Protein AF-A0A497SGM0-F1 (afdb_monomer_lite)

Foldseek 3Di:
DDDDDDDDDDDPQSVLVVQCVVCVVVVPLVSNVVSVVVCVVVVNDDDDDDPSPDDDDPCLVVDDQKDFPFFLQKKWDDDVLPDPDDQETEIEGQDPVVQVVCVVCQVVVCVVVVHHYHYDYDNVDDPDDIGRDDTDMDGRDPDPDPDDPPQPDDQPFDQAAADAAAADDDDPFKKWFFDQDAWKWKWWAAAQDIWIAGNVRDTDDDDPLCVVLNVQVNPDPPDNTWMFIFGDNPFATETAWTQDHNDDRLLQFQQLVGVVVQVVDDTPPRYDYGDMDTQGAPLSVQPDDFHWIWIAHRGDRAPRHYGPTHIDGHPFDDFNRDFQAADAAQDVVGLEAADLVCCCVPPVVVCLVVQWKKWKFQAFQAFKWKWKAAQQRPDIFIAGNPGRDTQCQQAQLLSVLSSQLCVLLVFHIWMFIWGKWFDDPQFTDGRVVCVCSVVVNHRCSPGQMATATEFTQDTRPDGCLQPFRLVRVVVVCNSVVSRDPSSCSHYPHTDIQMDNDPVSSVVSQVVSLQDANGQTMKIAIRRDGNDRNNHDNRIHTYGHKDKWKWAFFKKAADPPDPQKIKTWTWAAEDPGIATAFDPDFDDPVNVVCLVRMDGHPPDDRHDGPHTHTAMAPIDRDPHDDDHGWMWMWIFSAKDWDQDPVRDIHIYTHNTDTDGTDRPDDHTHHPVVSVVRNCSNHDRPPDDDDDDPDDDPPPDDDDDDDDDDDDDDDDDDDAADDDDDDDDDPLQPVVCDDPPDDQDDALAWWKKFKKKKWELAAQLVVLVVLLVQLQVFDDVNVVSLVLSQKWFFQDDVVVLLVVLAVDDLVCNVVSVVVRTHSDSPTHDDLVRQQRIWGKIWMWMWMWTQRDDVSFWTWIKIFDWSWMKIQTSNGSPDIDIRGDDCLLVQHQKGFMDTDPIGGSRVRPQEDDPDKDKAAQPGHSYHVRIIMIMYTPWMFTKFWAKDKPFKTKMFGQTPPSRVSGAIKMWGWDQDPNDITIMIGDDPLRATPLQVDDDVVVCVVCLVVVMDMDHDLSSLSSCCPDPNVVSADPCNCVSSDDDPDDDDDHND

Radius of gyration: 43.0 Å; chains: 1; bounding box: 87×74×182 Å

Secondary structure (DSSP, 8-state):
--PPPPPPPPPHHHHHHHHHHHHHHHT-HHHHHHHHHHHHHTT------STTS-S---HHHHS-SEEEEEEEEEEE-SGGGT-S--S-EEEEE-SHHHHHHHHTTHHHHHHHHSS-EEEEE-TT--SS--EEEEEEEEE--SS----PPTT---TTS--PPPPPBSSS---SSEEEEE---SEEEEEEEETTEEEEEETTS-B--S-HHHHHHHHHHHT-SS-SEEEEEEEE-SS-EEEEEEEEETTB-GGGS-HHHHHHHHTTS-PPTTEEEPPEEEE-STTTTTSSPSEEEEEEETTPPP-SSS-S-EEEEETS--TTS--PPP-----GGGGEESSHHHHIIIIIHHHHHTT--EEEEEEE-SEEEEEEEETTTTEEEEEETTTTEE-GGG-HHHHHHHHHHHHHHT-S-EEEEEEEEEEETTEEPPHHHHHHHHTT----TTSEEEEEEEEEEEETTEE-TTS-HHHHHHHHHHHHHH--TTHHHHEEEPPPEEE-SHHHHHHHHHHHTTSTTEEEEEEEETT----TTS--TTEEEEE--EEEEEEEEEEEEPTT-SSEEEEEEEEEETTEEEE-EEEEEPPHHHHHHHTT-EE-TT-PPPPBTBEEEPBPPPEE-SSPPPTT-EEEEEESEEEEEE-TTS-EEEEEES-EEEEE-SS--SPPBHHHHHHHTTTT---S-S--------------PPP-----------------------SSSTTTTTT-STT------SS-EEEEEEEEEEEE--HHHHHHHHHHHTT-HHHHHHHHHHTT-EEESS-HHHHHHHHHTS-TTTHHHHHHHTEE-S--SS--TTTGGGEEEEEEEEEEEEEEPTTT--EEEEEEEEEEEEEEEESSSTT-EEEES--TTTTT-S-EEEEEEEEEEGGGGTS--TT--EEEPTTSTTSBTTBEEEEEEEEEEEEEEEEEETTEEEEEEEESS-TTT-EEEEEEEEEETTEEEEEEE--S--S-STTTS-HHHHHHHHHHHT--EE--SHHHHHHHHSTTGGGS-TTSGGGT----S-------

Structure (mmCIF, N/CA/C/O backbone):
data_AF-A0A497SGM0-F1
#
_entry.id   AF-A0A497SGM0-F1
#
loop_
_atom_site.group_PDB
_atom_site.id
_atom_site.type_symbol
_atom_site.label_atom_id
_atom_site.label_alt_id
_atom_site.label_comp_id
_atom_site.label_asym_id
_atom_site.label_entity_id
_atom_site.label_seq_id
_atom_site.pdbx_PDB_ins_code
_atom_site.Cartn_x
_atom_site.Cartn_y
_atom_site.Cartn_z
_atom_site.occupancy
_atom_site.B_iso_or_equiv
_atom_site.auth_seq_id
_atom_site.auth_comp_id
_atom_site.auth_asym_id
_atom_site.auth_atom_id
_atom_site.pdbx_PDB_model_num
ATOM 1 N N . MET A 1 1 ? 0.956 18.944 122.518 1.00 38.19 1 MET A N 1
ATOM 2 C CA . MET A 1 1 ? 1.320 18.087 121.360 1.00 38.19 1 MET A CA 1
ATOM 3 C C . MET A 1 1 ? 0.109 17.227 120.984 1.00 38.19 1 MET A C 1
ATOM 5 O O . MET A 1 1 ? -0.649 16.893 121.885 1.00 38.19 1 MET A O 1
ATOM 9 N N . LYS A 1 2 ? -0.124 16.905 119.700 1.00 36.81 2 LYS A N 1
ATOM 10 C CA . LYS A 1 2 ? -1.276 16.096 119.226 1.00 36.81 2 LYS A CA 1
ATOM 11 C C . LYS A 1 2 ? -0.798 14.924 118.349 1.00 36.81 2 LYS A C 1
ATOM 13 O O . LYS A 1 2 ? 0.240 15.031 117.704 1.00 36.81 2 LYS A O 1
ATOM 18 N N . LYS A 1 3 ? -1.539 13.807 118.350 1.00 42.81 3 LYS A N 1
ATOM 19 C CA . LYS A 1 3 ? -1.175 12.550 117.659 1.00 42.81 3 LYS A CA 1
ATOM 20 C C . LYS A 1 3 ? -1.305 12.674 116.129 1.00 42.81 3 LYS A C 1
ATOM 22 O O . LYS A 1 3 ? -2.328 13.155 115.649 1.00 42.81 3 LYS A O 1
ATOM 27 N N . ARG A 1 4 ? -0.325 12.163 115.370 1.00 39.56 4 ARG A N 1
ATOM 28 C CA . ARG A 1 4 ? -0.471 11.856 113.930 1.00 39.56 4 ARG A CA 1
ATOM 29 C C . ARG A 1 4 ? -1.154 10.488 113.766 1.00 39.56 4 ARG A C 1
ATOM 31 O O . ARG A 1 4 ? -0.799 9.551 114.476 1.00 39.56 4 ARG A O 1
ATOM 38 N N . ARG A 1 5 ? -2.097 10.357 112.823 1.00 42.28 5 ARG A N 1
ATOM 39 C CA . ARG A 1 5 ? -2.539 9.051 112.291 1.00 42.28 5 ARG A CA 1
ATOM 40 C C . ARG A 1 5 ? -1.529 8.585 111.237 1.00 42.28 5 ARG A C 1
ATOM 42 O O . ARG A 1 5 ? -1.089 9.400 110.429 1.00 42.28 5 ARG A O 1
ATOM 49 N N . ALA A 1 6 ? -1.202 7.295 111.218 1.00 41.53 6 ALA A N 1
ATOM 50 C CA . ALA A 1 6 ? -0.512 6.690 110.082 1.00 41.53 6 ALA A CA 1
ATOM 51 C C . ALA A 1 6 ? -1.500 6.512 108.915 1.00 41.53 6 ALA A C 1
ATOM 53 O O . ALA A 1 6 ? -2.642 6.103 109.134 1.00 41.53 6 ALA A O 1
ATOM 54 N N . ARG A 1 7 ? -1.066 6.807 107.685 1.00 41.12 7 ARG A N 1
ATOM 55 C CA . ARG A 1 7 ? -1.746 6.343 106.467 1.00 41.12 7 ARG A CA 1
ATOM 56 C C . ARG A 1 7 ? -1.238 4.930 106.165 1.00 41.12 7 ARG A C 1
ATOM 58 O O . ARG A 1 7 ? -0.031 4.708 106.232 1.00 41.12 7 ARG A O 1
ATOM 65 N N . ARG A 1 8 ? -2.128 3.989 105.827 1.00 46.44 8 ARG A N 1
ATOM 66 C CA . ARG A 1 8 ? -1.714 2.784 105.088 1.00 46.44 8 ARG A CA 1
ATOM 67 C C . ARG A 1 8 ? -1.289 3.237 103.691 1.00 46.44 8 ARG A C 1
ATOM 69 O O . ARG A 1 8 ? -2.006 4.028 103.080 1.00 46.44 8 ARG A O 1
ATOM 76 N N . ASN A 1 9 ? -0.154 2.751 103.199 1.00 47.59 9 ASN A N 1
ATOM 77 C CA . ASN A 1 9 ? 0.163 2.868 101.780 1.00 47.59 9 ASN A CA 1
ATOM 78 C C . ASN A 1 9 ? -0.624 1.788 101.040 1.00 47.59 9 ASN A C 1
ATOM 80 O O . ASN A 1 9 ? -0.421 0.606 101.294 1.00 47.59 9 ASN A O 1
ATOM 84 N N . MET A 1 10 ? -1.517 2.224 100.158 1.00 53.72 10 MET A N 1
ATOM 85 C CA . MET A 1 10 ? -2.212 1.372 99.198 1.00 53.72 10 MET A CA 1
ATOM 86 C C . MET A 1 10 ? -1.210 0.888 98.137 1.00 53.72 10 MET A C 1
ATOM 88 O O . MET A 1 10 ? -0.377 1.690 97.685 1.00 53.72 10 MET A O 1
ATOM 92 N N . SER A 1 11 ? -1.260 -0.399 97.795 1.00 69.50 11 SER A N 1
ATOM 93 C CA . SER A 1 11 ? -0.375 -1.057 96.825 1.00 69.50 11 SER A CA 1
ATOM 94 C C . SER A 1 11 ? -0.607 -0.559 95.395 1.00 69.50 11 SER A C 1
ATOM 96 O O . SER A 1 11 ? -1.561 0.167 95.126 1.00 69.50 11 SER A O 1
ATOM 98 N N . LEU A 1 12 ? 0.286 -0.920 94.467 1.00 64.69 12 LEU A N 1
ATOM 99 C CA . LEU A 1 12 ? 0.162 -0.510 93.065 1.00 64.69 12 LEU A CA 1
ATOM 100 C C . LEU A 1 12 ? -1.083 -1.118 92.397 1.00 64.69 12 LEU A C 1
ATOM 102 O O . LEU A 1 12 ? -1.806 -0.403 91.717 1.00 64.69 12 LEU A O 1
ATOM 106 N N . LEU A 1 13 ? -1.363 -2.398 92.657 1.00 69.50 13 LEU A N 1
ATOM 107 C CA . LEU A 1 13 ? -2.490 -3.124 92.062 1.00 69.50 13 LEU A CA 1
ATOM 108 C C . LEU A 1 13 ? -3.842 -2.570 92.546 1.00 69.50 13 LEU A C 1
ATOM 110 O O . LEU A 1 13 ? -4.709 -2.276 91.734 1.00 69.50 13 LEU A O 1
ATOM 114 N N . GLU A 1 14 ? -3.983 -2.316 93.854 1.00 75.06 14 GLU A N 1
ATOM 115 C CA . GLU A 1 14 ? -5.175 -1.665 94.430 1.00 75.06 14 GLU A CA 1
ATOM 116 C C . GLU A 1 14 ? -5.438 -0.272 93.823 1.00 75.06 14 GLU A C 1
ATOM 118 O O . GLU A 1 14 ? -6.588 0.126 93.679 1.00 75.06 14 GLU A O 1
ATOM 123 N N . ARG A 1 15 ? -4.386 0.472 93.445 1.00 72.56 15 ARG A N 1
ATOM 124 C CA . ARG A 1 15 ? -4.517 1.790 92.794 1.00 72.56 15 ARG A CA 1
ATOM 125 C C . ARG A 1 15 ? -4.916 1.695 91.327 1.00 72.56 15 ARG A C 1
ATOM 127 O O . ARG A 1 15 ? -5.583 2.600 90.848 1.00 72.56 15 ARG A O 1
ATOM 134 N N . ILE A 1 16 ? -4.473 0.653 90.626 1.00 72.62 16 ILE A N 1
ATOM 135 C CA . ILE A 1 16 ? -4.842 0.406 89.227 1.00 72.62 16 ILE A CA 1
ATOM 136 C C . ILE A 1 16 ? -6.320 0.013 89.159 1.00 72.62 16 ILE A C 1
ATOM 138 O O . ILE A 1 16 ? -7.058 0.615 88.387 1.00 72.62 16 ILE A O 1
ATOM 142 N N . GLN A 1 17 ? -6.773 -0.885 90.043 1.00 76.75 17 GLN A N 1
ATOM 143 C CA . GLN A 1 17 ? -8.199 -1.198 90.168 1.00 76.75 17 GLN A CA 1
ATOM 144 C C . GLN A 1 17 ? -9.013 0.042 90.561 1.00 76.75 17 GLN A C 1
ATOM 146 O O . GLN A 1 17 ? -10.011 0.340 89.925 1.00 76.75 17 GLN A O 1
ATOM 151 N N . GLN A 1 18 ? -8.553 0.838 91.534 1.00 79.31 18 GLN A N 1
ATOM 152 C CA . GLN A 1 18 ? -9.267 2.064 91.902 1.00 79.31 18 GLN A CA 1
ATOM 153 C C . GLN A 1 18 ? -9.340 3.089 90.752 1.00 79.31 18 GLN A C 1
ATOM 155 O O . GLN A 1 18 ? -10.331 3.804 90.662 1.00 79.31 18 GLN A O 1
ATOM 160 N N . LEU A 1 19 ? -8.331 3.162 89.874 1.00 77.06 19 LEU A N 1
ATOM 161 C CA . LEU A 1 19 ? -8.358 4.023 88.684 1.00 77.06 19 LEU A CA 1
ATOM 162 C C . LEU A 1 19 ? -9.408 3.554 87.663 1.00 77.06 19 LEU A C 1
ATOM 164 O O . LEU A 1 19 ? -10.062 4.384 87.040 1.00 77.06 19 LEU A O 1
ATOM 168 N N . HIS A 1 20 ? -9.564 2.235 87.517 1.00 81.56 20 HIS A N 1
ATOM 169 C CA . HIS A 1 20 ? -10.572 1.592 86.670 1.00 81.56 20 HIS A CA 1
ATOM 170 C C . HIS A 1 20 ? -11.990 1.840 87.202 1.00 81.56 20 HIS A C 1
ATOM 172 O O . HIS A 1 20 ? -12.825 2.397 86.489 1.00 81.56 20 HIS A O 1
ATOM 178 N N . ASP A 1 21 ? -12.222 1.549 88.485 1.00 79.75 21 ASP A N 1
ATOM 179 C CA . ASP A 1 21 ? -13.502 1.780 89.165 1.00 79.75 21 ASP A CA 1
ATOM 180 C C . ASP A 1 21 ? -13.918 3.271 89.086 1.00 79.75 21 ASP A C 1
ATOM 182 O O . ASP A 1 21 ? -15.073 3.603 88.809 1.00 79.75 21 ASP A O 1
ATOM 186 N N . GLU A 1 22 ? -12.960 4.188 89.284 1.00 78.62 22 GLU A N 1
ATOM 187 C CA . GLU A 1 22 ? -13.162 5.644 89.231 1.00 78.62 22 GLU A CA 1
ATOM 188 C C . GLU A 1 22 ? -13.376 6.175 87.792 1.00 78.62 22 GLU A C 1
ATOM 190 O O . GLU A 1 22 ? -13.914 7.272 87.621 1.00 78.62 22 GLU A O 1
ATOM 195 N N . ALA A 1 23 ? -13.007 5.412 86.755 1.00 78.06 23 ALA A N 1
ATOM 196 C CA . ALA A 1 23 ? -13.315 5.734 85.360 1.00 78.06 23 ALA A CA 1
ATOM 197 C C . ALA A 1 23 ? -14.766 5.377 84.995 1.00 78.06 23 ALA A C 1
ATOM 199 O O . ALA A 1 23 ? -15.468 6.220 84.431 1.00 78.06 23 ALA A O 1
ATOM 200 N N . HIS A 1 24 ? -15.250 4.194 85.401 1.00 73.75 24 HIS A N 1
ATOM 201 C CA . HIS A 1 24 ? -16.665 3.819 85.263 1.00 73.75 24 HIS A CA 1
ATOM 202 C C . HIS A 1 24 ? -17.583 4.795 86.027 1.00 73.75 24 HIS A C 1
ATOM 204 O O . HIS A 1 24 ? -18.566 5.275 85.460 1.00 73.75 24 HIS A O 1
ATOM 210 N N . GLU A 1 25 ? -17.239 5.175 87.270 1.00 79.44 25 GLU A N 1
ATOM 211 C CA . GLU A 1 25 ? -18.027 6.136 88.075 1.00 79.44 25 GLU A CA 1
ATOM 212 C C . GLU A 1 25 ? -18.161 7.521 87.402 1.00 79.44 25 GLU A C 1
ATOM 214 O O . GLU A 1 25 ? -19.148 8.227 87.617 1.00 79.44 25 GLU A O 1
ATOM 219 N N . LYS A 1 26 ? -17.195 7.907 86.558 1.00 78.56 26 LYS A N 1
ATOM 220 C CA . LYS A 1 26 ? -17.181 9.188 85.828 1.00 78.56 26 LYS A CA 1
ATOM 221 C C . LYS A 1 26 ? -17.649 9.098 84.376 1.00 78.56 26 LYS A C 1
ATOM 223 O O . LYS A 1 26 ? -17.848 10.148 83.768 1.00 78.56 26 LYS A O 1
ATOM 228 N N . GLN A 1 27 ? -17.805 7.888 83.835 1.00 72.56 27 GLN A N 1
ATOM 229 C CA . GLN A 1 27 ? -17.981 7.629 82.399 1.00 72.56 27 GLN A CA 1
ATOM 230 C C . GLN A 1 27 ? -16.842 8.237 81.548 1.00 72.56 27 GLN A C 1
ATOM 232 O O . GLN A 1 27 ? -17.060 8.796 80.474 1.00 72.56 27 GLN A O 1
ATOM 237 N N . ASP A 1 28 ? -15.608 8.156 82.059 1.00 70.56 28 ASP A N 1
ATOM 238 C CA . ASP A 1 28 ? -14.407 8.747 81.455 1.00 70.56 28 ASP A CA 1
ATOM 239 C C . ASP A 1 28 ? -13.650 7.699 80.623 1.00 70.56 28 ASP A C 1
ATOM 241 O O . ASP A 1 28 ? -12.936 6.850 81.162 1.00 70.56 28 ASP A O 1
ATOM 245 N N . LYS A 1 29 ? -13.832 7.743 79.296 1.00 63.94 29 LYS A N 1
ATOM 246 C CA . LYS A 1 29 ? -13.300 6.727 78.374 1.00 63.94 29 LYS A CA 1
ATOM 247 C C . LYS A 1 29 ? -11.769 6.738 78.264 1.00 63.94 29 LYS A C 1
ATOM 249 O O . LYS A 1 29 ? -11.170 5.668 78.214 1.00 63.94 29 LYS A O 1
ATOM 254 N N . GLU A 1 30 ? -11.117 7.905 78.282 1.00 60.62 30 GLU A N 1
ATOM 255 C CA . GLU A 1 30 ? -9.644 7.968 78.246 1.00 60.62 30 GLU A CA 1
ATOM 256 C C . GLU A 1 30 ? -9.036 7.414 79.545 1.00 60.62 30 GLU A C 1
ATOM 258 O O . GLU A 1 30 ? -8.034 6.693 79.517 1.00 60.62 30 GLU A O 1
ATOM 263 N N . LEU A 1 31 ? -9.665 7.704 80.690 1.00 67.94 31 LEU A N 1
ATOM 264 C CA . LEU A 1 31 ? -9.251 7.156 81.981 1.00 67.94 31 LEU A CA 1
ATOM 265 C C . LEU A 1 31 ? -9.488 5.639 82.061 1.00 67.94 31 LEU A C 1
ATOM 267 O O . LEU A 1 31 ? -8.650 4.924 82.614 1.00 67.94 31 LEU A O 1
ATOM 271 N N . HIS A 1 32 ? -10.589 5.148 81.477 1.00 77.00 32 HIS A N 1
ATOM 272 C CA . HIS A 1 32 ? -10.920 3.722 81.400 1.00 77.00 32 HIS A CA 1
ATOM 273 C C . HIS A 1 32 ? -9.911 2.954 80.548 1.00 77.00 32 HIS A C 1
ATOM 275 O O . HIS A 1 32 ? -9.313 2.003 81.048 1.00 77.00 32 HIS A O 1
ATOM 281 N N . GLU A 1 33 ? -9.628 3.407 79.323 1.00 64.12 33 GLU A N 1
ATOM 282 C CA . GLU A 1 33 ? -8.646 2.777 78.428 1.00 64.12 33 GLU A CA 1
ATOM 283 C C . GLU A 1 33 ? -7.238 2.736 79.051 1.00 64.12 33 GLU A C 1
ATOM 285 O O . GLU A 1 33 ? -6.554 1.707 78.994 1.00 64.12 33 GLU A O 1
ATOM 290 N N . LEU A 1 34 ? -6.819 3.816 79.727 1.00 68.62 34 LEU A N 1
ATOM 291 C CA . LEU A 1 34 ? -5.553 3.865 80.465 1.00 68.62 34 LEU A CA 1
ATOM 292 C C . LEU A 1 34 ? -5.524 2.874 81.641 1.00 68.62 34 LEU A C 1
ATOM 294 O O . LEU A 1 34 ? -4.509 2.207 81.862 1.00 68.62 34 LEU A O 1
ATOM 298 N N . ALA A 1 35 ? -6.617 2.764 82.399 1.00 72.12 35 ALA A N 1
ATOM 299 C CA . ALA A 1 35 ? -6.719 1.812 83.499 1.00 72.12 35 ALA A CA 1
ATOM 300 C C . ALA A 1 35 ? -6.722 0.360 82.990 1.00 72.12 35 ALA A C 1
ATOM 302 O O . ALA A 1 35 ? -5.992 -0.470 83.533 1.00 72.12 35 ALA A O 1
ATOM 303 N N . ARG A 1 36 ? -7.439 0.075 81.893 1.00 67.44 36 ARG A N 1
ATOM 304 C CA . ARG A 1 36 ? -7.449 -1.220 81.191 1.00 67.44 36 ARG A CA 1
ATOM 305 C C . ARG A 1 36 ? -6.043 -1.659 80.786 1.00 67.44 36 ARG A C 1
ATOM 307 O O . ARG A 1 36 ? -5.640 -2.781 81.081 1.00 67.44 36 ARG A O 1
ATOM 314 N N . LEU A 1 37 ? -5.281 -0.757 80.163 1.00 58.72 37 LEU A N 1
ATOM 315 C CA . LEU A 1 37 ? -3.907 -1.018 79.729 1.00 58.72 37 LEU A CA 1
ATOM 316 C C . LEU A 1 37 ? -2.990 -1.349 80.917 1.00 58.72 37 LEU A C 1
ATOM 318 O O . LEU A 1 37 ? -2.155 -2.249 80.834 1.00 58.72 37 LEU A O 1
ATOM 322 N N . LEU A 1 38 ? -3.152 -0.644 82.041 1.00 62.72 38 LEU A N 1
ATOM 323 C CA . LEU A 1 38 ? -2.421 -0.944 83.274 1.00 62.72 38 LEU A CA 1
ATOM 324 C C . LEU A 1 38 ? -2.858 -2.281 83.891 1.00 62.72 38 LEU A C 1
ATOM 326 O O . LEU A 1 38 ? -2.012 -2.999 84.417 1.00 62.72 38 LEU A O 1
ATOM 330 N N . MET A 1 39 ? -4.139 -2.643 83.812 1.00 71.94 39 MET A N 1
ATOM 331 C CA . MET A 1 39 ? -4.632 -3.943 84.272 1.00 71.94 39 MET A CA 1
ATOM 332 C C . MET A 1 39 ? -4.036 -5.100 83.456 1.00 71.94 39 MET A C 1
ATOM 334 O O . MET A 1 39 ? -3.478 -6.019 84.057 1.00 71.94 39 MET A O 1
ATOM 338 N N . ASP A 1 40 ? -4.036 -5.005 82.120 1.00 58.28 40 ASP A N 1
ATOM 339 C CA . ASP A 1 40 ? -3.399 -5.988 81.225 1.00 58.28 40 ASP A CA 1
ATOM 340 C C . ASP A 1 40 ? -1.895 -6.158 81.537 1.00 58.28 40 ASP A C 1
ATOM 342 O O . ASP A 1 40 ? -1.398 -7.276 81.657 1.00 58.28 40 ASP A O 1
ATOM 346 N N . ILE A 1 41 ? -1.158 -5.052 81.722 1.00 59.69 41 ILE A N 1
ATOM 347 C CA . ILE A 1 41 ? 0.295 -5.061 81.998 1.00 59.69 41 ILE A CA 1
ATOM 348 C C . ILE A 1 41 ? 0.649 -5.751 83.329 1.00 59.69 41 ILE A C 1
ATOM 350 O O . ILE A 1 41 ? 1.762 -6.262 83.479 1.00 59.69 41 ILE A O 1
ATOM 354 N N . PHE A 1 42 ? -0.273 -5.770 84.295 1.00 61.19 42 PHE A N 1
ATOM 355 C CA . PHE A 1 42 ? -0.079 -6.379 85.615 1.00 61.19 42 PHE A CA 1
ATOM 356 C C . PHE A 1 42 ? -0.890 -7.672 85.829 1.00 61.19 42 PHE A C 1
ATOM 358 O O . PHE A 1 42 ? -0.994 -8.131 86.969 1.00 61.19 42 PHE A O 1
ATOM 365 N N . ASP A 1 43 ? -1.418 -8.273 84.754 1.00 66.25 43 ASP A N 1
ATOM 366 C CA . ASP A 1 43 ? -2.193 -9.530 84.759 1.00 66.25 43 ASP A CA 1
ATOM 367 C C . ASP A 1 43 ? -3.448 -9.478 85.672 1.00 66.25 43 ASP A C 1
ATOM 369 O O . ASP A 1 43 ? -3.923 -10.479 86.218 1.00 66.25 43 ASP A O 1
ATOM 373 N N . LEU A 1 44 ? -4.000 -8.272 85.862 1.00 63.09 44 LEU A N 1
ATOM 374 C CA . LEU A 1 44 ? -5.236 -8.024 86.606 1.00 63.09 44 LEU A CA 1
ATOM 375 C C . LEU A 1 44 ? -6.430 -8.240 85.670 1.00 63.09 44 LEU A C 1
ATOM 377 O O . LEU A 1 44 ? -6.870 -7.320 84.989 1.00 63.09 44 LEU A O 1
ATOM 381 N N . GLY A 1 45 ? -6.940 -9.472 85.619 1.00 53.94 45 GLY A N 1
ATOM 382 C CA . GLY A 1 45 ? -7.999 -9.872 84.685 1.00 53.94 45 GLY A CA 1
ATOM 383 C C . GLY A 1 45 ? -9.223 -8.943 84.679 1.00 53.94 45 GLY A C 1
ATOM 384 O O . GLY A 1 45 ? -9.936 -8.830 85.675 1.00 53.94 45 GLY A O 1
ATOM 385 N N . HIS A 1 46 ? -9.475 -8.319 83.528 1.00 64.12 46 HIS A N 1
ATOM 386 C CA . HIS A 1 46 ? -10.581 -7.391 83.299 1.00 64.12 46 HIS A CA 1
ATOM 387 C C . HIS A 1 46 ? -11.907 -8.131 83.051 1.00 64.12 46 HIS A C 1
ATOM 389 O O . HIS A 1 46 ? -11.963 -9.059 82.243 1.00 64.12 46 HIS A O 1
ATOM 395 N N . ILE A 1 47 ? -12.989 -7.691 83.697 1.00 54.34 47 ILE A N 1
ATOM 396 C CA . ILE A 1 47 ? -14.353 -8.207 83.505 1.00 54.34 47 ILE A CA 1
ATOM 397 C C . ILE A 1 47 ? -15.194 -7.068 82.931 1.00 54.34 47 ILE A C 1
ATOM 399 O O . ILE A 1 47 ? -15.178 -5.978 83.491 1.00 54.34 47 ILE A O 1
ATOM 403 N N . SER A 1 48 ? -15.900 -7.313 81.825 1.00 55.75 48 SER A N 1
ATOM 404 C CA . SER A 1 48 ? -16.802 -6.319 81.231 1.00 55.75 48 SER A CA 1
ATOM 405 C C . SER A 1 48 ? -18.114 -6.203 82.016 1.00 55.75 48 SER A C 1
ATOM 407 O O . SER A 1 48 ? -18.609 -7.207 82.542 1.00 55.75 48 SER A O 1
ATOM 409 N N . ILE A 1 49 ? -18.647 -4.981 82.121 1.00 52.66 49 ILE A N 1
ATOM 410 C CA . ILE A 1 49 ? -19.785 -4.643 82.986 1.00 52.66 49 ILE A CA 1
ATOM 411 C C . ILE A 1 49 ? -20.764 -3.606 82.405 1.00 52.66 49 ILE A C 1
ATOM 413 O O . ILE A 1 49 ? -21.930 -3.640 82.806 1.00 52.66 49 ILE A O 1
ATOM 417 N N . ASP A 1 50 ? -20.345 -2.696 81.514 1.00 54.84 50 ASP A N 1
ATOM 418 C CA . ASP A 1 50 ? -21.214 -1.633 80.969 1.00 54.84 50 ASP A CA 1
ATOM 419 C C . ASP A 1 50 ? -20.826 -1.155 79.547 1.00 54.84 50 ASP A C 1
ATOM 421 O O . ASP A 1 50 ? -19.945 -1.716 78.896 1.00 54.84 50 ASP A O 1
ATOM 425 N N . GLU A 1 51 ? -21.530 -0.134 79.036 1.00 52.66 51 GLU A N 1
ATOM 426 C CA . GLU A 1 51 ? -21.404 0.386 77.661 1.00 52.66 51 GLU A CA 1
ATOM 427 C C . GLU A 1 51 ? -20.005 0.946 77.312 1.00 52.66 51 GLU A C 1
ATOM 429 O O . GLU A 1 51 ? -19.719 1.154 76.131 1.00 52.66 51 GLU A O 1
ATOM 434 N N . LEU A 1 52 ? -19.106 1.161 78.287 1.00 55.03 52 LEU A N 1
ATOM 435 C CA . LEU A 1 52 ? -17.708 1.535 78.009 1.00 55.03 52 LEU A CA 1
ATOM 436 C C . LEU A 1 52 ? -16.906 0.393 77.363 1.00 55.03 52 LEU A C 1
ATOM 438 O O . LEU A 1 52 ? -15.916 0.659 76.679 1.00 55.03 52 LEU A O 1
ATOM 442 N N . ASP A 1 53 ? -17.333 -0.859 77.546 1.00 55.53 53 ASP A N 1
ATOM 443 C CA . ASP A 1 53 ? -16.636 -2.043 77.035 1.00 55.53 53 ASP A CA 1
ATOM 444 C C . ASP A 1 53 ? -17.029 -2.431 75.599 1.00 55.53 53 ASP A C 1
ATOM 446 O O . ASP A 1 53 ? -16.273 -3.124 74.912 1.00 55.53 53 ASP A O 1
ATOM 450 N N . GLU A 1 54 ? -18.212 -2.025 75.126 1.00 52.59 54 GLU A N 1
ATOM 451 C CA . GLU A 1 54 ? -18.781 -2.511 73.862 1.00 52.59 54 GLU A CA 1
ATOM 452 C C . GLU A 1 54 ? -18.333 -1.689 72.640 1.00 52.59 54 GLU A C 1
ATOM 454 O O . GLU A 1 54 ? -19.112 -0.955 72.029 1.00 52.59 54 GLU A O 1
ATOM 459 N N . GLN A 1 55 ? -17.080 -1.869 72.203 1.00 52.12 55 GLN A N 1
ATOM 460 C CA . GLN A 1 55 ? -16.678 -1.543 70.826 1.00 52.12 55 GLN A CA 1
ATOM 461 C C . GLN A 1 55 ? -15.829 -2.643 70.161 1.00 52.12 55 GLN A C 1
ATOM 463 O O . GLN A 1 55 ? -15.045 -3.317 70.828 1.00 52.12 55 GLN A O 1
ATOM 468 N N . PRO A 1 56 ? -15.974 -2.849 68.833 1.00 42.69 56 PRO A N 1
ATOM 469 C CA . PRO A 1 56 ? -15.213 -3.855 68.101 1.00 42.69 56 PRO A CA 1
ATOM 470 C C . PRO A 1 56 ? -13.727 -3.488 68.015 1.00 42.69 56 PRO A C 1
ATOM 472 O O . PRO A 1 56 ? -13.351 -2.345 67.763 1.00 42.69 56 PRO A O 1
ATOM 475 N N . ASP A 1 57 ? -12.891 -4.504 68.200 1.00 46.25 57 ASP A N 1
ATOM 476 C CA . ASP A 1 57 ? -11.475 -4.389 68.540 1.00 46.25 57 ASP A CA 1
ATOM 477 C C . ASP A 1 57 ? -10.609 -3.784 67.407 1.00 46.25 57 ASP A C 1
ATOM 479 O O . ASP A 1 57 ? -10.194 -4.490 66.482 1.00 46.25 57 ASP A O 1
ATOM 483 N N . ASP A 1 58 ? -10.304 -2.476 67.456 1.00 54.41 58 ASP A N 1
ATOM 484 C CA . ASP A 1 58 ? -9.467 -1.832 66.428 1.00 54.41 58 ASP A CA 1
ATOM 485 C C . ASP A 1 58 ? -7.971 -2.136 66.604 1.00 54.41 58 ASP A C 1
ATOM 487 O O . ASP A 1 58 ? -7.177 -1.366 67.159 1.00 54.41 58 ASP A O 1
ATOM 491 N N . LEU A 1 59 ? -7.581 -3.274 66.032 1.00 54.88 59 LEU A N 1
ATOM 492 C CA . LEU A 1 59 ? -6.203 -3.720 65.844 1.00 54.88 59 LEU A CA 1
ATOM 493 C C . LEU A 1 59 ? -5.250 -2.632 65.320 1.00 54.88 59 LEU A C 1
ATOM 495 O O . LEU A 1 59 ? -4.069 -2.679 65.664 1.00 54.88 59 LEU A O 1
ATOM 499 N N . TRP A 1 60 ? -5.712 -1.636 64.547 1.00 58.66 60 TRP A N 1
ATOM 500 C CA . TRP A 1 60 ? -4.842 -0.571 64.030 1.00 58.66 60 TRP A CA 1
ATOM 501 C C . TRP A 1 60 ? -4.110 0.187 65.140 1.00 58.66 60 TRP A C 1
ATOM 503 O O . TRP A 1 60 ? -2.933 0.519 64.984 1.00 58.66 60 TRP A O 1
ATOM 513 N N . HIS A 1 61 ? -4.783 0.448 66.262 1.00 57.97 61 HIS A N 1
ATOM 514 C CA . HIS A 1 61 ? -4.220 1.186 67.395 1.00 57.97 61 HIS A CA 1
ATOM 515 C C . HIS A 1 61 ? -3.364 0.306 68.319 1.00 57.97 61 HIS A C 1
ATOM 517 O O . HIS A 1 61 ? -2.572 0.836 69.096 1.00 57.97 61 HIS A O 1
ATOM 523 N N . LYS A 1 62 ? -3.445 -1.025 68.175 1.00 61.19 62 LYS A N 1
ATOM 524 C CA . LYS A 1 62 ? -2.602 -1.997 68.891 1.00 61.19 62 LYS A CA 1
ATOM 525 C C . LYS A 1 62 ? -1.235 -2.218 68.229 1.00 61.19 62 LYS A C 1
ATOM 527 O O . LYS A 1 62 ? -0.314 -2.703 68.884 1.00 61.19 62 LYS A O 1
ATOM 532 N N . PHE A 1 63 ? -1.067 -1.849 66.956 1.00 51.66 63 PHE A N 1
ATOM 533 C CA . PHE A 1 63 ? 0.248 -1.862 66.308 1.00 51.66 63 PHE A CA 1
ATOM 534 C C . PHE A 1 63 ? 1.144 -0.730 66.853 1.00 51.66 63 PHE A C 1
ATOM 536 O O . PHE A 1 63 ? 0.725 0.431 66.865 1.00 51.66 63 PHE A O 1
ATOM 543 N N . PRO A 1 64 ? 2.397 -1.017 67.259 1.00 57.50 64 PRO A N 1
ATOM 544 C CA . PRO A 1 64 ? 3.317 0.005 67.752 1.00 57.50 64 PRO A CA 1
ATOM 545 C C . PRO A 1 64 ? 3.665 1.028 66.660 1.00 57.50 64 PRO A C 1
ATOM 547 O O . PRO A 1 64 ? 3.735 0.700 65.476 1.00 57.50 64 PRO A O 1
ATOM 550 N N . LEU A 1 65 ? 3.923 2.278 67.065 1.00 55.91 65 LEU A N 1
ATOM 551 C CA . LEU A 1 65 ? 4.230 3.376 66.138 1.00 55.91 65 LEU A CA 1
ATOM 552 C C . LEU A 1 65 ? 5.476 3.104 65.276 1.00 55.91 65 LEU A C 1
ATOM 554 O O . LEU A 1 65 ? 5.501 3.497 64.113 1.00 55.91 65 LEU A O 1
ATOM 558 N N . ALA A 1 66 ? 6.478 2.413 65.823 1.00 57.69 66 ALA A N 1
ATOM 559 C CA . ALA A 1 66 ? 7.620 1.924 65.063 1.00 57.69 66 ALA A CA 1
ATOM 560 C C . ALA A 1 66 ? 8.083 0.541 65.552 1.00 57.69 66 ALA A C 1
ATOM 562 O O . ALA A 1 66 ? 8.043 0.251 66.748 1.00 57.69 66 ALA A O 1
ATOM 563 N N . VAL A 1 67 ? 8.567 -0.286 64.623 1.00 65.31 67 VAL A N 1
ATOM 564 C CA . VAL A 1 67 ? 9.190 -1.595 64.877 1.00 65.31 67 VAL A CA 1
ATOM 565 C C . VAL A 1 67 ? 10.582 -1.590 64.258 1.00 65.31 67 VAL A C 1
ATOM 567 O O . VAL A 1 67 ? 10.720 -1.378 63.058 1.00 65.31 67 VAL A O 1
ATOM 570 N N . SER A 1 68 ? 11.620 -1.844 65.055 1.00 66.19 68 SER A N 1
ATOM 571 C CA . SER A 1 68 ? 12.980 -2.023 64.533 1.00 66.19 68 SER A CA 1
ATOM 572 C C . SER A 1 68 ? 13.104 -3.388 63.855 1.00 66.19 68 SER A C 1
ATOM 574 O O . SER A 1 68 ? 12.858 -4.413 64.487 1.00 66.19 68 SER A O 1
ATOM 576 N N . VAL A 1 69 ? 13.469 -3.378 62.571 1.00 66.56 69 VAL A N 1
ATOM 577 C CA . VAL A 1 69 ? 13.695 -4.575 61.742 1.00 66.56 69 VAL A CA 1
ATOM 578 C C . VAL A 1 69 ? 15.155 -5.005 61.838 1.00 66.56 69 VAL A C 1
ATOM 580 O O . VAL A 1 69 ? 15.451 -6.172 62.069 1.00 66.56 69 VAL A O 1
ATOM 583 N N . ALA A 1 70 ? 16.069 -4.041 61.710 1.00 70.00 70 ALA A N 1
ATOM 584 C CA . ALA A 1 70 ? 17.502 -4.245 61.851 1.00 70.00 70 ALA A CA 1
ATOM 585 C C . ALA A 1 70 ? 18.113 -3.062 62.605 1.00 70.00 70 ALA A C 1
ATOM 587 O O . ALA A 1 70 ? 17.900 -1.906 62.239 1.00 70.00 70 ALA A O 1
ATOM 588 N N . LYS A 1 71 ? 18.891 -3.353 63.651 1.00 77.25 71 LYS A N 1
ATOM 589 C CA . LYS A 1 71 ? 19.673 -2.343 64.372 1.00 77.25 71 LYS A CA 1
ATOM 590 C C . LYS A 1 71 ? 21.084 -2.272 63.827 1.00 77.25 71 LYS A C 1
ATOM 592 O O . LYS A 1 71 ? 21.663 -3.310 63.501 1.00 77.25 71 LYS A O 1
ATOM 597 N N . GLN A 1 72 ? 21.643 -1.066 63.795 1.00 86.31 72 GLN A N 1
ATOM 598 C CA . GLN A 1 72 ? 22.979 -0.800 63.273 1.00 86.31 72 GLN A CA 1
ATOM 599 C C . GLN A 1 72 ? 23.121 -1.345 61.841 1.00 86.31 72 GLN A C 1
ATOM 601 O O . GLN A 1 72 ? 24.046 -2.097 61.524 1.00 86.31 72 GLN A O 1
ATOM 606 N N . ALA A 1 73 ? 22.125 -1.026 61.009 1.00 83.00 73 ALA A N 1
ATOM 607 C CA . ALA A 1 73 ? 22.026 -1.476 59.624 1.00 83.00 73 ALA A CA 1
ATOM 608 C C . ALA A 1 73 ? 22.939 -0.664 58.694 1.00 83.00 73 ALA A C 1
ATOM 610 O O . ALA A 1 73 ? 23.396 -1.186 57.681 1.00 83.00 73 ALA A O 1
ATOM 611 N N . VAL A 1 74 ? 23.223 0.587 59.071 1.00 86.38 74 VAL A N 1
ATOM 612 C CA . VAL A 1 74 ? 24.173 1.483 58.405 1.00 86.38 74 VAL A CA 1
ATOM 613 C C . VAL A 1 74 ? 25.177 1.985 59.435 1.00 86.38 74 VAL A C 1
ATOM 615 O O . VAL A 1 74 ? 24.789 2.506 60.487 1.00 86.38 74 VAL A O 1
ATOM 618 N N . LEU A 1 75 ? 26.462 1.833 59.131 1.00 90.88 75 LEU A N 1
ATOM 619 C CA . LEU A 1 75 ? 27.579 2.149 60.013 1.00 90.88 75 LEU A CA 1
ATOM 620 C C . LEU A 1 75 ? 28.604 3.006 59.273 1.00 90.88 75 LEU A C 1
ATOM 622 O O . LEU A 1 75 ? 29.084 2.610 58.219 1.00 90.88 75 LEU A O 1
ATOM 626 N N . GLN A 1 76 ? 29.004 4.134 59.845 1.00 90.88 76 GLN A N 1
ATOM 627 C CA . GLN A 1 76 ? 30.182 4.858 59.384 1.00 90.88 76 GLN A CA 1
ATOM 628 C C . GLN A 1 76 ? 31.427 4.078 59.817 1.00 90.88 76 GLN A C 1
ATOM 630 O O . GLN A 1 76 ? 31.543 3.697 60.988 1.00 90.88 76 GLN A O 1
ATOM 635 N N . ILE A 1 77 ? 32.340 3.837 58.878 1.00 88.88 77 ILE A N 1
ATOM 636 C CA . ILE A 1 77 ? 33.602 3.121 59.104 1.00 88.88 77 ILE A CA 1
ATOM 637 C C . ILE A 1 77 ? 34.790 3.936 58.556 1.00 88.88 77 ILE A C 1
ATOM 639 O O . ILE A 1 77 ? 34.661 5.117 58.231 1.00 88.88 77 ILE A O 1
ATOM 643 N N . GLY A 1 78 ? 35.973 3.323 58.491 1.00 86.56 78 GLY A N 1
ATOM 644 C CA . GLY A 1 78 ? 37.127 3.914 57.818 1.00 86.56 78 GLY A CA 1
ATOM 645 C C . GLY A 1 78 ? 37.745 5.108 58.549 1.00 86.56 78 GLY A C 1
ATOM 646 O O . GLY A 1 78 ? 37.773 5.175 59.781 1.00 86.56 78 GLY A O 1
ATOM 647 N N . SER A 1 79 ? 38.332 6.032 57.784 1.00 84.06 79 SER A N 1
ATOM 648 C CA . SER A 1 79 ? 39.151 7.120 58.347 1.00 84.06 79 SER A CA 1
ATOM 649 C C . SER A 1 79 ? 38.320 8.227 59.013 1.00 84.06 79 SER A C 1
ATOM 651 O O . SER A 1 79 ? 38.710 8.745 60.067 1.00 84.06 79 SER A O 1
ATOM 653 N N . SER A 1 80 ? 37.143 8.518 58.452 1.00 84.31 80 SER A N 1
ATOM 654 C CA . SER A 1 80 ? 36.222 9.581 58.881 1.00 84.31 80 SER A CA 1
ATOM 655 C C . SER A 1 80 ? 35.632 9.381 60.289 1.00 84.31 80 SER A C 1
ATOM 657 O O . SER A 1 80 ? 35.210 10.348 60.918 1.00 84.31 80 SER A O 1
ATOM 659 N N . VAL A 1 81 ? 35.672 8.160 60.841 1.00 87.25 81 VAL A N 1
ATOM 660 C CA . VAL A 1 81 ? 35.239 7.853 62.223 1.00 87.25 81 VAL A CA 1
ATOM 661 C C . VAL A 1 81 ? 36.153 8.467 63.291 1.00 87.25 81 VAL A C 1
ATOM 663 O O . VAL A 1 81 ? 35.706 8.763 64.398 1.00 87.25 81 VAL A O 1
ATOM 666 N N . LYS A 1 82 ? 37.451 8.633 62.998 1.00 77.06 82 LYS A N 1
ATOM 667 C CA . LYS A 1 82 ? 38.473 9.012 64.000 1.00 77.06 82 LYS A CA 1
ATOM 668 C C . LYS A 1 82 ? 39.172 10.338 63.725 1.00 77.06 82 LYS A C 1
ATOM 670 O O . LYS A 1 82 ? 39.994 10.762 64.538 1.00 77.06 82 LYS A O 1
ATOM 675 N N . ARG A 1 83 ? 38.921 10.948 62.570 1.00 77.62 83 ARG A N 1
ATOM 676 C CA . ARG A 1 83 ? 39.676 12.095 62.060 1.00 77.62 83 ARG A CA 1
ATOM 677 C C . ARG A 1 83 ? 38.754 13.147 61.476 1.00 77.62 83 ARG A C 1
ATOM 679 O O . ARG A 1 83 ? 37.678 12.837 60.985 1.00 77.62 83 ARG A O 1
ATOM 686 N N . THR A 1 84 ? 39.219 14.389 61.499 1.00 72.44 84 THR A N 1
ATOM 687 C CA . THR A 1 84 ? 38.602 15.508 60.772 1.00 72.44 84 THR A CA 1
ATOM 688 C C . THR A 1 84 ? 39.244 15.732 59.400 1.00 72.44 84 THR A C 1
ATOM 690 O O . THR A 1 84 ? 38.711 16.482 58.595 1.00 72.44 84 THR A O 1
ATOM 693 N N . ASP A 1 85 ? 40.389 15.094 59.144 1.00 77.12 85 ASP A N 1
ATOM 694 C CA . ASP A 1 85 ? 41.091 15.011 57.866 1.00 77.12 85 ASP A CA 1
ATOM 695 C C . ASP A 1 85 ? 40.838 13.639 57.207 1.00 77.12 85 ASP A C 1
ATOM 697 O O . ASP A 1 85 ? 41.565 12.671 57.434 1.00 77.12 85 ASP A O 1
ATOM 701 N N . TYR A 1 86 ? 39.775 13.562 56.404 1.00 81.00 86 TYR A N 1
ATOM 702 C CA . TYR A 1 86 ? 39.401 12.405 55.580 1.00 81.00 86 TYR A CA 1
ATOM 703 C C . TYR A 1 86 ? 39.137 12.844 54.130 1.00 81.00 86 TYR A C 1
ATOM 705 O O . TYR A 1 86 ? 38.904 14.025 53.868 1.00 81.00 86 TYR A O 1
ATOM 713 N N . HIS A 1 87 ? 39.215 11.905 53.184 1.00 82.06 87 HIS A N 1
ATOM 714 C CA . HIS A 1 87 ? 38.959 12.168 51.760 1.00 82.06 87 HIS A CA 1
ATOM 715 C C . HIS A 1 87 ? 37.510 11.868 51.355 1.00 82.06 87 HIS A C 1
ATOM 717 O O . HIS A 1 87 ? 36.990 12.488 50.432 1.00 82.06 87 HIS A O 1
ATOM 723 N N . ASP A 1 88 ? 36.889 10.936 52.066 1.00 87.06 88 ASP A N 1
ATOM 724 C CA . ASP A 1 88 ? 35.624 10.276 51.786 1.00 87.06 88 ASP A CA 1
ATOM 725 C C . ASP A 1 88 ? 34.991 9.760 53.094 1.00 87.06 88 ASP A C 1
ATOM 727 O O . ASP A 1 88 ? 35.632 9.687 54.150 1.00 87.06 88 ASP A O 1
ATOM 731 N N . ILE A 1 89 ? 33.699 9.439 53.035 1.00 89.31 89 ILE A N 1
ATOM 732 C CA . ILE A 1 89 ? 32.931 8.867 54.141 1.00 89.31 89 ILE A CA 1
ATOM 733 C C . ILE A 1 89 ? 32.511 7.447 53.749 1.00 89.31 89 ILE A C 1
ATOM 735 O O . ILE A 1 89 ? 31.554 7.252 52.999 1.00 89.31 89 ILE A O 1
ATOM 739 N N . ASP A 1 90 ? 33.229 6.455 54.278 1.00 90.88 90 ASP A N 1
ATOM 740 C CA . ASP A 1 90 ? 32.867 5.043 54.157 1.00 90.88 90 ASP A CA 1
ATOM 741 C C . ASP A 1 90 ? 31.600 4.722 54.979 1.00 90.88 90 ASP A C 1
ATOM 743 O O . ASP A 1 90 ? 31.583 4.892 56.206 1.00 90.88 90 ASP A O 1
ATOM 747 N N . LEU A 1 91 ? 30.561 4.193 54.329 1.00 91.00 91 LEU A N 1
ATOM 748 C CA . LEU A 1 91 ? 29.352 3.670 54.972 1.00 91.00 91 LEU A CA 1
ATOM 749 C C . LEU A 1 91 ? 29.213 2.166 54.707 1.00 91.00 91 LEU A C 1
ATOM 751 O O . LEU A 1 91 ? 28.939 1.736 53.587 1.00 91.00 91 LEU A O 1
ATOM 755 N N . LEU A 1 92 ? 29.353 1.367 55.763 1.00 89.38 92 LEU A N 1
ATOM 756 C CA . LEU A 1 92 ? 29.097 -0.067 55.751 1.00 89.38 92 LEU A CA 1
ATOM 757 C C . LEU A 1 92 ? 27.601 -0.337 55.938 1.00 89.38 92 LEU A C 1
ATOM 759 O O . LEU A 1 92 ? 27.016 0.030 56.963 1.00 89.38 92 LEU A O 1
ATOM 763 N N . VAL A 1 93 ? 26.992 -1.011 54.970 1.00 87.94 93 VAL A N 1
ATOM 764 C CA . VAL A 1 93 ? 25.579 -1.388 54.978 1.00 87.94 93 VAL A CA 1
ATOM 765 C C . VAL A 1 93 ? 25.458 -2.891 55.193 1.00 87.94 93 VAL A C 1
ATOM 767 O O . VAL A 1 93 ? 26.095 -3.686 54.506 1.00 87.94 93 VAL A O 1
ATOM 770 N N . ARG A 1 94 ? 24.630 -3.279 56.165 1.00 83.94 94 ARG A N 1
ATOM 771 C CA . ARG A 1 94 ? 24.534 -4.650 56.694 1.00 83.94 94 ARG A CA 1
ATOM 772 C C . ARG A 1 94 ? 23.214 -5.351 56.352 1.00 83.94 94 ARG A C 1
ATOM 774 O O . ARG A 1 94 ? 22.787 -6.250 57.071 1.00 83.94 94 ARG A O 1
ATOM 781 N N . SER A 1 95 ? 22.514 -4.871 55.325 1.00 76.38 95 SER A N 1
ATOM 782 C CA . SER A 1 95 ? 21.228 -5.408 54.870 1.00 76.38 95 SER A CA 1
ATOM 783 C C . SER A 1 95 ? 20.945 -4.956 53.438 1.00 76.38 95 SER A C 1
ATOM 785 O O . SER A 1 95 ? 21.023 -3.766 53.141 1.00 76.38 95 SER A O 1
ATOM 787 N N . GLU A 1 96 ? 20.613 -5.901 52.561 1.00 71.12 96 GLU A N 1
ATOM 788 C CA . GLU A 1 96 ? 20.324 -5.687 51.132 1.00 71.12 96 GLU A CA 1
ATOM 789 C C . GLU A 1 96 ? 19.254 -4.599 50.887 1.00 71.12 96 GLU A C 1
ATOM 791 O O . GLU A 1 96 ? 19.498 -3.636 50.165 1.00 71.12 96 GLU A O 1
ATOM 796 N N . GLY A 1 97 ? 18.124 -4.635 51.602 1.00 68.12 97 GLY A N 1
ATOM 797 C CA . GLY A 1 97 ? 17.074 -3.608 51.481 1.00 68.12 97 GLY A CA 1
ATOM 798 C C . GLY A 1 97 ? 17.448 -2.217 52.024 1.00 68.12 97 GLY A C 1
ATOM 799 O O . GLY A 1 97 ? 16.758 -1.241 51.741 1.00 68.12 97 GLY A O 1
ATOM 800 N N . ALA A 1 98 ? 18.531 -2.095 52.801 1.00 71.75 98 ALA A N 1
ATOM 801 C CA . ALA A 1 98 ? 19.099 -0.800 53.190 1.00 71.75 98 ALA A CA 1
ATOM 802 C C . ALA A 1 98 ? 20.163 -0.308 52.192 1.00 71.75 98 ALA A C 1
ATOM 804 O O . ALA A 1 98 ? 20.409 0.895 52.108 1.00 71.75 98 ALA A O 1
ATOM 805 N N . TRP A 1 99 ? 20.778 -1.226 51.437 1.00 79.62 99 TRP A N 1
ATOM 806 C CA . TRP A 1 99 ? 21.772 -0.924 50.409 1.00 79.62 99 TRP A CA 1
ATOM 807 C C . TRP A 1 99 ? 21.136 -0.202 49.223 1.00 79.62 99 TRP A C 1
ATOM 809 O O . TRP A 1 99 ? 21.560 0.904 48.904 1.00 79.62 99 TRP A O 1
ATOM 819 N N . GLU A 1 100 ? 20.062 -0.757 48.648 1.00 77.25 100 GLU A N 1
ATOM 820 C CA . GLU A 1 100 ? 19.344 -0.146 47.514 1.00 77.25 100 GLU A CA 1
ATOM 821 C C . GLU A 1 100 ? 18.887 1.292 47.818 1.00 77.25 100 GLU A C 1
ATOM 823 O O . GLU A 1 100 ? 19.017 2.194 46.990 1.00 77.25 100 GLU A O 1
ATOM 828 N N . LEU A 1 101 ? 18.385 1.521 49.038 1.00 71.19 101 LEU A N 1
ATOM 829 C CA . LEU A 1 101 ? 17.927 2.834 49.491 1.00 71.19 101 LEU A CA 1
ATOM 830 C C . LEU A 1 101 ? 19.070 3.844 49.644 1.00 71.19 101 LEU A C 1
ATOM 832 O O . LEU A 1 101 ? 18.858 5.024 49.368 1.00 71.19 101 LEU A O 1
ATOM 836 N N . LEU A 1 102 ? 20.253 3.409 50.092 1.00 77.50 102 LEU A N 1
ATOM 837 C CA . LEU A 1 102 ? 21.422 4.279 50.238 1.00 77.50 102 LEU A CA 1
ATOM 838 C C . LEU A 1 102 ? 22.104 4.568 48.906 1.00 77.50 102 LEU A C 1
ATOM 840 O O . LEU A 1 102 ? 22.463 5.718 48.663 1.00 77.50 102 LEU A O 1
ATOM 844 N N . ASP A 1 103 ? 22.239 3.568 48.038 1.00 79.44 103 ASP A N 1
ATOM 845 C CA . ASP A 1 103 ? 22.808 3.726 46.698 1.00 79.44 103 ASP A CA 1
ATOM 846 C C . ASP A 1 103 ? 22.011 4.764 45.892 1.00 79.44 103 ASP A C 1
ATOM 848 O O . ASP A 1 103 ? 22.568 5.758 45.419 1.00 79.44 103 ASP A O 1
ATOM 852 N N . ALA A 1 104 ? 20.678 4.647 45.900 1.00 76.50 104 ALA A N 1
ATOM 853 C CA . ALA A 1 104 ? 19.760 5.573 45.235 1.00 76.50 104 ALA A CA 1
ATOM 854 C C . ALA A 1 104 ? 19.758 7.020 45.785 1.00 76.50 104 ALA A C 1
ATOM 856 O O . ALA A 1 104 ? 19.206 7.919 45.140 1.00 76.50 104 ALA A O 1
ATOM 857 N N . VAL A 1 105 ? 20.348 7.282 46.962 1.00 74.06 105 VAL A N 1
ATOM 858 C CA . VAL A 1 105 ? 20.471 8.640 47.541 1.00 74.06 105 VAL A CA 1
ATOM 859 C C . VAL A 1 105 ? 21.913 9.085 47.801 1.00 74.06 105 VAL A C 1
ATOM 861 O O . VAL A 1 105 ? 22.113 10.214 48.251 1.00 74.06 105 VAL A O 1
ATOM 864 N N . SER A 1 106 ? 22.906 8.254 47.479 1.00 76.69 106 SER A N 1
ATOM 865 C CA . SER A 1 106 ? 24.344 8.478 47.693 1.00 76.69 106 SER A CA 1
ATOM 866 C C . SER A 1 106 ? 24.790 9.884 47.270 1.00 76.69 106 SER A C 1
ATOM 868 O O . SER A 1 106 ? 25.145 10.700 48.118 1.00 76.69 106 SER A O 1
ATOM 870 N N . GLY A 1 107 ? 24.620 10.237 45.993 1.00 77.12 107 GLY A N 1
ATOM 871 C CA . GLY A 1 107 ? 24.970 11.554 45.445 1.00 77.12 107 GLY A CA 1
ATOM 872 C C . GLY A 1 107 ? 24.169 12.746 46.003 1.00 77.12 107 GLY A C 1
ATOM 873 O O . GLY A 1 107 ? 24.537 13.895 45.765 1.00 77.12 107 GLY A O 1
ATOM 874 N N . LYS A 1 108 ? 23.086 12.517 46.765 1.00 78.44 108 LYS A N 1
ATOM 875 C CA . LYS A 1 108 ? 22.418 13.565 47.566 1.00 78.44 108 LYS A CA 1
ATOM 876 C C . LYS A 1 108 ? 23.028 13.678 48.963 1.00 78.44 108 LYS A C 1
ATOM 878 O O . LYS A 1 108 ? 23.149 14.789 49.471 1.00 78.44 108 LYS A O 1
ATOM 883 N N . LEU A 1 109 ? 23.433 12.561 49.571 1.00 77.81 109 LEU A N 1
ATOM 884 C CA . LEU A 1 109 ? 24.183 12.568 50.829 1.00 77.81 109 LEU A CA 1
ATOM 885 C C . LEU A 1 109 ? 25.537 13.266 50.652 1.00 77.81 109 LEU A C 1
ATOM 887 O O . LEU A 1 109 ? 25.887 14.085 51.493 1.00 77.81 109 LEU A O 1
ATOM 891 N N . GLU A 1 110 ? 26.229 13.056 49.529 1.00 85.81 110 GLU A N 1
ATOM 892 C CA . GLU A 1 110 ? 27.460 13.788 49.185 1.00 85.81 110 GLU A CA 1
ATOM 893 C C . GLU A 1 110 ? 27.255 15.311 49.165 1.00 85.81 110 GLU A C 1
ATOM 895 O O . GLU A 1 110 ? 28.038 16.060 49.748 1.00 85.81 110 GLU A O 1
ATOM 900 N N . GLN A 1 111 ? 26.162 15.783 48.553 1.00 77.75 111 GLN A N 1
ATOM 901 C CA . GLN A 1 111 ? 25.821 17.212 48.491 1.00 77.75 111 GLN A CA 1
ATOM 902 C C . GLN A 1 111 ? 25.471 17.806 49.864 1.00 77.75 111 GLN A C 1
ATOM 904 O O . GLN A 1 111 ? 25.740 18.981 50.106 1.00 77.75 111 GLN A O 1
ATOM 909 N N . VAL A 1 112 ? 24.873 17.014 50.760 1.00 79.38 112 VAL A N 1
ATOM 910 C CA . VAL A 1 112 ? 24.488 17.444 52.117 1.00 79.38 112 VAL A CA 1
ATOM 911 C C . VAL A 1 112 ? 25.668 17.401 53.092 1.00 79.38 112 VAL A C 1
ATOM 913 O O . VAL A 1 112 ? 25.772 18.266 53.960 1.00 79.38 112 VAL A O 1
ATOM 916 N N . LEU A 1 113 ? 26.552 16.409 52.962 1.00 79.31 113 LEU A N 1
ATOM 917 C CA . LEU A 1 113 ? 27.696 16.191 53.852 1.00 79.31 113 LEU A CA 1
ATOM 918 C C . LEU A 1 113 ? 28.972 16.911 53.385 1.00 79.31 113 LEU A C 1
ATOM 920 O O . LEU A 1 113 ? 29.873 17.129 54.190 1.00 79.31 113 LEU A O 1
ATOM 924 N N . GLY A 1 114 ? 29.048 17.312 52.112 1.00 80.88 114 GLY A N 1
ATOM 925 C CA . GLY A 1 114 ? 30.183 18.047 51.545 1.00 80.88 114 GLY A CA 1
ATOM 926 C C . GLY A 1 114 ? 31.427 17.192 51.273 1.00 80.88 114 GLY A C 1
ATOM 927 O O . GLY A 1 114 ? 32.501 17.749 51.050 1.00 80.88 114 GLY A O 1
ATOM 928 N N . ALA A 1 115 ? 31.291 15.865 51.294 1.00 84.75 115 ALA A N 1
ATOM 929 C CA . ALA A 1 115 ? 32.357 14.895 51.053 1.00 84.75 115 ALA A CA 1
ATOM 930 C C . ALA A 1 115 ? 31.823 13.694 50.243 1.00 84.75 115 ALA A C 1
ATOM 932 O O . ALA A 1 115 ? 30.638 13.376 50.377 1.00 84.75 115 ALA A O 1
ATOM 933 N N . PRO A 1 116 ? 32.666 13.017 49.437 1.00 86.44 116 PRO A N 1
ATOM 934 C CA . PRO A 1 116 ? 32.291 11.795 48.728 1.00 86.44 116 PRO A CA 1
ATOM 935 C C . PRO A 1 116 ? 31.820 10.678 49.667 1.00 86.44 116 PRO A C 1
ATOM 937 O O . PRO A 1 116 ? 32.322 10.549 50.787 1.00 86.44 116 PRO A O 1
ATOM 940 N N . ILE A 1 117 ? 30.890 9.849 49.195 1.00 90.56 117 ILE A N 1
ATOM 941 C CA . ILE A 1 117 ? 30.299 8.736 49.950 1.00 90.56 117 ILE A CA 1
ATOM 942 C C . ILE A 1 117 ? 30.717 7.417 49.304 1.00 90.56 117 ILE A C 1
ATOM 944 O O . ILE A 1 117 ? 30.386 7.142 48.153 1.00 90.56 117 ILE A O 1
ATOM 948 N N . HIS A 1 118 ? 31.410 6.572 50.066 1.00 89.75 118 HIS A N 1
ATOM 949 C CA . HIS A 1 118 ? 31.824 5.244 49.623 1.00 89.75 118 HIS A CA 1
ATOM 950 C C . HIS A 1 118 ? 30.961 4.192 50.325 1.00 89.75 118 HIS A C 1
ATOM 952 O O . HIS A 1 118 ? 31.067 3.984 51.533 1.00 89.75 118 HIS A O 1
ATOM 958 N N . LEU A 1 119 ? 30.056 3.555 49.579 1.00 89.38 119 LEU A N 1
ATOM 959 C CA . LEU A 1 119 ? 29.180 2.517 50.120 1.00 89.38 119 LEU A CA 1
ATOM 960 C C . LEU A 1 119 ? 29.868 1.148 50.050 1.00 89.38 119 LEU A C 1
ATOM 962 O O . LEU A 1 119 ? 30.345 0.738 48.994 1.00 89.38 119 LEU A O 1
ATOM 966 N N . VAL A 1 120 ? 29.859 0.412 51.163 1.00 86.69 120 VAL A N 1
ATOM 967 C CA . VAL A 1 120 ? 30.373 -0.963 51.258 1.00 86.69 120 VAL A CA 1
ATOM 968 C C . VAL A 1 120 ? 29.260 -1.879 51.769 1.00 86.69 120 VAL A C 1
ATOM 970 O O . VAL A 1 120 ? 28.673 -1.601 52.812 1.00 86.69 120 VAL A O 1
ATOM 973 N N . HIS A 1 121 ? 28.950 -2.971 51.066 1.00 87.81 121 HIS A N 1
ATOM 974 C CA . HIS A 1 121 ? 27.979 -3.972 51.536 1.00 87.81 121 HIS A CA 1
ATOM 975 C C . HIS A 1 121 ? 28.704 -5.134 52.218 1.00 87.81 121 HIS A C 1
ATOM 977 O O . HIS A 1 121 ? 29.500 -5.819 51.580 1.00 87.81 121 HIS A O 1
ATOM 983 N N . ASP A 1 122 ? 28.446 -5.343 53.510 1.00 83.69 122 ASP A N 1
ATOM 984 C CA . ASP A 1 122 ? 28.933 -6.512 54.253 1.00 83.69 122 ASP A CA 1
ATOM 985 C C . ASP A 1 122 ? 28.038 -6.783 55.472 1.00 83.69 122 ASP A C 1
ATOM 987 O O . ASP A 1 122 ? 28.038 -6.040 56.456 1.00 83.69 122 ASP A O 1
ATOM 991 N N . GLU A 1 123 ? 27.275 -7.874 55.436 1.00 79.88 123 GLU A N 1
ATOM 992 C CA . GLU A 1 123 ? 26.376 -8.268 56.527 1.00 79.88 123 GLU A CA 1
ATOM 993 C C . GLU A 1 123 ? 27.123 -8.666 57.816 1.00 79.88 123 GLU A C 1
ATOM 995 O O . GLU A 1 123 ? 26.604 -8.474 58.928 1.00 79.88 123 GLU A O 1
ATOM 1000 N N . SER A 1 124 ? 28.361 -9.168 57.685 1.00 80.69 124 SER A N 1
ATOM 1001 C CA . SER A 1 124 ? 29.193 -9.635 58.803 1.00 80.69 124 SER A CA 1
ATOM 1002 C C . SER A 1 124 ? 29.635 -8.497 59.728 1.00 80.69 124 SER A C 1
ATOM 1004 O O . SER A 1 124 ? 29.812 -8.707 60.931 1.00 80.69 124 SER A O 1
ATOM 1006 N N . GLY A 1 125 ? 29.689 -7.271 59.201 1.00 80.38 125 GLY A N 1
ATOM 1007 C CA . GLY A 1 125 ? 29.928 -6.054 59.966 1.00 80.38 125 GLY A CA 1
ATOM 1008 C C . GLY A 1 125 ? 31.404 -5.655 60.121 1.00 80.38 125 GLY A C 1
ATOM 1009 O O . GLY A 1 125 ? 32.321 -6.287 59.596 1.00 80.38 125 GLY A O 1
ATOM 1010 N N . PRO A 1 126 ? 31.655 -4.542 60.825 1.00 84.38 126 PRO A N 1
ATOM 1011 C CA . PRO A 1 126 ? 32.920 -3.826 60.747 1.00 84.38 126 PRO A CA 1
ATOM 1012 C C . PRO A 1 126 ? 34.040 -4.532 61.513 1.00 84.38 126 PRO A C 1
ATOM 1014 O O . PRO A 1 126 ? 33.863 -5.002 62.635 1.00 84.38 126 PRO A O 1
ATOM 1017 N N . HIS A 1 127 ? 35.234 -4.540 60.925 1.00 80.00 127 HIS A N 1
ATOM 1018 C CA . HIS A 1 127 ? 36.432 -5.162 61.505 1.00 80.00 127 HIS A CA 1
ATOM 1019 C C . HIS A 1 127 ? 37.282 -4.187 62.360 1.00 80.00 127 HIS A C 1
ATOM 1021 O O . HIS A 1 127 ? 38.431 -4.478 62.692 1.00 80.00 127 HIS A O 1
ATOM 1027 N N . GLY A 1 128 ? 36.736 -3.020 62.711 1.00 79.75 128 GLY A N 1
ATOM 1028 C CA . GLY A 1 128 ? 37.369 -1.976 63.525 1.00 79.75 128 GLY A CA 1
ATOM 1029 C C . GLY A 1 128 ? 36.339 -0.947 64.000 1.00 79.75 128 GLY A C 1
ATOM 1030 O O . GLY A 1 128 ? 35.162 -1.071 63.670 1.00 79.75 128 GLY A O 1
ATOM 1031 N N . ASP A 1 129 ? 36.764 0.044 64.792 1.00 86.88 129 ASP A N 1
ATOM 1032 C CA . ASP A 1 129 ? 35.869 1.043 65.399 1.00 86.88 129 ASP A CA 1
ATOM 1033 C C . ASP A 1 129 ? 34.979 1.750 64.360 1.00 86.88 129 ASP A C 1
ATOM 1035 O O . ASP A 1 129 ? 35.447 2.169 63.300 1.00 86.88 129 ASP A O 1
ATOM 1039 N N . TYR A 1 130 ? 33.703 1.910 64.706 1.00 89.69 130 TYR A N 1
ATOM 1040 C CA . TYR A 1 130 ? 32.631 2.356 63.818 1.00 89.69 130 TYR A CA 1
ATOM 1041 C C . TYR A 1 130 ? 31.610 3.215 64.575 1.00 89.69 130 TYR A C 1
ATOM 1043 O O . TYR A 1 130 ? 31.548 3.175 65.807 1.00 89.69 130 TYR A O 1
ATOM 1051 N N . VAL A 1 131 ? 30.768 3.947 63.842 1.00 88.31 131 VAL A N 1
ATOM 1052 C CA . VAL A 1 131 ? 29.641 4.711 64.405 1.00 88.31 131 VAL A CA 1
ATOM 1053 C C . VAL A 1 131 ? 28.334 4.254 63.753 1.00 88.31 131 VAL A C 1
ATOM 1055 O O . VAL A 1 131 ? 28.200 4.370 62.536 1.00 88.31 131 VAL A O 1
ATOM 1058 N N . PRO A 1 132 ? 27.345 3.744 64.511 1.00 88.06 132 PRO A N 1
ATOM 1059 C CA . PRO A 1 132 ? 26.002 3.512 63.984 1.00 88.06 132 PRO A CA 1
ATOM 1060 C C . PRO A 1 132 ? 25.342 4.803 63.508 1.00 88.06 132 PRO A C 1
ATOM 1062 O O . PRO A 1 132 ? 25.223 5.755 64.277 1.00 88.06 132 PRO A O 1
ATOM 1065 N N . VAL A 1 133 ? 24.898 4.811 62.249 1.00 84.50 133 VAL A N 1
ATOM 1066 C CA . VAL A 1 133 ? 24.242 5.965 61.616 1.00 84.50 133 VAL A CA 1
ATOM 1067 C C . VAL A 1 133 ? 22.733 5.749 61.545 1.00 84.50 133 VAL A C 1
ATOM 1069 O O . VAL A 1 133 ? 21.976 6.619 61.971 1.00 84.50 133 VAL A O 1
ATOM 1072 N N . TYR A 1 134 ? 22.288 4.577 61.069 1.00 80.12 134 TYR A N 1
ATOM 1073 C CA . TYR A 1 134 ? 20.863 4.268 60.908 1.00 80.12 134 TYR A CA 1
ATOM 1074 C C . TYR A 1 134 ? 20.487 2.840 61.343 1.00 80.12 134 TYR A C 1
ATOM 1076 O O . TYR A 1 134 ? 21.174 1.857 61.039 1.00 80.12 134 TYR A O 1
ATOM 1084 N N . ASP A 1 135 ? 19.332 2.748 62.005 1.00 80.69 135 ASP A N 1
ATOM 1085 C CA . ASP A 1 135 ? 18.534 1.531 62.188 1.00 80.69 135 ASP A CA 1
ATOM 1086 C C . ASP A 1 135 ? 17.459 1.473 61.084 1.00 80.69 135 ASP A C 1
ATOM 1088 O O . ASP A 1 135 ? 16.907 2.507 60.702 1.00 80.69 135 ASP A O 1
ATOM 1092 N N . VAL A 1 136 ? 17.093 0.275 60.618 1.00 72.69 136 VAL A N 1
ATOM 1093 C CA . VAL A 1 136 ? 15.898 0.082 59.777 1.00 72.69 136 VAL A CA 1
ATOM 1094 C C . VAL A 1 136 ? 14.683 -0.102 60.681 1.00 72.69 136 VAL A C 1
ATOM 1096 O O . VAL A 1 136 ? 14.651 -1.003 61.527 1.00 72.69 136 VAL A O 1
ATOM 1099 N N . VAL A 1 137 ? 13.663 0.732 60.477 1.00 70.75 137 VAL A N 1
ATOM 1100 C CA . VAL A 1 137 ? 12.388 0.696 61.204 1.00 70.75 137 VAL A CA 1
ATOM 1101 C C . VAL A 1 137 ? 11.201 0.650 60.239 1.00 70.75 137 VAL A C 1
ATOM 1103 O O . VAL A 1 137 ? 11.143 1.415 59.280 1.00 70.75 137 VAL A O 1
ATOM 1106 N N . LEU A 1 138 ? 10.216 -0.202 60.524 1.00 60.28 138 LEU A N 1
ATOM 1107 C CA . LEU A 1 138 ? 8.857 -0.017 60.013 1.00 60.28 138 LEU A CA 1
ATOM 1108 C C . LEU A 1 138 ? 8.187 1.061 60.862 1.00 60.28 138 LEU A C 1
ATOM 1110 O O . LEU A 1 138 ? 8.273 1.002 62.088 1.00 60.28 138 LEU A O 1
ATOM 1114 N N . ILE A 1 139 ? 7.502 2.015 60.234 1.00 63.81 139 ILE A N 1
ATOM 1115 C CA . ILE A 1 139 ? 6.755 3.074 60.924 1.00 63.81 139 ILE A CA 1
ATOM 1116 C C . ILE A 1 139 ? 5.279 2.939 60.548 1.00 63.81 139 ILE A C 1
ATOM 1118 O O . ILE A 1 139 ? 4.928 2.954 59.365 1.00 63.81 139 ILE A O 1
ATOM 1122 N N . ARG A 1 140 ? 4.404 2.800 61.550 1.00 72.44 140 ARG A N 1
ATOM 1123 C CA . ARG A 1 140 ? 2.948 2.790 61.356 1.00 72.44 140 ARG A CA 1
ATOM 1124 C C . ARG A 1 140 ? 2.511 4.168 60.858 1.00 72.44 140 ARG A C 1
ATOM 1126 O O . ARG A 1 140 ? 2.967 5.186 61.379 1.00 72.44 140 ARG A O 1
ATOM 1133 N N . ARG A 1 141 ? 1.626 4.218 59.855 1.00 62.09 141 ARG A N 1
ATOM 1134 C CA . ARG A 1 141 ? 1.086 5.493 59.348 1.00 62.09 141 ARG A CA 1
ATOM 1135 C C . ARG A 1 141 ? 0.389 6.261 60.489 1.00 62.09 141 ARG A C 1
ATOM 1137 O O . ARG A 1 141 ? -0.210 5.620 61.354 1.00 62.09 141 ARG A O 1
ATOM 1144 N N . PRO A 1 142 ? 0.467 7.606 60.511 1.00 51.50 142 PRO A N 1
ATOM 1145 C CA . PRO A 1 142 ? -0.064 8.405 61.618 1.00 51.50 142 PRO A CA 1
ATOM 1146 C C . PRO A 1 142 ? -1.589 8.294 61.757 1.00 51.50 142 PRO A C 1
ATOM 1148 O O . PRO A 1 142 ? -2.103 8.352 62.869 1.00 51.50 142 PRO A O 1
ATOM 1151 N N . GLU A 1 143 ? -2.297 8.071 60.648 1.00 58.12 143 GLU A N 1
ATOM 1152 C CA . GLU A 1 143 ? -3.756 7.956 60.583 1.00 58.12 143 GLU A CA 1
ATOM 1153 C C . GLU A 1 143 ? -4.180 6.604 59.992 1.00 58.12 143 GLU A C 1
ATOM 1155 O O . GLU A 1 143 ? -3.470 6.020 59.165 1.00 58.12 143 GLU A O 1
ATOM 1160 N N . ARG A 1 144 ? -5.356 6.109 60.403 1.00 50.88 144 ARG A N 1
ATOM 1161 C CA . ARG A 1 144 ? -5.966 4.886 59.862 1.00 50.88 144 ARG A CA 1
ATOM 1162 C C . ARG A 1 144 ? -6.660 5.182 58.531 1.00 50.88 144 ARG A C 1
ATOM 1164 O O . ARG A 1 144 ? -7.868 5.397 58.492 1.00 50.88 144 ARG A O 1
ATOM 1171 N N . GLN A 1 145 ? -5.917 5.161 57.429 1.00 45.53 145 GLN A N 1
ATOM 1172 C CA . GLN A 1 145 ? -6.530 5.275 56.106 1.00 45.53 145 GLN A CA 1
ATOM 1173 C C . GLN A 1 145 ? -7.120 3.925 55.670 1.00 45.53 145 GLN A C 1
ATOM 1175 O O . GLN A 1 145 ? -6.387 3.001 55.313 1.00 45.53 145 GLN A O 1
ATOM 1180 N N . LEU A 1 146 ? -8.451 3.803 55.690 1.00 41.69 146 LEU A N 1
ATOM 1181 C CA . LEU A 1 146 ? -9.151 2.656 55.110 1.00 41.69 146 LEU A CA 1
ATOM 1182 C C . LEU A 1 146 ? -9.195 2.807 53.583 1.00 41.69 146 LEU A C 1
ATOM 1184 O O . LEU A 1 146 ? -10.118 3.395 53.027 1.00 41.69 146 LEU A O 1
ATOM 1188 N N . ILE A 1 147 ? -8.173 2.289 52.904 1.00 43.22 147 ILE A N 1
ATOM 1189 C CA . ILE A 1 147 ? -8.147 2.227 51.441 1.00 43.22 147 ILE A CA 1
ATOM 1190 C C . ILE A 1 147 ? -9.012 1.040 51.007 1.00 43.22 147 ILE A C 1
ATOM 1192 O O . ILE A 1 147 ? -8.610 -0.117 51.141 1.00 43.22 147 ILE A O 1
ATOM 1196 N N . HIS A 1 148 ? -10.210 1.320 50.493 1.00 41.41 148 HIS A N 1
ATOM 1197 C CA . HIS A 1 148 ? -10.924 0.347 49.670 1.00 41.41 148 HIS A CA 1
ATOM 1198 C C . HIS A 1 148 ? -10.130 0.135 48.371 1.00 41.41 148 HIS A C 1
ATOM 1200 O O . HIS A 1 148 ? -9.630 1.119 47.824 1.00 41.41 148 HIS A O 1
ATOM 1206 N N . PRO A 1 149 ? -9.989 -1.103 47.864 1.00 40.38 149 PRO A N 1
ATOM 1207 C CA . PRO A 1 149 ? -9.350 -1.318 46.573 1.00 40.38 149 PRO A CA 1
ATOM 1208 C C . PRO A 1 149 ? -10.161 -0.614 45.479 1.00 40.38 149 PRO A C 1
ATOM 1210 O O . PRO A 1 149 ? -11.380 -0.796 45.401 1.00 40.38 149 PRO A O 1
ATOM 1213 N N . ASP A 1 150 ? -9.482 0.182 44.651 1.00 45.53 150 ASP A N 1
ATOM 1214 C CA . ASP A 1 150 ? -10.087 0.860 43.506 1.00 45.53 150 ASP A CA 1
ATOM 1215 C C . ASP A 1 150 ? -10.875 -0.132 42.633 1.00 45.53 150 ASP A C 1
ATOM 1217 O O . ASP A 1 150 ? -10.380 -1.200 42.264 1.00 45.53 150 ASP A O 1
ATOM 1221 N N . GLY A 1 151 ? -12.114 0.239 42.300 1.00 57.56 151 GLY A N 1
ATOM 1222 C CA . GLY A 1 151 ? -12.958 -0.496 41.359 1.00 57.56 151 GLY A CA 1
ATOM 1223 C C . GLY A 1 151 ? -13.979 -1.479 41.937 1.00 57.56 151 GLY A C 1
ATOM 1224 O O . GLY A 1 151 ? -14.587 -2.209 41.165 1.00 57.56 151 GLY A O 1
ATOM 1225 N N . VAL A 1 152 ? -14.262 -1.516 43.244 1.00 70.94 152 VAL A N 1
ATOM 1226 C CA . VAL A 1 152 ? -15.459 -2.253 43.715 1.00 70.94 152 VAL A CA 1
ATOM 1227 C C . VAL A 1 152 ? -16.731 -1.490 43.323 1.00 70.94 152 VAL A C 1
ATOM 1229 O O . VAL A 1 152 ? -17.230 -0.665 44.085 1.00 70.94 152 VAL A O 1
ATOM 1232 N N . VAL A 1 153 ? -17.251 -1.782 42.130 1.00 85.25 153 VAL A N 1
ATOM 1233 C CA . VAL A 1 153 ? -18.531 -1.277 41.620 1.00 85.25 153 VAL A CA 1
ATOM 1234 C C . VAL A 1 153 ? -19.684 -1.870 42.431 1.00 85.25 153 VAL A C 1
ATOM 1236 O O . VAL A 1 153 ? -19.666 -3.058 42.769 1.00 85.25 153 VAL A O 1
ATOM 1239 N N . ARG A 1 154 ? -20.685 -1.043 42.749 1.00 87.00 154 ARG A N 1
ATOM 1240 C CA . ARG A 1 154 ? -21.831 -1.388 43.599 1.00 87.00 154 ARG A CA 1
ATOM 1241 C C . ARG A 1 154 ? -23.140 -0.990 42.903 1.00 87.00 154 ARG A C 1
ATOM 1243 O O . ARG A 1 154 ? -23.296 0.182 42.568 1.00 87.00 154 ARG A O 1
ATOM 1250 N N . PRO A 1 155 ? -24.087 -1.921 42.689 1.00 90.50 155 PRO A N 1
ATOM 1251 C CA . PRO A 1 155 ? -25.400 -1.585 42.142 1.00 90.50 155 PRO A CA 1
ATOM 1252 C C . PRO A 1 155 ? -26.131 -0.555 43.009 1.00 90.50 155 PRO A C 1
ATOM 1254 O O . PRO A 1 155 ? -26.352 -0.777 44.199 1.00 90.50 155 PRO A O 1
ATOM 1257 N N . GLY A 1 156 ? -26.515 0.566 42.397 1.00 90.62 156 GLY A N 1
ATOM 1258 C CA . GLY A 1 156 ? -27.147 1.707 43.061 1.00 90.62 156 GLY A CA 1
ATOM 1259 C C . GLY A 1 156 ? -26.193 2.836 43.472 1.00 90.62 156 GLY A C 1
ATOM 1260 O O . GLY A 1 156 ? -26.671 3.834 44.003 1.00 90.62 156 GLY A O 1
ATOM 1261 N N . GLU A 1 157 ? -24.887 2.720 43.209 1.00 91.12 157 GLU A N 1
ATOM 1262 C CA . GLU A 1 157 ? -23.891 3.786 43.396 1.00 91.12 157 GLU A CA 1
ATOM 1263 C C . GLU A 1 157 ? -23.266 4.162 42.042 1.00 91.12 157 GLU A C 1
ATOM 1265 O O . GLU A 1 157 ? -22.795 3.289 41.314 1.00 91.12 157 GLU A O 1
ATOM 1270 N N . PHE A 1 158 ? -23.243 5.452 41.688 1.00 91.31 158 PHE A N 1
ATOM 1271 C CA . PHE A 1 158 ? -22.723 5.909 40.393 1.00 91.31 158 PHE A CA 1
ATOM 1272 C C . PHE A 1 158 ? -21.237 5.562 40.191 1.00 91.31 158 PHE A C 1
ATOM 1274 O O . PHE A 1 158 ? -20.371 5.947 40.981 1.00 91.31 158 PHE A O 1
ATOM 1281 N N . VAL A 1 159 ? -20.932 4.876 39.089 1.00 89.94 159 VAL A N 1
ATOM 1282 C CA . VAL A 1 159 ? -19.575 4.476 38.710 1.00 89.94 159 VAL A CA 1
ATOM 1283 C C . VAL A 1 159 ? -18.974 5.537 37.800 1.00 89.94 159 VAL A C 1
ATOM 1285 O O . VAL A 1 159 ? -19.287 5.602 36.613 1.00 89.94 159 VAL A O 1
ATOM 1288 N N . ARG A 1 160 ? -18.063 6.357 38.324 1.00 87.00 160 ARG A N 1
ATOM 1289 C CA . ARG A 1 160 ? -17.383 7.360 37.501 1.00 87.00 160 ARG A CA 1
ATOM 1290 C C . ARG A 1 160 ? -16.335 6.713 36.590 1.00 87.00 160 ARG A C 1
ATOM 1292 O O . ARG A 1 160 ? -15.416 6.064 37.084 1.00 87.00 160 ARG A O 1
ATOM 1299 N N . ILE A 1 161 ? -16.435 6.961 35.284 1.00 87.44 161 ILE A N 1
ATOM 1300 C CA . ILE A 1 161 ? -15.411 6.601 34.292 1.00 87.44 161 ILE A CA 1
ATOM 1301 C C . ILE A 1 161 ? -14.535 7.827 33.989 1.00 87.44 161 ILE A C 1
ATOM 1303 O O . ILE A 1 161 ? -15.024 8.949 33.853 1.00 87.44 161 ILE A O 1
ATOM 1307 N N . GLY A 1 162 ? -13.223 7.615 33.903 1.00 82.62 162 GLY A N 1
ATOM 1308 C CA . GLY A 1 162 ? -12.227 8.650 33.648 1.00 82.62 162 GLY A CA 1
ATOM 1309 C C . GLY A 1 162 ? -12.283 9.272 32.244 1.00 82.62 162 GLY A C 1
ATOM 1310 O O . GLY A 1 162 ? -12.873 8.706 31.319 1.00 82.62 162 GLY A O 1
ATOM 1311 N N . PRO A 1 163 ? -11.632 10.436 32.052 1.00 82.81 163 PRO A N 1
ATOM 1312 C CA . PRO A 1 163 ? -11.636 11.146 30.780 1.00 82.81 163 PRO A CA 1
ATOM 1313 C C . PRO A 1 163 ? -10.966 10.328 29.671 1.00 82.81 163 PRO A C 1
ATOM 1315 O O . PRO A 1 163 ? -9.902 9.730 29.857 1.00 82.81 163 PRO A O 1
ATOM 1318 N N . TRP A 1 164 ? -11.589 10.342 28.496 1.00 86.31 164 TRP A N 1
ATOM 1319 C CA . TRP A 1 164 ? -11.102 9.643 27.312 1.00 86.31 164 TRP A CA 1
ATOM 1320 C C . TRP A 1 164 ? -9.853 10.315 26.733 1.00 86.31 164 TRP A C 1
ATOM 1322 O O . TRP A 1 164 ? -9.628 11.519 26.883 1.00 86.31 164 TRP A O 1
ATOM 1332 N N . ARG A 1 165 ? -9.036 9.531 26.033 1.00 81.56 165 ARG A N 1
ATOM 1333 C CA . ARG A 1 165 ? -7.816 9.996 25.366 1.00 81.56 165 ARG A CA 1
ATOM 1334 C C . ARG A 1 165 ? -8.187 10.546 23.985 1.00 81.56 165 ARG A C 1
ATOM 1336 O O . ARG A 1 165 ? -9.147 10.093 23.373 1.00 81.56 165 ARG A O 1
ATOM 1343 N N . ARG A 1 166 ? -7.423 11.514 23.476 1.00 67.31 166 ARG A N 1
ATOM 1344 C CA . ARG A 1 166 ? -7.547 12.011 22.084 1.00 67.31 166 ARG A CA 1
ATOM 1345 C C . ARG A 1 166 ? -6.351 11.646 21.198 1.00 67.31 166 ARG A C 1
ATOM 1347 O O . ARG A 1 166 ? -6.386 11.870 19.999 1.00 67.31 166 ARG A O 1
ATOM 1354 N N . VAL A 1 167 ? -5.280 11.140 21.815 1.00 63.59 167 VAL A N 1
ATOM 1355 C CA . VAL A 1 167 ? -3.953 10.942 21.217 1.00 63.59 167 VAL A CA 1
ATOM 1356 C C . VAL A 1 167 ? -3.195 9.838 21.955 1.00 63.59 167 VAL A C 1
ATOM 1358 O O . VAL A 1 167 ? -3.298 9.720 23.182 1.00 63.59 167 VAL A O 1
ATOM 1361 N N . GLY A 1 168 ? -2.392 9.063 21.226 1.00 63.88 168 GLY A N 1
ATOM 1362 C CA . GLY A 1 168 ? -1.489 8.044 21.770 1.00 63.88 168 GLY A CA 1
ATOM 1363 C C . GLY A 1 168 ? -1.499 6.737 20.977 1.00 63.88 168 GLY A C 1
ATOM 1364 O O . GLY A 1 168 ? -2.300 6.547 20.075 1.00 63.88 168 GLY A O 1
ATOM 1365 N N . THR A 1 169 ? -0.578 5.831 21.307 1.00 65.69 169 THR A N 1
ATOM 1366 C CA . THR A 1 169 ? -0.393 4.576 20.564 1.00 65.69 169 THR A CA 1
ATOM 1367 C C . THR A 1 169 ? -1.431 3.525 20.960 1.00 65.69 169 THR A C 1
ATOM 1369 O O . THR A 1 169 ? -1.518 3.147 22.132 1.00 65.69 169 THR A O 1
ATOM 1372 N N . PHE A 1 170 ? -2.170 3.019 19.974 1.00 75.69 170 PHE A N 1
ATOM 1373 C CA . PHE A 1 170 ? -3.123 1.921 20.134 1.00 75.69 170 PHE A CA 1
ATOM 1374 C C . PHE A 1 170 ? -2.437 0.585 20.481 1.00 75.69 170 PHE A C 1
ATOM 1376 O O . PHE A 1 170 ? -1.230 0.403 20.308 1.00 75.69 170 PHE A O 1
ATOM 1383 N N . LYS A 1 171 ? -3.225 -0.379 20.970 1.00 76.12 171 LYS A N 1
ATOM 1384 C CA . LYS A 1 171 ? -2.808 -1.772 21.190 1.00 76.12 171 LYS A CA 1
ATOM 1385 C C . LYS A 1 171 ? -3.745 -2.675 20.412 1.00 76.12 171 LYS A C 1
ATOM 1387 O O . LYS A 1 171 ? -4.907 -2.773 20.781 1.00 76.12 171 LYS A O 1
ATOM 1392 N N . PHE A 1 172 ? -3.251 -3.348 19.386 1.00 78.75 172 PHE A N 1
ATOM 1393 C CA . PHE A 1 172 ? -4.078 -4.241 18.581 1.00 78.75 172 PHE A CA 1
ATOM 1394 C C . PHE A 1 172 ? -4.181 -5.651 19.197 1.00 78.75 172 PHE A C 1
ATOM 1396 O O . PHE A 1 172 ? -3.277 -6.060 19.938 1.00 78.75 172 PHE A O 1
ATOM 1403 N N . PRO A 1 173 ? -5.271 -6.399 18.938 1.00 88.06 173 PRO A N 1
ATOM 1404 C CA . PRO A 1 173 ? -6.499 -5.957 18.271 1.00 88.06 173 PRO A CA 1
ATOM 1405 C C . PRO A 1 173 ? -7.300 -4.958 19.126 1.00 88.06 173 PRO A C 1
ATOM 1407 O O . PRO A 1 173 ? -7.377 -5.093 20.353 1.00 88.06 173 PRO A O 1
ATOM 1410 N N . VAL A 1 174 ? -7.904 -3.965 18.477 1.00 90.19 174 VAL A N 1
ATOM 1411 C CA . VAL A 1 174 ? -8.819 -2.994 19.096 1.00 90.19 174 VAL A CA 1
ATOM 1412 C C . VAL A 1 174 ? -10.269 -3.299 18.718 1.00 90.19 174 VAL A C 1
ATOM 1414 O O . VAL A 1 174 ? -10.554 -4.147 17.875 1.00 90.19 174 VAL A O 1
ATOM 1417 N N . VAL A 1 175 ? -11.188 -2.625 19.397 1.00 94.44 175 VAL A N 1
ATOM 1418 C CA . VAL A 1 175 ? -12.601 -2.536 19.041 1.00 94.44 175 VAL A CA 1
ATOM 1419 C C . VAL A 1 175 ? -12.889 -1.072 18.742 1.00 94.44 175 VAL A C 1
ATOM 1421 O O . VAL A 1 175 ? -12.563 -0.216 19.570 1.00 94.44 175 VAL A O 1
ATOM 1424 N N . ALA A 1 176 ? -13.478 -0.795 17.583 1.00 95.62 176 ALA A N 1
ATOM 1425 C CA . ALA A 1 176 ? -13.957 0.529 17.210 1.00 95.62 176 ALA A CA 1
ATOM 1426 C C . ALA A 1 176 ? -15.471 0.578 17.440 1.00 95.62 176 ALA A C 1
ATOM 1428 O O . ALA A 1 176 ? -16.196 -0.212 16.855 1.00 95.62 176 ALA A O 1
ATOM 1429 N N . GLN A 1 177 ? -15.948 1.458 18.321 1.00 95.19 177 GLN A N 1
ATOM 1430 C CA . GLN A 1 177 ? -17.380 1.730 18.522 1.00 95.19 177 GLN A CA 1
ATOM 1431 C C . GLN A 1 177 ? -17.712 3.116 17.966 1.00 95.19 177 GLN A C 1
ATOM 1433 O O . GLN A 1 177 ? -16.994 4.059 18.294 1.00 95.19 177 GLN A O 1
ATOM 1438 N N . HIS A 1 178 ? -18.790 3.286 17.196 1.00 92.94 178 HIS A N 1
ATOM 1439 C CA . HIS A 1 178 ? -19.180 4.626 16.725 1.00 92.94 178 HIS A CA 1
ATOM 1440 C C . HIS A 1 178 ? -19.466 5.576 17.901 1.00 92.94 178 HIS A C 1
ATOM 1442 O O . HIS A 1 178 ? -20.115 5.211 18.887 1.00 92.94 178 HIS A O 1
ATOM 1448 N N . LEU A 1 179 ? -19.003 6.825 17.800 1.00 91.56 179 LEU A N 1
ATOM 1449 C CA . LEU A 1 179 ? -19.262 7.854 18.802 1.00 91.56 179 LEU A CA 1
ATOM 1450 C C . LEU A 1 179 ? -20.645 8.480 18.598 1.00 91.56 179 LEU A C 1
ATOM 1452 O O . LEU A 1 179 ? -20.795 9.526 17.965 1.00 91.56 179 LEU A O 1
ATOM 1456 N N . ILE A 1 180 ? -21.649 7.858 19.212 1.00 92.62 180 ILE A N 1
ATOM 1457 C CA . ILE A 1 180 ? -22.997 8.420 19.319 1.00 92.62 180 ILE A CA 1
ATOM 1458 C C . ILE A 1 180 ? -22.939 9.789 20.016 1.00 92.62 180 ILE A C 1
ATOM 1460 O O . ILE A 1 180 ? -22.334 9.944 21.083 1.00 92.62 180 ILE A O 1
ATOM 1464 N N . ARG A 1 181 ? -23.584 10.793 19.413 1.00 89.81 181 ARG A N 1
ATOM 1465 C CA . ARG A 1 181 ? -23.760 12.135 19.987 1.00 89.81 181 ARG A CA 1
ATOM 1466 C C . ARG A 1 181 ? -25.098 12.183 20.725 1.00 89.81 181 ARG A C 1
ATOM 1468 O O . ARG A 1 181 ? -26.123 11.886 20.128 1.00 89.81 181 ARG A O 1
ATOM 1475 N N . GLY A 1 182 ? -25.087 12.564 22.000 1.00 92.19 182 GLY A N 1
ATOM 1476 C CA . GLY A 1 182 ? -26.287 12.576 22.836 1.00 92.19 182 GLY A CA 1
ATOM 1477 C C . GLY A 1 182 ? -25.985 12.772 24.323 1.00 92.19 182 GLY A C 1
ATOM 1478 O O . GLY A 1 182 ? -24.844 13.046 24.704 1.00 92.19 182 GLY A O 1
ATOM 1479 N N . GLU A 1 183 ? -27.007 12.618 25.162 1.00 93.00 183 GLU A N 1
ATOM 1480 C CA . GLU A 1 183 ? -26.910 12.712 26.624 1.00 93.00 183 GLU A CA 1
ATOM 1481 C C . GLU A 1 183 ? -26.441 11.375 27.221 1.00 93.00 183 GLU A C 1
ATOM 1483 O O . GLU A 1 183 ? -26.937 10.314 26.845 1.00 93.00 183 GLU A O 1
ATOM 1488 N N . ARG A 1 184 ? -25.476 11.398 28.149 1.00 93.31 184 ARG A N 1
ATOM 1489 C CA . ARG A 1 184 ? -24.951 10.178 28.789 1.00 93.31 184 ARG A CA 1
ATOM 1490 C C . ARG A 1 184 ? -25.715 9.835 30.057 1.00 93.31 184 ARG A C 1
ATOM 1492 O O . ARG A 1 184 ? -25.905 10.702 30.912 1.00 93.31 184 ARG A O 1
ATOM 1499 N N . TYR A 1 185 ? -26.045 8.555 30.205 1.00 95.81 185 TYR A N 1
ATOM 1500 C CA . TYR A 1 185 ? -26.653 8.019 31.416 1.00 95.81 185 TYR A CA 1
ATOM 1501 C C . TYR A 1 185 ? -26.068 6.663 31.805 1.00 95.81 185 TYR A C 1
ATOM 1503 O O . TYR A 1 185 ? -25.665 5.864 30.955 1.00 95.81 185 TYR A O 1
ATOM 1511 N N . GLN A 1 186 ? -26.116 6.383 33.106 1.00 96.50 186 GLN A N 1
ATOM 1512 C CA . GLN A 1 186 ? -25.760 5.091 33.675 1.00 96.50 186 GLN A CA 1
ATOM 1513 C C . GLN A 1 186 ? -26.995 4.426 34.287 1.00 96.50 186 GLN A C 1
ATOM 1515 O O . GLN A 1 186 ? -27.649 4.998 35.163 1.00 96.50 186 GLN A O 1
ATOM 1520 N N . ILE A 1 187 ? -27.317 3.219 33.823 1.00 96.69 187 ILE A N 1
ATOM 1521 C CA . ILE A 1 187 ? -28.536 2.479 34.166 1.00 96.69 187 ILE A CA 1
ATOM 1522 C C . ILE A 1 187 ? -28.188 1.333 35.109 1.00 96.69 187 ILE A C 1
ATOM 1524 O O . ILE A 1 187 ? -27.430 0.439 34.743 1.00 96.69 187 ILE A O 1
ATOM 1528 N N . HIS A 1 188 ? -28.773 1.331 36.303 1.00 97.12 188 HIS A N 1
ATOM 1529 C CA . HIS A 1 188 ? -28.601 0.286 37.312 1.00 97.12 188 HIS A CA 1
ATOM 1530 C C . HIS A 1 188 ? -29.908 -0.491 37.466 1.00 97.12 188 HIS A C 1
ATOM 1532 O O . HIS A 1 188 ? -30.893 0.073 37.945 1.00 97.12 188 HIS A O 1
ATOM 1538 N N . LYS A 1 189 ? -29.922 -1.779 37.108 1.00 96.12 189 LYS A N 1
ATOM 1539 C CA . LYS A 1 189 ? -31.027 -2.704 37.407 1.00 96.12 189 LYS A CA 1
ATOM 1540 C C . LYS A 1 189 ? -30.697 -3.520 38.652 1.00 96.12 189 LYS A C 1
ATOM 1542 O O . LYS A 1 189 ? -29.589 -4.036 38.783 1.00 96.12 189 LYS A O 1
ATOM 1547 N N . ILE A 1 190 ? -31.661 -3.607 39.568 1.00 95.19 190 ILE A N 1
ATOM 1548 C CA . ILE A 1 190 ? -31.588 -4.343 40.834 1.00 95.19 190 ILE A CA 1
ATOM 1549 C C . ILE A 1 190 ? -32.956 -5.013 41.055 1.00 95.19 190 ILE A C 1
ATOM 1551 O O . ILE A 1 190 ? -33.825 -4.497 41.763 1.00 95.19 190 ILE A O 1
ATOM 1555 N N . GLY A 1 191 ? -33.177 -6.131 40.365 1.00 91.50 191 GLY A N 1
ATOM 1556 C CA . GLY A 1 191 ? -34.464 -6.815 40.250 1.00 91.50 191 GLY A CA 1
ATOM 1557 C C . GLY A 1 191 ? -35.521 -5.929 39.585 1.00 91.50 191 GLY A C 1
ATOM 1558 O O . GLY A 1 191 ? -35.380 -5.511 38.431 1.00 91.50 191 GLY A O 1
ATOM 1559 N N . GLU A 1 192 ? -36.573 -5.615 40.342 1.00 88.94 192 GLU A N 1
ATOM 1560 C CA . GLU A 1 192 ? -37.657 -4.706 39.941 1.00 88.94 192 GLU A CA 1
ATOM 1561 C C . GLU A 1 192 ? -37.302 -3.213 40.096 1.00 88.94 192 GLU A C 1
ATOM 1563 O O . GLU A 1 192 ? -38.086 -2.358 39.684 1.00 88.94 192 GLU A O 1
ATOM 1568 N N . LYS A 1 193 ? -36.146 -2.858 40.681 1.00 92.44 193 LYS A N 1
ATOM 1569 C CA . LYS A 1 193 ? -35.708 -1.458 40.805 1.00 92.44 193 LYS A CA 1
ATOM 1570 C C . LYS A 1 193 ? -34.785 -1.071 39.647 1.00 92.44 193 LYS A C 1
ATOM 1572 O O . LYS A 1 193 ? -33.770 -1.727 39.428 1.00 92.44 193 LYS A O 1
ATOM 1577 N N . ILE A 1 194 ? -35.085 0.048 38.986 1.00 94.50 194 ILE A N 1
ATOM 1578 C CA . ILE A 1 194 ? -34.130 0.789 38.149 1.00 94.50 194 ILE A CA 1
ATOM 1579 C C . ILE A 1 194 ? -33.662 2.041 38.907 1.00 94.50 194 ILE A C 1
ATOM 1581 O O . ILE A 1 194 ? -34.439 2.655 39.638 1.00 94.50 194 ILE A O 1
ATOM 1585 N N . VAL A 1 195 ? -32.396 2.421 38.733 1.00 95.06 195 VAL A N 1
ATOM 1586 C CA . VAL A 1 195 ? -31.865 3.758 39.049 1.00 95.06 195 VAL A CA 1
ATOM 1587 C C . VAL A 1 195 ? -31.140 4.273 37.808 1.00 95.06 195 VAL A C 1
ATOM 1589 O O . VAL A 1 195 ? -30.376 3.526 37.197 1.00 95.06 195 VAL A O 1
ATOM 1592 N N . VAL A 1 196 ? -31.378 5.532 37.436 1.00 96.44 196 VAL A N 1
ATOM 1593 C CA . VAL A 1 196 ? -30.683 6.203 36.329 1.00 96.44 196 VAL A CA 1
ATOM 1594 C C . VAL A 1 196 ? -29.898 7.386 36.872 1.00 96.44 196 VAL A C 1
ATOM 1596 O O . VAL A 1 196 ? -30.468 8.233 37.560 1.00 96.44 196 VAL A O 1
ATOM 1599 N N . PHE A 1 197 ? -28.613 7.450 36.532 1.00 95.94 197 PHE A N 1
ATOM 1600 C CA . PHE A 1 197 ? -27.746 8.596 36.806 1.00 95.94 197 PHE A CA 1
ATOM 1601 C C . PHE A 1 197 ? -27.432 9.362 35.519 1.00 95.94 197 PHE A C 1
ATOM 1603 O O . PHE A 1 197 ? -27.256 8.734 34.474 1.00 95.94 197 PHE A O 1
ATOM 1610 N N . ASN A 1 198 ? -27.315 10.690 35.594 1.00 93.19 198 ASN A N 1
ATOM 1611 C CA . ASN A 1 198 ? -26.690 11.500 34.540 1.00 93.19 198 ASN A CA 1
ATOM 1612 C C . ASN A 1 198 ? -25.148 11.378 34.571 1.00 93.19 198 ASN A C 1
ATOM 1614 O O . ASN A 1 198 ? -24.568 10.734 35.448 1.00 93.19 198 ASN A O 1
ATOM 1618 N N . ASN A 1 199 ? -24.480 12.019 33.610 1.00 87.75 199 ASN A N 1
ATOM 1619 C CA . ASN A 1 199 ? -23.018 12.094 33.488 1.00 87.75 199 ASN A CA 1
ATOM 1620 C C . ASN A 1 199 ? -22.320 12.700 34.731 1.00 87.75 199 ASN A C 1
ATOM 1622 O O . ASN A 1 199 ? -21.149 12.422 35.002 1.00 87.75 199 ASN A O 1
ATOM 1626 N N . GLU A 1 200 ? -23.044 13.514 35.496 1.00 88.69 200 GLU A N 1
ATOM 1627 C CA . GLU A 1 200 ? -22.591 14.200 36.706 1.00 88.69 200 GLU A CA 1
ATOM 1628 C C . GLU A 1 200 ? -22.710 13.316 37.965 1.00 88.69 200 GLU A C 1
ATOM 1630 O O . GLU A 1 200 ? -22.067 13.605 38.977 1.00 88.69 200 GLU A O 1
ATOM 1635 N N . GLY A 1 201 ? -23.464 12.212 37.891 1.00 89.31 201 GLY A N 1
ATOM 1636 C CA . GLY A 1 201 ? -23.704 11.265 38.985 1.00 89.31 201 GLY A CA 1
ATOM 1637 C C . GLY A 1 201 ? -24.957 11.545 39.823 1.00 89.31 201 GLY A C 1
ATOM 1638 O O . GLY A 1 201 ? -25.102 10.997 40.916 1.00 89.31 201 GLY A O 1
ATOM 1639 N N . GLU A 1 202 ? -25.864 12.388 39.334 1.00 92.62 202 GLU A N 1
ATOM 1640 C CA . GLU A 1 202 ? -27.139 12.735 39.965 1.00 92.62 202 GLU A CA 1
ATOM 1641 C C . GLU A 1 202 ? -28.255 11.789 39.493 1.00 92.62 202 GLU A C 1
ATOM 1643 O O . GLU A 1 202 ? -28.308 11.418 38.319 1.00 92.62 202 GLU A O 1
ATOM 1648 N N . VAL A 1 203 ? -29.164 11.399 40.395 1.00 93.44 203 VAL A N 1
ATOM 1649 C CA . VAL A 1 203 ? -30.305 10.527 40.059 1.00 93.44 203 VAL A CA 1
ATOM 1650 C C . VAL A 1 203 ? -31.370 11.318 39.295 1.00 93.44 203 VAL A C 1
ATOM 1652 O O . VAL A 1 203 ? -31.778 12.394 39.730 1.00 93.44 203 VAL A O 1
ATOM 1655 N N . VAL A 1 204 ? -31.854 10.771 38.178 1.00 91.06 204 VAL A N 1
ATOM 1656 C CA . VAL A 1 204 ? -32.847 11.425 37.310 1.00 91.06 204 VAL A CA 1
ATOM 1657 C C . VAL A 1 204 ? -34.232 10.803 37.512 1.00 91.06 204 VAL A C 1
ATOM 1659 O O . VAL A 1 204 ? -34.525 9.747 36.958 1.00 91.06 204 VAL A O 1
ATOM 1662 N N . GLU A 1 205 ? -35.088 11.461 38.301 1.00 74.62 205 GLU A N 1
ATOM 1663 C CA . GLU A 1 205 ? -36.401 10.914 38.704 1.00 74.62 205 GLU A CA 1
ATOM 1664 C C . GLU A 1 205 ? -37.598 11.421 37.860 1.00 74.62 205 GLU A C 1
ATOM 1666 O O . GLU A 1 205 ? -38.581 10.698 37.727 1.00 74.62 205 GLU A O 1
ATOM 1671 N N . ASP A 1 206 ? -37.509 12.604 37.228 1.00 70.94 206 ASP A N 1
ATOM 1672 C CA . ASP A 1 206 ? -38.647 13.311 36.588 1.00 70.94 206 ASP A CA 1
ATOM 1673 C C . ASP A 1 206 ? -38.438 13.661 35.085 1.00 70.94 206 ASP A C 1
ATOM 1675 O O . ASP A 1 206 ? -38.886 14.702 34.597 1.00 70.94 206 ASP A O 1
ATOM 1679 N N . ASN A 1 207 ? -37.754 12.814 34.301 1.00 79.12 207 ASN A N 1
ATOM 1680 C CA . ASN A 1 207 ? -37.567 13.030 32.850 1.00 79.12 207 ASN A CA 1
ATOM 1681 C C . ASN A 1 207 ? -38.373 12.008 32.001 1.00 79.12 207 ASN A C 1
ATOM 1683 O O . ASN A 1 207 ? -38.113 10.804 32.102 1.00 79.12 207 ASN A O 1
ATOM 1687 N N . PRO A 1 208 ? -39.315 12.439 31.129 1.00 79.50 208 PRO A N 1
ATOM 1688 C CA . PRO A 1 208 ? -40.115 11.536 30.287 1.00 79.50 208 PRO A CA 1
ATOM 1689 C C . PRO A 1 208 ? -39.319 10.703 29.269 1.00 79.50 208 PRO A C 1
ATOM 1691 O O . PRO A 1 208 ? -39.666 9.547 29.035 1.00 79.50 208 PRO A O 1
ATOM 1694 N N . SER A 1 209 ? -38.249 11.251 28.684 1.00 75.88 209 SER A N 1
ATOM 1695 C CA . SER A 1 209 ? -37.385 10.527 27.737 1.00 75.88 209 SER A CA 1
ATOM 1696 C C . SER A 1 209 ? -36.590 9.436 28.455 1.00 75.88 209 SER A C 1
ATOM 1698 O O . SER A 1 209 ? -36.563 8.290 28.011 1.00 75.88 209 SER A O 1
ATOM 1700 N N . VAL A 1 210 ? -36.039 9.768 29.629 1.00 84.38 210 VAL A N 1
ATOM 1701 C CA . VAL A 1 210 ? -35.366 8.803 30.516 1.00 84.38 210 VAL A CA 1
ATOM 1702 C C . VAL A 1 210 ? -36.330 7.713 30.972 1.00 84.38 210 VAL A C 1
ATOM 1704 O O . VAL A 1 210 ? -35.995 6.532 30.937 1.00 84.38 210 VAL A O 1
ATOM 1707 N N . SER A 1 211 ? -37.562 8.092 31.322 1.00 85.38 211 SER A N 1
ATOM 1708 C CA . SER A 1 211 ? -38.621 7.146 31.692 1.00 85.38 211 SER A CA 1
ATOM 1709 C C . SER A 1 211 ? -38.901 6.118 30.586 1.00 85.38 211 SER A C 1
ATOM 1711 O O . SER A 1 211 ? -39.186 4.962 30.895 1.00 85.38 211 SER A O 1
ATOM 1713 N N . ASN A 1 212 ? -38.795 6.504 29.308 1.00 87.06 212 ASN A N 1
ATOM 1714 C CA . ASN A 1 212 ? -39.050 5.619 28.169 1.00 87.06 212 ASN A CA 1
ATOM 1715 C C . ASN A 1 212 ? -38.018 4.477 28.078 1.00 87.06 212 ASN A C 1
ATOM 1717 O O . ASN A 1 212 ? -38.401 3.307 28.080 1.00 87.06 212 ASN A O 1
ATOM 1721 N N . PHE A 1 213 ? -36.715 4.788 28.075 1.00 93.19 213 PHE A N 1
ATOM 1722 C CA . PHE A 1 213 ? -35.681 3.744 28.042 1.00 93.19 213 PHE A CA 1
ATOM 1723 C C . PHE A 1 213 ? -35.516 3.022 29.389 1.00 93.19 213 PHE A C 1
ATOM 1725 O O . PHE A 1 213 ? -35.282 1.816 29.409 1.00 93.19 213 PHE A O 1
ATOM 1732 N N . ALA A 1 214 ? -35.723 3.694 30.528 1.00 92.19 214 ALA A N 1
ATOM 1733 C CA . ALA A 1 214 ? -35.698 3.040 31.839 1.00 92.19 214 ALA A CA 1
ATOM 1734 C C . ALA A 1 214 ? -36.782 1.951 31.963 1.00 92.19 214 ALA A C 1
ATOM 1736 O O . ALA A 1 214 ? -36.528 0.894 32.544 1.00 92.19 214 ALA A O 1
ATOM 1737 N N . LEU A 1 215 ? -37.961 2.157 31.361 1.00 91.62 215 LEU A N 1
ATOM 1738 C CA . LEU A 1 215 ? -39.012 1.137 31.275 1.00 91.62 215 LEU A CA 1
ATOM 1739 C C . LEU A 1 215 ? -38.612 -0.076 30.422 1.00 91.62 215 LEU A C 1
ATOM 1741 O O . LEU A 1 215 ? -39.079 -1.177 30.712 1.00 91.62 215 LEU A O 1
ATOM 1745 N N . ALA A 1 216 ? -37.758 0.082 29.407 1.00 93.94 216 ALA A N 1
ATOM 1746 C CA . ALA A 1 216 ? -37.240 -1.045 28.631 1.00 93.94 216 ALA A CA 1
ATOM 1747 C C . ALA A 1 216 ? -36.336 -1.944 29.492 1.00 93.94 216 ALA A C 1
ATOM 1749 O O . ALA A 1 216 ? -36.609 -3.137 29.608 1.00 93.94 216 ALA A O 1
ATOM 1750 N N . PHE A 1 217 ? -35.351 -1.371 30.198 1.00 94.44 217 PHE A N 1
ATOM 1751 C CA . PHE A 1 217 ? -34.514 -2.119 31.151 1.00 94.44 217 PHE A CA 1
ATOM 1752 C C . PHE A 1 217 ? -35.321 -2.711 32.321 1.00 94.44 217 PHE A C 1
ATOM 1754 O O . PHE A 1 217 ? -35.032 -3.812 32.795 1.00 94.44 217 PHE A O 1
ATOM 1761 N N . TRP A 1 218 ? -36.363 -2.014 32.791 1.00 93.00 218 TRP A N 1
ATOM 1762 C CA . TRP A 1 218 ? -37.244 -2.532 33.840 1.00 93.00 218 TRP A CA 1
ATOM 1763 C C . TRP A 1 218 ? -37.930 -3.840 33.422 1.00 93.00 218 TRP A C 1
ATOM 1765 O O . TRP A 1 218 ? -37.898 -4.803 34.187 1.00 93.00 218 TRP A O 1
ATOM 1775 N N . ARG A 1 219 ? -38.459 -3.897 32.189 1.00 91.38 219 ARG A N 1
ATOM 1776 C CA . ARG A 1 219 ? -39.175 -5.051 31.606 1.00 91.38 219 ARG A CA 1
ATOM 1777 C C . ARG A 1 219 ? -38.317 -6.299 31.358 1.00 91.38 219 ARG A C 1
ATOM 1779 O O . ARG A 1 219 ? -38.882 -7.333 31.025 1.00 91.38 219 ARG A O 1
ATOM 1786 N N . MET A 1 220 ? -36.992 -6.217 31.467 1.00 93.00 220 MET A N 1
ATOM 1787 C CA . MET A 1 220 ? -36.111 -7.368 31.247 1.00 93.00 220 MET A CA 1
ATOM 1788 C C . MET A 1 220 ? -36.199 -8.367 32.416 1.00 93.00 220 MET A C 1
ATOM 1790 O O . MET A 1 220 ? -35.942 -7.991 33.563 1.00 93.00 220 MET A O 1
ATOM 1794 N N . ASP A 1 221 ? -36.511 -9.636 32.127 1.00 90.50 221 ASP A N 1
ATOM 1795 C CA . ASP A 1 221 ? -36.520 -10.731 33.117 1.00 90.50 221 ASP A CA 1
ATOM 1796 C C . ASP A 1 221 ? -35.096 -11.154 33.541 1.00 90.50 221 ASP A C 1
ATOM 1798 O O . ASP A 1 221 ? -34.854 -11.480 34.704 1.00 90.50 221 ASP A O 1
ATOM 1802 N N . GLU A 1 222 ? -34.132 -11.088 32.619 1.00 91.88 222 GLU A N 1
ATOM 1803 C CA . GLU A 1 222 ? -32.691 -11.175 32.884 1.00 91.88 222 GLU A CA 1
ATOM 1804 C C . GLU A 1 222 ? -31.964 -10.002 32.192 1.00 91.88 222 GLU A C 1
ATOM 1806 O O . GLU A 1 222 ? -32.388 -9.596 31.110 1.00 91.88 222 GLU A O 1
ATOM 1811 N N . PRO A 1 223 ? -30.836 -9.499 32.730 1.00 94.19 223 PRO A N 1
ATOM 1812 C CA . PRO A 1 223 ? -30.235 -9.883 34.006 1.00 94.19 223 PRO A CA 1
ATOM 1813 C C . PRO A 1 223 ? -31.028 -9.340 35.199 1.00 94.19 223 PRO A C 1
ATOM 1815 O O . PRO A 1 223 ? -31.681 -8.303 35.093 1.00 94.19 223 PRO A O 1
ATOM 1818 N N . GLN A 1 224 ? -30.956 -10.008 36.348 1.00 94.69 224 GLN A N 1
ATOM 1819 C CA . GLN A 1 224 ? -31.582 -9.511 37.576 1.00 94.69 224 GLN A CA 1
ATOM 1820 C C . GLN A 1 224 ? -30.795 -8.339 38.171 1.00 94.69 224 GLN A C 1
ATOM 1822 O O . GLN A 1 224 ? -31.404 -7.377 38.639 1.00 94.69 224 GLN A O 1
ATOM 1827 N N . VAL A 1 225 ? -29.463 -8.358 38.104 1.00 96.06 225 VAL A N 1
ATOM 1828 C CA . VAL A 1 225 ? -28.616 -7.220 38.487 1.00 96.06 225 VAL A CA 1
ATOM 1829 C C . VAL A 1 225 ? -27.663 -6.860 37.351 1.00 96.06 225 VAL A C 1
ATOM 1831 O O . VAL A 1 225 ? -26.939 -7.712 36.844 1.00 96.06 225 VAL A O 1
ATOM 1834 N N . ALA A 1 226 ? -27.623 -5.591 36.943 1.00 97.19 226 ALA A N 1
ATOM 1835 C CA . ALA A 1 226 ? -26.647 -5.110 35.962 1.00 97.19 226 ALA A CA 1
ATOM 1836 C C . ALA A 1 226 ? -26.462 -3.592 36.014 1.00 97.19 226 ALA A C 1
ATOM 1838 O O . ALA A 1 226 ? -27.331 -2.862 36.495 1.00 97.19 226 ALA A O 1
ATOM 1839 N N . ILE A 1 227 ? -25.318 -3.129 35.502 1.00 97.56 227 ILE A N 1
ATOM 1840 C CA . ILE A 1 227 ? -24.997 -1.706 35.362 1.00 97.56 227 ILE A CA 1
ATOM 1841 C C . ILE A 1 227 ? -24.475 -1.447 33.950 1.00 97.56 227 ILE A C 1
ATOM 1843 O O . ILE A 1 227 ? -23.402 -1.941 33.590 1.00 97.56 227 ILE A O 1
ATOM 1847 N N . TRP A 1 228 ? -25.218 -0.652 33.183 1.00 97.62 228 TRP A N 1
ATOM 1848 C CA . TRP A 1 228 ? -24.876 -0.228 31.825 1.00 97.62 228 TRP A CA 1
ATOM 1849 C C . TRP A 1 228 ? -24.515 1.257 31.780 1.00 97.62 228 TRP A C 1
ATOM 1851 O O . TRP A 1 228 ? -25.119 2.064 32.480 1.00 97.62 228 TRP A O 1
ATOM 1861 N N . GLU A 1 229 ? -23.582 1.616 30.908 1.00 95.94 229 GLU A N 1
ATOM 1862 C CA . GLU A 1 229 ? -23.256 2.996 30.528 1.00 95.94 229 GLU A CA 1
ATOM 1863 C C . GLU A 1 229 ? -23.701 3.202 29.073 1.00 95.94 229 GLU A C 1
ATOM 1865 O O . GLU A 1 229 ? -23.394 2.361 28.220 1.00 95.94 229 GLU A O 1
ATOM 1870 N N . GLY A 1 230 ? -24.397 4.296 28.760 1.00 95.69 230 GLY A N 1
ATOM 1871 C CA . GLY A 1 230 ? -24.892 4.538 27.403 1.00 95.69 230 GLY A CA 1
ATOM 1872 C C . GLY A 1 230 ? -25.229 5.990 27.075 1.00 95.69 230 GLY A C 1
ATOM 1873 O O . GLY A 1 230 ? -25.112 6.886 27.913 1.00 95.69 230 GLY A O 1
ATOM 1874 N N . VAL A 1 231 ? -25.626 6.210 25.820 1.00 96.12 231 VAL A N 1
ATOM 1875 C CA . VAL A 1 231 ? -25.953 7.519 25.238 1.00 96.12 231 VAL A CA 1
ATOM 1876 C C . VAL A 1 231 ? -27.383 7.513 24.701 1.00 96.12 231 VAL A C 1
ATOM 1878 O O . VAL A 1 231 ? -27.744 6.648 23.909 1.00 96.12 231 VAL A O 1
ATOM 1881 N N . TRP A 1 232 ? -28.179 8.503 25.093 1.00 95.25 232 TRP A N 1
ATOM 1882 C CA . TRP A 1 232 ? -29.479 8.814 24.502 1.00 95.25 232 TRP A CA 1
ATOM 1883 C C . TRP A 1 232 ? -29.305 9.864 23.398 1.00 95.25 232 TRP A C 1
ATOM 1885 O O . TRP A 1 232 ? -28.908 10.994 23.690 1.00 95.25 232 TRP A O 1
ATOM 1895 N N . ASP A 1 233 ? -29.583 9.509 22.142 1.00 94.38 233 ASP A N 1
ATOM 1896 C CA . ASP A 1 233 ? -29.452 10.425 20.989 1.00 94.38 233 ASP A CA 1
ATOM 1897 C C . ASP A 1 233 ? -30.698 11.307 20.748 1.00 94.38 233 ASP A C 1
ATOM 1899 O O . ASP A 1 233 ? -30.624 12.313 20.042 1.00 94.38 233 ASP A O 1
ATOM 1903 N N . GLY A 1 234 ? -31.829 10.957 21.369 1.00 91.38 234 GLY A N 1
ATOM 1904 C CA . GLY A 1 234 ? -33.143 11.572 21.157 1.00 91.38 234 GLY A CA 1
ATOM 1905 C C . GLY A 1 234 ? -34.230 10.572 20.745 1.00 91.38 234 GLY A C 1
ATOM 1906 O O . GLY A 1 234 ? -35.410 10.838 20.978 1.00 91.38 234 GLY A O 1
ATOM 1907 N N . GLU A 1 235 ? -33.839 9.421 20.197 1.00 93.25 235 GLU A N 1
ATOM 1908 C CA . GLU A 1 235 ? -34.713 8.353 19.697 1.00 93.25 235 GLU A CA 1
ATOM 1909 C C . GLU A 1 235 ? -34.362 6.979 20.297 1.00 93.25 235 GLU A C 1
ATOM 1911 O O . GLU A 1 235 ? -35.265 6.228 20.667 1.00 93.25 235 GLU A O 1
ATOM 1916 N N . ASN A 1 236 ? -33.068 6.674 20.448 1.00 95.75 236 ASN A N 1
ATOM 1917 C CA . ASN A 1 236 ? -32.522 5.389 20.882 1.00 95.75 236 ASN A CA 1
ATOM 1918 C C . ASN A 1 236 ? -31.582 5.548 22.092 1.00 95.75 236 ASN A C 1
ATOM 1920 O O . ASN A 1 236 ? -30.830 6.520 22.207 1.00 95.75 236 ASN A O 1
ATOM 1924 N N . PHE A 1 237 ? -31.582 4.554 22.987 1.00 96.62 237 PHE A N 1
ATOM 1925 C CA . PHE A 1 237 ? -30.593 4.438 24.061 1.00 96.62 237 PHE A CA 1
ATOM 1926 C C . PHE A 1 237 ? -29.508 3.438 23.668 1.00 96.62 237 PHE A C 1
ATOM 1928 O O . PHE A 1 237 ? -29.731 2.226 23.674 1.00 96.62 237 PHE A O 1
ATOM 1935 N N . TRP A 1 238 ? -28.326 3.953 23.357 1.00 97.44 238 TRP A N 1
ATOM 1936 C CA . TRP A 1 238 ? -27.190 3.182 22.882 1.00 97.44 238 TRP A CA 1
ATOM 1937 C C . TRP A 1 238 ? -26.276 2.764 24.034 1.00 97.44 238 TRP A C 1
ATOM 1939 O O . TRP A 1 238 ? -25.568 3.586 24.616 1.00 97.44 238 TRP A O 1
ATOM 1949 N N . ILE A 1 239 ? -26.259 1.472 24.348 1.00 97.44 239 ILE A N 1
ATOM 1950 C CA . ILE A 1 239 ? -25.376 0.872 25.349 1.00 97.44 239 ILE A CA 1
ATOM 1951 C C . ILE A 1 239 ? -23.934 0.898 24.827 1.00 97.44 239 ILE A C 1
ATOM 1953 O O . ILE A 1 239 ? -23.585 0.204 23.868 1.00 97.44 239 ILE A O 1
ATOM 1957 N N . CYS A 1 240 ? -23.089 1.684 25.492 1.00 94.81 240 CYS A N 1
ATOM 1958 C CA . CYS A 1 240 ? -21.661 1.806 25.218 1.00 94.81 240 CYS A CA 1
ATOM 1959 C C . CYS A 1 240 ? -20.826 0.787 26.007 1.00 94.81 240 CYS A C 1
ATOM 1961 O O . CYS A 1 240 ? -19.797 0.328 25.502 1.00 94.81 240 CYS A O 1
ATOM 1963 N N . GLU A 1 241 ? -21.226 0.474 27.248 1.00 95.06 241 GLU A N 1
ATOM 1964 C CA . GLU A 1 241 ? -20.523 -0.468 28.126 1.00 95.06 241 GLU A CA 1
ATOM 1965 C C . GLU A 1 241 ? -21.400 -1.197 29.151 1.00 95.06 241 GLU A C 1
ATOM 1967 O O . GLU A 1 241 ? -22.455 -0.721 29.567 1.00 95.06 241 GLU A O 1
ATOM 1972 N N . LEU A 1 242 ? -20.857 -2.318 29.640 1.00 96.31 242 LEU A N 1
ATOM 1973 C CA . LEU A 1 242 ? -21.333 -3.076 30.797 1.00 96.31 242 LEU A CA 1
ATOM 1974 C C . LEU A 1 242 ? -20.277 -3.045 31.919 1.00 96.31 242 LEU A C 1
ATOM 1976 O O . LEU A 1 242 ? -19.135 -3.486 31.731 1.00 96.31 242 LEU A O 1
ATOM 1980 N N . LEU A 1 243 ? -20.667 -2.524 33.086 1.00 95.50 243 LEU A N 1
ATOM 1981 C CA . LEU A 1 243 ? -19.798 -2.290 34.248 1.00 95.50 243 LEU A CA 1
ATOM 1982 C C . LEU A 1 243 ? -19.997 -3.323 35.367 1.00 95.50 243 LEU A C 1
ATOM 1984 O O . LEU A 1 243 ? -19.045 -3.641 36.081 1.00 95.50 243 LEU A O 1
ATOM 1988 N N . TYR A 1 244 ? -21.197 -3.894 35.490 1.00 96.19 244 TYR A N 1
ATOM 1989 C CA . TYR A 1 244 ? -21.521 -4.963 36.442 1.00 96.19 244 TYR A CA 1
ATOM 1990 C C . TYR A 1 244 ? -22.603 -5.888 35.872 1.00 96.19 244 TYR A C 1
ATOM 1992 O O . TYR A 1 244 ? -23.462 -5.417 35.124 1.00 96.19 244 TYR A O 1
ATOM 2000 N N . HIS A 1 245 ? -22.562 -7.181 36.204 1.00 96.00 245 HIS A N 1
ATOM 2001 C CA . HIS A 1 245 ? -23.494 -8.193 35.687 1.00 96.00 245 HIS A CA 1
ATOM 2002 C C . HIS A 1 245 ? -23.674 -9.345 36.688 1.00 96.00 245 HIS A C 1
ATOM 2004 O O . HIS A 1 245 ? -22.702 -9.999 37.049 1.00 96.00 245 HIS A O 1
ATOM 2010 N N . GLU A 1 246 ? -24.910 -9.555 37.135 1.00 94.00 246 GLU A N 1
ATOM 2011 C CA . GLU A 1 246 ? -25.364 -10.467 38.196 1.00 94.00 246 GLU A CA 1
ATOM 2012 C C . GLU A 1 246 ? -24.559 -10.385 39.504 1.00 94.00 246 GLU A C 1
ATOM 2014 O O . GLU A 1 246 ? -24.879 -9.562 40.359 1.00 94.00 246 GLU A O 1
ATOM 2019 N N . ASP A 1 247 ? -23.528 -11.214 39.683 1.00 87.69 247 ASP A N 1
ATOM 2020 C CA . ASP A 1 247 ? -22.611 -11.176 40.832 1.00 87.69 247 ASP A CA 1
ATOM 2021 C C . ASP A 1 247 ? -21.221 -10.603 40.478 1.00 87.69 247 ASP A C 1
ATOM 2023 O O . ASP A 1 247 ? -20.418 -10.274 41.363 1.00 87.69 247 ASP A O 1
ATOM 2027 N N . ALA A 1 248 ? -20.938 -10.422 39.188 1.00 87.88 248 ALA A N 1
ATOM 2028 C CA . ALA A 1 248 ? -19.610 -10.192 38.651 1.00 87.88 248 ALA A CA 1
ATOM 2029 C C . ALA A 1 248 ? -19.295 -8.715 38.358 1.00 87.88 248 ALA A C 1
ATOM 2031 O O . ALA A 1 248 ? -20.044 -7.975 37.715 1.00 87.88 248 ALA A O 1
ATOM 2032 N N . GLN A 1 249 ? -18.085 -8.314 38.761 1.00 91.75 249 GLN A N 1
ATOM 2033 C CA . GLN A 1 249 ? -17.460 -7.014 38.488 1.00 91.75 249 GLN A CA 1
ATOM 2034 C C . GLN A 1 249 ? -17.108 -6.881 36.994 1.00 91.75 249 GLN A C 1
ATOM 2036 O O . GLN A 1 249 ? -15.948 -7.030 36.604 1.00 91.75 249 GLN A O 1
ATOM 2041 N N . ALA A 1 250 ? -18.122 -6.663 36.150 1.00 93.44 250 ALA A N 1
ATOM 2042 C CA . ALA A 1 250 ? -17.991 -6.784 34.703 1.00 93.44 250 ALA A CA 1
ATOM 2043 C C . ALA A 1 250 ? -16.916 -5.859 34.123 1.00 93.44 250 ALA A C 1
ATOM 2045 O O . ALA A 1 250 ? -16.158 -6.336 33.295 1.00 93.44 250 ALA A O 1
ATOM 2046 N N . TRP A 1 251 ? -16.736 -4.623 34.605 1.00 91.44 251 TRP A N 1
ATOM 2047 C CA . TRP A 1 251 ? -15.661 -3.703 34.175 1.00 91.44 251 TRP A CA 1
ATOM 2048 C C . TRP A 1 251 ? -14.241 -4.321 34.209 1.00 91.44 251 TRP A C 1
ATOM 2050 O O . TRP A 1 251 ? -13.373 -3.929 33.426 1.00 91.44 251 TRP A O 1
ATOM 2060 N N . ASN A 1 252 ? -14.008 -5.304 35.091 1.00 89.50 252 ASN A N 1
ATOM 2061 C CA . ASN A 1 252 ? -12.741 -6.023 35.266 1.00 89.50 252 ASN A CA 1
ATOM 2062 C C . ASN A 1 252 ? -12.635 -7.266 34.350 1.00 89.50 252 ASN A C 1
ATOM 2064 O O . ASN A 1 252 ? -11.669 -8.024 34.418 1.00 89.50 252 ASN A O 1
ATOM 2068 N N . MET A 1 253 ? -13.608 -7.518 33.477 1.00 91.44 253 MET A N 1
ATOM 2069 C CA . MET A 1 253 ? -13.495 -8.520 32.415 1.00 91.44 253 MET A CA 1
ATOM 2070 C C . MET A 1 253 ? -12.829 -7.912 31.165 1.00 91.44 253 MET A C 1
ATOM 2072 O O . MET A 1 253 ? -12.969 -6.713 30.921 1.00 91.44 253 MET A O 1
ATOM 2076 N N . PRO A 1 254 ? -12.139 -8.714 30.331 1.00 92.62 254 PRO A N 1
ATOM 2077 C CA . PRO A 1 254 ? -11.705 -8.278 29.003 1.00 92.62 254 PRO A CA 1
ATOM 2078 C C . PRO A 1 254 ? -12.898 -7.783 28.171 1.00 92.62 254 PRO A C 1
ATOM 2080 O O . PRO A 1 254 ? -13.905 -8.488 28.102 1.00 92.62 254 PRO A O 1
ATOM 2083 N N . LEU A 1 255 ? -12.777 -6.622 27.514 1.00 94.25 255 LEU A N 1
ATOM 2084 C CA . LEU A 1 255 ? -13.828 -5.994 26.693 1.00 94.25 255 LEU A CA 1
ATOM 2085 C C . LEU A 1 255 ? -14.581 -6.987 25.792 1.00 94.25 255 LEU A C 1
ATOM 2087 O O . LEU A 1 255 ? -15.806 -6.971 25.784 1.00 94.25 255 LEU A O 1
ATOM 2091 N N . GLN A 1 256 ? -13.890 -7.912 25.119 1.00 91.00 256 GLN A N 1
ATOM 2092 C CA . GLN A 1 256 ? -14.543 -8.943 24.294 1.00 91.00 256 GLN A CA 1
ATOM 2093 C C . GLN A 1 256 ? -15.609 -9.794 25.021 1.00 91.00 256 GLN A C 1
ATOM 2095 O O . GLN A 1 256 ? -16.586 -10.196 24.401 1.00 91.00 256 GLN A O 1
ATOM 2100 N N . HIS A 1 257 ? -15.466 -10.061 26.325 1.00 92.62 257 HIS A N 1
ATOM 2101 C CA . HIS A 1 257 ? -16.485 -10.786 27.100 1.00 92.62 257 HIS A CA 1
ATOM 2102 C C . HIS A 1 257 ? -17.651 -9.865 27.482 1.00 92.62 257 HIS A C 1
ATOM 2104 O O . HIS A 1 257 ? -18.781 -10.317 27.615 1.00 92.62 257 HIS A O 1
ATOM 2110 N N . ARG A 1 258 ? -17.378 -8.566 27.638 1.00 95.12 258 ARG A N 1
ATOM 2111 C CA . ARG A 1 258 ? -18.364 -7.539 28.000 1.00 95.12 258 ARG A CA 1
ATOM 2112 C C . ARG A 1 258 ? -19.258 -7.219 26.802 1.00 95.12 258 ARG A C 1
ATOM 2114 O O . ARG A 1 258 ? -20.466 -7.147 26.966 1.00 95.12 258 ARG A O 1
ATOM 2121 N N . LEU A 1 259 ? -18.683 -7.167 25.597 1.00 94.50 259 LEU A N 1
ATOM 2122 C CA . LEU A 1 259 ? -19.415 -7.105 24.324 1.00 94.50 259 LEU A CA 1
ATOM 2123 C C . LEU A 1 259 ? -20.340 -8.320 24.150 1.00 94.50 259 LEU A C 1
ATOM 2125 O O . LEU A 1 259 ? -21.530 -8.138 23.915 1.00 94.50 259 LEU A O 1
ATOM 2129 N N . ALA A 1 260 ? -19.838 -9.540 24.379 1.00 92.94 260 ALA A N 1
ATOM 2130 C CA . ALA A 1 260 ? -20.655 -10.756 24.324 1.00 92.94 260 ALA A CA 1
ATOM 2131 C C . ALA A 1 260 ? -21.776 -10.792 25.388 1.00 92.94 260 ALA A C 1
ATOM 2133 O O . ALA A 1 260 ? -22.862 -11.293 25.115 1.00 92.94 260 ALA A O 1
ATOM 2134 N N . LEU A 1 261 ? -21.547 -10.243 26.589 1.00 94.19 261 LEU A N 1
ATOM 2135 C CA . LEU A 1 261 ? -22.586 -10.107 27.620 1.00 94.19 261 LEU A CA 1
ATOM 2136 C C . LEU A 1 261 ? -23.625 -9.028 27.289 1.00 94.19 261 LEU A C 1
ATOM 2138 O O . LEU A 1 261 ? -24.784 -9.195 27.656 1.00 94.19 261 LEU A O 1
ATOM 2142 N N . MET A 1 262 ? -23.244 -7.953 26.592 1.00 95.06 262 MET A N 1
ATOM 2143 C CA . MET A 1 262 ? -24.202 -6.976 26.062 1.00 95.06 262 MET A CA 1
ATOM 2144 C C . MET A 1 262 ? -25.037 -7.613 24.943 1.00 95.06 262 MET A C 1
ATOM 2146 O O . MET A 1 262 ? -26.255 -7.630 25.035 1.00 95.06 262 MET A O 1
ATOM 2150 N N . GLN A 1 263 ? -24.408 -8.260 23.959 1.00 93.00 263 GLN A N 1
ATOM 2151 C CA . GLN A 1 263 ? -25.111 -8.963 22.874 1.00 93.00 263 GLN A CA 1
ATOM 2152 C C . GLN A 1 263 ? -25.905 -10.214 23.313 1.00 93.00 263 GLN A C 1
ATOM 2154 O O . GLN A 1 263 ? -26.644 -10.764 22.502 1.00 93.00 263 GLN A O 1
ATOM 2159 N N . LYS A 1 264 ? -25.796 -10.679 24.570 1.00 92.81 264 LYS A N 1
ATOM 2160 C CA . LYS A 1 264 ? -26.584 -11.819 25.086 1.00 92.81 264 LYS A CA 1
ATOM 2161 C C . LYS A 1 264 ? -28.096 -11.531 25.070 1.00 92.81 264 LYS A C 1
ATOM 2163 O O . LYS A 1 264 ? -28.886 -12.470 24.979 1.00 92.81 264 LYS A O 1
ATOM 2168 N N . TYR A 1 265 ? -28.495 -10.271 25.236 1.00 90.75 265 TYR A N 1
ATOM 2169 C CA . TYR A 1 265 ? -29.871 -9.898 25.554 1.00 90.75 265 TYR A CA 1
ATOM 2170 C C . TYR A 1 265 ? -30.597 -9.247 24.377 1.00 90.75 265 TYR A C 1
ATOM 2172 O O . TYR A 1 265 ? -30.077 -8.333 23.743 1.00 90.75 265 TYR A O 1
ATOM 2180 N N . ASP A 1 266 ? -31.834 -9.688 24.148 1.00 89.56 266 ASP A N 1
ATOM 2181 C CA . ASP A 1 266 ? -32.801 -8.988 23.305 1.00 89.56 266 ASP A CA 1
ATOM 2182 C C . ASP A 1 266 ? -33.338 -7.780 24.091 1.00 89.56 266 ASP A C 1
ATOM 2184 O O . ASP A 1 266 ? -34.043 -7.931 25.095 1.00 89.56 266 ASP A O 1
ATOM 2188 N N . TYR A 1 267 ? -32.904 -6.579 23.708 1.00 94.19 267 TYR A N 1
ATOM 2189 C CA . TYR A 1 267 ? -33.246 -5.341 24.403 1.00 94.19 267 TYR A CA 1
ATOM 2190 C C . TYR A 1 267 ? -34.559 -4.766 23.857 1.00 94.19 267 TYR A C 1
ATOM 2192 O O . TYR A 1 267 ? -34.661 -4.528 22.654 1.00 94.19 267 TYR A O 1
ATOM 2200 N N . PRO A 1 268 ? -35.563 -4.470 24.707 1.00 94.19 268 PRO A N 1
ATOM 2201 C CA . PRO A 1 268 ? -36.780 -3.828 24.230 1.00 94.19 268 PRO A CA 1
ATOM 2202 C C . PRO A 1 268 ? -36.494 -2.426 23.677 1.00 94.19 268 PRO A C 1
ATOM 2204 O O . PRO A 1 268 ? -35.798 -1.630 24.311 1.00 94.19 268 PRO A O 1
ATOM 2207 N N . GLU A 1 269 ? -37.101 -2.089 22.539 1.00 92.50 269 GLU A N 1
ATOM 2208 C CA . GLU A 1 269 ? -37.085 -0.726 21.993 1.00 92.50 269 GLU A CA 1
ATOM 2209 C C . GLU A 1 269 ? -37.499 0.304 23.073 1.00 92.50 269 GLU A C 1
ATOM 2211 O O . GLU A 1 269 ? -38.495 0.077 23.776 1.00 92.50 269 GLU A O 1
ATOM 2216 N N . PRO A 1 270 ? -36.768 1.429 23.241 1.00 94.31 270 PRO A N 1
ATOM 2217 C CA . PRO A 1 270 ? -35.776 2.003 22.321 1.00 94.31 270 PRO A CA 1
ATOM 2218 C C . PRO A 1 270 ? -34.296 1.663 22.633 1.00 94.31 270 PRO A C 1
ATOM 2220 O O . PRO A 1 270 ? -33.407 2.464 22.343 1.00 94.31 270 PRO A O 1
ATOM 2223 N N . VAL A 1 271 ? -33.992 0.548 23.308 1.00 96.44 271 VAL A N 1
ATOM 2224 C CA . VAL A 1 271 ? -32.622 0.228 23.762 1.00 96.44 271 VAL A CA 1
ATOM 2225 C C . VAL A 1 271 ? -31.862 -0.607 22.724 1.00 96.44 271 VAL A C 1
ATOM 2227 O O . VAL A 1 271 ? -32.358 -1.630 22.264 1.00 96.44 271 VAL A O 1
ATOM 2230 N N . LYS A 1 272 ? -30.633 -0.196 22.384 1.00 96.06 272 LYS A N 1
ATOM 2231 C CA . LYS A 1 272 ? -29.750 -0.852 21.401 1.00 96.06 272 LYS A CA 1
ATOM 2232 C C . LYS A 1 272 ? -28.301 -0.894 21.907 1.00 96.06 272 LYS A C 1
ATOM 2234 O O . LYS A 1 272 ? -27.922 -0.113 22.774 1.00 96.06 272 LYS A O 1
ATOM 2239 N N . VAL A 1 273 ? -27.459 -1.783 21.378 1.00 96.00 273 VAL A N 1
ATOM 2240 C CA . VAL A 1 273 ? -26.004 -1.794 21.658 1.00 96.00 273 VAL A CA 1
ATOM 2241 C C . VAL A 1 273 ? -25.283 -0.981 20.581 1.00 96.00 273 VAL A C 1
ATOM 2243 O O . VAL A 1 273 ? -25.646 -1.082 19.412 1.00 96.00 273 VAL A O 1
ATOM 2246 N N . VAL A 1 274 ? -24.277 -0.176 20.949 1.00 95.31 274 VAL A N 1
ATOM 2247 C CA . VAL A 1 274 ? -23.472 0.583 19.968 1.00 95.31 274 VAL A CA 1
ATOM 2248 C C . VAL A 1 274 ? -22.808 -0.384 18.972 1.00 95.31 274 VAL A C 1
ATOM 2250 O O . VAL A 1 274 ? -22.061 -1.260 19.430 1.00 95.31 274 VAL A O 1
ATOM 2253 N N . PRO A 1 275 ? -23.023 -0.226 17.647 1.00 91.50 275 PRO A N 1
ATOM 2254 C CA . PRO A 1 275 ? -22.355 -1.029 16.627 1.00 91.50 275 PRO A CA 1
ATOM 2255 C C . PRO A 1 275 ? -20.837 -0.906 16.739 1.00 91.50 275 PRO A C 1
ATOM 2257 O O . PRO A 1 275 ? -20.311 0.161 17.079 1.00 91.50 275 PRO A O 1
ATOM 2260 N N . TYR A 1 276 ? -20.137 -2.012 16.499 1.00 93.75 276 TYR A N 1
ATOM 2261 C CA . TYR A 1 276 ? -18.694 -2.058 16.663 1.00 93.75 276 TYR A CA 1
ATOM 2262 C C . TYR A 1 276 ? -18.005 -2.999 15.686 1.00 93.75 276 TYR A C 1
ATOM 2264 O O . TYR A 1 276 ? -18.525 -4.057 15.337 1.00 93.75 276 TYR A O 1
ATOM 2272 N N . GLU A 1 277 ? -16.769 -2.646 15.366 1.00 94.00 277 GLU A N 1
ATOM 2273 C CA . GLU A 1 277 ? -15.874 -3.419 14.517 1.00 94.00 277 GLU A CA 1
ATOM 2274 C C . GLU A 1 277 ? -14.687 -3.958 15.319 1.00 94.00 277 GLU A C 1
ATOM 2276 O O . GLU A 1 277 ? -14.317 -3.433 16.376 1.00 94.00 277 GLU A O 1
ATOM 2281 N N . ILE A 1 278 ? -14.085 -5.037 14.821 1.00 91.19 278 ILE A N 1
ATOM 2282 C CA . ILE A 1 278 ? -12.916 -5.688 15.416 1.00 91.19 278 ILE A CA 1
ATOM 2283 C C . ILE A 1 278 ? -11.738 -5.466 14.475 1.00 91.19 278 ILE A C 1
ATOM 2285 O O . ILE A 1 278 ? -11.641 -6.098 13.431 1.00 91.19 278 ILE A O 1
ATOM 2289 N N . ILE A 1 279 ? -10.824 -4.602 14.895 1.00 87.69 279 ILE A N 1
ATOM 2290 C CA . ILE A 1 279 ? -9.722 -4.106 14.074 1.00 87.69 279 ILE A CA 1
ATOM 2291 C C . ILE A 1 279 ? -8.437 -4.806 14.540 1.00 87.69 279 ILE A C 1
ATOM 2293 O O . ILE A 1 279 ? -8.055 -4.704 15.715 1.00 87.69 279 ILE A O 1
ATOM 2297 N N . LEU A 1 280 ? -7.796 -5.589 13.669 1.00 79.06 280 LEU A N 1
ATOM 2298 C CA . LEU A 1 280 ? -6.715 -6.516 14.029 1.00 79.06 280 LEU A CA 1
ATOM 2299 C C . LEU A 1 280 ? -5.317 -5.915 13.846 1.00 79.06 280 LEU A C 1
ATOM 2301 O O . LEU A 1 280 ? -4.400 -6.304 14.576 1.00 79.06 280 LEU A O 1
ATOM 2305 N N . THR A 1 281 ? -5.155 -4.962 12.929 1.00 77.25 281 THR A N 1
ATOM 2306 C CA . THR A 1 281 ? -3.885 -4.291 12.614 1.00 77.25 281 THR A CA 1
ATOM 2307 C C . THR A 1 281 ? -4.019 -2.755 12.588 1.00 77.25 281 THR A C 1
ATOM 2309 O O . THR A 1 281 ? -5.135 -2.235 12.596 1.00 77.25 281 THR A O 1
ATOM 2312 N N . PRO A 1 282 ? -2.900 -1.997 12.589 1.00 74.56 282 PRO A N 1
ATOM 2313 C CA . PRO A 1 282 ? -2.927 -0.549 12.377 1.00 74.56 282 PRO A CA 1
ATOM 2314 C C . PRO A 1 282 ? -3.447 -0.136 11.001 1.00 74.56 282 PRO A C 1
ATOM 2316 O O . PRO A 1 282 ? -3.968 0.967 10.888 1.00 74.56 282 PRO A O 1
ATOM 2319 N N . ASP A 1 283 ? -3.296 -0.992 9.989 1.00 74.62 283 ASP A N 1
ATOM 2320 C CA . ASP A 1 283 ? -3.742 -0.717 8.626 1.00 74.62 283 ASP A CA 1
ATOM 2321 C C . ASP A 1 283 ? -5.269 -0.851 8.539 1.00 74.62 283 ASP A C 1
ATOM 2323 O O . ASP A 1 283 ? -5.927 0.079 8.091 1.00 74.62 283 ASP A O 1
ATOM 2327 N N . ASP A 1 284 ? -5.846 -1.904 9.134 1.00 81.50 284 ASP A N 1
ATOM 2328 C CA . ASP A 1 284 ? -7.300 -2.094 9.287 1.00 81.50 284 ASP A CA 1
ATOM 2329 C C . ASP A 1 284 ? -8.002 -0.872 9.928 1.00 81.50 284 ASP A C 1
ATOM 2331 O O . ASP A 1 284 ? -9.173 -0.616 9.674 1.00 81.50 284 ASP A O 1
ATOM 2335 N N . LEU A 1 285 ? -7.310 -0.124 10.803 1.00 83.88 285 LEU A N 1
ATOM 2336 C CA . LEU A 1 285 ? -7.869 1.056 11.480 1.00 83.88 285 LEU A CA 1
ATOM 2337 C C . LEU A 1 285 ? -8.028 2.257 10.531 1.00 83.88 285 LEU A C 1
ATOM 2339 O O . LEU A 1 285 ? -8.811 3.168 10.805 1.00 83.88 285 LEU A O 1
ATOM 2343 N N . LEU A 1 286 ? -7.261 2.279 9.442 1.00 82.56 286 LEU A N 1
ATOM 2344 C CA . LEU A 1 286 ? -7.243 3.343 8.438 1.00 82.56 286 LEU A CA 1
ATOM 2345 C C . LEU A 1 286 ? -8.313 3.111 7.356 1.00 82.56 286 LEU A C 1
ATOM 2347 O O . LEU A 1 286 ? -8.705 4.066 6.694 1.00 82.56 286 LEU A O 1
ATOM 2351 N N . GLU A 1 287 ? -8.838 1.884 7.244 1.00 83.19 287 GLU A N 1
ATOM 2352 C CA . GLU A 1 287 ? -9.946 1.520 6.342 1.00 83.19 287 GLU A CA 1
ATOM 2353 C C . GLU A 1 287 ? -11.346 1.770 6.936 1.00 83.19 287 GLU A C 1
ATOM 2355 O O . GLU A 1 287 ? -12.341 1.535 6.256 1.00 83.19 287 GLU A O 1
ATOM 2360 N N . LEU A 1 288 ? -11.449 2.232 8.192 1.00 87.19 288 LEU A N 1
ATOM 2361 C CA . LEU A 1 288 ? -12.736 2.575 8.816 1.00 87.19 288 LEU A CA 1
ATOM 2362 C C . LEU A 1 288 ? -13.506 3.613 7.977 1.00 87.19 288 LEU A C 1
ATOM 2364 O O . LEU A 1 288 ? -12.913 4.583 7.496 1.00 87.19 288 LEU A O 1
ATOM 2368 N N . GLU A 1 289 ? -14.826 3.442 7.855 1.00 87.62 289 GLU A N 1
ATOM 2369 C CA . GLU A 1 289 ? -15.712 4.408 7.186 1.00 87.62 289 GLU A CA 1
ATOM 2370 C C . GLU A 1 289 ? -15.616 5.813 7.814 1.00 87.62 289 GLU A C 1
ATOM 2372 O O . GLU A 1 289 ? -15.254 5.965 8.981 1.00 87.62 289 GLU A O 1
ATOM 2377 N N . GLU A 1 290 ? -15.942 6.866 7.052 1.00 88.38 290 GLU A N 1
ATOM 2378 C CA . GLU A 1 290 ? -15.883 8.251 7.543 1.00 88.38 290 GLU A CA 1
ATOM 2379 C C . GLU A 1 290 ? -16.729 8.424 8.818 1.00 88.38 290 GLU A C 1
ATOM 2381 O O . GLU A 1 290 ? -17.953 8.273 8.821 1.00 88.38 290 GLU A O 1
ATOM 2386 N N . GLY A 1 291 ? -16.080 8.770 9.931 1.00 89.19 291 GLY A N 1
ATOM 2387 C CA . GLY A 1 291 ? -16.778 8.864 11.204 1.00 89.19 291 GLY A CA 1
ATOM 2388 C C . GLY A 1 291 ? -15.878 9.085 12.410 1.00 89.19 291 GLY A C 1
ATOM 2389 O O . GLY A 1 291 ? -14.652 8.991 12.358 1.00 89.19 291 GLY A O 1
ATOM 2390 N N . THR A 1 292 ? -16.509 9.377 13.548 1.00 91.62 292 THR A N 1
ATOM 2391 C CA . THR A 1 292 ? -15.823 9.454 14.842 1.00 91.62 292 THR A CA 1
ATOM 2392 C C . THR A 1 292 ? -16.053 8.169 15.630 1.00 91.62 292 THR A C 1
ATOM 2394 O O . THR A 1 292 ? -17.197 7.772 15.849 1.00 91.62 292 THR A O 1
ATOM 2397 N N . TYR A 1 293 ? -14.977 7.560 16.122 1.00 93.50 293 TYR A N 1
ATOM 2398 C CA . TYR A 1 293 ? -14.991 6.278 16.823 1.00 93.50 293 TYR A CA 1
ATOM 2399 C C . TYR A 1 293 ? -14.362 6.377 18.216 1.00 93.50 293 TYR A C 1
ATOM 2401 O O . TYR A 1 293 ? -13.498 7.213 18.491 1.00 93.50 293 TYR A O 1
ATOM 2409 N N . VAL A 1 294 ? -14.778 5.472 19.099 1.00 93.25 294 VAL A N 1
ATOM 2410 C CA . VAL A 1 294 ? -14.170 5.195 20.399 1.00 93.25 294 VAL A CA 1
ATOM 2411 C C . VAL A 1 294 ? -13.369 3.905 20.272 1.00 93.25 294 VAL A C 1
ATOM 2413 O O . VAL A 1 294 ? -13.923 2.807 20.318 1.00 93.25 294 VAL A O 1
ATOM 2416 N N . ILE A 1 295 ? -12.057 4.041 20.105 1.00 93.38 295 ILE A N 1
ATOM 2417 C CA . ILE A 1 295 ? -11.132 2.916 19.971 1.00 93.38 295 ILE A CA 1
ATOM 2418 C C . ILE A 1 295 ? -10.745 2.417 21.362 1.00 93.38 295 ILE A C 1
ATOM 2420 O O . ILE A 1 295 ? -10.180 3.163 22.166 1.00 93.38 295 ILE A O 1
ATOM 2424 N N . LYS A 1 296 ? -11.038 1.146 21.641 1.00 93.81 296 LYS A N 1
ATOM 2425 C CA . LYS A 1 296 ? -10.775 0.463 22.918 1.00 93.81 296 LYS A CA 1
ATOM 2426 C C . LYS A 1 296 ? -9.920 -0.780 22.683 1.00 93.81 296 LYS A C 1
ATOM 2428 O O . LYS A 1 296 ? -10.041 -1.423 21.646 1.00 93.81 296 LYS A O 1
ATOM 2433 N N . TRP A 1 297 ? -9.075 -1.189 23.628 1.00 93.00 297 TRP A N 1
ATOM 2434 C CA . TRP A 1 297 ? -8.301 -2.430 23.444 1.00 93.00 297 TRP A CA 1
ATOM 2435 C C . TRP A 1 297 ? -9.181 -3.663 23.701 1.00 93.00 297 TRP A C 1
ATOM 2437 O O . TRP A 1 297 ? -9.813 -3.764 24.751 1.00 93.00 297 TRP A O 1
ATOM 2447 N N . ARG A 1 298 ? -9.200 -4.647 22.787 1.00 90.44 298 ARG A N 1
ATOM 2448 C CA . ARG A 1 298 ? -10.081 -5.836 22.870 1.00 90.44 298 ARG A CA 1
ATOM 2449 C C . ARG A 1 298 ? -9.937 -6.627 24.179 1.00 90.44 298 ARG A C 1
ATOM 2451 O O . ARG A 1 298 ? -10.896 -7.246 24.648 1.00 90.44 298 ARG A O 1
ATOM 2458 N N . TYR A 1 299 ? -8.742 -6.604 24.769 1.00 89.56 299 TYR A N 1
ATOM 2459 C CA . TYR A 1 299 ? -8.418 -7.290 26.024 1.00 89.56 299 TYR A CA 1
ATOM 2460 C C . TYR A 1 299 ? -8.380 -6.357 27.247 1.00 89.56 299 TYR A C 1
ATOM 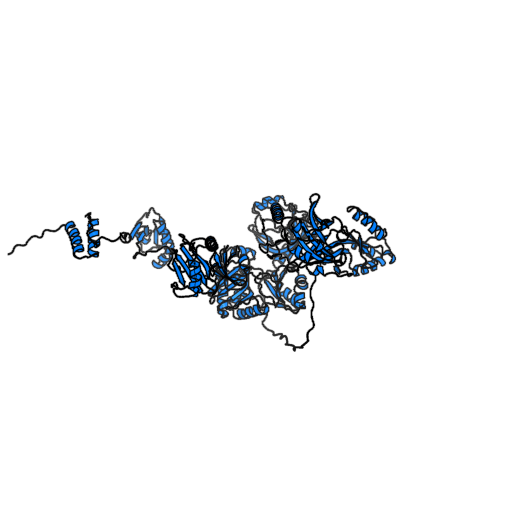2462 O O . TYR A 1 299 ? -7.929 -6.766 28.317 1.00 89.56 299 TYR A O 1
ATOM 2470 N N . GLU A 1 300 ? -8.853 -5.115 27.111 1.00 89.31 300 GLU A N 1
ATOM 2471 C CA . GLU A 1 300 ? -8.926 -4.154 28.210 1.00 89.31 300 GLU A CA 1
ATOM 2472 C C . GLU A 1 300 ? -9.843 -4.636 29.336 1.00 89.31 300 GLU A C 1
ATOM 2474 O O . GLU A 1 300 ? -10.985 -5.034 29.105 1.00 89.31 300 GLU A O 1
ATOM 2479 N N . ARG A 1 301 ? -9.331 -4.509 30.559 1.00 90.69 301 ARG A N 1
ATOM 2480 C CA . ARG A 1 301 ? -10.093 -4.382 31.802 1.00 90.69 301 ARG A CA 1
ATOM 2481 C C . ARG A 1 301 ? -10.041 -2.899 32.157 1.00 90.69 301 ARG A C 1
ATOM 2483 O O . ARG A 1 301 ? -8.947 -2.335 32.102 1.00 90.69 301 ARG A O 1
ATOM 2490 N N . ILE A 1 302 ? -11.176 -2.265 32.440 1.00 89.38 302 ILE A N 1
ATOM 2491 C CA . ILE A 1 302 ? -11.244 -0.798 32.502 1.00 89.38 302 ILE A CA 1
ATOM 2492 C C . ILE A 1 302 ? -10.406 -0.272 33.678 1.00 89.38 302 ILE A C 1
ATOM 2494 O O . ILE A 1 302 ? -10.649 -0.620 34.828 1.00 89.38 302 ILE A O 1
ATOM 2498 N N . ASP A 1 303 ? -9.465 0.632 33.407 1.00 86.25 303 ASP A N 1
ATOM 2499 C CA . ASP A 1 303 ? -8.973 1.560 34.430 1.00 86.25 303 ASP A CA 1
ATOM 2500 C C . ASP A 1 303 ? -10.051 2.636 34.618 1.00 86.25 303 ASP A C 1
ATOM 2502 O O . ASP A 1 303 ? -10.196 3.522 33.776 1.00 86.25 303 ASP A O 1
ATOM 2506 N N . LEU A 1 304 ? -10.854 2.536 35.685 1.00 85.44 304 LEU A N 1
ATOM 2507 C CA . LEU A 1 304 ? -11.980 3.452 35.909 1.00 85.44 304 LEU A CA 1
ATOM 2508 C C . LEU A 1 304 ? -11.529 4.908 36.102 1.00 85.44 304 LEU A C 1
ATOM 2510 O O . LEU A 1 304 ? -12.304 5.814 35.813 1.00 85.44 304 LEU A O 1
ATOM 2514 N N . GLN A 1 305 ? -10.285 5.160 36.524 1.00 82.94 305 GLN A N 1
ATOM 2515 C CA . GLN A 1 305 ? -9.751 6.518 36.640 1.00 82.94 305 GLN A CA 1
ATOM 2516 C C . GLN A 1 305 ? -9.176 7.033 35.308 1.00 82.94 305 GLN A C 1
ATOM 2518 O O . GLN A 1 305 ? -9.160 8.245 35.073 1.00 82.94 305 GLN A O 1
ATOM 2523 N N . ARG A 1 306 ? -8.691 6.143 34.428 1.00 82.62 306 ARG A N 1
ATOM 2524 C CA . ARG A 1 306 ? -8.002 6.514 33.181 1.00 82.62 306 ARG A CA 1
ATOM 2525 C C . ARG A 1 306 ? -8.106 5.438 32.074 1.00 82.62 306 ARG A C 1
ATOM 2527 O O . ARG A 1 306 ? -7.074 4.879 31.675 1.00 82.62 306 ARG A O 1
ATOM 2534 N N . PRO A 1 307 ? -9.297 5.191 31.498 1.00 88.69 307 PRO A N 1
ATOM 2535 C CA . PRO A 1 307 ? -9.528 4.099 30.544 1.00 88.69 307 PRO A CA 1
ATOM 2536 C C . PRO A 1 307 ? -8.593 4.163 29.329 1.00 88.69 307 PRO A C 1
ATOM 2538 O O . PRO A 1 307 ? -8.101 5.233 28.956 1.00 88.69 307 PRO A O 1
ATOM 2541 N N . PHE A 1 308 ? -8.333 3.029 28.679 1.00 87.12 308 PHE A N 1
ATOM 2542 C CA . PHE A 1 308 ? -7.528 2.927 27.454 1.00 87.12 308 PHE A CA 1
ATOM 2543 C C . PHE A 1 308 ? -8.375 3.204 26.195 1.00 87.12 308 PHE A C 1
ATOM 2545 O O . PHE A 1 308 ? -8.211 2.566 25.159 1.00 87.12 308 PHE A O 1
ATOM 2552 N N . TRP A 1 309 ? -9.294 4.167 26.301 1.00 91.50 309 TRP A N 1
ATOM 2553 C CA . TRP A 1 309 ? -10.222 4.555 25.242 1.00 91.50 309 TRP A CA 1
ATOM 2554 C C . TRP A 1 309 ? -9.744 5.830 24.563 1.00 91.50 309 TRP A C 1
ATOM 2556 O O . TRP A 1 309 ? -9.346 6.784 25.242 1.00 91.50 309 TRP A O 1
ATOM 2566 N N . PHE A 1 310 ? -9.817 5.853 23.239 1.00 89.38 310 PHE A N 1
ATOM 2567 C CA . PHE A 1 310 ? -9.347 6.948 22.402 1.00 89.38 310 PHE A CA 1
ATOM 2568 C C . PHE A 1 310 ? -10.461 7.416 21.472 1.00 89.38 310 PHE A C 1
ATOM 2570 O O . PHE A 1 310 ? -11.131 6.586 20.866 1.00 89.38 310 PHE A O 1
ATOM 2577 N N . VAL A 1 311 ? -10.628 8.728 21.325 1.00 89.25 311 VAL A N 1
ATOM 2578 C CA . VAL A 1 311 ? -11.364 9.291 20.186 1.00 89.25 311 VAL A CA 1
ATOM 2579 C C . VAL A 1 311 ? -10.467 9.204 18.954 1.00 89.25 311 VAL A C 1
ATOM 2581 O O . VAL A 1 311 ? -9.316 9.639 19.011 1.00 89.25 311 VAL A O 1
ATOM 2584 N N . TYR A 1 312 ? -11.002 8.642 17.876 1.00 89.94 312 TYR A N 1
ATOM 2585 C CA . TYR A 1 312 ? -10.389 8.526 16.554 1.00 89.94 312 TYR A CA 1
ATOM 2586 C C . TYR A 1 312 ? -11.353 9.105 15.518 1.00 89.94 312 TYR A C 1
ATOM 2588 O O . TYR A 1 312 ? -12.566 8.968 15.681 1.00 89.94 312 TYR A O 1
ATOM 2596 N N . GLU A 1 313 ? -10.836 9.770 14.491 1.00 90.06 313 GLU A N 1
ATOM 2597 C CA . GLU A 1 313 ? -11.638 10.323 13.395 1.00 90.06 313 GLU A CA 1
ATOM 2598 C C . GLU A 1 313 ? -11.120 9.711 12.093 1.00 90.06 313 GLU A C 1
ATOM 2600 O O . GLU A 1 313 ? -10.018 10.023 11.653 1.00 90.06 313 GLU A O 1
ATOM 2605 N N . ALA A 1 314 ? -11.888 8.775 11.537 1.00 88.88 314 ALA A N 1
ATOM 2606 C CA . ALA A 1 314 ? -11.535 8.053 10.322 1.00 88.88 314 ALA A CA 1
ATOM 2607 C C . ALA A 1 314 ? -11.739 8.936 9.083 1.00 88.88 314 ALA A C 1
ATOM 2609 O O . ALA A 1 314 ? -12.588 9.829 9.088 1.00 88.88 314 ALA A O 1
ATOM 2610 N N . GLN A 1 315 ? -10.945 8.686 8.038 1.00 87.31 315 GLN A N 1
ATOM 2611 C CA . GLN A 1 315 ? -10.881 9.490 6.807 1.00 87.31 315 GLN A CA 1
ATOM 2612 C C . GLN A 1 315 ? -10.603 10.995 7.023 1.00 87.31 315 GLN A C 1
ATOM 2614 O O . GLN A 1 315 ? -10.914 11.825 6.173 1.00 87.31 315 GLN A O 1
ATOM 2619 N N . ALA A 1 316 ? -9.971 11.365 8.144 1.00 88.94 316 ALA A N 1
ATOM 2620 C CA . ALA A 1 316 ? -9.575 12.741 8.435 1.00 88.94 316 ALA A CA 1
ATOM 2621 C C . ALA A 1 316 ? -8.230 12.807 9.173 1.00 88.94 316 ALA A C 1
ATOM 2623 O O . ALA A 1 316 ? -7.910 11.965 10.011 1.00 88.94 316 ALA A O 1
ATOM 2624 N N . ILE A 1 317 ? -7.453 13.863 8.939 1.00 90.75 317 ILE A N 1
ATOM 2625 C CA . ILE A 1 317 ? -6.185 14.087 9.636 1.00 90.75 317 ILE A CA 1
ATOM 2626 C C . ILE A 1 317 ? -6.440 14.815 10.957 1.00 90.75 317 ILE A C 1
ATOM 2628 O O . ILE A 1 317 ? -7.123 15.845 11.024 1.00 90.75 317 ILE A O 1
ATOM 2632 N N . LYS A 1 318 ? -5.866 14.277 12.039 1.00 90.50 318 LYS A N 1
ATOM 2633 C CA . LYS A 1 318 ? -5.877 14.876 13.380 1.00 90.50 318 LYS A CA 1
ATOM 2634 C C . LYS A 1 318 ? -4.488 14.777 14.022 1.00 90.50 318 LYS A C 1
ATOM 2636 O O . LYS A 1 318 ? -3.902 13.693 14.019 1.00 90.50 318 LYS A O 1
ATOM 2641 N N . PRO A 1 319 ? -3.956 15.858 14.625 1.00 89.75 319 PRO A N 1
ATOM 2642 C CA . PRO A 1 319 ? -2.634 15.834 15.239 1.00 89.75 319 PRO A CA 1
ATOM 2643 C C . PRO A 1 319 ? -2.474 14.741 16.303 1.00 89.75 319 PRO A C 1
ATOM 2645 O O . PRO A 1 319 ? -3.209 14.690 17.290 1.00 89.75 319 PRO A O 1
ATOM 2648 N N . GLY A 1 320 ? -1.476 13.878 16.116 1.00 85.69 320 GLY A N 1
ATOM 2649 C CA . GLY A 1 320 ? -1.190 12.745 16.994 1.00 85.69 320 GLY A CA 1
ATOM 2650 C C . GLY A 1 320 ? -1.957 11.456 16.669 1.00 85.69 320 GLY A C 1
ATOM 2651 O O . GLY A 1 320 ? -1.820 10.496 17.435 1.00 85.69 320 GLY A O 1
ATOM 2652 N N . GLN A 1 321 ? -2.713 11.420 15.566 1.00 87.62 321 GLN A N 1
ATOM 2653 C CA . GLN A 1 321 ? -3.232 10.211 14.913 1.00 87.62 321 GLN A CA 1
ATOM 2654 C C . GLN A 1 321 ? -2.417 9.964 13.627 1.00 87.62 321 GLN A C 1
ATOM 2656 O O . GLN A 1 321 ? -2.071 10.915 12.936 1.00 87.62 321 GLN A O 1
ATOM 2661 N N . PHE A 1 322 ? -2.054 8.712 13.344 1.00 86.31 322 PHE A N 1
ATOM 2662 C CA . PHE A 1 322 ? -1.262 8.336 12.160 1.00 86.31 322 PHE A CA 1
ATOM 2663 C C . PHE A 1 322 ? -2.147 8.251 10.912 1.00 86.31 322 PHE A C 1
ATOM 2665 O O . PHE A 1 322 ? -3.296 7.832 11.033 1.00 86.31 322 PHE A O 1
ATOM 2672 N N . PHE A 1 323 ? -1.606 8.574 9.735 1.00 87.56 323 PHE A N 1
ATOM 2673 C CA . PHE A 1 323 ? -2.256 8.374 8.435 1.00 87.56 323 PHE A CA 1
ATOM 2674 C C . PHE A 1 323 ? -1.291 7.689 7.451 1.00 87.56 323 PHE A C 1
ATOM 2676 O O . PHE A 1 323 ? -0.085 7.596 7.691 1.00 87.56 323 PHE A O 1
ATOM 2683 N N . LYS A 1 324 ? -1.789 7.156 6.327 1.00 84.69 324 LYS A N 1
ATOM 2684 C CA . LYS A 1 324 ? -0.893 6.525 5.346 1.00 84.69 324 LYS A CA 1
ATOM 2685 C C . LYS A 1 324 ? -0.098 7.590 4.595 1.00 84.69 324 LYS A C 1
ATOM 2687 O O . LYS A 1 324 ? -0.652 8.442 3.906 1.00 84.69 324 LYS A O 1
ATOM 2692 N N . LEU A 1 325 ? 1.226 7.505 4.700 1.00 85.88 325 LEU A N 1
ATOM 2693 C CA . LEU A 1 325 ? 2.148 8.378 3.976 1.00 85.88 325 LEU A CA 1
ATOM 2694 C C . LEU A 1 325 ? 2.027 8.179 2.458 1.00 85.88 325 LEU A C 1
ATOM 2696 O O . LEU A 1 325 ? 2.253 7.077 1.950 1.00 85.88 325 LEU A O 1
ATOM 2700 N N . LEU A 1 326 ? 1.708 9.258 1.744 1.00 87.25 326 LEU A N 1
ATOM 2701 C CA . LEU A 1 326 ? 1.345 9.251 0.328 1.00 87.25 326 LEU A CA 1
ATOM 2702 C C . LEU A 1 326 ? 2.514 8.914 -0.600 1.00 87.25 326 LEU A C 1
ATOM 2704 O O . LEU A 1 326 ? 3.565 9.562 -0.584 1.00 87.25 326 LEU A O 1
ATOM 2708 N N . LYS A 1 327 ? 2.303 7.940 -1.484 1.00 82.62 327 LYS A N 1
ATOM 2709 C CA . LYS A 1 327 ? 3.286 7.455 -2.461 1.00 82.62 327 LYS A CA 1
ATOM 2710 C C . LYS A 1 327 ? 2.685 7.469 -3.871 1.00 82.62 327 LYS A C 1
ATOM 2712 O O . LYS A 1 327 ? 1.467 7.483 -4.017 1.00 82.62 327 LYS A O 1
ATOM 2717 N N . PRO A 1 328 ? 3.515 7.395 -4.929 1.00 77.44 328 PRO A N 1
ATOM 2718 C CA . PRO A 1 328 ? 3.046 6.995 -6.251 1.00 77.44 328 PRO A CA 1
ATOM 2719 C C . PRO A 1 328 ? 2.405 5.604 -6.166 1.00 77.44 328 PRO A C 1
ATOM 2721 O O . PRO A 1 328 ? 3.107 4.631 -5.874 1.00 77.44 328 PRO A O 1
ATOM 2724 N N . GLY A 1 329 ? 1.095 5.520 -6.397 1.00 56.81 329 GLY A N 1
ATOM 2725 C CA . GLY A 1 329 ? 0.341 4.269 -6.354 1.00 56.81 329 GLY A CA 1
ATOM 2726 C C . GLY A 1 329 ? 0.726 3.294 -7.463 1.00 56.81 329 GLY A C 1
ATOM 2727 O O . GLY A 1 329 ? 1.407 3.655 -8.432 1.00 56.81 329 GLY A O 1
ATOM 2728 N N . ALA A 1 330 ? 0.232 2.061 -7.371 1.00 44.47 330 ALA A N 1
ATOM 2729 C CA . ALA A 1 330 ? 0.453 1.039 -8.390 1.00 44.47 330 ALA A CA 1
ATOM 2730 C C . ALA A 1 330 ? -0.261 1.371 -9.719 1.00 44.47 330 ALA A C 1
ATOM 2732 O O . ALA A 1 330 ? -1.365 1.917 -9.745 1.00 44.47 330 ALA A O 1
ATOM 2733 N N . SER A 1 331 ? 0.392 1.062 -10.842 1.00 36.34 331 SER A N 1
ATOM 2734 C CA . SER A 1 331 ? -0.183 1.068 -12.198 1.00 36.34 331 SER A CA 1
ATOM 2735 C C . SER A 1 331 ? 0.777 0.406 -13.187 1.00 36.34 331 SER A C 1
ATOM 2737 O O . SER A 1 331 ? 1.863 -0.043 -12.812 1.00 36.34 331 SER A O 1
ATOM 2739 N N . TYR A 1 332 ? 0.442 0.448 -14.481 1.00 31.47 332 TYR A N 1
ATOM 2740 C CA . TYR A 1 332 ? 1.413 0.255 -15.562 1.00 31.47 332 TYR A CA 1
ATOM 2741 C C . TYR A 1 332 ? 2.676 1.115 -15.326 1.00 31.47 332 TYR A C 1
ATOM 2743 O O . TYR A 1 332 ? 2.575 2.260 -14.878 1.00 31.47 332 TYR A O 1
ATOM 2751 N N . HIS A 1 333 ? 3.857 0.530 -15.554 1.00 31.89 333 HIS A N 1
ATOM 2752 C CA . HIS A 1 333 ? 5.189 1.059 -15.191 1.00 31.89 333 HIS A CA 1
ATOM 2753 C C . HIS A 1 333 ? 5.416 1.404 -13.695 1.00 31.89 333 HIS A C 1
ATOM 2755 O O . HIS A 1 333 ? 6.455 1.958 -13.344 1.00 31.89 333 HIS A O 1
ATOM 2761 N N . GLY A 1 334 ? 4.482 1.078 -12.792 1.00 50.50 334 GLY A N 1
ATOM 2762 C CA . GLY A 1 334 ? 4.618 1.211 -11.331 1.00 50.50 334 GLY A CA 1
ATOM 2763 C C . GLY A 1 334 ? 4.816 2.635 -10.793 1.00 50.50 334 GLY A C 1
ATOM 2764 O O . GLY A 1 334 ? 5.182 2.789 -9.629 1.00 50.50 334 GLY A O 1
ATOM 2765 N N . ARG A 1 335 ? 4.671 3.659 -11.650 1.00 66.75 335 ARG A N 1
ATOM 2766 C CA . ARG A 1 335 ? 5.032 5.073 -11.403 1.00 66.75 335 ARG A CA 1
ATOM 2767 C C . ARG A 1 335 ? 6.455 5.274 -10.834 1.00 66.75 335 ARG A C 1
ATOM 2769 O O . ARG A 1 335 ? 6.770 6.347 -10.316 1.00 66.75 335 ARG A O 1
ATOM 2776 N N . GLU A 1 336 ? 7.318 4.257 -10.957 1.00 73.75 336 GLU A N 1
ATOM 2777 C CA . GLU A 1 336 ? 8.734 4.235 -10.578 1.00 73.75 336 GLU A CA 1
ATOM 2778 C C . GLU A 1 336 ? 9.580 4.032 -11.836 1.00 73.75 336 GLU A C 1
ATOM 2780 O O . GLU A 1 336 ? 9.859 2.914 -12.266 1.00 73.75 336 GLU A O 1
ATOM 2785 N N . PHE A 1 337 ? 9.954 5.152 -12.436 1.00 75.25 337 PHE A N 1
ATOM 2786 C CA . PHE A 1 337 ? 10.677 5.223 -13.696 1.00 75.25 337 PHE A CA 1
ATOM 2787 C C . PHE A 1 337 ? 12.189 5.292 -13.474 1.00 75.25 337 PHE A C 1
ATOM 2789 O O . PHE A 1 337 ? 12.667 5.582 -12.373 1.00 75.25 337 PHE A O 1
ATOM 2796 N N . PHE A 1 338 ? 12.957 5.037 -14.529 1.00 72.25 338 PHE A N 1
ATOM 2797 C CA . PHE A 1 338 ? 14.413 4.920 -14.452 1.00 72.25 338 PHE A CA 1
ATOM 2798 C C . PHE A 1 338 ? 15.167 5.589 -15.613 1.00 72.25 338 PHE A C 1
ATOM 2800 O O . PHE A 1 338 ? 16.380 5.786 -15.518 1.00 72.25 338 PHE A O 1
ATOM 2807 N N . SER A 1 339 ? 14.467 5.967 -16.683 1.00 75.31 339 SER A N 1
ATOM 2808 C CA . SER A 1 339 ? 14.884 7.019 -17.612 1.00 75.31 339 SER A CA 1
ATOM 2809 C C . SER A 1 339 ? 13.945 8.218 -17.505 1.00 75.31 339 SER A C 1
ATOM 2811 O O . SER A 1 339 ? 12.747 8.067 -17.257 1.00 75.31 339 SER A O 1
ATOM 2813 N N . ILE A 1 340 ? 14.475 9.412 -17.782 1.00 83.50 340 ILE A N 1
ATOM 2814 C CA . ILE A 1 340 ? 13.642 10.599 -17.969 1.00 83.50 340 ILE A CA 1
ATOM 2815 C C . ILE A 1 340 ? 12.629 10.412 -19.106 1.00 83.50 340 ILE A C 1
ATOM 2817 O O . ILE A 1 340 ? 11.488 10.847 -18.977 1.00 83.50 340 ILE A O 1
ATOM 2821 N N . ASP A 1 341 ? 13.017 9.746 -20.193 1.00 80.00 341 ASP A N 1
ATOM 2822 C CA . ASP A 1 341 ? 12.138 9.561 -21.349 1.00 80.00 341 ASP A CA 1
ATOM 2823 C C . ASP A 1 341 ? 10.933 8.664 -21.009 1.00 80.00 341 ASP A C 1
ATOM 2825 O O . ASP A 1 341 ? 9.841 8.889 -21.527 1.00 80.00 341 ASP A O 1
ATOM 2829 N N . GLU A 1 342 ? 11.103 7.716 -20.075 1.00 76.50 342 GLU A N 1
ATOM 2830 C CA . GLU A 1 342 ? 10.020 6.870 -19.555 1.00 76.50 342 GLU A CA 1
ATOM 2831 C C . GLU A 1 342 ? 9.016 7.695 -18.729 1.00 76.50 342 GLU A C 1
ATOM 2833 O O . GLU A 1 342 ? 7.832 7.713 -19.057 1.00 76.50 342 GLU A O 1
ATOM 2838 N N . ILE A 1 343 ? 9.464 8.412 -17.682 1.00 86.94 343 ILE A N 1
ATOM 2839 C CA . ILE A 1 343 ? 8.552 9.248 -16.869 1.00 86.94 343 ILE A CA 1
ATOM 2840 C C . ILE A 1 343 ? 7.920 10.363 -17.702 1.00 86.94 343 ILE A C 1
ATOM 2842 O O . ILE A 1 343 ? 6.783 10.754 -17.438 1.00 86.94 343 ILE A O 1
ATOM 2846 N N . TRP A 1 344 ? 8.629 10.866 -18.716 1.00 89.50 344 TRP A N 1
ATOM 2847 C CA . TRP A 1 344 ? 8.075 11.847 -19.627 1.00 89.50 344 TRP A CA 1
ATOM 2848 C C . TRP A 1 344 ? 6.931 11.251 -20.458 1.00 89.50 344 TRP A C 1
ATOM 2850 O O . TRP A 1 344 ? 5.793 11.676 -20.269 1.00 89.50 344 TRP A O 1
ATOM 2860 N N . GLU A 1 345 ? 7.185 10.275 -21.340 1.00 83.81 345 GLU A N 1
ATOM 2861 C CA . GLU A 1 345 ? 6.150 9.802 -22.275 1.00 83.81 345 GLU A CA 1
ATOM 2862 C C . GLU A 1 345 ? 5.013 9.032 -21.567 1.00 83.81 345 GLU A C 1
ATOM 2864 O O . GLU A 1 345 ? 3.871 9.122 -22.014 1.00 83.81 345 GLU A O 1
ATOM 2869 N N . PHE A 1 346 ? 5.275 8.330 -20.451 1.00 78.69 346 PHE A N 1
ATOM 2870 C CA . PHE A 1 346 ? 4.264 7.513 -19.754 1.00 78.69 346 PHE A CA 1
ATOM 2871 C C . PHE A 1 346 ? 3.529 8.205 -18.592 1.00 78.69 346 PHE A C 1
ATOM 2873 O O . PHE A 1 346 ? 2.556 7.640 -18.087 1.00 78.69 346 PHE A O 1
ATOM 2880 N N . TRP A 1 347 ? 3.957 9.388 -18.128 1.00 87.81 347 TRP A N 1
ATOM 2881 C CA . TRP A 1 347 ? 3.292 10.060 -16.997 1.00 87.81 347 TRP A CA 1
ATOM 2882 C C . TRP A 1 347 ? 3.243 11.590 -17.095 1.00 87.81 347 TRP A C 1
ATOM 2884 O O . TRP A 1 347 ? 2.163 12.156 -16.946 1.00 87.81 347 TRP A O 1
ATOM 2894 N N . ALA A 1 348 ? 4.365 12.271 -17.352 1.00 92.19 348 ALA A N 1
ATOM 2895 C CA . ALA A 1 348 ? 4.424 13.737 -17.284 1.00 92.19 348 ALA A CA 1
ATOM 2896 C C . ALA A 1 348 ? 3.789 14.425 -18.502 1.00 92.19 348 ALA A C 1
ATOM 2898 O O . ALA A 1 348 ? 3.153 15.470 -18.373 1.00 92.19 348 ALA A O 1
ATOM 2899 N N . LYS A 1 349 ? 3.954 13.826 -19.684 1.00 90.81 349 LYS A N 1
ATOM 2900 C CA . LYS A 1 349 ? 3.509 14.373 -20.966 1.00 90.81 349 LYS A CA 1
ATOM 2901 C C . LYS A 1 349 ? 2.013 14.671 -20.993 1.00 90.81 349 LYS A C 1
ATOM 2903 O O . LYS A 1 349 ? 1.656 15.812 -21.259 1.00 90.81 349 LYS A O 1
ATOM 2908 N N . ARG A 1 350 ? 1.167 13.681 -20.668 1.00 89.69 350 ARG A N 1
ATOM 2909 C CA . ARG A 1 350 ? -0.302 13.824 -20.702 1.00 89.69 350 ARG A CA 1
ATOM 2910 C C . ARG A 1 350 ? -0.768 15.018 -19.872 1.00 89.69 350 ARG A C 1
ATOM 2912 O O . ARG A 1 350 ? -1.476 15.864 -20.386 1.00 89.69 350 ARG A O 1
ATOM 2919 N N . PHE A 1 351 ? -0.249 15.154 -18.651 1.00 91.25 351 PHE A N 1
ATOM 2920 C CA . PHE A 1 351 ? -0.650 16.203 -17.722 1.00 91.25 351 PHE A CA 1
ATOM 2921 C C . PHE A 1 351 ? -0.246 17.595 -18.221 1.00 91.25 351 PHE A C 1
ATOM 2923 O O . PHE A 1 351 ? -1.029 18.534 -18.128 1.00 91.25 351 PHE A O 1
ATOM 2930 N N . ILE A 1 352 ? 0.945 17.726 -18.809 1.00 92.94 352 ILE A N 1
ATOM 2931 C CA . ILE A 1 352 ? 1.392 18.979 -19.431 1.00 92.94 352 ILE A CA 1
ATOM 2932 C C . ILE A 1 352 ? 0.602 19.292 -20.717 1.00 92.94 352 ILE A C 1
ATOM 2934 O O . ILE A 1 352 ? 0.284 20.452 -20.966 1.00 92.94 352 ILE A O 1
ATOM 2938 N N . GLU A 1 353 ? 0.237 18.282 -21.511 1.00 88.69 353 GLU A N 1
ATOM 2939 C CA . GLU A 1 353 ? -0.624 18.428 -22.699 1.00 88.69 353 GLU A CA 1
ATOM 2940 C C . GLU A 1 353 ? -2.090 18.755 -22.321 1.00 88.69 353 GLU A C 1
ATOM 2942 O O . GLU A 1 353 ? -2.760 19.492 -23.042 1.00 88.69 353 GLU A O 1
ATOM 2947 N N . GLU A 1 354 ? -2.552 18.300 -21.152 1.00 89.31 354 GLU A N 1
ATOM 2948 C CA . GLU A 1 354 ? -3.823 18.647 -20.491 1.00 89.31 354 GLU A CA 1
ATOM 2949 C C . GLU A 1 354 ? -3.788 20.041 -19.815 1.00 89.31 354 GLU A C 1
ATOM 2951 O O . GLU A 1 354 ? -4.819 20.538 -19.364 1.00 89.31 354 GLU A O 1
ATOM 2956 N N . GLY A 1 355 ? -2.625 20.707 -19.777 1.00 92.06 355 GLY A N 1
ATOM 2957 C CA . GLY A 1 355 ? -2.443 22.069 -19.253 1.00 92.06 355 GLY A CA 1
ATOM 2958 C C . GLY A 1 355 ? -2.069 22.170 -17.768 1.00 92.06 355 GLY A C 1
ATOM 2959 O O . GLY A 1 355 ? -1.935 23.283 -17.250 1.00 92.06 355 GLY A O 1
ATOM 2960 N N . HIS A 1 356 ? -1.867 21.042 -17.086 1.00 95.31 356 HIS A N 1
ATOM 2961 C CA . HIS A 1 356 ? -1.427 20.995 -15.694 1.00 95.31 356 HIS A CA 1
ATOM 2962 C C . HIS A 1 356 ? 0.068 21.281 -15.525 1.00 95.31 356 HIS A C 1
ATOM 2964 O O . HIS A 1 356 ? 0.908 21.005 -16.386 1.00 95.31 356 HIS A O 1
ATOM 2970 N N . LYS A 1 357 ? 0.416 21.774 -14.338 1.00 97.00 357 LYS A N 1
ATOM 2971 C CA . LYS A 1 357 ? 1.788 22.013 -13.893 1.00 97.00 357 LYS A CA 1
ATOM 2972 C C . LYS A 1 357 ? 2.290 20.857 -13.042 1.00 97.00 357 LYS A C 1
ATOM 2974 O O . LYS A 1 357 ? 1.606 20.371 -12.142 1.00 97.00 357 LYS A O 1
ATOM 2979 N N . ILE A 1 358 ? 3.537 20.462 -13.279 1.00 97.81 358 ILE A N 1
ATOM 2980 C CA . ILE A 1 358 ? 4.196 19.378 -12.549 1.00 97.81 358 ILE A CA 1
ATOM 2981 C C . ILE A 1 358 ? 5.253 19.961 -11.619 1.00 97.81 358 ILE A C 1
ATOM 2983 O O . ILE A 1 358 ? 6.213 20.599 -12.043 1.00 97.81 358 ILE A O 1
ATOM 2987 N N . TYR A 1 359 ? 5.090 19.718 -10.328 1.00 97.44 359 TYR A N 1
ATOM 2988 C CA . TYR A 1 359 ? 5.990 20.150 -9.275 1.00 97.44 359 TYR A CA 1
ATOM 2989 C C . TYR A 1 359 ? 7.088 19.094 -9.088 1.00 97.44 359 TYR A C 1
ATOM 2991 O O . TYR A 1 359 ? 6.848 18.009 -8.554 1.00 97.44 359 TYR A O 1
ATOM 2999 N N . CYS A 1 360 ? 8.293 19.400 -9.571 1.00 96.25 360 CYS A N 1
ATOM 3000 C CA . CYS A 1 360 ? 9.462 18.530 -9.481 1.00 96.25 360 CYS A CA 1
ATOM 3001 C C . CYS A 1 360 ? 10.307 18.848 -8.237 1.00 96.25 360 CYS A C 1
ATOM 3003 O O . CYS A 1 360 ? 10.737 19.987 -8.029 1.00 96.25 360 CYS A O 1
ATOM 3005 N N . GLN A 1 361 ? 10.606 17.811 -7.456 1.00 94.75 361 GLN A N 1
ATOM 3006 C CA . GLN A 1 361 ? 11.417 17.840 -6.237 1.00 94.75 361 GLN A CA 1
ATOM 3007 C C . GLN A 1 361 ? 12.584 16.848 -6.350 1.00 94.75 361 GLN A C 1
ATOM 3009 O O . GLN A 1 361 ? 12.472 15.812 -7.008 1.00 94.75 361 GLN A O 1
ATOM 3014 N N . ALA A 1 362 ? 13.710 17.132 -5.691 1.00 90.25 362 ALA A N 1
ATOM 3015 C CA . ALA A 1 362 ? 14.799 16.161 -5.558 1.00 90.25 362 ALA A CA 1
ATOM 3016 C C . ALA A 1 362 ? 14.336 14.967 -4.706 1.00 90.25 362 ALA A C 1
ATOM 3018 O O . ALA A 1 362 ? 13.785 15.169 -3.621 1.00 90.25 362 ALA A O 1
ATOM 3019 N N . LYS A 1 363 ? 14.552 13.729 -5.174 1.00 88.88 363 LYS A N 1
ATOM 3020 C CA . LYS A 1 363 ? 14.170 12.540 -4.400 1.00 88.88 363 LYS A CA 1
ATOM 3021 C C . LYS A 1 363 ? 15.251 12.219 -3.370 1.00 88.88 363 LYS A C 1
ATOM 3023 O O . LYS A 1 363 ? 16.231 11.570 -3.710 1.00 88.88 363 LYS A O 1
ATOM 3028 N N . ILE A 1 364 ? 15.060 12.656 -2.130 1.00 86.06 364 ILE A N 1
ATOM 3029 C CA . ILE A 1 364 ? 15.997 12.406 -1.025 1.00 86.06 364 ILE A CA 1
ATOM 3030 C C . ILE A 1 364 ? 16.015 10.916 -0.638 1.00 86.06 364 ILE A C 1
ATOM 3032 O O . ILE A 1 364 ? 14.959 10.290 -0.543 1.00 86.06 364 ILE A O 1
ATOM 3036 N N . ASP A 1 365 ? 17.210 10.368 -0.397 1.00 75.81 365 ASP A N 1
ATOM 3037 C CA . ASP A 1 365 ? 17.423 9.039 0.199 1.00 75.81 365 ASP A CA 1
ATOM 3038 C C . ASP A 1 365 ? 17.516 9.157 1.735 1.00 75.81 365 ASP A C 1
ATOM 3040 O O . ASP A 1 365 ? 18.538 9.584 2.280 1.00 75.81 365 ASP A O 1
ATOM 3044 N N . GLY A 1 366 ? 16.428 8.832 2.441 1.00 78.44 366 GLY A N 1
ATOM 3045 C CA . GLY A 1 366 ? 16.337 8.923 3.903 1.00 78.44 366 GLY A CA 1
ATOM 3046 C C . GLY A 1 366 ? 15.306 7.954 4.485 1.00 78.44 366 GLY A C 1
ATOM 3047 O O . GLY A 1 366 ? 15.339 6.765 4.189 1.00 78.44 366 GLY A O 1
ATOM 3048 N N . THR A 1 367 ? 14.401 8.403 5.353 1.00 82.81 367 THR A N 1
ATOM 3049 C CA . THR A 1 367 ? 13.176 7.659 5.709 1.00 82.81 367 THR A CA 1
ATOM 3050 C C . THR A 1 367 ? 11.964 8.582 5.713 1.00 82.81 367 THR A C 1
ATOM 3052 O O . THR A 1 367 ? 11.989 9.611 6.384 1.00 82.81 367 THR A O 1
ATOM 3055 N N . HIS A 1 368 ? 10.913 8.189 4.996 1.00 87.25 368 HIS A N 1
ATOM 3056 C CA . HIS A 1 368 ? 9.634 8.894 4.904 1.00 87.25 368 HIS A CA 1
ATOM 3057 C C . HIS A 1 368 ? 8.924 8.857 6.267 1.00 87.25 368 HIS A C 1
ATOM 3059 O O . HIS A 1 368 ? 8.716 7.778 6.833 1.00 87.25 368 HIS A O 1
ATOM 3065 N N . CYS A 1 369 ? 8.605 10.029 6.817 1.00 89.88 369 CYS A N 1
ATOM 3066 C CA . CYS A 1 369 ? 7.955 10.186 8.117 1.00 89.88 369 CYS A CA 1
ATOM 3067 C C . CYS A 1 369 ? 6.959 11.353 8.099 1.00 89.88 369 CYS A C 1
ATOM 3069 O O . CYS A 1 369 ? 7.216 12.384 7.478 1.00 89.88 369 CYS A O 1
ATOM 3071 N N . GLU A 1 370 ? 5.906 11.239 8.906 1.00 93.75 370 GLU A N 1
ATOM 3072 C CA . GLU A 1 370 ? 4.976 12.330 9.238 1.00 93.75 370 GLU A CA 1
ATOM 3073 C C . GLU A 1 370 ? 5.374 13.008 10.560 1.00 93.75 370 GLU A C 1
ATOM 3075 O O . GLU A 1 370 ? 5.777 12.355 11.533 1.00 93.75 370 GLU A O 1
ATOM 3080 N N . GLY A 1 371 ? 5.261 14.336 10.597 1.00 95.69 371 GLY A N 1
ATOM 3081 C CA . GLY A 1 371 ? 5.552 15.175 11.754 1.00 95.69 371 GLY A CA 1
ATOM 3082 C C . GLY A 1 371 ? 4.304 15.864 12.277 1.00 95.69 371 GLY A C 1
ATOM 3083 O O . GLY A 1 371 ? 3.676 16.637 11.561 1.00 95.69 371 GLY A O 1
ATOM 3084 N N . HIS A 1 372 ? 3.979 15.619 13.547 1.00 96.75 372 HIS A N 1
ATOM 3085 C CA . HIS A 1 372 ? 2.818 16.195 14.228 1.00 96.75 372 HIS A CA 1
ATOM 3086 C C . HIS A 1 372 ? 3.257 17.093 15.374 1.00 96.75 372 HIS A C 1
ATOM 3088 O O . HIS A 1 372 ? 4.045 16.659 16.220 1.00 96.75 372 HIS A O 1
ATOM 3094 N N . VAL A 1 373 ? 2.680 18.290 15.458 1.00 95.06 373 VAL A N 1
ATOM 3095 C CA . VAL A 1 373 ? 2.784 19.180 16.622 1.00 95.06 373 VAL A CA 1
ATOM 3096 C C . VAL A 1 373 ? 1.394 19.682 17.002 1.00 95.06 373 VAL A C 1
ATOM 3098 O O . VAL A 1 373 ? 0.612 20.022 16.117 1.00 95.06 373 VAL A O 1
ATOM 3101 N N . TRP A 1 374 ? 1.063 19.729 18.296 1.00 92.94 374 TRP A N 1
ATOM 3102 C CA . TRP A 1 374 ? -0.206 20.299 18.766 1.00 92.94 374 TRP A CA 1
ATOM 3103 C C . TRP A 1 374 ? -0.185 20.757 20.228 1.00 92.94 374 TRP A C 1
ATOM 3105 O O . TRP A 1 374 ? 0.785 20.536 20.957 1.00 92.94 374 TRP A O 1
ATOM 3115 N N . ALA A 1 375 ? -1.313 21.344 20.651 1.00 82.88 375 ALA A N 1
ATOM 3116 C CA . ALA A 1 375 ? -1.556 21.894 21.983 1.00 82.88 375 ALA A CA 1
ATOM 3117 C C . ALA A 1 375 ? -0.569 23.018 22.345 1.00 82.88 375 ALA A C 1
ATOM 3119 O O . ALA A 1 375 ? 0.146 22.916 23.341 1.00 82.88 375 ALA A O 1
ATOM 3120 N N . GLY A 1 376 ? -0.517 24.069 21.519 1.00 78.25 376 GLY A N 1
ATOM 3121 C CA . GLY A 1 376 ? 0.371 25.217 21.730 1.00 78.25 376 GLY A CA 1
ATOM 3122 C C . GLY A 1 376 ? 1.840 24.836 21.615 1.00 78.25 376 GLY A C 1
ATOM 3123 O O . GLY A 1 376 ? 2.643 25.165 22.484 1.00 78.25 376 GLY A O 1
ATOM 3124 N N . GLY A 1 377 ? 2.176 24.027 20.608 1.00 78.88 377 GLY A N 1
ATOM 3125 C CA . GLY A 1 377 ? 3.526 23.494 20.428 1.00 78.88 377 GLY A CA 1
ATOM 3126 C C . GLY A 1 377 ? 3.949 22.404 21.426 1.00 78.88 377 GLY A C 1
ATOM 3127 O O . GLY A 1 377 ? 4.994 21.786 21.230 1.00 78.88 377 GLY A O 1
ATOM 3128 N N . GLU A 1 378 ? 3.199 22.124 22.500 1.00 82.75 378 GLU A N 1
ATOM 3129 C CA . GLU A 1 378 ? 3.730 21.319 23.610 1.00 82.75 378 GLU A CA 1
ATOM 3130 C C . GLU A 1 378 ? 3.809 19.805 23.352 1.00 82.75 378 GLU A C 1
ATOM 3132 O O . GLU A 1 378 ? 4.641 19.121 23.961 1.00 82.75 378 GLU A O 1
ATOM 3137 N N . GLN A 1 379 ? 2.990 19.256 22.456 1.00 88.31 379 GLN A N 1
ATOM 3138 C CA . GLN A 1 379 ? 2.988 17.829 22.127 1.00 88.31 379 GLN A CA 1
ATOM 3139 C C . GLN A 1 379 ? 3.554 17.576 20.729 1.00 88.31 379 GLN A C 1
ATOM 3141 O O . GLN A 1 379 ? 3.212 18.284 19.788 1.00 88.31 379 GLN A O 1
ATOM 3146 N N . VAL A 1 380 ? 4.412 16.555 20.592 1.00 92.56 380 VAL A N 1
ATOM 3147 C CA . VAL A 1 380 ? 5.090 16.216 19.327 1.00 92.56 380 VAL A CA 1
ATOM 3148 C C . VAL A 1 380 ? 5.133 14.702 19.101 1.00 92.56 380 VAL A C 1
ATOM 3150 O O . VAL A 1 380 ? 5.514 13.943 20.001 1.00 92.56 380 VAL A O 1
ATOM 3153 N N . ARG A 1 381 ? 4.806 14.261 17.881 1.00 91.69 381 ARG A N 1
ATOM 3154 C CA . ARG A 1 381 ? 4.997 12.878 17.400 1.00 91.69 381 ARG A CA 1
ATOM 3155 C C . ARG A 1 381 ? 5.728 12.873 16.065 1.00 91.69 381 ARG A C 1
ATOM 3157 O O . ARG A 1 381 ? 5.627 13.820 15.289 1.00 91.69 381 ARG A O 1
ATOM 3164 N N . ILE A 1 382 ? 6.469 11.797 15.828 1.00 92.06 382 ILE A N 1
ATOM 3165 C CA . ILE A 1 382 ? 7.162 11.520 14.566 1.00 92.06 382 ILE A CA 1
ATOM 3166 C C . ILE A 1 382 ? 6.891 10.055 14.251 1.00 92.06 382 ILE A C 1
ATOM 3168 O O . ILE A 1 382 ? 7.487 9.199 14.906 1.00 92.06 382 ILE A O 1
ATOM 3172 N N . PHE A 1 383 ? 5.988 9.753 13.319 1.00 87.50 383 PHE A N 1
ATOM 3173 C CA . PHE A 1 383 ? 5.642 8.366 12.997 1.00 87.50 383 PHE A CA 1
ATOM 3174 C C . PHE A 1 383 ? 6.367 7.884 11.733 1.00 87.50 383 PHE A C 1
ATOM 3176 O O . PHE A 1 383 ? 6.585 8.651 10.796 1.00 87.50 383 PHE A O 1
ATOM 3183 N N . THR A 1 384 ? 6.765 6.607 11.724 1.00 80.50 384 THR A N 1
ATOM 3184 C CA . THR A 1 384 ? 7.449 5.970 10.588 1.00 80.50 384 THR A CA 1
ATOM 3185 C C . THR A 1 384 ? 6.491 5.247 9.647 1.00 80.50 384 THR A C 1
ATOM 3187 O O . THR A 1 384 ? 5.590 4.535 10.098 1.00 80.50 384 THR A O 1
ATOM 3190 N N . GLU A 1 385 ? 6.794 5.344 8.347 1.00 70.69 385 GLU A N 1
ATOM 3191 C CA . GLU A 1 385 ? 6.156 4.639 7.222 1.00 70.69 385 GLU A CA 1
ATOM 3192 C C . GLU A 1 385 ? 5.844 3.155 7.485 1.00 70.69 385 GLU A C 1
ATOM 3194 O O . GLU A 1 385 ? 4.852 2.637 6.988 1.00 70.69 385 GLU A O 1
ATOM 3199 N N . ASP A 1 386 ? 6.705 2.448 8.227 1.00 55.91 386 ASP A N 1
ATOM 3200 C CA . ASP A 1 386 ? 6.694 0.983 8.270 1.00 55.91 386 ASP A CA 1
ATOM 3201 C C . ASP A 1 386 ? 5.623 0.371 9.182 1.00 55.91 386 ASP A C 1
ATOM 3203 O O . ASP A 1 386 ? 5.268 -0.792 8.980 1.00 55.91 386 ASP A O 1
ATOM 3207 N N . ARG A 1 387 ? 5.206 1.077 10.248 1.00 58.22 387 ARG A N 1
ATOM 3208 C CA . ARG A 1 387 ? 4.468 0.479 11.388 1.00 58.22 387 ARG A CA 1
ATOM 3209 C C . ARG A 1 387 ? 3.633 1.458 12.234 1.00 58.22 387 ARG A C 1
ATOM 3211 O O . ARG A 1 387 ? 3.302 1.101 13.368 1.00 58.22 387 ARG A O 1
ATOM 3218 N N . ALA A 1 388 ? 3.372 2.687 11.781 1.00 67.62 388 ALA A N 1
ATOM 3219 C CA . ALA A 1 388 ? 2.660 3.708 12.572 1.00 67.62 388 ALA A CA 1
ATOM 3220 C C . ALA A 1 388 ? 3.293 3.981 13.961 1.00 67.62 388 ALA A C 1
ATOM 3222 O O . ALA A 1 388 ? 2.613 4.150 14.978 1.00 67.62 388 ALA A O 1
ATOM 3223 N N . ARG A 1 389 ? 4.632 3.951 14.055 1.00 70.81 389 ARG A N 1
ATOM 3224 C CA . ARG A 1 389 ? 5.361 4.002 15.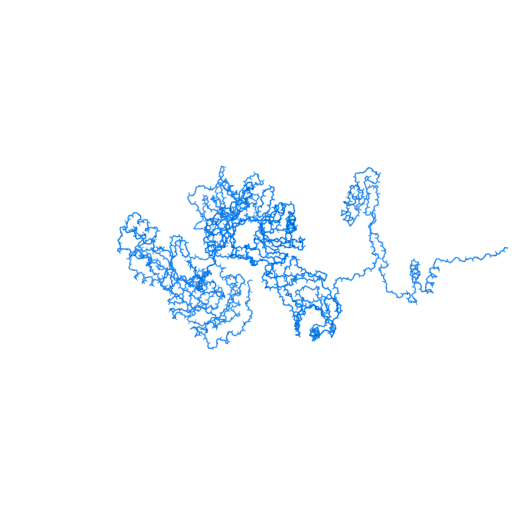337 1.00 70.81 389 ARG A CA 1
ATOM 3225 C C . ARG A 1 389 ? 5.921 5.381 15.630 1.00 70.81 389 ARG A C 1
ATOM 3227 O O . ARG A 1 389 ? 6.815 5.827 14.923 1.00 70.81 389 ARG A O 1
ATOM 3234 N N . ASP A 1 390 ? 5.506 5.978 16.746 1.00 84.31 390 ASP A N 1
ATOM 3235 C CA . ASP A 1 390 ? 6.117 7.219 17.228 1.00 84.31 390 ASP A CA 1
ATOM 3236 C C . ASP A 1 390 ? 7.593 7.026 17.618 1.00 84.31 390 ASP A C 1
ATOM 3238 O O . ASP A 1 390 ? 7.988 6.043 18.258 1.00 84.31 390 ASP A O 1
ATOM 3242 N N . ARG A 1 391 ? 8.416 7.992 17.221 1.00 86.38 391 ARG A N 1
ATOM 3243 C CA . ARG A 1 391 ? 9.866 8.041 17.400 1.00 86.38 391 ARG A CA 1
ATOM 3244 C C . ARG A 1 391 ? 10.361 9.382 17.942 1.00 86.38 391 ARG A C 1
ATOM 3246 O O . ARG A 1 391 ? 11.568 9.513 18.142 1.00 86.38 391 ARG A O 1
ATOM 3253 N N . SER A 1 392 ? 9.475 10.337 18.257 1.00 89.31 392 SER A N 1
ATOM 3254 C CA . SER A 1 392 ? 9.858 11.669 18.765 1.00 89.31 392 SER A CA 1
ATOM 3255 C C . SER A 1 392 ? 10.779 11.591 19.995 1.00 89.31 392 SER A C 1
ATOM 3257 O O . SER A 1 392 ? 11.773 12.311 20.086 1.00 89.31 392 SER A O 1
ATOM 3259 N N . GLN A 1 393 ? 10.528 10.618 20.876 1.00 86.75 393 GLN A N 1
ATOM 3260 C CA . GLN A 1 393 ? 11.312 10.308 22.079 1.00 86.75 393 GLN A CA 1
ATOM 3261 C C . GLN A 1 393 ? 12.801 9.960 21.856 1.00 86.75 393 GLN A C 1
ATOM 3263 O O . GLN A 1 393 ? 13.559 9.969 22.821 1.00 86.75 393 GLN A O 1
ATOM 3268 N N . TYR A 1 394 ? 13.227 9.653 20.624 1.00 87.81 394 TYR A N 1
ATOM 3269 C CA . TYR A 1 394 ? 14.632 9.380 20.266 1.00 87.81 394 TYR A CA 1
ATOM 3270 C C . TYR A 1 394 ? 15.268 10.498 19.420 1.00 87.81 394 TYR A C 1
ATOM 3272 O O . TYR A 1 394 ? 16.393 10.351 18.943 1.00 87.81 394 TYR A O 1
ATOM 3280 N N . LEU A 1 395 ? 14.530 11.584 19.166 1.00 89.56 395 LEU A N 1
ATOM 3281 C CA . LEU A 1 395 ? 14.838 12.610 18.166 1.00 89.56 395 LEU A CA 1
ATOM 3282 C C . LEU A 1 395 ? 14.783 14.024 18.779 1.00 89.56 395 LEU A C 1
ATOM 3284 O O . LEU A 1 395 ? 14.360 14.982 18.136 1.00 89.56 395 LEU A O 1
ATOM 3288 N N . GLY A 1 396 ? 15.219 14.177 20.034 1.00 90.81 396 GLY A N 1
ATOM 3289 C CA . GLY A 1 396 ? 15.048 15.393 20.841 1.00 90.81 396 GLY A CA 1
ATOM 3290 C C . GLY A 1 396 ? 15.511 16.723 20.215 1.00 90.81 396 GLY A C 1
ATOM 3291 O O . GLY A 1 396 ? 14.851 17.739 20.427 1.00 90.81 396 GLY A O 1
ATOM 3292 N N . GLN A 1 397 ? 16.594 16.761 19.426 1.00 91.75 397 GLN A N 1
ATOM 3293 C CA . GLN A 1 397 ? 16.988 17.976 18.683 1.00 91.75 397 GLN A CA 1
ATOM 3294 C C . GLN A 1 397 ? 16.005 18.333 17.553 1.00 91.75 397 GLN A C 1
ATOM 3296 O O . GLN A 1 397 ? 15.756 19.514 17.318 1.00 91.75 397 GLN A O 1
ATOM 3301 N N . LEU A 1 398 ? 15.412 17.334 16.895 1.00 93.44 398 LEU A N 1
ATOM 3302 C CA . LEU A 1 398 ? 14.416 17.526 15.840 1.00 93.44 398 LEU A CA 1
ATOM 3303 C C . LEU A 1 398 ? 13.065 17.952 16.432 1.00 93.44 398 LEU A C 1
ATOM 3305 O O . LEU A 1 398 ? 12.477 18.923 15.971 1.00 93.44 398 LEU A O 1
ATOM 3309 N N . VAL A 1 399 ? 12.645 17.318 17.533 1.00 94.75 399 VAL A N 1
ATOM 3310 C CA . VAL A 1 399 ? 11.456 17.707 18.314 1.00 94.75 399 VAL A CA 1
ATOM 3311 C C . VAL A 1 399 ? 11.527 19.169 18.765 1.00 94.75 399 VAL A C 1
ATOM 3313 O O . VAL A 1 399 ? 10.549 19.898 18.629 1.00 94.75 399 VAL A O 1
ATOM 3316 N N . LYS A 1 400 ? 12.689 19.632 19.247 1.00 94.94 400 LYS A N 1
ATOM 3317 C CA . LYS A 1 400 ? 12.897 21.049 19.600 1.00 94.94 400 LYS A CA 1
ATOM 3318 C C . LYS A 1 400 ? 12.728 21.981 18.398 1.00 94.94 400 LYS A C 1
ATOM 3320 O O . LYS A 1 400 ? 12.099 23.021 18.541 1.00 94.94 400 LYS A O 1
ATOM 3325 N N . ALA A 1 401 ? 13.240 21.605 17.224 1.00 96.19 401 ALA A N 1
ATOM 3326 C CA . ALA A 1 401 ? 13.058 22.390 16.004 1.00 96.19 401 ALA A CA 1
ATOM 3327 C C . ALA A 1 401 ? 11.592 22.416 15.528 1.00 96.19 401 ALA A C 1
ATOM 3329 O O . ALA A 1 401 ? 11.148 23.435 15.017 1.00 96.19 401 ALA A O 1
ATOM 3330 N N . MET A 1 402 ? 10.826 21.338 15.732 1.00 96.81 402 MET A N 1
ATOM 3331 C CA . MET A 1 402 ? 9.388 21.303 15.429 1.00 96.81 402 MET A CA 1
ATOM 3332 C C . MET A 1 402 ? 8.577 22.218 16.357 1.00 96.81 402 MET A C 1
ATOM 3334 O O . MET A 1 402 ? 7.738 22.972 15.869 1.00 96.81 402 MET A O 1
ATOM 3338 N N . LYS A 1 403 ? 8.860 22.206 17.671 1.00 96.25 403 LYS A N 1
ATOM 3339 C CA . LYS A 1 403 ? 8.249 23.149 18.627 1.00 96.25 403 LYS A CA 1
ATOM 3340 C C . LYS A 1 403 ? 8.569 24.596 18.263 1.00 96.25 403 LYS A C 1
ATOM 3342 O O . LYS A 1 403 ? 7.659 25.391 18.054 1.00 96.25 403 LYS A O 1
ATOM 3347 N N . GLN A 1 404 ? 9.859 24.894 18.085 1.00 96.19 404 GLN A N 1
ATOM 3348 C CA . GLN A 1 404 ? 10.320 26.233 17.731 1.00 96.19 404 GLN A CA 1
ATOM 3349 C C . GLN A 1 404 ? 9.738 26.702 16.393 1.00 96.19 404 GLN A C 1
ATOM 3351 O O . GLN A 1 404 ? 9.448 27.879 16.261 1.00 96.19 404 GLN A O 1
ATOM 3356 N N . TRP A 1 405 ? 9.502 25.814 15.417 1.00 96.50 405 TRP A N 1
ATOM 3357 C CA . TRP A 1 405 ? 8.826 26.202 14.176 1.00 96.50 405 TRP A CA 1
ATOM 3358 C C . TRP A 1 405 ? 7.391 26.684 14.424 1.00 96.50 405 TRP A C 1
ATOM 3360 O O . TRP A 1 405 ? 6.984 27.661 13.808 1.00 96.50 405 TRP A O 1
ATOM 3370 N N . CYS A 1 406 ? 6.647 26.055 15.336 1.00 95.56 406 CYS A N 1
ATOM 3371 C CA . CYS A 1 406 ? 5.284 26.481 15.664 1.00 95.56 406 CYS A CA 1
ATOM 3372 C C . CYS A 1 406 ? 5.280 27.840 16.383 1.00 95.56 406 CYS A C 1
ATOM 3374 O O . CYS A 1 406 ? 4.528 28.733 16.000 1.00 95.56 406 CYS A O 1
ATOM 3376 N N . GLU A 1 407 ? 6.198 28.034 17.338 1.00 95.62 407 GLU A N 1
ATOM 3377 C CA . GLU A 1 407 ? 6.439 29.329 17.997 1.00 95.62 407 GLU A CA 1
ATOM 3378 C C . GLU A 1 407 ? 6.847 30.424 16.993 1.00 95.62 407 GLU A C 1
ATOM 3380 O O . GLU A 1 407 ? 6.275 31.511 16.984 1.00 95.62 407 GLU A O 1
ATOM 3385 N N . ASP A 1 408 ? 7.814 30.134 16.114 1.00 96.12 408 ASP A N 1
ATOM 3386 C CA . ASP A 1 408 ? 8.303 31.052 15.077 1.00 96.12 408 ASP A CA 1
ATOM 3387 C C . ASP A 1 408 ? 7.202 31.389 14.056 1.00 96.12 408 ASP A C 1
ATOM 3389 O O . ASP A 1 408 ? 7.219 32.461 13.445 1.00 96.12 408 ASP A O 1
ATOM 3393 N N . ALA A 1 409 ? 6.273 30.455 13.824 1.00 94.50 409 ALA A N 1
ATOM 3394 C CA . ALA A 1 409 ? 5.206 30.589 12.847 1.00 94.50 409 ALA A CA 1
ATOM 3395 C C . ALA A 1 409 ? 3.897 31.167 13.410 1.00 94.50 409 ALA A C 1
ATOM 3397 O O . ALA A 1 409 ? 3.045 31.527 12.595 1.00 94.50 409 ALA A O 1
ATOM 3398 N N . ASP A 1 410 ? 3.765 31.320 14.731 1.00 94.94 410 ASP A N 1
ATOM 3399 C CA . ASP A 1 410 ? 2.539 31.741 15.431 1.00 94.94 410 ASP A CA 1
ATOM 3400 C C . ASP A 1 410 ? 1.349 30.812 15.103 1.00 94.94 410 ASP A C 1
ATOM 3402 O O . ASP A 1 410 ? 0.344 31.246 14.541 1.00 94.94 410 ASP A O 1
ATOM 3406 N N . VAL A 1 411 ? 1.531 29.507 15.372 1.00 95.12 411 VAL A N 1
ATOM 3407 C CA . VAL A 1 411 ? 0.539 28.428 15.167 1.00 95.12 411 VAL A CA 1
ATOM 3408 C C . VAL A 1 411 ? 0.509 27.460 16.361 1.00 95.12 411 VAL A C 1
ATOM 3410 O O . VAL A 1 411 ? 1.549 27.128 16.934 1.00 95.12 411 VAL A O 1
ATOM 3413 N N . ASP A 1 412 ? -0.676 26.969 16.727 1.00 92.44 412 ASP A N 1
ATOM 3414 C CA . ASP A 1 412 ? -0.900 26.040 17.850 1.00 92.44 412 ASP A CA 1
ATOM 3415 C C . ASP A 1 412 ? -0.639 24.569 17.469 1.00 92.44 412 ASP A C 1
ATOM 3417 O O . ASP A 1 412 ? -0.332 23.736 18.338 1.00 92.44 412 ASP A O 1
ATOM 3421 N N . SER A 1 413 ? -0.817 24.223 16.187 1.00 94.62 413 SER A N 1
ATOM 3422 C CA . SER A 1 413 ? -0.752 22.849 15.680 1.00 94.62 413 SER A CA 1
ATOM 3423 C C . SER A 1 413 ? -0.509 22.738 14.169 1.00 94.62 413 SER A C 1
ATOM 3425 O O . SER A 1 413 ? -1.110 23.455 13.374 1.00 94.62 413 SER A O 1
ATOM 3427 N N . ILE A 1 414 ? 0.321 21.772 13.763 1.00 97.00 414 ILE A N 1
ATOM 3428 C CA . ILE A 1 414 ? 0.619 21.445 12.357 1.00 97.00 414 ILE A CA 1
ATOM 3429 C C . ILE A 1 414 ? 0.794 19.936 12.161 1.00 97.00 414 ILE A C 1
ATOM 3431 O O . ILE A 1 414 ? 1.276 19.237 13.059 1.00 97.00 414 ILE A O 1
ATOM 3435 N N . VAL A 1 415 ? 0.476 19.451 10.957 1.00 97.38 415 VAL A N 1
ATOM 3436 C CA . VAL A 1 415 ? 0.871 18.113 10.484 1.00 97.38 415 VAL A CA 1
ATOM 3437 C C . VAL A 1 415 ? 1.494 18.221 9.093 1.00 97.38 415 VAL A C 1
ATOM 3439 O O . VAL A 1 415 ? 0.909 18.815 8.184 1.00 97.38 415 VAL A O 1
ATOM 3442 N N . PHE A 1 416 ? 2.701 17.677 8.935 1.00 96.81 416 PHE A N 1
ATOM 3443 C CA . PHE A 1 416 ? 3.528 17.820 7.733 1.00 96.81 416 PHE A CA 1
ATOM 3444 C C . PHE A 1 416 ? 4.257 16.523 7.361 1.00 96.81 416 PHE A C 1
ATOM 3446 O O . PHE A 1 416 ? 4.412 15.626 8.190 1.00 96.81 416 PHE A O 1
ATOM 3453 N N . ASP A 1 417 ? 4.743 16.454 6.121 1.00 94.62 417 ASP A N 1
ATOM 3454 C CA . ASP A 1 417 ? 5.373 15.261 5.541 1.00 94.62 417 ASP A CA 1
ATOM 3455 C C . ASP A 1 417 ? 6.780 15.559 4.978 1.00 94.62 417 ASP A C 1
ATOM 3457 O O . ASP A 1 417 ? 7.032 16.637 4.420 1.00 94.62 417 ASP A O 1
ATOM 3461 N N . GLY A 1 418 ? 7.713 14.614 5.131 1.00 93.56 418 GLY A N 1
ATOM 3462 C CA . GLY A 1 418 ? 9.090 14.744 4.654 1.00 93.56 418 GLY A CA 1
ATOM 3463 C C . GLY A 1 418 ? 9.992 13.522 4.870 1.00 93.56 418 GLY A C 1
ATOM 3464 O O . GLY A 1 418 ? 9.674 12.601 5.620 1.00 93.56 418 GLY A O 1
ATOM 3465 N N . GLU A 1 419 ? 11.198 13.569 4.298 1.00 90.31 419 GLU A N 1
ATOM 3466 C CA . GLU A 1 419 ? 12.213 12.509 4.424 1.00 90.31 419 GLU A CA 1
ATOM 3467 C C . GLU A 1 419 ? 13.259 12.846 5.514 1.00 90.31 419 GLU A C 1
ATOM 3469 O O . GLU A 1 419 ? 13.930 13.879 5.446 1.00 90.31 419 GLU A O 1
ATOM 3474 N N . ILE A 1 420 ? 13.439 11.986 6.521 1.00 90.12 420 ILE A N 1
ATOM 3475 C CA . ILE A 1 420 ? 14.444 12.142 7.591 1.00 90.12 420 ILE A CA 1
ATOM 3476 C C . ILE A 1 420 ? 15.797 11.538 7.182 1.00 90.12 420 ILE A C 1
ATOM 3478 O O . ILE A 1 420 ? 15.874 10.388 6.754 1.00 90.12 420 ILE A O 1
ATOM 3482 N N . VAL A 1 421 ? 16.883 12.287 7.394 1.00 84.94 421 VAL A N 1
ATOM 3483 C CA . VAL A 1 421 ? 18.275 11.911 7.088 1.00 84.94 421 VAL A CA 1
ATOM 3484 C C . VAL A 1 421 ? 19.171 12.150 8.312 1.00 84.94 421 VAL A C 1
ATOM 3486 O O . VAL A 1 421 ? 19.097 13.197 8.959 1.00 84.94 421 VAL A O 1
ATOM 3489 N N . TRP A 1 422 ? 20.057 11.197 8.625 1.00 83.06 422 TRP A N 1
ATOM 3490 C CA . TRP A 1 422 ? 21.060 11.326 9.692 1.00 83.06 422 TRP A CA 1
ATOM 3491 C C . TRP A 1 422 ? 22.422 11.731 9.123 1.00 83.06 422 TRP A C 1
ATOM 3493 O O . TRP A 1 422 ? 22.961 11.083 8.224 1.00 83.06 422 TRP A O 1
ATOM 3503 N N . TYR A 1 423 ? 22.996 12.790 9.686 1.00 80.38 423 TYR A N 1
ATOM 3504 C CA . TYR A 1 423 ? 24.360 13.236 9.447 1.00 80.38 423 TYR A CA 1
ATOM 3505 C C . TYR A 1 423 ? 25.262 12.895 10.634 1.00 80.38 423 TYR A C 1
ATOM 3507 O O . TYR A 1 423 ? 24.907 13.062 11.801 1.00 80.38 423 TYR A O 1
ATOM 3515 N N . LYS A 1 424 ? 26.495 12.489 10.333 1.00 73.38 424 LYS A N 1
ATOM 3516 C CA . LYS A 1 424 ? 27.558 12.289 11.315 1.00 73.38 424 LYS A CA 1
ATOM 3517 C C . LYS A 1 424 ? 28.868 12.840 10.770 1.00 73.38 424 LYS A C 1
ATOM 3519 O O . LYS A 1 424 ? 29.317 12.451 9.693 1.00 73.38 424 LYS A O 1
ATOM 3524 N N . ASN A 1 425 ? 29.488 13.766 11.502 1.00 72.12 425 ASN A N 1
ATOM 3525 C CA . ASN A 1 425 ? 30.723 14.452 11.093 1.00 72.12 425 ASN A CA 1
ATOM 3526 C C . ASN A 1 425 ? 30.644 15.048 9.664 1.00 72.12 425 ASN A C 1
ATOM 3528 O O . ASN A 1 425 ? 31.599 14.960 8.893 1.00 72.12 425 ASN A O 1
ATOM 3532 N N . GLY A 1 426 ? 29.484 15.602 9.288 1.00 70.00 426 GLY A N 1
ATOM 3533 C CA . GLY A 1 426 ? 29.237 16.189 7.963 1.00 70.00 426 GLY A CA 1
ATOM 3534 C C . GLY A 1 426 ? 28.998 15.191 6.818 1.00 70.00 426 GLY A C 1
ATOM 3535 O O . GLY A 1 426 ? 28.812 15.623 5.683 1.00 70.00 426 GLY A O 1
ATOM 3536 N N . LYS A 1 427 ? 28.980 13.878 7.082 1.00 61.97 427 LYS A N 1
ATOM 3537 C CA . LYS A 1 427 ? 28.597 12.834 6.114 1.00 61.97 427 LYS A CA 1
ATOM 3538 C C . LYS A 1 427 ? 27.181 12.337 6.399 1.00 61.97 427 LYS A C 1
ATOM 3540 O O . LYS A 1 427 ? 26.834 12.186 7.566 1.00 61.97 427 LYS A O 1
ATOM 3545 N N . VAL A 1 428 ? 26.401 12.034 5.362 1.00 66.50 428 VAL A N 1
ATOM 3546 C CA . VAL A 1 428 ? 25.143 11.278 5.509 1.00 66.50 428 VAL A CA 1
ATOM 3547 C C . VAL A 1 428 ? 25.448 9.827 5.887 1.00 66.50 428 VAL A C 1
ATOM 3549 O O . VAL A 1 428 ? 26.428 9.252 5.410 1.00 66.50 428 VAL A O 1
ATOM 3552 N N . ILE A 1 429 ? 24.606 9.257 6.745 1.00 68.75 429 ILE A N 1
ATOM 3553 C CA . ILE A 1 429 ? 24.574 7.836 7.090 1.00 68.75 429 ILE A CA 1
ATOM 3554 C C . ILE A 1 429 ? 23.495 7.133 6.235 1.00 68.75 429 ILE A C 1
ATOM 3556 O O . ILE A 1 429 ? 22.375 7.642 6.179 1.00 68.75 429 ILE A O 1
ATOM 3560 N N . PRO A 1 430 ? 23.786 5.994 5.571 1.00 60.41 430 PRO A N 1
ATOM 3561 C CA . PRO A 1 430 ? 22.825 5.303 4.699 1.00 60.41 430 PRO A CA 1
ATOM 3562 C C . PRO A 1 430 ? 21.519 4.864 5.389 1.00 60.41 430 PRO A C 1
ATOM 3564 O O . PRO A 1 430 ? 21.534 4.436 6.547 1.00 60.41 430 PRO A O 1
ATOM 3567 N N . ARG A 1 431 ? 20.397 4.846 4.643 1.00 62.41 431 ARG A N 1
ATOM 3568 C CA . ARG A 1 431 ? 19.050 4.442 5.126 1.00 62.41 431 ARG A CA 1
ATOM 3569 C C . ARG A 1 431 ? 19.042 3.120 5.907 1.00 62.41 431 ARG A C 1
ATOM 3571 O O . ARG A 1 431 ? 18.313 2.993 6.889 1.00 62.41 431 ARG A O 1
ATOM 3578 N N . LYS A 1 432 ? 19.865 2.138 5.521 1.00 61.00 432 LYS A N 1
ATOM 3579 C CA . LYS A 1 432 ? 19.942 0.825 6.195 1.00 61.00 432 LYS A CA 1
ATOM 3580 C C . LYS A 1 432 ? 20.394 0.906 7.658 1.00 61.00 432 LYS A C 1
ATOM 3582 O O . LYS A 1 432 ? 19.870 0.168 8.490 1.00 61.00 432 LYS A O 1
ATOM 3587 N N . ASP A 1 433 ? 21.288 1.833 7.999 1.00 61.78 433 ASP A N 1
ATOM 3588 C CA . ASP A 1 433 ? 21.803 1.977 9.366 1.00 61.78 433 ASP A CA 1
ATOM 3589 C C . ASP A 1 433 ? 20.764 2.630 10.297 1.00 61.78 433 ASP A C 1
ATOM 3591 O O . ASP A 1 433 ? 20.757 2.374 11.506 1.00 61.78 433 ASP A O 1
ATOM 3595 N N . MET A 1 434 ? 19.810 3.388 9.735 1.00 65.44 434 MET A N 1
ATOM 3596 C CA . MET A 1 434 ? 18.658 3.934 10.465 1.00 65.44 434 MET A CA 1
ATOM 3597 C C . MET A 1 434 ? 17.725 2.842 11.010 1.00 65.44 434 MET A C 1
ATOM 3599 O O . MET A 1 434 ? 17.048 3.061 12.015 1.00 65.44 434 MET A O 1
ATOM 3603 N N . ALA A 1 435 ? 17.713 1.635 10.428 1.00 58.81 435 ALA A N 1
ATOM 3604 C CA . ALA A 1 435 ? 16.821 0.549 10.849 1.00 58.81 435 ALA A CA 1
ATOM 3605 C C . ALA A 1 435 ? 17.020 0.125 12.321 1.00 58.81 435 ALA A C 1
ATOM 3607 O O . ALA A 1 435 ? 16.068 -0.282 12.993 1.00 58.81 435 ALA A O 1
ATOM 3608 N N . ALA A 1 436 ? 18.234 0.269 12.869 1.00 53.25 436 ALA A N 1
ATOM 3609 C CA . ALA A 1 436 ? 18.493 0.028 14.290 1.00 53.25 436 ALA A CA 1
ATOM 3610 C C . ALA A 1 436 ? 17.803 1.065 15.203 1.00 53.25 436 ALA A C 1
ATOM 3612 O O . ALA A 1 436 ? 17.348 0.723 16.299 1.00 53.25 436 ALA A O 1
ATOM 3613 N N . ILE A 1 437 ? 17.686 2.310 14.734 1.00 59.75 437 ILE A N 1
ATOM 3614 C CA . ILE A 1 437 ? 17.034 3.426 15.433 1.00 59.75 437 ILE A CA 1
ATOM 3615 C C . ILE A 1 437 ? 15.513 3.330 15.300 1.00 59.75 437 ILE A C 1
ATOM 3617 O O . ILE A 1 437 ? 14.807 3.423 16.303 1.00 59.75 437 ILE A O 1
ATOM 3621 N N . TRP A 1 438 ? 14.993 3.006 14.112 1.00 62.00 438 TRP A N 1
ATOM 3622 C CA . TRP A 1 438 ? 13.566 2.711 13.920 1.00 62.00 438 TRP A CA 1
ATOM 3623 C C . TRP A 1 438 ? 13.102 1.483 14.725 1.00 62.00 438 TRP A C 1
ATOM 3625 O O . TRP A 1 438 ? 11.956 1.425 15.179 1.00 62.00 438 TRP A O 1
ATOM 3635 N N . GLY A 1 439 ? 14.015 0.559 15.041 1.00 60.56 439 GLY A N 1
ATOM 3636 C CA . GLY A 1 439 ? 13.814 -0.509 16.025 1.00 60.56 439 GLY A CA 1
ATOM 3637 C C . GLY A 1 439 ? 13.746 -0.068 17.499 1.00 60.56 439 GLY A C 1
ATOM 3638 O O . GLY A 1 439 ? 13.500 -0.919 18.350 1.00 60.56 439 GLY A O 1
ATOM 3639 N N . GLY A 1 440 ? 13.963 1.213 17.821 1.00 60.59 440 GLY A N 1
ATOM 3640 C CA . GLY A 1 440 ? 13.966 1.759 19.187 1.00 60.59 440 GLY A CA 1
ATOM 3641 C C . GLY A 1 440 ? 15.210 1.414 20.018 1.00 60.59 440 GLY A C 1
ATOM 3642 O O . GLY A 1 440 ? 15.182 1.546 21.239 1.00 60.59 440 GLY A O 1
ATOM 3643 N N . LYS A 1 441 ? 16.295 0.941 19.384 1.00 62.56 441 LYS A N 1
ATOM 3644 C CA . LYS A 1 441 ? 17.488 0.398 20.069 1.00 62.56 441 LYS A CA 1
ATOM 3645 C C . LYS A 1 441 ? 18.584 1.434 20.353 1.00 62.56 441 LYS A C 1
ATOM 3647 O O . LYS A 1 441 ? 19.628 1.077 20.892 1.00 62.56 441 LYS A O 1
ATOM 3652 N N . ARG A 1 442 ? 18.387 2.690 19.945 1.00 72.00 442 ARG A N 1
ATOM 3653 C CA . ARG A 1 442 ? 19.364 3.779 20.059 1.00 72.00 442 ARG A CA 1
ATOM 3654 C C . ARG A 1 442 ? 18.643 5.120 20.139 1.00 72.00 442 ARG A C 1
ATOM 3656 O O . ARG A 1 442 ? 17.776 5.391 19.316 1.00 72.00 442 ARG A O 1
ATOM 3663 N N . ASP A 1 443 ? 19.052 5.949 21.090 1.00 80.25 443 ASP A N 1
ATOM 3664 C CA . ASP A 1 443 ? 18.686 7.364 21.150 1.00 80.25 443 ASP A CA 1
ATOM 3665 C C . ASP A 1 443 ? 19.600 8.188 20.224 1.00 80.25 443 ASP A C 1
ATOM 3667 O O . ASP A 1 443 ? 20.817 7.981 20.207 1.00 80.25 443 ASP A O 1
ATOM 3671 N N . LEU A 1 444 ? 19.014 9.103 19.446 1.00 80.06 444 LEU A N 1
ATOM 3672 C CA . LEU A 1 444 ? 19.707 10.069 18.585 1.00 80.06 444 LEU A CA 1
ATOM 3673 C C . LEU A 1 444 ? 19.421 11.520 19.004 1.00 80.06 444 LEU A C 1
ATOM 3675 O O . LEU A 1 444 ? 19.730 12.444 18.255 1.00 80.06 444 LEU A O 1
ATOM 3679 N N . SER A 1 445 ? 18.878 11.759 20.202 1.00 83.56 445 SER A N 1
ATOM 3680 C CA . SER A 1 445 ? 18.418 13.085 20.644 1.00 83.56 445 SER A CA 1
ATOM 3681 C C . SER A 1 445 ? 19.489 14.179 20.670 1.00 83.56 445 SER A C 1
ATOM 3683 O O . SER A 1 445 ? 19.139 15.353 20.789 1.00 83.56 445 SER A O 1
ATOM 3685 N N . ASN A 1 446 ? 20.769 13.816 20.531 1.00 84.12 446 ASN A N 1
ATOM 3686 C CA . ASN A 1 446 ? 21.906 14.732 20.438 1.00 84.12 446 ASN A CA 1
ATOM 3687 C C . ASN A 1 446 ? 22.660 14.706 19.087 1.00 84.12 446 ASN A C 1
ATOM 3689 O O . ASN A 1 446 ? 23.636 15.441 18.939 1.00 84.12 446 ASN A O 1
ATOM 3693 N N . GLU A 1 447 ? 22.248 13.877 18.122 1.00 85.38 447 GLU A N 1
ATOM 3694 C CA . GLU A 1 447 ? 22.923 13.710 16.823 1.00 85.38 447 GLU A CA 1
ATOM 3695 C C . GLU A 1 447 ? 22.363 14.659 15.740 1.00 85.38 447 GLU A C 1
ATOM 3697 O O . GLU A 1 447 ? 21.296 15.256 15.897 1.00 85.38 447 GLU A O 1
ATOM 3702 N N . ASP A 1 448 ? 23.088 14.834 14.628 1.00 87.94 448 ASP A N 1
ATOM 3703 C CA . ASP A 1 448 ? 22.684 15.746 13.547 1.00 87.94 448 ASP A CA 1
ATOM 3704 C C . ASP A 1 448 ? 21.637 15.099 12.628 1.00 87.94 448 ASP A C 1
ATOM 3706 O O . ASP A 1 448 ? 21.940 14.579 11.556 1.00 87.94 448 ASP A O 1
ATOM 3710 N N . ILE A 1 449 ? 20.385 15.097 13.086 1.00 88.62 449 ILE A N 1
ATOM 3711 C CA . ILE A 1 449 ? 19.224 14.663 12.302 1.00 88.62 449 ILE A CA 1
ATOM 3712 C C . ILE A 1 449 ? 18.608 15.860 11.584 1.00 88.62 449 ILE A C 1
ATOM 3714 O O . ILE A 1 449 ? 18.439 16.930 12.181 1.00 88.62 449 ILE A O 1
ATOM 3718 N N . ARG A 1 450 ? 18.252 15.668 10.311 1.00 91.06 450 ARG A N 1
ATOM 3719 C CA . ARG A 1 450 ? 17.589 16.674 9.477 1.00 91.06 450 ARG A CA 1
ATOM 3720 C C . ARG A 1 450 ? 16.408 16.061 8.729 1.00 91.06 450 ARG A C 1
ATOM 3722 O O . ARG A 1 450 ? 16.427 14.876 8.416 1.00 91.06 450 ARG A O 1
ATOM 3729 N N . TRP A 1 451 ? 15.390 16.864 8.454 1.00 94.19 451 TRP A N 1
ATOM 3730 C CA . TRP A 1 451 ? 14.129 16.452 7.845 1.00 94.19 451 TRP A CA 1
ATOM 3731 C C . TRP A 1 451 ? 13.856 17.317 6.621 1.00 94.19 451 TRP A C 1
ATOM 3733 O O . TRP A 1 451 ? 13.739 18.538 6.725 1.00 94.19 451 TRP A O 1
ATOM 3743 N N . PHE A 1 452 ? 13.788 16.679 5.461 1.00 93.69 452 PHE A N 1
ATOM 3744 C CA . PHE A 1 452 ? 13.524 17.313 4.181 1.00 93.69 452 PHE A CA 1
ATOM 3745 C C . PHE A 1 452 ? 12.009 17.344 3.935 1.00 93.69 452 PHE A C 1
ATOM 3747 O O . PHE A 1 452 ? 11.440 16.378 3.431 1.00 93.69 452 PHE A O 1
ATOM 3754 N N . ILE A 1 453 ? 11.360 18.434 4.352 1.00 96.12 453 ILE A N 1
ATOM 3755 C CA . ILE A 1 453 ? 9.899 18.617 4.331 1.00 96.12 453 ILE A CA 1
ATOM 3756 C C . ILE A 1 453 ? 9.431 18.946 2.911 1.00 96.12 453 ILE A C 1
ATOM 3758 O O . ILE A 1 453 ? 10.045 19.772 2.225 1.00 96.12 453 ILE A O 1
ATOM 3762 N N . PHE A 1 454 ? 8.333 18.326 2.475 1.00 95.31 454 PHE A N 1
ATOM 3763 C CA . PHE A 1 454 ? 7.816 18.469 1.113 1.00 95.31 454 PHE A CA 1
ATOM 3764 C C . PHE A 1 454 ? 6.287 18.566 0.966 1.00 95.31 454 PHE A C 1
ATOM 3766 O O . PHE A 1 454 ? 5.830 18.818 -0.156 1.00 95.31 454 PHE A O 1
ATOM 3773 N N . ASP A 1 455 ? 5.511 18.389 2.040 1.00 96.94 455 ASP A N 1
ATOM 3774 C CA . ASP A 1 455 ? 4.053 18.598 2.070 1.00 96.94 455 ASP A CA 1
ATOM 3775 C C . ASP A 1 455 ? 3.565 19.078 3.455 1.00 96.94 455 ASP A C 1
ATOM 3777 O O . ASP A 1 455 ? 4.279 18.944 4.452 1.00 96.94 455 ASP A O 1
ATOM 3781 N N . LEU A 1 456 ? 2.360 19.649 3.507 1.00 97.38 456 LEU A N 1
ATOM 3782 C CA . LEU A 1 456 ? 1.663 20.108 4.717 1.00 97.38 456 LEU A CA 1
ATOM 3783 C C . LEU A 1 456 ? 0.184 19.757 4.571 1.00 97.38 456 LEU A C 1
ATOM 3785 O O . LEU A 1 456 ? -0.430 20.134 3.579 1.00 97.38 456 LEU A O 1
ATOM 3789 N N . VAL A 1 457 ? -0.382 19.073 5.561 1.00 97.31 457 VAL A N 1
ATOM 3790 C CA . VAL A 1 457 ? -1.712 18.453 5.440 1.00 97.31 457 VAL A CA 1
ATOM 3791 C C . VAL A 1 457 ? -2.701 18.873 6.534 1.00 97.31 457 VAL A C 1
ATOM 3793 O O . VAL A 1 457 ? -3.891 18.631 6.393 1.00 97.31 457 VAL A O 1
ATOM 3796 N N . TYR A 1 458 ? -2.248 19.580 7.576 1.00 97.50 458 TYR A N 1
ATOM 3797 C CA . TYR A 1 458 ? -3.113 20.182 8.603 1.00 97.50 458 TYR A CA 1
ATOM 3798 C C . TYR A 1 458 ? -2.451 21.421 9.225 1.00 97.50 458 TYR A C 1
ATOM 3800 O O . TYR A 1 458 ? -1.233 21.423 9.445 1.00 97.50 458 TYR A O 1
ATOM 3808 N N . VAL A 1 459 ? -3.245 22.438 9.579 1.00 96.62 459 VAL A N 1
ATOM 3809 C CA . VAL A 1 459 ? -2.824 23.597 10.390 1.00 96.62 459 VAL A CA 1
ATOM 3810 C C . VAL A 1 459 ? -3.983 24.143 11.240 1.00 96.62 459 VAL A C 1
ATOM 3812 O O . VAL A 1 459 ? -5.072 24.369 10.733 1.00 96.62 459 VAL A O 1
ATOM 3815 N N . ASP A 1 460 ? -3.755 24.362 12.539 1.00 92.88 460 ASP A N 1
ATOM 3816 C CA . ASP A 1 460 ? -4.639 25.100 13.469 1.00 92.88 460 ASP A CA 1
ATOM 3817 C C . ASP A 1 460 ? -6.142 24.763 13.447 1.00 92.88 460 ASP A C 1
ATOM 3819 O O . ASP A 1 460 ? -7.009 25.626 13.580 1.00 92.88 460 ASP A O 1
ATOM 3823 N N . GLY A 1 461 ? -6.460 23.471 13.336 1.00 88.81 461 GLY A N 1
ATOM 3824 C CA . GLY A 1 461 ? -7.840 22.970 13.302 1.00 88.81 461 GLY A CA 1
ATOM 3825 C C . GLY A 1 461 ? -8.377 22.746 11.891 1.00 88.81 461 GLY A C 1
ATOM 3826 O O . GLY A 1 461 ? -9.358 22.024 11.729 1.00 88.81 461 GLY A O 1
ATOM 3827 N N . GLU A 1 462 ? -7.718 23.310 10.879 1.00 94.94 462 GLU A N 1
ATOM 3828 C CA . GLU A 1 462 ? -7.998 23.072 9.469 1.00 94.94 462 GLU A CA 1
ATOM 3829 C C . GLU A 1 462 ? -7.234 21.825 8.999 1.00 94.94 462 GLU A C 1
ATOM 3831 O O . GLU A 1 462 ? -6.007 21.832 8.863 1.00 94.94 462 GLU A O 1
ATOM 3836 N N . ASP A 1 463 ? -7.971 20.746 8.742 1.00 95.12 463 ASP A N 1
ATOM 3837 C CA . ASP A 1 463 ? -7.499 19.669 7.875 1.00 95.12 463 ASP A CA 1
ATOM 3838 C C . ASP A 1 463 ? -7.507 20.185 6.428 1.00 95.12 463 ASP A C 1
ATOM 3840 O O . ASP A 1 463 ? -8.489 20.779 5.978 1.00 95.12 463 ASP A O 1
ATOM 3844 N N . ILE A 1 464 ? -6.385 20.023 5.726 1.00 97.06 464 ILE A N 1
ATOM 3845 C CA . ILE A 1 464 ? -6.180 20.544 4.370 1.00 97.06 464 ILE A CA 1
ATOM 3846 C C . ILE A 1 464 ? -5.722 19.458 3.391 1.00 97.06 464 ILE A C 1
ATOM 3848 O O . ILE A 1 464 ? -5.238 19.794 2.309 1.00 97.06 464 ILE A O 1
ATOM 3852 N N . HIS A 1 465 ? -5.856 18.172 3.737 1.00 95.81 465 HIS A N 1
ATOM 3853 C CA . HIS A 1 465 ? -5.391 17.068 2.891 1.00 95.81 465 HIS A CA 1
ATOM 3854 C C . HIS A 1 465 ? -6.080 17.057 1.508 1.00 95.81 465 HIS A C 1
ATOM 3856 O O . HIS A 1 465 ? -5.411 16.883 0.487 1.00 95.81 465 HIS A O 1
ATOM 3862 N N . GLU A 1 466 ? -7.376 17.378 1.447 1.00 95.19 466 GLU A N 1
ATOM 3863 C CA . GLU A 1 466 ? -8.148 17.535 0.202 1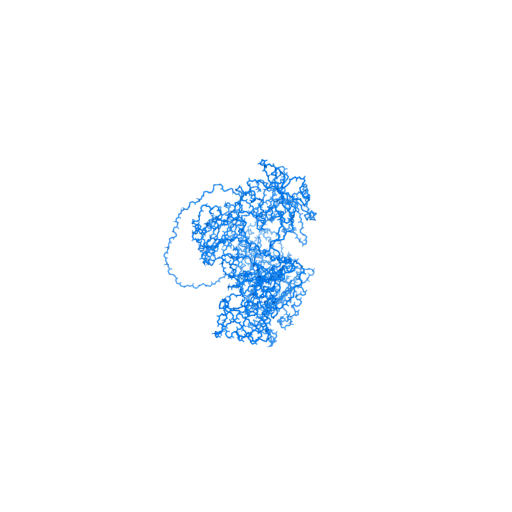.00 95.19 466 GLU A CA 1
ATOM 3864 C C . GLU A 1 466 ? -7.752 18.759 -0.648 1.00 95.19 466 GLU A C 1
ATOM 3866 O O . GLU A 1 466 ? -8.157 18.871 -1.805 1.00 95.19 466 GLU A O 1
ATOM 3871 N N . GLN A 1 467 ? -6.975 19.713 -0.119 1.00 97.62 467 GLN A N 1
ATOM 3872 C CA . GLN A 1 467 ? -6.595 20.901 -0.890 1.00 97.62 467 GLN A CA 1
ATOM 3873 C C . GLN A 1 467 ? -5.524 20.537 -1.937 1.00 97.62 467 GLN A C 1
ATOM 3875 O O . GLN A 1 467 ? -4.615 19.765 -1.624 1.00 97.62 467 GLN A O 1
ATOM 3880 N N . PRO A 1 468 ? -5.564 21.104 -3.161 1.00 97.31 468 PRO A N 1
ATOM 3881 C CA . PRO A 1 468 ? -4.541 20.902 -4.189 1.00 97.31 468 PRO A CA 1
ATOM 3882 C C . PRO A 1 468 ? -3.108 21.101 -3.684 1.00 97.31 468 PRO A C 1
ATOM 3884 O O . PRO A 1 468 ? -2.839 22.035 -2.920 1.00 97.31 468 PRO A O 1
ATOM 3887 N N . TYR A 1 469 ? -2.163 20.283 -4.163 1.00 97.62 469 TYR A N 1
ATOM 3888 C CA . TYR A 1 469 ? -0.755 20.353 -3.756 1.00 97.62 469 TYR A CA 1
ATOM 3889 C C . TYR A 1 469 ? -0.155 21.757 -3.905 1.00 97.62 469 TYR A C 1
ATOM 3891 O O . TYR A 1 469 ? 0.631 22.177 -3.053 1.00 97.62 469 TYR A O 1
ATOM 3899 N N . GLN A 1 470 ? -0.556 22.523 -4.929 1.00 96.56 470 GLN A N 1
ATOM 3900 C CA . GLN A 1 470 ? -0.103 23.909 -5.077 1.00 96.56 470 GLN A CA 1
ATOM 3901 C C . GLN A 1 470 ? -0.475 24.803 -3.876 1.00 96.56 470 GLN A C 1
ATOM 3903 O O . GLN A 1 470 ? 0.344 25.627 -3.466 1.00 96.56 470 GLN A O 1
ATOM 3908 N N . GLU A 1 471 ? -1.657 24.623 -3.272 1.00 97.62 471 GLU A N 1
ATOM 3909 C CA . GLU A 1 471 ? -2.114 25.414 -2.121 1.00 97.62 471 GLU A CA 1
ATOM 3910 C C . GLU A 1 471 ? -1.516 24.884 -0.813 1.00 97.62 471 GLU A C 1
ATOM 3912 O O . GLU A 1 471 ? -1.027 25.678 -0.005 1.00 97.62 471 GLU A O 1
ATOM 3917 N N . ARG A 1 472 ? -1.444 23.555 -0.633 1.00 97.62 472 ARG A N 1
ATOM 3918 C CA . ARG A 1 472 ? -0.750 22.936 0.514 1.00 97.62 472 ARG A CA 1
ATOM 3919 C C . ARG A 1 472 ? 0.718 23.360 0.582 1.00 97.62 472 ARG A C 1
ATOM 3921 O O . ARG A 1 472 ? 1.190 23.836 1.615 1.00 97.62 472 ARG A O 1
ATOM 3928 N N . PHE A 1 473 ? 1.439 23.281 -0.540 1.00 96.44 473 PHE A N 1
ATOM 3929 C CA . PHE A 1 473 ? 2.845 23.681 -0.610 1.00 96.44 473 PHE A CA 1
ATOM 3930 C C . PHE A 1 473 ? 3.043 25.200 -0.476 1.00 96.44 473 PHE A C 1
ATOM 3932 O O . PHE A 1 473 ? 4.057 25.649 0.065 1.00 96.44 473 PHE A O 1
ATOM 3939 N N . LYS A 1 474 ? 2.082 26.013 -0.926 1.00 96.25 474 LYS A N 1
ATOM 3940 C CA . LYS A 1 474 ? 2.078 27.465 -0.701 1.00 96.25 474 LYS A CA 1
ATOM 3941 C C . LYS A 1 474 ? 1.928 27.796 0.788 1.00 96.25 474 LYS A C 1
ATOM 3943 O O . LYS A 1 474 ? 2.799 28.488 1.313 1.00 96.25 474 LYS A O 1
ATOM 3948 N N . ARG A 1 475 ? 0.939 27.219 1.487 1.00 96.94 475 ARG A N 1
ATOM 3949 C CA . ARG A 1 475 ? 0.792 27.340 2.954 1.00 96.94 475 ARG A CA 1
ATOM 3950 C C . ARG A 1 475 ? 2.062 26.885 3.684 1.00 96.94 475 ARG A C 1
ATOM 3952 O O . ARG A 1 475 ? 2.577 27.609 4.533 1.00 96.94 475 ARG A O 1
ATOM 3959 N N . LEU A 1 476 ? 2.634 25.738 3.298 1.00 97.25 476 LEU A N 1
ATOM 3960 C CA . LEU A 1 476 ? 3.912 25.239 3.827 1.00 97.25 476 LEU A CA 1
ATOM 3961 C C . LEU A 1 476 ? 5.050 26.255 3.651 1.00 97.25 476 LEU A C 1
ATOM 3963 O O . LEU A 1 476 ? 5.783 26.533 4.599 1.00 97.25 476 LEU A O 1
ATOM 3967 N N . LYS A 1 477 ? 5.203 26.824 2.451 1.00 96.56 477 LYS A N 1
ATOM 3968 C CA . LYS A 1 477 ? 6.228 27.833 2.151 1.00 96.56 477 LYS A CA 1
ATOM 3969 C C . LYS A 1 477 ? 6.015 29.111 2.968 1.00 96.56 477 LYS A C 1
ATOM 3971 O O . LYS A 1 477 ? 6.993 29.685 3.443 1.00 96.56 477 LYS A O 1
ATOM 3976 N N . GLU A 1 478 ? 4.771 29.544 3.155 1.00 96.00 478 GLU A N 1
ATOM 3977 C CA . GLU A 1 478 ? 4.411 30.717 3.958 1.00 96.00 478 GLU A CA 1
ATOM 3978 C C . GLU A 1 478 ? 4.741 30.497 5.448 1.00 96.00 478 GLU A C 1
ATOM 3980 O O . GLU A 1 478 ? 5.469 31.305 6.029 1.00 96.00 478 GLU A O 1
ATOM 3985 N N . LEU A 1 479 ? 4.345 29.366 6.045 1.00 95.62 479 LEU A N 1
ATOM 3986 C CA . LEU A 1 479 ? 4.694 29.004 7.429 1.00 95.62 479 LEU A CA 1
ATOM 3987 C C . LEU A 1 479 ? 6.206 28.798 7.625 1.00 95.62 479 LEU A C 1
ATOM 3989 O O . LEU A 1 479 ? 6.786 29.254 8.611 1.00 95.62 479 LEU A O 1
ATOM 3993 N N . PHE A 1 480 ? 6.883 28.140 6.682 1.00 96.69 480 PHE A N 1
ATOM 3994 C CA . PHE A 1 480 ? 8.332 27.921 6.746 1.00 96.69 480 PHE A CA 1
ATOM 3995 C C . PHE A 1 480 ? 9.142 29.202 6.468 1.00 96.69 480 PHE A C 1
ATOM 3997 O O . PHE A 1 480 ? 10.305 29.309 6.870 1.00 96.69 480 PHE A O 1
ATOM 4004 N N . SER A 1 481 ? 8.548 30.220 5.831 1.00 96.19 481 SER A N 1
ATOM 4005 C CA . SER A 1 481 ? 9.208 31.519 5.651 1.00 96.19 481 SER A CA 1
ATOM 4006 C C . SER A 1 481 ? 9.539 32.166 7.001 1.00 96.19 481 SER A C 1
ATOM 4008 O O . SER A 1 481 ? 10.679 32.600 7.187 1.00 96.19 481 SER A O 1
ATOM 4010 N N . LYS A 1 482 ? 8.606 32.094 7.964 1.00 96.88 482 LYS A N 1
ATOM 4011 C CA . LYS A 1 482 ? 8.721 32.634 9.328 1.00 96.88 482 LYS A CA 1
ATOM 4012 C C . LYS A 1 482 ? 9.811 31.947 10.171 1.00 96.88 482 LYS A C 1
ATOM 4014 O O . LYS A 1 482 ? 10.463 32.604 10.974 1.00 96.88 482 LYS A O 1
ATOM 4019 N N . ALA A 1 483 ? 10.051 30.650 9.942 1.00 95.56 483 ALA A N 1
ATOM 4020 C CA . ALA A 1 483 ? 10.944 29.813 10.752 1.00 95.56 483 ALA A CA 1
ATOM 4021 C C . ALA A 1 483 ? 12.362 30.392 10.947 1.00 95.56 483 ALA A C 1
ATOM 4023 O O . ALA A 1 483 ? 12.992 30.893 10.009 1.00 95.56 483 ALA A O 1
ATOM 4024 N N . SER A 1 484 ? 12.906 30.265 12.153 1.00 96.38 484 SER A N 1
ATOM 4025 C CA . SER A 1 484 ? 14.212 30.794 12.542 1.00 96.38 484 SER A CA 1
ATOM 4026 C C . SER A 1 484 ? 15.396 30.051 11.906 1.00 96.38 484 SER A C 1
ATOM 4028 O O . SER A 1 484 ? 15.289 28.954 11.349 1.00 96.38 484 SER A O 1
ATOM 4030 N N . ALA A 1 485 ? 16.584 30.651 12.018 1.00 93.62 485 ALA A N 1
ATOM 4031 C CA . ALA A 1 485 ? 17.823 30.083 11.492 1.00 93.62 485 ALA A CA 1
ATOM 4032 C C . ALA A 1 485 ? 18.297 28.810 12.225 1.00 93.62 485 ALA A C 1
ATOM 4034 O O . ALA A 1 485 ? 19.163 28.117 11.696 1.00 93.62 485 ALA A O 1
ATOM 4035 N N . GLU A 1 486 ? 17.776 28.487 13.417 1.00 90.25 486 GLU A N 1
ATOM 4036 C CA . GLU A 1 486 ? 18.055 27.199 14.075 1.00 90.25 486 GLU A CA 1
ATOM 4037 C C . GLU A 1 486 ? 17.113 26.108 13.558 1.00 90.25 486 GLU A C 1
ATOM 4039 O O . GLU A 1 486 ? 17.583 25.034 13.180 1.00 90.25 486 GLU A O 1
ATOM 4044 N N . VAL A 1 487 ? 15.814 26.410 13.419 1.00 94.75 487 VAL A N 1
ATOM 4045 C CA . VAL A 1 487 ? 14.842 25.515 12.769 1.00 94.75 487 VAL A CA 1
ATOM 4046 C C . VAL A 1 487 ? 15.325 25.132 11.370 1.00 94.75 487 VAL A C 1
ATOM 4048 O O . VAL A 1 487 ? 15.428 23.945 11.065 1.00 94.75 487 VAL A O 1
ATOM 4051 N N . LYS A 1 488 ? 15.748 26.115 10.564 1.00 94.12 488 LYS A N 1
ATOM 4052 C CA . LYS A 1 488 ? 16.250 25.933 9.187 1.00 94.12 488 LYS A CA 1
ATOM 4053 C C . LYS A 1 488 ? 17.569 25.145 9.055 1.00 94.12 488 LYS A C 1
ATOM 4055 O O . LYS A 1 488 ? 17.996 24.872 7.936 1.00 94.12 488 LYS A O 1
ATOM 4060 N N . LYS A 1 489 ? 18.221 24.744 10.159 1.00 90.69 489 LYS A N 1
ATOM 4061 C CA . LYS A 1 489 ? 19.333 23.763 10.144 1.00 90.69 489 LYS A CA 1
ATOM 4062 C C . LYS A 1 489 ? 18.844 22.317 10.213 1.00 90.69 489 LYS A C 1
ATOM 4064 O O . LYS A 1 489 ? 19.582 21.416 9.818 1.00 90.69 489 LYS A O 1
ATOM 4069 N N . ARG A 1 490 ? 17.651 22.091 10.774 1.00 93.75 490 ARG A N 1
ATOM 4070 C CA . ARG A 1 490 ? 17.089 20.763 11.072 1.00 93.75 490 ARG A CA 1
ATOM 4071 C C . ARG A 1 490 ? 15.930 20.433 10.151 1.00 93.75 490 ARG A C 1
ATOM 4073 O O . ARG A 1 490 ? 15.907 19.353 9.581 1.00 93.75 490 ARG A O 1
ATOM 4080 N N . LEU A 1 491 ? 15.008 21.368 9.976 1.00 95.50 491 LEU A N 1
ATOM 4081 C CA . LEU A 1 491 ? 13.926 21.283 9.010 1.00 95.50 491 LEU A CA 1
ATOM 4082 C C . LEU A 1 491 ? 14.384 21.984 7.726 1.00 95.50 491 LEU A C 1
ATOM 4084 O O . LEU A 1 491 ? 14.867 23.115 7.773 1.00 95.50 491 LEU A O 1
ATOM 4088 N N . ILE A 1 492 ? 14.277 21.302 6.589 1.00 93.50 492 ILE A N 1
ATOM 4089 C CA . ILE A 1 492 ? 14.753 21.762 5.282 1.00 93.50 492 ILE A CA 1
ATOM 4090 C C . ILE A 1 492 ? 13.593 21.633 4.297 1.00 93.50 492 ILE A C 1
ATOM 4092 O O . ILE A 1 492 ? 13.244 20.529 3.894 1.00 93.50 492 ILE A O 1
ATOM 4096 N N . LEU A 1 493 ? 12.992 22.747 3.884 1.00 94.25 493 LEU A N 1
ATOM 4097 C CA . LEU A 1 493 ? 11.979 22.733 2.827 1.00 94.25 493 LEU A CA 1
ATOM 4098 C C . LEU A 1 493 ? 12.627 22.348 1.486 1.00 94.25 493 LEU A C 1
ATOM 4100 O O . LEU A 1 493 ? 13.527 23.052 1.020 1.00 94.25 493 LEU A O 1
ATOM 4104 N N . ILE A 1 494 ? 12.176 21.260 0.851 1.00 91.19 494 ILE A N 1
ATOM 4105 C CA . ILE A 1 494 ? 12.674 20.881 -0.479 1.00 91.19 494 ILE A CA 1
ATOM 4106 C C . ILE A 1 494 ? 12.197 21.922 -1.508 1.00 91.19 494 ILE A C 1
ATOM 4108 O O . ILE A 1 494 ? 10.987 22.142 -1.629 1.00 91.19 494 ILE A O 1
ATOM 4112 N N . PRO A 1 495 ? 13.100 22.550 -2.291 1.00 86.12 495 PRO A N 1
ATOM 4113 C CA . PRO A 1 495 ? 12.698 23.473 -3.345 1.00 86.12 495 PRO A CA 1
ATOM 4114 C C . PRO A 1 495 ? 11.817 22.777 -4.385 1.00 86.12 495 PRO A C 1
ATOM 4116 O O . PRO A 1 495 ? 12.149 21.692 -4.855 1.00 86.12 495 PRO A O 1
ATOM 4119 N N . ASN A 1 496 ? 10.729 23.429 -4.786 1.00 90.31 496 ASN A N 1
ATOM 4120 C CA . ASN A 1 496 ? 9.907 22.983 -5.905 1.00 90.31 496 ASN A CA 1
ATOM 4121 C C . ASN A 1 496 ? 10.360 23.656 -7.206 1.00 90.31 496 ASN A C 1
ATOM 4123 O O . ASN A 1 496 ? 10.599 24.867 -7.243 1.00 90.31 496 ASN A O 1
ATOM 4127 N N . ARG A 1 497 ? 10.461 22.874 -8.284 1.00 93.62 497 ARG A N 1
ATOM 4128 C CA . ARG A 1 497 ? 10.701 23.358 -9.647 1.00 93.62 497 ARG A CA 1
ATOM 4129 C C . ARG A 1 497 ? 9.510 22.985 -10.521 1.00 93.62 497 ARG A C 1
ATOM 4131 O O . ARG A 1 497 ? 9.265 21.808 -10.752 1.00 93.62 497 ARG A O 1
ATOM 4138 N N . VAL A 1 498 ? 8.764 23.983 -10.982 1.00 96.38 498 VAL A N 1
ATOM 4139 C CA . VAL A 1 498 ? 7.527 23.763 -11.742 1.00 96.38 498 VAL A CA 1
ATOM 4140 C C . VAL A 1 498 ? 7.845 23.549 -13.221 1.00 96.38 498 VAL A C 1
ATOM 4142 O O . VAL A 1 498 ? 8.488 24.399 -13.837 1.00 96.38 498 VAL A O 1
ATOM 4145 N N . ALA A 1 499 ? 7.429 22.409 -13.765 1.00 95.62 499 ALA A N 1
ATOM 4146 C CA . ALA A 1 499 ? 7.465 22.079 -15.182 1.00 95.62 499 ALA A CA 1
ATOM 4147 C C . ALA A 1 499 ? 6.088 22.279 -15.832 1.00 95.62 499 ALA A C 1
ATOM 4149 O O . ALA A 1 499 ? 5.049 21.997 -15.236 1.00 95.62 499 ALA A O 1
ATOM 4150 N N . ASP A 1 500 ? 6.132 22.747 -17.072 1.00 96.00 500 ASP A N 1
ATOM 4151 C CA . ASP A 1 500 ? 5.019 23.176 -17.929 1.00 96.00 500 ASP A CA 1
ATOM 4152 C C . ASP A 1 500 ? 5.225 22.753 -19.400 1.00 96.00 500 ASP A C 1
ATOM 4154 O O . ASP A 1 500 ? 4.428 23.066 -20.278 1.00 96.00 500 ASP A O 1
ATOM 4158 N N . SER A 1 501 ? 6.349 22.094 -19.692 1.00 95.81 501 SER A N 1
ATOM 4159 C CA . SER A 1 501 ? 6.812 21.755 -21.034 1.00 95.81 501 SER A CA 1
ATOM 4160 C C . SER A 1 501 ? 7.907 20.687 -20.961 1.00 95.81 501 SER A C 1
ATOM 4162 O O . SER A 1 501 ? 8.533 20.481 -19.915 1.00 95.81 501 SER A O 1
ATOM 4164 N N . LYS A 1 502 ? 8.194 20.016 -22.087 1.00 95.12 502 LYS A N 1
ATOM 4165 C CA . LYS A 1 502 ? 9.276 19.014 -22.151 1.00 95.12 502 LYS A CA 1
ATOM 4166 C C . LYS A 1 502 ? 10.640 19.624 -21.806 1.00 95.12 502 LYS A C 1
ATOM 4168 O O . LYS A 1 502 ? 11.440 18.994 -21.121 1.00 95.12 502 LYS A O 1
ATOM 4173 N N . GLU A 1 503 ? 10.895 20.869 -22.209 1.00 94.62 503 GLU A N 1
ATOM 4174 C CA . GLU A 1 503 ? 12.159 21.550 -21.910 1.00 94.62 503 GLU A CA 1
ATOM 4175 C C . GLU A 1 503 ? 12.314 21.863 -20.413 1.00 94.62 503 GLU A C 1
ATOM 4177 O O . GLU A 1 503 ? 13.352 21.536 -19.830 1.00 94.62 503 GLU A O 1
ATOM 4182 N N . THR A 1 504 ? 11.293 22.430 -19.755 1.00 95.19 504 THR A N 1
ATOM 4183 C CA . THR A 1 504 ? 11.376 22.714 -18.312 1.00 95.19 504 THR A CA 1
ATOM 4184 C C . THR A 1 504 ? 11.430 21.430 -17.487 1.00 95.19 504 THR A C 1
ATOM 4186 O O . THR A 1 504 ? 12.232 21.348 -16.559 1.00 95.19 504 THR A O 1
ATOM 4189 N N . PHE A 1 505 ? 10.704 20.378 -17.876 1.00 95.12 505 PHE A N 1
ATOM 4190 C CA . PHE A 1 505 ? 10.786 19.068 -17.224 1.00 95.12 505 PHE A CA 1
ATOM 4191 C C . PHE A 1 505 ? 12.199 18.454 -17.300 1.00 95.12 505 PHE A C 1
ATOM 4193 O O . PHE A 1 505 ? 12.761 18.056 -16.275 1.00 95.12 505 PHE A O 1
ATOM 4200 N N . TYR A 1 506 ? 12.831 18.449 -18.482 1.00 92.50 506 TYR A N 1
ATOM 4201 C CA . TYR A 1 506 ? 14.195 17.922 -18.658 1.00 92.50 506 TYR A CA 1
ATOM 4202 C C . TYR A 1 506 ? 15.251 18.791 -17.957 1.00 92.50 506 TYR A C 1
ATOM 4204 O O . TYR A 1 506 ? 16.220 18.267 -17.398 1.00 92.50 506 TYR A O 1
ATOM 4212 N N . LYS A 1 507 ? 15.057 20.112 -17.904 1.00 90.75 507 LYS A N 1
ATOM 4213 C CA . LYS A 1 507 ? 15.882 21.033 -17.106 1.00 90.75 507 LYS A CA 1
ATOM 4214 C C . LYS A 1 507 ? 15.796 20.721 -15.606 1.00 90.75 507 LYS A C 1
ATOM 4216 O O . LYS A 1 507 ? 16.828 20.683 -14.932 1.00 90.75 507 LYS A O 1
ATOM 4221 N N . HIS A 1 508 ? 14.598 20.445 -15.091 1.00 93.44 508 HIS A N 1
ATOM 4222 C CA . HIS A 1 508 ? 14.380 20.174 -13.666 1.00 93.44 508 HIS A CA 1
ATOM 4223 C C . HIS A 1 508 ? 14.869 18.792 -13.239 1.00 93.44 508 HIS A C 1
ATOM 4225 O O . HIS A 1 508 ? 15.412 18.680 -12.144 1.00 93.44 508 HIS A O 1
ATOM 4231 N N . TRP A 1 509 ? 14.797 17.775 -14.103 1.00 89.81 509 TRP A N 1
ATOM 4232 C CA . TRP A 1 509 ? 15.463 16.485 -13.869 1.00 89.81 509 TRP A CA 1
ATOM 4233 C C . TRP A 1 509 ? 16.966 16.645 -13.664 1.00 89.81 509 TRP A C 1
ATOM 4235 O O . TRP A 1 509 ? 17.490 16.184 -12.655 1.00 89.81 509 TRP A O 1
ATOM 4245 N N . ASN A 1 510 ? 17.649 17.359 -14.567 1.00 82.81 510 ASN A N 1
ATOM 4246 C CA . ASN A 1 510 ? 19.091 17.588 -14.456 1.00 82.81 510 ASN A CA 1
ATOM 4247 C C . ASN A 1 510 ? 19.460 18.325 -13.156 1.00 82.81 510 ASN A C 1
ATOM 4249 O O . ASN A 1 510 ? 20.497 18.037 -12.559 1.00 82.81 510 ASN A O 1
ATOM 4253 N N . TRP A 1 511 ? 18.602 19.235 -12.679 1.00 88.62 511 TRP A N 1
ATOM 4254 C CA . TRP A 1 511 ? 18.730 19.826 -11.345 1.00 88.62 511 TRP A CA 1
ATOM 4255 C C . TRP A 1 511 ? 18.521 18.780 -10.232 1.00 88.62 511 TRP A C 1
ATOM 4257 O O . TRP A 1 511 ? 19.419 18.595 -9.410 1.00 88.62 511 TRP A O 1
ATOM 4267 N N . ALA A 1 512 ? 17.394 18.064 -10.227 1.00 84.75 512 ALA A N 1
ATOM 4268 C CA . ALA A 1 512 ? 16.991 17.125 -9.179 1.00 84.75 512 ALA A CA 1
ATOM 4269 C C . ALA A 1 512 ? 17.963 15.940 -9.016 1.00 84.75 512 ALA A C 1
ATOM 4271 O O . ALA A 1 512 ? 18.299 15.574 -7.891 1.00 84.75 512 ALA A O 1
ATOM 4272 N N . SER A 1 513 ? 18.489 15.396 -10.119 1.00 74.62 513 SER A N 1
ATOM 4273 C CA . SER A 1 513 ? 19.513 14.340 -10.116 1.00 74.62 513 SER A CA 1
ATOM 4274 C C . SER A 1 513 ? 20.923 14.848 -9.781 1.00 74.62 513 SER A C 1
ATOM 4276 O O . SER A 1 513 ? 21.811 14.052 -9.483 1.00 74.62 513 SER A O 1
ATOM 4278 N N . SER A 1 514 ? 21.166 16.163 -9.852 1.00 70.69 514 SER A N 1
ATOM 4279 C CA . SER A 1 514 ? 22.427 16.786 -9.412 1.00 70.69 514 SER A CA 1
ATOM 4280 C C . SER A 1 514 ? 22.423 17.215 -7.941 1.00 70.69 514 SER A C 1
ATOM 4282 O O . SER A 1 514 ? 23.491 17.487 -7.386 1.00 70.69 514 SER A O 1
ATOM 4284 N N . PHE A 1 515 ? 21.239 17.279 -7.324 1.00 69.75 515 PHE A N 1
ATOM 4285 C CA . PHE A 1 515 ? 21.031 17.704 -5.946 1.00 69.75 515 PHE A CA 1
ATOM 4286 C C . PHE A 1 515 ? 21.681 16.711 -4.969 1.00 69.75 515 PHE A C 1
ATOM 4288 O O . PHE A 1 515 ? 21.586 15.493 -5.136 1.00 69.75 515 PHE A O 1
ATOM 4295 N N . SER A 1 516 ? 22.372 17.217 -3.947 1.00 62.19 516 SER A N 1
ATOM 4296 C CA . SER A 1 516 ? 23.078 16.367 -2.983 1.00 62.19 516 SER A CA 1
ATOM 4297 C C . SER A 1 516 ? 22.106 15.468 -2.216 1.00 62.19 516 SER A C 1
ATOM 4299 O O . SER A 1 516 ? 21.065 15.935 -1.761 1.00 62.19 516 SER A O 1
ATOM 4301 N N . PHE A 1 517 ? 22.475 14.194 -2.037 1.00 66.25 517 PHE A N 1
ATOM 4302 C CA . PHE A 1 517 ? 21.660 13.168 -1.357 1.00 66.25 517 PHE A CA 1
ATOM 4303 C C . PHE A 1 517 ? 20.361 12.798 -2.098 1.00 66.25 517 PHE A C 1
ATOM 4305 O O . PHE A 1 517 ? 19.458 12.204 -1.512 1.00 66.25 517 PHE A O 1
ATOM 4312 N N . SER A 1 518 ? 20.286 13.130 -3.391 1.00 74.38 518 SER A N 1
ATOM 4313 C CA . SER A 1 518 ? 19.192 12.740 -4.275 1.00 74.38 518 SER A CA 1
ATOM 4314 C C . SER A 1 518 ? 19.482 11.423 -5.005 1.00 74.38 518 SER A C 1
ATOM 4316 O O . SER A 1 518 ? 20.540 11.267 -5.619 1.00 74.38 518 SER A O 1
ATOM 4318 N N . GLU A 1 519 ? 18.521 10.499 -4.997 1.00 73.81 519 GLU A N 1
ATOM 4319 C CA . GLU A 1 519 ? 18.485 9.317 -5.875 1.00 73.81 519 GLU A CA 1
ATOM 4320 C C . GLU A 1 519 ? 17.813 9.615 -7.235 1.00 73.81 519 GLU A C 1
ATOM 4322 O O . GLU A 1 519 ? 17.915 8.811 -8.168 1.00 73.81 519 GLU A O 1
ATOM 4327 N N . GLY A 1 520 ? 17.175 10.783 -7.399 1.00 86.12 520 GLY A N 1
ATOM 4328 C CA . GLY A 1 520 ? 16.532 11.190 -8.653 1.00 86.12 520 GLY A CA 1
ATOM 4329 C C . GLY A 1 520 ? 15.533 12.341 -8.494 1.00 86.12 520 GLY A C 1
ATOM 4330 O O . GLY A 1 520 ? 15.871 13.409 -7.990 1.00 86.12 520 GLY A O 1
ATOM 4331 N N . MET A 1 521 ? 14.296 12.145 -8.945 1.00 92.69 521 MET A N 1
ATOM 4332 C CA . MET A 1 521 ? 13.246 13.168 -8.945 1.00 92.69 521 MET A CA 1
ATOM 4333 C C . MET A 1 521 ? 11.908 12.580 -8.486 1.00 92.69 521 MET A C 1
ATOM 4335 O O . MET A 1 521 ? 11.544 11.480 -8.899 1.00 92.69 521 MET A O 1
ATOM 4339 N N . VAL A 1 522 ? 11.174 13.318 -7.654 1.00 94.38 522 VAL A N 1
ATOM 4340 C CA . VAL A 1 522 ? 9.737 13.108 -7.410 1.00 94.38 522 VAL A CA 1
ATOM 4341 C C . VAL A 1 522 ? 8.976 14.188 -8.166 1.00 94.38 522 VAL A C 1
ATOM 4343 O O . VAL A 1 522 ? 9.394 15.345 -8.186 1.00 94.38 522 VAL A O 1
ATOM 4346 N N . CYS A 1 523 ? 7.865 13.810 -8.781 1.00 95.88 523 CYS A N 1
ATOM 4347 C CA . CYS A 1 523 ? 6.965 14.691 -9.505 1.00 95.88 523 CYS A CA 1
ATOM 4348 C C . CYS A 1 523 ? 5.571 14.596 -8.886 1.00 95.88 523 CYS A C 1
ATOM 4350 O O . CYS A 1 523 ? 5.073 13.492 -8.674 1.00 95.88 523 CYS A O 1
ATOM 4352 N N . LYS A 1 524 ? 4.949 15.743 -8.618 1.00 96.94 524 LYS A N 1
ATOM 4353 C CA . LYS A 1 524 ? 3.586 15.874 -8.083 1.00 96.94 524 LYS A CA 1
ATOM 4354 C C . LYS A 1 524 ? 2.771 16.761 -9.018 1.00 96.94 524 LYS A C 1
ATOM 4356 O O . LYS A 1 524 ? 3.309 17.745 -9.525 1.00 96.94 524 LYS A O 1
ATOM 4361 N N . LEU A 1 525 ? 1.508 16.435 -9.263 1.00 96.56 525 LEU A N 1
ATOM 4362 C CA . LEU A 1 525 ? 0.614 17.312 -10.021 1.00 96.56 525 LEU A CA 1
ATOM 4363 C C . LEU A 1 525 ? 0.198 18.525 -9.171 1.00 96.56 525 LEU A C 1
ATOM 4365 O O . LEU A 1 525 ? 0.065 18.406 -7.955 1.00 96.56 525 LEU A O 1
ATOM 4369 N N . ASP A 1 526 ? -0.033 19.682 -9.791 1.00 95.62 526 ASP A N 1
ATOM 4370 C CA . ASP A 1 526 ? -0.544 20.893 -9.122 1.00 95.62 526 ASP A CA 1
ATOM 4371 C C . ASP A 1 526 ? -1.834 20.666 -8.312 1.00 95.62 526 ASP A C 1
ATOM 4373 O O . ASP A 1 526 ? -2.003 21.200 -7.213 1.00 95.62 526 ASP A O 1
ATOM 4377 N N . THR A 1 527 ? -2.700 19.824 -8.860 1.00 95.12 527 THR A N 1
ATOM 4378 C CA . THR A 1 527 ? -4.051 19.468 -8.414 1.00 95.12 527 THR A CA 1
ATOM 4379 C C . THR A 1 527 ? -4.100 18.232 -7.515 1.00 95.12 527 THR A C 1
ATOM 4381 O O . THR A 1 527 ? -5.161 17.921 -6.987 1.00 95.12 527 THR A O 1
ATOM 4384 N N . MET A 1 528 ? -2.965 17.561 -7.282 1.00 95.81 528 MET A N 1
ATOM 4385 C CA . MET A 1 528 ? -2.858 16.367 -6.433 1.00 95.81 528 MET A CA 1
ATOM 4386 C C . MET A 1 528 ? -3.350 16.651 -5.001 1.00 95.81 528 MET A C 1
ATOM 4388 O O . MET A 1 528 ? -2.733 17.445 -4.284 1.00 95.81 528 MET A O 1
ATOM 4392 N N . THR A 1 529 ? -4.410 15.980 -4.555 1.00 95.69 529 THR A N 1
ATOM 4393 C CA . THR A 1 529 ? -4.840 15.930 -3.143 1.00 95.69 529 THR A CA 1
ATOM 4394 C C . THR A 1 529 ? -3.899 15.021 -2.332 1.00 95.69 529 THR A C 1
ATOM 4396 O O . THR A 1 529 ? -2.963 14.442 -2.883 1.00 95.69 529 THR A O 1
ATOM 4399 N N . TYR A 1 530 ? -4.044 14.943 -1.009 1.00 94.69 530 TYR A N 1
ATOM 4400 C CA . TYR A 1 530 ? -3.285 13.995 -0.185 1.00 94.69 530 TYR A CA 1
ATOM 4401 C C . TYR A 1 530 ? -4.184 12.813 0.192 1.00 94.69 530 TYR A C 1
ATOM 4403 O O . TYR A 1 530 ? -4.804 12.802 1.249 1.00 94.69 530 TYR A O 1
ATOM 4411 N N . GLU A 1 531 ? -4.289 11.851 -0.725 1.00 89.94 531 GLU A N 1
ATOM 4412 C CA . GLU A 1 531 ? -5.131 10.651 -0.610 1.00 89.94 531 GLU A CA 1
ATOM 4413 C C . GLU A 1 531 ? -4.716 9.787 0.608 1.00 89.94 531 GLU A C 1
ATOM 4415 O O . GLU A 1 531 ? -3.554 9.399 0.746 1.00 89.94 531 GLU A O 1
ATOM 4420 N N . LEU A 1 532 ? -5.655 9.505 1.523 1.00 87.25 532 LEU A N 1
ATOM 4421 C CA . LEU A 1 532 ? -5.367 8.840 2.809 1.00 87.25 532 LEU A CA 1
ATOM 4422 C C . LEU A 1 532 ? -5.186 7.312 2.704 1.00 87.25 532 LEU A C 1
ATOM 4424 O O . LEU A 1 532 ? -4.780 6.674 3.675 1.00 87.25 532 LEU A O 1
ATOM 4428 N N . ASP A 1 533 ? -5.403 6.739 1.517 1.00 73.75 533 ASP A N 1
ATOM 4429 C CA . ASP A 1 533 ? -5.059 5.353 1.169 1.00 73.75 533 ASP A CA 1
ATOM 4430 C C . ASP A 1 533 ? -3.537 5.134 1.001 1.00 73.75 533 ASP A C 1
ATOM 4432 O O . ASP A 1 533 ? -3.048 4.000 1.038 1.00 73.75 533 ASP A O 1
ATOM 4436 N N . GLY A 1 534 ? -2.770 6.223 0.863 1.00 72.56 534 GLY A N 1
ATOM 4437 C CA . GLY A 1 534 ? -1.325 6.236 0.664 1.00 72.56 534 GLY A CA 1
ATOM 4438 C C . GLY A 1 534 ? -0.848 6.055 -0.788 1.00 72.56 534 GLY A C 1
ATOM 4439 O O . GLY A 1 534 ? 0.357 5.866 -0.982 1.00 72.56 534 GLY A O 1
ATOM 4440 N N . GLY A 1 535 ? -1.719 6.106 -1.808 1.00 78.62 535 GLY A N 1
ATOM 4441 C CA . GLY A 1 535 ? -1.454 5.535 -3.141 1.00 78.62 535 GLY A CA 1
ATOM 4442 C C . GLY A 1 535 ? -1.840 6.355 -4.386 1.00 78.62 535 GLY A C 1
ATOM 4443 O O . GLY A 1 535 ? -2.322 5.774 -5.358 1.00 78.62 535 GLY A O 1
ATOM 4444 N N . THR A 1 536 ? -1.562 7.661 -4.443 1.00 83.31 536 THR A N 1
ATOM 4445 C CA . THR A 1 536 ? -2.027 8.527 -5.551 1.00 83.31 536 THR A CA 1
ATOM 4446 C C . THR A 1 536 ? -1.502 8.211 -6.958 1.00 83.31 536 THR A C 1
ATOM 4448 O O . THR A 1 536 ? -0.330 7.883 -7.190 1.00 83.31 536 THR A O 1
ATOM 4451 N N . VAL A 1 537 ? -2.368 8.440 -7.951 1.00 82.75 537 VAL A N 1
ATOM 4452 C CA . VAL A 1 537 ? -2.032 8.417 -9.385 1.00 82.75 537 VAL A CA 1
ATOM 4453 C C . VAL A 1 537 ? -1.320 9.687 -9.878 1.00 82.75 537 VAL A C 1
ATOM 4455 O O . VAL A 1 537 ? -0.675 9.668 -10.937 1.00 82.75 537 VAL A O 1
ATOM 4458 N N . TYR A 1 538 ? -1.433 10.777 -9.113 1.00 92.00 538 TYR A N 1
ATOM 4459 C CA . TYR A 1 538 ? -0.963 12.131 -9.426 1.00 92.00 538 TYR A CA 1
ATOM 4460 C C . TYR A 1 538 ? 0.443 12.431 -8.879 1.00 92.00 538 TYR A C 1
ATOM 4462 O O . TYR A 1 538 ? 0.924 13.564 -8.962 1.00 92.00 538 TYR A O 1
ATOM 4470 N N . MET A 1 539 ? 1.138 11.399 -8.391 1.00 91.69 539 MET A N 1
ATOM 4471 C CA . MET A 1 539 ? 2.565 11.425 -8.078 1.00 91.69 539 MET A CA 1
ATOM 4472 C C . MET A 1 539 ? 3.321 10.389 -8.918 1.00 91.69 539 MET A C 1
ATOM 4474 O O . MET A 1 539 ? 2.819 9.300 -9.195 1.00 91.69 539 MET A O 1
ATOM 4478 N N . ALA A 1 540 ? 4.560 10.704 -9.286 1.00 90.56 540 ALA A N 1
ATOM 4479 C CA . ALA A 1 540 ? 5.516 9.765 -9.865 1.00 90.56 540 ALA A CA 1
ATOM 4480 C C . ALA A 1 540 ? 6.926 10.008 -9.320 1.00 90.56 540 ALA A C 1
ATOM 4482 O O . ALA A 1 540 ? 7.235 11.057 -8.755 1.00 90.56 540 ALA A O 1
ATOM 4483 N N . LYS A 1 541 ? 7.807 9.027 -9.504 1.00 88.44 541 LYS A N 1
ATOM 4484 C CA . LYS A 1 541 ? 9.224 9.098 -9.129 1.00 88.44 541 LYS A CA 1
ATOM 4485 C C . LYS A 1 541 ? 10.079 8.543 -10.265 1.00 88.44 541 LYS A C 1
ATOM 4487 O O . LYS A 1 541 ? 9.745 7.514 -10.843 1.00 88.44 541 LYS A O 1
ATOM 4492 N N . CYS A 1 542 ? 11.186 9.208 -10.573 1.00 85.75 542 CYS A N 1
ATOM 4493 C CA . CYS A 1 542 ? 12.195 8.732 -11.515 1.00 85.75 542 CYS A CA 1
ATOM 4494 C C . CYS A 1 542 ? 13.540 8.618 -10.794 1.00 85.75 542 CYS A C 1
ATOM 4496 O O . CYS A 1 542 ? 13.948 9.560 -10.113 1.00 85.75 542 CYS A O 1
ATOM 4498 N N . LYS A 1 543 ? 14.228 7.481 -10.921 1.00 78.56 543 LYS A N 1
ATOM 4499 C CA . LYS A 1 543 ? 15.492 7.193 -10.225 1.00 78.56 543 LYS A CA 1
ATOM 4500 C C . LYS A 1 543 ? 16.670 7.121 -11.184 1.00 78.56 543 LYS A C 1
ATOM 4502 O O . LYS A 1 543 ? 16.551 6.627 -12.300 1.00 78.56 543 LYS A O 1
ATOM 4507 N N . THR A 1 544 ? 17.838 7.558 -10.731 1.00 66.06 544 THR A N 1
ATOM 4508 C CA . THR A 1 544 ? 19.088 7.380 -11.481 1.00 66.06 544 THR A CA 1
ATOM 4509 C C . THR A 1 544 ? 19.590 5.937 -11.357 1.00 66.06 544 THR A C 1
ATOM 4511 O O . THR A 1 544 ? 19.979 5.494 -10.279 1.00 66.06 544 THR A O 1
ATOM 4514 N N . ARG A 1 545 ? 19.591 5.175 -12.461 1.00 61.97 545 ARG A N 1
ATOM 4515 C CA . ARG A 1 545 ? 20.230 3.845 -12.495 1.00 61.97 545 ARG A CA 1
ATOM 4516 C C . ARG A 1 545 ? 21.752 3.966 -12.470 1.00 61.97 545 ARG A C 1
ATOM 4518 O O . ARG A 1 545 ? 22.328 4.818 -13.146 1.00 61.97 545 ARG A O 1
ATOM 4525 N N . LYS A 1 546 ? 22.401 3.040 -11.762 1.00 64.44 546 LYS A N 1
ATOM 4526 C CA . LYS A 1 546 ? 23.835 2.759 -11.886 1.00 64.44 546 LYS A CA 1
ATOM 4527 C C . LYS A 1 546 ? 23.982 1.394 -12.557 1.00 64.44 546 LYS A C 1
ATOM 4529 O O . LYS A 1 546 ? 23.562 0.383 -12.003 1.00 64.44 546 LYS A O 1
ATOM 4534 N N . GLU A 1 547 ? 24.540 1.372 -13.760 1.00 69.62 547 GLU A N 1
ATOM 4535 C CA . GLU A 1 547 ? 24.895 0.143 -14.478 1.00 69.62 547 GLU A CA 1
ATOM 4536 C C . GLU A 1 547 ? 26.407 -0.079 -14.366 1.00 69.62 547 GLU A C 1
ATOM 4538 O O . GLU A 1 547 ? 27.180 0.881 -14.409 1.00 69.62 547 GLU A O 1
ATOM 4543 N N . ILE A 1 548 ? 26.825 -1.330 -14.165 1.00 80.75 548 ILE A N 1
ATOM 4544 C CA . ILE A 1 548 ? 28.236 -1.702 -14.047 1.00 80.75 548 ILE A CA 1
ATOM 4545 C C . ILE A 1 548 ? 28.495 -3.069 -14.696 1.00 80.75 548 ILE A C 1
ATOM 4547 O O . ILE A 1 548 ? 27.771 -4.041 -14.461 1.00 80.75 548 ILE A O 1
ATOM 4551 N N . HIS A 1 549 ? 29.527 -3.151 -15.535 1.00 86.06 549 HIS A N 1
ATOM 4552 C CA . HIS A 1 549 ? 29.944 -4.376 -16.217 1.00 86.06 549 HIS A CA 1
ATOM 4553 C C . HIS A 1 549 ? 30.876 -5.187 -15.310 1.00 86.06 549 HIS A C 1
ATOM 4555 O O . HIS A 1 549 ? 31.926 -4.709 -14.890 1.00 86.06 549 HIS A O 1
ATOM 4561 N N . THR A 1 550 ? 30.521 -6.431 -14.990 1.00 94.00 550 THR A N 1
ATOM 4562 C CA . THR A 1 550 ? 31.236 -7.229 -13.977 1.00 94.00 550 THR A CA 1
ATOM 4563 C C . THR A 1 550 ? 31.583 -8.628 -14.465 1.00 94.00 550 THR A C 1
ATOM 4565 O O . THR A 1 550 ? 30.861 -9.226 -15.259 1.00 94.00 550 THR A O 1
ATOM 4568 N N . LEU A 1 551 ? 32.714 -9.155 -13.996 1.00 95.94 551 LEU A N 1
ATOM 4569 C CA . LEU A 1 551 ? 33.223 -10.474 -14.362 1.00 95.94 551 LEU A CA 1
ATOM 4570 C C . LEU A 1 551 ? 32.554 -11.546 -13.504 1.00 95.94 551 LEU A C 1
ATOM 4572 O O . LEU A 1 551 ? 32.630 -11.471 -12.278 1.00 95.94 551 LEU A O 1
ATOM 4576 N N . VAL A 1 552 ? 31.968 -12.571 -14.120 1.00 96.31 552 VAL A N 1
ATOM 4577 C CA . VAL A 1 552 ? 31.352 -13.694 -13.399 1.00 96.31 552 VAL A CA 1
ATOM 4578 C C . VAL A 1 552 ? 32.436 -14.609 -12.821 1.00 96.31 552 VAL A C 1
ATOM 4580 O O . VAL A 1 552 ? 33.091 -15.357 -13.549 1.00 96.31 552 VAL A O 1
ATOM 4583 N N . ILE A 1 553 ? 32.610 -14.573 -11.497 1.00 97.12 553 ILE A N 1
ATOM 4584 C CA . ILE A 1 553 ? 33.590 -15.385 -10.749 1.00 97.12 553 ILE A CA 1
ATOM 4585 C C . ILE A 1 553 ? 32.965 -16.587 -10.032 1.00 97.12 553 ILE A C 1
ATOM 4587 O O . ILE A 1 553 ? 33.681 -17.485 -9.595 1.00 97.12 553 ILE A O 1
ATOM 4591 N N . GLY A 1 554 ? 31.638 -16.635 -9.935 1.00 95.88 554 GLY A N 1
ATOM 4592 C CA . GLY A 1 554 ? 30.900 -17.793 -9.443 1.00 95.88 554 GLY A CA 1
ATOM 4593 C C . GLY A 1 554 ? 29.461 -17.796 -9.945 1.00 95.88 554 GLY A C 1
ATOM 4594 O O . GLY A 1 554 ? 28.902 -16.733 -10.214 1.00 95.88 554 GLY A O 1
ATOM 4595 N N . ARG A 1 555 ? 28.843 -18.973 -10.059 1.00 94.94 555 ARG A N 1
ATOM 4596 C CA . ARG A 1 555 ? 27.421 -19.115 -10.413 1.00 94.94 555 ARG A CA 1
ATOM 4597 C C . ARG A 1 555 ? 26.742 -20.254 -9.653 1.00 94.94 555 ARG A C 1
ATOM 4599 O O . ARG A 1 555 ? 27.390 -21.238 -9.305 1.00 94.94 555 ARG A O 1
ATOM 4606 N N . ARG A 1 556 ? 25.432 -20.130 -9.448 1.00 93.81 556 ARG A N 1
ATOM 4607 C CA . ARG A 1 556 ? 24.560 -21.124 -8.802 1.00 93.81 556 ARG A CA 1
ATOM 4608 C C . ARG A 1 556 ? 23.251 -21.217 -9.583 1.00 93.81 556 ARG A C 1
ATOM 4610 O O . ARG A 1 556 ? 22.639 -20.178 -9.826 1.00 93.81 556 ARG A O 1
ATOM 4617 N N . LYS A 1 557 ? 22.819 -22.423 -9.977 1.00 92.50 557 LYS A N 1
ATOM 4618 C CA . LYS A 1 557 ? 21.465 -22.638 -10.530 1.00 92.50 557 LYS A CA 1
ATOM 4619 C C . LYS A 1 557 ? 20.461 -22.652 -9.377 1.00 92.50 557 LYS A C 1
ATOM 4621 O O . LYS A 1 557 ? 20.739 -23.257 -8.346 1.00 92.50 557 LYS A O 1
ATOM 4626 N N . ILE A 1 558 ? 19.301 -22.029 -9.552 1.00 90.56 558 ILE A N 1
ATOM 4627 C CA . ILE A 1 558 ? 18.198 -22.147 -8.595 1.00 90.56 558 ILE A CA 1
ATOM 4628 C C . ILE A 1 558 ? 17.527 -23.518 -8.748 1.00 90.56 558 ILE A C 1
ATOM 4630 O O . ILE A 1 558 ? 17.129 -23.916 -9.842 1.00 90.56 558 ILE A O 1
ATOM 4634 N N . ALA A 1 559 ? 17.411 -24.260 -7.645 1.00 77.38 559 ALA A N 1
ATOM 4635 C CA . ALA A 1 559 ? 16.722 -25.546 -7.632 1.00 77.38 559 ALA A CA 1
ATOM 4636 C C . ALA A 1 559 ? 15.230 -25.374 -7.973 1.00 77.38 559 ALA A C 1
ATOM 4638 O O . ALA A 1 559 ? 14.588 -24.432 -7.515 1.00 77.38 559 ALA A O 1
ATOM 4639 N N . GLY A 1 560 ? 14.685 -26.286 -8.780 1.00 77.88 560 GLY A N 1
ATOM 4640 C CA . GLY A 1 560 ? 13.279 -26.258 -9.197 1.00 77.88 560 GLY A CA 1
ATOM 4641 C C . GLY A 1 560 ? 12.927 -25.245 -10.293 1.00 77.88 560 GLY A C 1
ATOM 4642 O O . GLY A 1 560 ? 11.796 -25.275 -10.755 1.00 77.88 560 GLY A O 1
ATOM 4643 N N . LYS A 1 561 ? 13.862 -24.396 -10.750 1.00 74.69 561 LYS A N 1
ATOM 4644 C CA . LYS A 1 561 ? 13.645 -23.486 -11.888 1.00 74.69 561 LYS A CA 1
ATOM 4645 C C . LYS A 1 561 ? 14.635 -23.745 -13.011 1.00 74.69 561 LYS A C 1
ATOM 4647 O O . LYS A 1 561 ? 15.838 -23.865 -12.767 1.00 74.69 561 LYS A O 1
ATOM 4652 N N . ASP A 1 562 ? 14.155 -23.804 -14.248 1.00 74.56 562 ASP A N 1
ATOM 4653 C CA . ASP A 1 562 ? 15.040 -23.842 -15.409 1.00 74.56 562 ASP A CA 1
ATOM 4654 C C . ASP A 1 562 ? 15.595 -22.461 -15.755 1.00 74.56 562 ASP A C 1
ATOM 4656 O O . ASP A 1 562 ? 15.078 -21.433 -15.325 1.00 74.56 562 ASP A O 1
ATOM 4660 N N . ASN A 1 563 ? 16.767 -22.476 -16.401 1.00 78.69 563 ASN A N 1
ATOM 4661 C CA . ASN A 1 563 ? 17.549 -21.316 -16.847 1.00 78.69 563 ASN A CA 1
ATOM 4662 C C . ASN A 1 563 ? 17.775 -20.161 -15.842 1.00 78.69 563 ASN A C 1
ATOM 4664 O O . ASN A 1 563 ? 18.305 -19.114 -16.212 1.00 78.69 563 ASN A O 1
ATOM 4668 N N . THR A 1 564 ? 17.464 -20.375 -14.560 1.00 89.62 564 THR A N 1
ATOM 4669 C CA . THR A 1 564 ? 17.501 -19.367 -13.497 1.00 89.62 564 THR A CA 1
ATOM 4670 C C . THR A 1 564 ? 18.761 -19.499 -12.643 1.00 89.62 564 THR A C 1
ATOM 4672 O O . THR A 1 564 ? 19.017 -20.551 -12.047 1.00 89.62 564 THR A O 1
ATOM 4675 N N . TYR A 1 565 ? 19.543 -18.421 -12.548 1.00 92.62 565 TYR A N 1
ATOM 4676 C CA . TYR A 1 565 ? 20.863 -18.409 -11.913 1.00 92.62 565 TYR A CA 1
ATOM 4677 C C . TYR A 1 565 ? 21.096 -17.182 -11.024 1.00 92.62 565 TYR A C 1
ATOM 4679 O O . TYR A 1 565 ? 20.566 -16.104 -11.275 1.00 92.62 565 TYR A O 1
ATOM 4687 N N . GLN A 1 566 ? 21.954 -17.341 -10.013 1.00 96.00 566 GLN A N 1
ATOM 4688 C CA . GLN A 1 566 ? 22.629 -16.238 -9.321 1.00 96.00 566 GLN A CA 1
ATOM 4689 C C . GLN A 1 566 ? 24.117 -16.226 -9.677 1.00 96.00 566 GLN A C 1
ATOM 4691 O O . GLN A 1 566 ? 24.711 -17.288 -9.889 1.00 96.00 566 GLN A O 1
ATOM 4696 N N . TYR A 1 567 ? 24.737 -15.044 -9.650 1.00 97.06 567 TYR A N 1
ATOM 4697 C CA . TYR A 1 567 ? 26.154 -14.858 -9.963 1.00 97.06 567 TYR A CA 1
ATOM 4698 C C . TYR A 1 567 ? 26.905 -14.129 -8.843 1.00 97.06 567 TYR A C 1
ATOM 4700 O O . TYR A 1 567 ? 26.384 -13.196 -8.236 1.00 97.06 567 TYR A O 1
ATOM 4708 N N . ARG A 1 568 ? 28.148 -14.547 -8.590 1.00 97.19 568 ARG A N 1
ATOM 4709 C CA . ARG A 1 568 ? 29.161 -13.833 -7.796 1.00 97.19 568 ARG A CA 1
ATOM 4710 C C . ARG A 1 568 ? 30.106 -13.146 -8.767 1.00 97.19 568 ARG A C 1
ATOM 4712 O O . ARG A 1 568 ? 30.516 -13.774 -9.746 1.00 97.19 568 ARG A O 1
ATOM 4719 N N . CYS A 1 569 ? 30.443 -11.885 -8.511 1.00 96.88 569 CYS A N 1
ATOM 4720 C CA . CYS A 1 569 ? 31.065 -11.034 -9.525 1.00 96.88 569 CYS A CA 1
ATOM 4721 C C . CYS A 1 569 ? 32.305 -10.278 -9.023 1.00 96.88 569 CYS A C 1
ATOM 4723 O O . CYS A 1 569 ? 32.506 -10.122 -7.819 1.00 96.88 569 CYS A O 1
ATOM 4725 N N . ALA A 1 570 ? 33.140 -9.820 -9.957 1.00 96.56 570 ALA A N 1
ATOM 4726 C CA . ALA A 1 570 ? 34.363 -9.068 -9.685 1.00 96.56 570 ALA A CA 1
ATOM 4727 C C . ALA A 1 570 ? 34.582 -7.899 -10.659 1.00 96.56 570 ALA A C 1
ATOM 4729 O O . ALA A 1 570 ? 34.068 -7.882 -11.779 1.00 96.56 570 ALA A O 1
ATOM 4730 N N . LEU A 1 571 ? 35.398 -6.944 -10.216 1.00 95.38 571 LEU A N 1
ATOM 4731 C CA . LEU A 1 571 ? 35.807 -5.728 -10.918 1.00 95.38 571 LEU A CA 1
ATOM 4732 C C . LEU A 1 571 ? 37.309 -5.750 -11.216 1.00 95.38 571 LEU A C 1
ATOM 4734 O O . LEU A 1 571 ? 38.083 -6.411 -10.520 1.00 95.38 571 LEU A O 1
ATOM 4738 N N . LYS A 1 572 ? 37.750 -4.994 -12.224 1.00 92.44 572 LYS A N 1
ATOM 4739 C CA . LYS A 1 572 ? 39.170 -4.859 -12.576 1.00 92.44 572 LYS A CA 1
ATOM 4740 C C . LYS A 1 572 ? 39.916 -4.030 -11.524 1.00 92.44 572 LYS A C 1
ATOM 4742 O O . LYS A 1 572 ? 39.538 -2.892 -11.241 1.00 92.44 572 LYS A O 1
ATOM 4747 N N . ALA A 1 573 ? 41.002 -4.574 -10.980 1.00 90.81 573 ALA A N 1
ATOM 4748 C CA . ALA A 1 573 ? 41.789 -3.965 -9.907 1.00 90.81 573 ALA A CA 1
ATOM 4749 C C . ALA A 1 573 ? 43.283 -3.851 -10.283 1.00 90.81 573 ALA A C 1
ATOM 4751 O O . ALA A 1 573 ? 43.766 -4.602 -11.137 1.00 90.81 573 ALA A O 1
ATOM 4752 N N . PRO A 1 574 ? 44.062 -2.947 -9.657 1.00 80.75 574 PRO A N 1
ATOM 4753 C CA . PRO A 1 574 ? 45.510 -2.895 -9.850 1.00 80.75 574 PRO A CA 1
ATOM 4754 C C . PRO A 1 574 ? 46.170 -4.230 -9.461 1.00 80.75 574 PRO A C 1
ATOM 4756 O O . PRO A 1 574 ? 46.207 -4.596 -8.291 1.00 80.75 574 PRO A O 1
ATOM 4759 N N . GLY A 1 575 ? 46.680 -4.966 -10.453 1.00 80.38 575 GLY A N 1
ATOM 4760 C CA . GLY A 1 575 ? 47.285 -6.291 -10.263 1.00 80.38 575 GLY A CA 1
ATOM 4761 C C . GLY A 1 575 ? 46.350 -7.491 -10.476 1.00 80.38 575 GLY A C 1
ATOM 4762 O O . GLY A 1 575 ? 46.811 -8.621 -10.340 1.00 80.38 575 GLY A O 1
ATOM 4763 N N . GLY A 1 576 ? 45.079 -7.289 -10.843 1.00 89.00 576 GLY A N 1
ATOM 4764 C CA . GLY A 1 576 ? 44.160 -8.389 -11.151 1.00 89.00 576 GLY A CA 1
ATOM 4765 C C . GLY A 1 576 ? 42.689 -7.990 -11.071 1.00 89.00 576 GLY A C 1
ATOM 4766 O O . GLY A 1 576 ? 42.236 -7.090 -11.778 1.00 89.00 576 GLY A O 1
ATOM 4767 N N . TYR A 1 577 ? 41.946 -8.671 -10.202 1.00 93.31 577 TYR A N 1
ATOM 4768 C CA . TYR A 1 577 ? 40.515 -8.469 -9.994 1.00 93.31 577 TYR A CA 1
ATOM 4769 C C . TYR A 1 577 ? 40.193 -8.394 -8.501 1.00 93.31 577 TYR A C 1
ATOM 4771 O O . TYR A 1 577 ? 40.813 -9.089 -7.697 1.00 93.31 577 TYR A O 1
ATOM 4779 N N . GLN A 1 578 ? 39.197 -7.590 -8.143 1.00 94.12 578 GLN A N 1
ATOM 4780 C CA . GLN A 1 578 ? 38.643 -7.500 -6.794 1.00 94.12 578 GLN A CA 1
ATOM 4781 C C . GLN A 1 578 ? 37.202 -8.011 -6.818 1.00 94.12 578 GLN A C 1
ATOM 4783 O O . GLN A 1 578 ? 36.408 -7.569 -7.647 1.00 94.12 578 GLN A O 1
ATOM 4788 N N . ALA A 1 579 ? 36.866 -8.951 -5.934 1.00 95.12 579 ALA A N 1
ATOM 4789 C CA . ALA A 1 579 ? 35.493 -9.425 -5.800 1.00 95.12 579 ALA A CA 1
ATOM 4790 C C . ALA A 1 579 ? 34.571 -8.327 -5.263 1.00 95.12 579 ALA A C 1
ATOM 4792 O O . ALA A 1 579 ? 34.993 -7.475 -4.481 1.00 95.12 579 ALA A O 1
ATOM 4793 N N . ILE A 1 580 ? 33.301 -8.401 -5.650 1.00 95.81 580 ILE A N 1
ATOM 4794 C CA . ILE A 1 580 ? 32.223 -7.692 -4.971 1.00 95.81 580 ILE A CA 1
ATOM 4795 C C . ILE A 1 580 ? 31.769 -8.574 -3.805 1.00 95.81 580 ILE A C 1
ATOM 4797 O O . ILE A 1 580 ? 31.568 -9.783 -3.953 1.00 95.81 580 ILE A O 1
ATOM 4801 N N . GLU A 1 581 ? 31.642 -7.976 -2.629 1.00 95.00 581 GLU A N 1
ATOM 4802 C CA . GLU A 1 581 ? 31.412 -8.649 -1.353 1.00 95.00 581 GLU A CA 1
ATOM 4803 C C . GLU A 1 581 ? 30.131 -8.138 -0.686 1.00 95.00 581 GLU A C 1
ATOM 4805 O O . GLU A 1 581 ? 29.568 -7.109 -1.058 1.00 95.00 581 GLU A O 1
ATOM 4810 N N . ALA A 1 582 ? 29.625 -8.891 0.284 1.00 89.94 582 ALA A N 1
ATOM 4811 C CA . ALA A 1 582 ? 28.561 -8.448 1.168 1.00 89.94 582 ALA A CA 1
ATOM 4812 C C . ALA A 1 582 ? 29.172 -7.789 2.412 1.00 89.94 582 ALA A C 1
ATOM 4814 O O . ALA A 1 582 ? 30.203 -8.232 2.918 1.00 89.94 582 ALA A O 1
ATOM 4815 N N . GLU A 1 583 ? 28.488 -6.792 2.975 1.00 89.31 583 GLU A N 1
ATOM 4816 C CA . GLU A 1 583 ? 28.875 -6.096 4.218 1.00 89.31 583 GLU A CA 1
ATOM 4817 C C . GLU A 1 583 ? 28.612 -6.956 5.477 1.00 89.31 583 GLU A C 1
ATOM 4819 O O . GLU A 1 583 ? 28.070 -6.507 6.484 1.00 89.31 583 GLU A O 1
ATOM 4824 N N . ARG A 1 584 ? 28.960 -8.246 5.406 1.00 90.81 584 ARG A N 1
ATOM 4825 C CA . ARG A 1 584 ? 28.851 -9.234 6.482 1.00 90.81 584 ARG A CA 1
ATOM 4826 C C . ARG A 1 584 ? 29.835 -10.381 6.272 1.00 90.81 584 ARG A C 1
ATOM 4828 O O . ARG A 1 584 ? 30.238 -10.690 5.150 1.00 90.81 584 ARG A O 1
ATOM 4835 N N . LYS A 1 585 ? 30.164 -11.067 7.363 1.00 92.00 585 LYS A N 1
ATOM 4836 C CA . LYS A 1 585 ? 30.925 -12.317 7.312 1.00 92.00 585 LYS A CA 1
ATOM 4837 C C . LYS A 1 585 ? 30.055 -13.498 6.866 1.00 92.00 585 LYS A C 1
ATOM 4839 O O . LYS A 1 585 ? 28.822 -13.443 6.943 1.00 92.00 585 LYS A O 1
ATOM 4844 N N . VAL A 1 586 ? 30.711 -14.567 6.421 1.00 89.75 586 VAL A N 1
ATOM 4845 C CA . VAL A 1 586 ? 30.101 -15.882 6.172 1.00 89.75 586 VAL A CA 1
ATOM 4846 C C . VAL A 1 586 ? 29.541 -16.464 7.472 1.00 89.75 586 VAL A C 1
ATOM 4848 O O . VAL A 1 586 ? 30.238 -16.531 8.487 1.00 89.75 586 VAL A O 1
ATOM 4851 N N . THR A 1 587 ? 28.286 -16.904 7.423 1.00 87.94 587 THR A N 1
ATOM 4852 C CA . THR A 1 587 ? 27.572 -17.602 8.501 1.00 87.94 587 THR A CA 1
ATOM 4853 C C . THR A 1 587 ? 27.476 -19.100 8.208 1.00 87.94 587 THR A C 1
ATOM 4855 O O . THR A 1 587 ? 27.669 -19.529 7.072 1.00 87.94 587 THR A O 1
ATOM 4858 N N . ASP A 1 588 ? 27.127 -19.913 9.209 1.00 85.19 588 ASP A N 1
ATOM 4859 C CA . ASP A 1 588 ? 26.958 -21.364 9.021 1.00 85.19 588 ASP A CA 1
ATOM 4860 C C . ASP A 1 588 ? 25.910 -21.699 7.940 1.00 85.19 588 ASP A C 1
ATOM 4862 O O . ASP A 1 588 ? 26.126 -22.594 7.127 1.00 85.19 588 ASP A O 1
ATOM 4866 N N . LYS A 1 589 ? 24.838 -20.899 7.845 1.00 81.81 589 LYS A N 1
ATOM 4867 C CA . LYS A 1 589 ? 23.788 -21.036 6.823 1.00 81.81 589 LYS A CA 1
ATOM 4868 C C . LYS A 1 589 ? 24.270 -20.721 5.400 1.00 81.81 589 LYS A C 1
ATOM 4870 O O . LYS A 1 589 ? 23.719 -21.236 4.432 1.00 81.81 589 LYS A O 1
ATOM 4875 N N . ASP A 1 590 ? 25.295 -19.885 5.242 1.00 82.81 590 ASP A N 1
ATOM 4876 C CA . ASP A 1 590 ? 25.897 -19.669 3.922 1.00 82.81 590 ASP A CA 1
ATOM 4877 C C . ASP A 1 590 ? 26.665 -20.924 3.479 1.00 82.81 590 ASP A C 1
ATOM 4879 O O . ASP A 1 590 ? 26.512 -21.366 2.339 1.00 82.81 590 ASP A O 1
ATOM 4883 N N . LEU A 1 591 ? 27.417 -21.538 4.405 1.00 86.62 591 LEU A N 1
ATOM 4884 C CA . LEU A 1 591 ? 28.229 -22.739 4.168 1.00 86.62 591 LEU A CA 1
ATOM 4885 C C . LEU A 1 591 ? 27.394 -23.961 3.759 1.00 86.62 591 LEU A C 1
ATOM 4887 O O . LEU A 1 591 ? 27.860 -24.759 2.945 1.00 86.62 591 LEU A O 1
ATOM 4891 N N . GLU A 1 592 ? 26.157 -24.080 4.253 1.00 85.38 592 GLU A N 1
ATOM 4892 C CA . GLU A 1 592 ? 25.180 -25.085 3.797 1.00 85.38 592 GLU A CA 1
ATOM 4893 C C . GLU A 1 592 ? 24.992 -25.041 2.268 1.00 85.38 592 GLU A C 1
ATOM 4895 O O . GLU A 1 592 ? 24.970 -26.084 1.613 1.00 85.38 592 GLU A O 1
ATOM 4900 N N . THR A 1 593 ? 24.935 -23.835 1.689 1.00 82.06 593 THR A N 1
ATOM 4901 C CA . THR A 1 593 ? 24.709 -23.605 0.247 1.00 82.06 593 THR A CA 1
ATOM 4902 C C . THR A 1 593 ? 25.990 -23.361 -0.561 1.00 82.06 593 THR A C 1
ATOM 4904 O O . THR A 1 593 ? 25.956 -23.354 -1.791 1.00 82.06 593 THR A O 1
ATOM 4907 N N . GLU A 1 594 ? 27.149 -23.196 0.088 1.00 85.25 594 GLU A N 1
ATOM 4908 C CA . GLU A 1 594 ? 28.435 -22.889 -0.569 1.00 85.25 594 GLU A CA 1
ATOM 4909 C C . GLU A 1 594 ? 28.857 -23.982 -1.570 1.00 85.25 594 GLU A C 1
ATOM 4911 O O . GLU A 1 594 ? 29.534 -23.713 -2.565 1.00 85.25 594 GLU A O 1
ATOM 4916 N N . ASN A 1 595 ? 28.399 -25.220 -1.358 1.00 85.69 595 ASN A N 1
ATOM 4917 C CA . ASN A 1 595 ? 28.633 -26.332 -2.275 1.00 85.69 595 ASN A CA 1
ATOM 4918 C C . ASN A 1 595 ? 27.878 -26.227 -3.609 1.00 85.69 595 ASN A C 1
ATOM 4920 O O . ASN A 1 595 ? 28.341 -26.807 -4.591 1.00 85.69 595 ASN A O 1
ATOM 4924 N N . GLU A 1 596 ? 26.780 -25.468 -3.665 1.00 89.38 596 GLU A N 1
ATOM 4925 C CA . GLU A 1 596 ? 25.979 -25.239 -4.877 1.00 89.38 596 GLU A CA 1
ATOM 4926 C C . GLU A 1 596 ? 26.613 -24.211 -5.834 1.00 89.38 596 GLU A C 1
ATOM 4928 O O . GLU A 1 596 ? 26.165 -24.060 -6.972 1.00 89.38 596 GLU A O 1
ATOM 4933 N N . TRP A 1 597 ? 27.649 -23.496 -5.383 1.00 92.88 597 TRP A N 1
ATOM 4934 C CA . TRP A 1 597 ? 28.375 -22.524 -6.196 1.00 92.88 597 TRP A CA 1
ATOM 4935 C C . TRP A 1 597 ? 29.498 -23.191 -6.999 1.00 92.88 597 TRP A C 1
ATOM 4937 O O . TRP A 1 597 ? 30.463 -23.733 -6.445 1.00 92.88 597 TRP A O 1
ATOM 4947 N N . GLU A 1 598 ? 29.389 -23.093 -8.323 1.00 93.88 598 GLU A N 1
ATOM 4948 C CA . GLU A 1 598 ? 30.465 -23.334 -9.284 1.00 93.88 598 GLU A CA 1
ATOM 4949 C C . GLU A 1 598 ? 31.340 -22.068 -9.315 1.00 93.88 598 GLU A C 1
ATOM 4951 O O . GLU A 1 598 ? 30.852 -21.000 -9.684 1.00 93.88 598 GLU A O 1
ATOM 4956 N N . MET A 1 599 ? 32.602 -22.158 -8.884 1.00 95.06 599 MET A N 1
ATOM 4957 C CA . MET A 1 599 ? 33.523 -21.014 -8.760 1.00 95.06 599 MET A CA 1
ATOM 4958 C C . MET A 1 599 ? 34.603 -21.043 -9.850 1.00 95.06 599 MET A C 1
ATOM 4960 O O . MET A 1 599 ? 35.065 -22.112 -10.254 1.00 95.06 599 MET A O 1
ATOM 4964 N N . ALA A 1 600 ? 35.025 -19.869 -10.319 1.00 91.56 600 ALA A N 1
ATOM 4965 C CA . ALA A 1 600 ? 36.074 -19.729 -11.325 1.00 91.56 600 ALA A CA 1
ATOM 4966 C C . ALA A 1 600 ? 37.465 -20.106 -10.763 1.00 91.56 600 ALA A C 1
ATOM 4968 O O . ALA A 1 600 ? 37.751 -19.828 -9.595 1.00 91.56 600 ALA A O 1
ATOM 4969 N N . PRO A 1 601 ? 38.372 -20.686 -11.578 1.00 87.12 601 PRO A N 1
ATOM 4970 C CA . PRO A 1 601 ? 39.735 -20.990 -11.148 1.00 87.12 601 PRO A CA 1
ATOM 4971 C C . PRO A 1 601 ? 40.445 -19.764 -10.556 1.00 87.12 601 PRO A C 1
ATOM 4973 O O . PRO A 1 601 ? 40.458 -18.694 -11.160 1.00 87.12 601 PRO A O 1
ATOM 4976 N N . GLY A 1 602 ? 41.042 -19.934 -9.374 1.00 84.81 602 GLY A N 1
ATOM 4977 C CA . GLY A 1 602 ? 41.691 -18.857 -8.617 1.00 84.81 602 GLY A CA 1
ATOM 4978 C C . GLY A 1 602 ? 40.807 -18.178 -7.562 1.00 84.81 602 GLY A C 1
ATOM 4979 O O . GLY A 1 602 ? 41.350 -17.475 -6.715 1.00 84.81 602 GLY A O 1
ATOM 4980 N N . TRP A 1 603 ? 39.492 -18.424 -7.549 1.00 91.38 603 TRP A N 1
ATOM 4981 C CA . TRP A 1 603 ? 38.577 -17.893 -6.533 1.00 91.38 603 TRP A CA 1
ATOM 4982 C C . TRP A 1 603 ? 38.216 -18.976 -5.503 1.00 91.38 603 TRP A C 1
ATOM 4984 O O . TRP A 1 603 ? 37.510 -19.928 -5.850 1.00 91.38 603 TRP A O 1
ATOM 4994 N N . PRO A 1 604 ? 38.708 -18.885 -4.252 1.00 89.19 604 PRO A N 1
ATOM 4995 C CA . PRO A 1 604 ? 38.370 -19.851 -3.214 1.00 89.19 604 PRO A CA 1
ATOM 4996 C C . PRO A 1 604 ? 36.904 -19.714 -2.781 1.00 89.19 604 PRO A C 1
ATOM 4998 O O . PRO A 1 604 ? 36.296 -18.654 -2.894 1.00 89.19 604 PRO A O 1
ATOM 5001 N N . ARG A 1 605 ? 36.343 -20.796 -2.238 1.00 91.38 605 ARG A N 1
ATOM 5002 C CA . ARG A 1 605 ? 35.117 -20.728 -1.429 1.00 91.38 605 ARG A CA 1
ATOM 5003 C C . ARG A 1 605 ? 35.446 -20.058 -0.096 1.00 91.38 605 ARG A C 1
ATOM 5005 O O . ARG A 1 605 ? 36.545 -20.264 0.414 1.00 91.38 605 ARG A O 1
ATOM 5012 N N . ARG A 1 606 ? 34.524 -19.256 0.441 1.00 90.00 606 ARG A N 1
ATOM 5013 C CA . ARG A 1 606 ? 34.786 -18.445 1.643 1.00 90.00 606 ARG A CA 1
ATOM 5014 C C . ARG A 1 606 ? 34.577 -19.238 2.933 1.00 90.00 606 ARG A C 1
ATOM 5016 O O . ARG A 1 606 ? 33.574 -19.934 3.077 1.00 90.00 606 ARG A O 1
ATOM 5023 N N . GLU A 1 607 ? 35.496 -19.095 3.882 1.00 87.94 607 GLU A N 1
ATOM 5024 C CA . GLU A 1 607 ? 35.417 -19.724 5.206 1.00 87.94 607 GLU A CA 1
ATOM 5025 C C . GLU A 1 607 ? 34.687 -18.846 6.242 1.00 87.94 607 GLU A C 1
ATOM 5027 O O . GLU A 1 607 ? 34.501 -17.637 6.074 1.00 87.94 607 GLU A O 1
ATOM 5032 N N . LYS A 1 608 ? 34.256 -19.460 7.353 1.00 88.50 608 LYS A N 1
ATOM 5033 C CA . LYS A 1 608 ? 33.548 -18.772 8.443 1.00 88.50 608 LYS A CA 1
ATOM 5034 C C . LYS A 1 608 ? 34.428 -17.676 9.055 1.00 88.50 608 LYS A C 1
ATOM 5036 O O . LYS A 1 608 ? 35.461 -17.969 9.647 1.00 88.50 608 LYS A O 1
ATOM 5041 N N . GLY A 1 609 ? 33.981 -16.424 8.965 1.00 83.75 609 GLY A N 1
ATOM 5042 C CA . GLY A 1 609 ? 34.736 -15.249 9.425 1.00 83.75 609 GLY A CA 1
ATOM 5043 C C . GLY A 1 609 ? 35.442 -14.462 8.313 1.00 83.75 609 GLY A C 1
ATOM 5044 O O . GLY A 1 609 ? 35.860 -13.327 8.550 1.00 83.75 609 GLY A O 1
ATOM 5045 N N . GLU A 1 610 ? 35.499 -14.981 7.084 1.00 89.94 610 GLU A N 1
ATOM 5046 C CA . GLU A 1 610 ? 35.782 -14.157 5.905 1.00 89.94 610 GLU A CA 1
ATOM 5047 C C . GLU A 1 610 ? 34.547 -13.341 5.489 1.00 89.94 610 GLU A C 1
ATOM 5049 O O . GLU A 1 610 ? 33.415 -13.672 5.855 1.00 89.94 610 GLU A O 1
ATOM 5054 N N . TYR A 1 611 ? 34.748 -12.267 4.717 1.00 92.75 611 TYR A N 1
ATOM 5055 C CA . TYR A 1 611 ? 33.642 -11.550 4.076 1.00 92.75 611 TYR A CA 1
ATOM 5056 C C . TYR A 1 611 ? 32.978 -12.438 3.015 1.00 92.75 611 TYR A C 1
ATOM 5058 O O . TYR A 1 611 ? 33.652 -13.089 2.214 1.00 92.75 611 TYR A O 1
ATOM 5066 N N . ALA A 1 612 ? 31.646 -12.493 3.034 1.00 91.56 612 ALA A N 1
ATOM 5067 C CA . ALA A 1 612 ? 30.888 -13.297 2.082 1.00 91.56 612 ALA A CA 1
ATOM 5068 C C . ALA A 1 612 ? 30.880 -12.627 0.698 1.00 91.56 612 ALA A C 1
ATOM 5070 O O . ALA A 1 612 ? 30.826 -11.402 0.601 1.00 91.56 612 ALA A O 1
ATOM 5071 N N . TYR A 1 613 ? 30.879 -13.409 -0.385 1.00 94.56 613 TYR A N 1
ATOM 5072 C CA . TYR A 1 613 ? 30.742 -12.847 -1.731 1.00 94.56 613 TYR A CA 1
ATOM 5073 C C . TYR A 1 613 ? 29.385 -12.159 -1.926 1.00 94.56 613 TYR A C 1
ATOM 5075 O O . TYR A 1 613 ? 28.334 -12.704 -1.577 1.00 94.56 613 TYR A O 1
ATOM 5083 N N . GLY A 1 614 ? 29.407 -10.993 -2.568 1.00 91.69 614 GLY A N 1
ATOM 5084 C CA . GLY A 1 614 ? 28.221 -10.337 -3.089 1.00 91.69 614 GLY A CA 1
ATOM 5085 C C . GLY A 1 614 ? 27.656 -11.180 -4.227 1.00 91.69 614 GLY A C 1
ATOM 5086 O O . GLY A 1 614 ? 28.390 -11.628 -5.110 1.00 91.69 614 GLY A O 1
ATOM 5087 N N . SER A 1 615 ? 26.349 -11.423 -4.196 1.00 93.12 615 SER A N 1
ATOM 5088 C CA . SER A 1 615 ? 25.646 -12.168 -5.240 1.00 93.12 615 SER A CA 1
ATOM 5089 C C . SER A 1 615 ? 24.533 -11.330 -5.849 1.00 93.12 615 SER A C 1
ATOM 5091 O O . SER A 1 615 ? 23.961 -10.466 -5.184 1.00 93.12 615 SER A O 1
ATOM 5093 N N . THR A 1 616 ? 24.252 -11.571 -7.125 1.00 95.06 616 THR A N 1
ATOM 5094 C CA . THR A 1 616 ? 23.098 -10.993 -7.814 1.00 95.06 616 THR A CA 1
ATOM 5095 C C . THR A 1 616 ? 21.801 -11.598 -7.280 1.00 95.06 616 THR A C 1
ATOM 5097 O O . THR A 1 616 ? 21.782 -12.714 -6.740 1.00 95.06 616 THR A O 1
ATOM 5100 N N . TYR A 1 617 ? 20.681 -10.914 -7.508 1.00 89.50 617 TYR A N 1
ATOM 5101 C CA . TYR A 1 617 ? 19.391 -11.594 -7.494 1.00 89.50 617 TYR A CA 1
ATOM 5102 C C . TYR A 1 617 ? 19.349 -12.708 -8.551 1.00 89.50 617 TYR A C 1
ATOM 5104 O O . TYR A 1 617 ? 20.156 -12.739 -9.488 1.00 89.50 617 TYR A O 1
ATOM 5112 N N . ALA A 1 618 ? 18.431 -13.655 -8.354 1.00 87.94 618 ALA A N 1
ATOM 5113 C CA . ALA A 1 618 ? 18.195 -14.722 -9.312 1.00 87.94 618 ALA A CA 1
ATOM 5114 C C . ALA A 1 618 ? 17.595 -14.138 -10.598 1.00 87.94 618 ALA A C 1
ATOM 5116 O O . ALA A 1 618 ? 16.656 -13.346 -10.539 1.00 87.94 618 ALA A O 1
ATOM 5117 N N . VAL A 1 619 ? 18.147 -14.531 -11.742 1.00 85.00 619 VAL A N 1
ATOM 5118 C CA . VAL A 1 619 ? 17.734 -14.082 -13.073 1.00 85.00 619 VAL A CA 1
ATOM 5119 C C . VAL A 1 619 ? 17.560 -15.295 -13.981 1.00 85.00 619 VAL A C 1
ATOM 5121 O O . VAL A 1 619 ? 18.390 -16.206 -13.955 1.00 85.00 619 VAL A O 1
ATOM 5124 N N . GLU A 1 620 ? 16.491 -15.320 -14.770 1.00 82.38 620 GLU A N 1
ATOM 5125 C CA . GLU A 1 620 ? 16.345 -16.266 -15.876 1.00 82.38 620 GLU A CA 1
ATOM 5126 C C . GLU A 1 620 ? 17.013 -15.691 -17.129 1.00 82.38 620 GLU A C 1
ATOM 5128 O O . GLU A 1 620 ? 16.884 -14.502 -17.417 1.00 82.38 620 GLU A O 1
ATOM 5133 N N . MET A 1 621 ? 17.779 -16.509 -17.853 1.00 68.94 621 MET A N 1
ATOM 5134 C CA . MET A 1 621 ? 18.545 -16.067 -19.023 1.00 68.94 621 MET A CA 1
ATOM 5135 C C . MET A 1 621 ? 18.506 -17.126 -20.126 1.00 68.94 621 MET A C 1
ATOM 5137 O O . MET A 1 621 ? 18.642 -18.309 -19.828 1.00 68.94 621 MET A O 1
ATOM 5141 N N . GLU A 1 622 ? 18.443 -16.712 -21.401 1.00 69.62 622 GLU A N 1
ATOM 5142 C CA . GLU A 1 622 ? 18.472 -17.606 -22.586 1.00 69.62 622 GLU A CA 1
ATOM 5143 C C . GLU A 1 622 ? 19.568 -18.687 -22.516 1.00 69.62 622 GLU A C 1
ATOM 5145 O O . GLU A 1 622 ? 19.420 -19.801 -23.017 1.00 69.62 622 GLU A O 1
ATOM 5150 N N . ARG A 1 623 ? 20.685 -18.342 -21.868 1.00 86.06 623 ARG A N 1
ATOM 5151 C CA . ARG A 1 623 ? 21.711 -19.264 -21.389 1.00 86.06 623 ARG A CA 1
ATOM 5152 C C . ARG A 1 623 ? 22.294 -18.739 -20.073 1.00 86.06 623 ARG A C 1
ATOM 5154 O O . ARG A 1 623 ? 22.392 -17.520 -19.917 1.00 86.06 623 ARG A O 1
ATOM 5161 N N . PRO A 1 624 ? 22.811 -19.601 -19.182 1.00 87.31 624 PRO A N 1
ATOM 5162 C CA . PRO A 1 624 ? 23.683 -19.140 -18.109 1.00 87.31 624 PRO A CA 1
ATOM 5163 C C . PRO A 1 624 ? 24.897 -18.382 -18.658 1.00 87.31 624 PRO A C 1
ATOM 5165 O O . PRO A 1 624 ? 25.508 -18.782 -19.662 1.00 87.31 624 PRO A O 1
ATOM 5168 N N . ALA A 1 625 ? 25.311 -17.345 -17.933 1.00 88.88 625 ALA A N 1
ATOM 5169 C CA . ALA A 1 625 ? 26.656 -16.812 -18.068 1.00 88.88 625 ALA A CA 1
ATOM 5170 C C . ALA A 1 625 ? 27.678 -17.875 -17.631 1.00 88.88 625 ALA A C 1
ATOM 5172 O O . ALA A 1 625 ? 27.444 -18.698 -16.731 1.00 88.88 625 ALA A O 1
ATOM 5173 N N . LYS A 1 626 ? 28.819 -17.898 -18.312 1.00 91.81 626 LYS A N 1
ATOM 5174 C CA . LYS A 1 626 ? 29.949 -18.766 -17.981 1.00 91.81 626 LYS A CA 1
ATOM 5175 C C . LYS A 1 626 ? 30.875 -18.045 -17.013 1.00 91.81 626 LYS A C 1
ATOM 5177 O O . LYS A 1 626 ? 30.970 -16.823 -17.007 1.00 91.81 626 LYS A O 1
ATOM 5182 N N . LEU A 1 627 ? 31.603 -18.828 -16.229 1.00 94.56 627 LEU A N 1
ATOM 5183 C CA . LEU A 1 627 ? 32.702 -18.324 -15.417 1.00 94.56 627 LEU A CA 1
ATOM 5184 C C . LEU A 1 627 ? 33.736 -17.651 -16.333 1.00 94.56 627 LEU A C 1
ATOM 5186 O O . LEU A 1 627 ? 34.195 -18.262 -17.298 1.00 94.56 627 LEU A O 1
ATOM 5190 N N . GLY A 1 628 ? 34.061 -16.391 -16.049 1.00 89.38 628 GLY A N 1
ATOM 5191 C CA . GLY A 1 628 ? 34.926 -15.553 -16.880 1.00 89.38 628 GLY A CA 1
ATOM 5192 C C . GLY A 1 628 ? 34.233 -14.776 -18.012 1.00 89.38 628 GLY A C 1
ATOM 5193 O O . GLY A 1 628 ? 34.912 -14.007 -18.684 1.00 89.38 628 GLY A O 1
ATOM 5194 N N . GLU A 1 629 ? 32.920 -14.925 -18.230 1.00 90.12 629 GLU A N 1
ATOM 5195 C CA .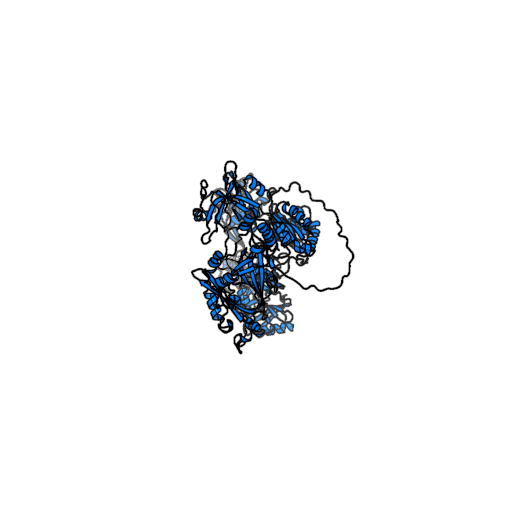 GLU A 1 629 ? 32.155 -13.973 -19.056 1.00 90.12 629 GLU A CA 1
ATOM 5196 C C . GLU A 1 629 ? 31.826 -12.702 -18.253 1.00 90.12 629 GLU A C 1
ATOM 5198 O O . GLU A 1 629 ? 31.846 -12.701 -17.018 1.00 90.12 629 GLU A O 1
ATOM 5203 N N . ILE A 1 630 ? 31.526 -11.613 -18.962 1.00 89.94 630 ILE A N 1
ATOM 5204 C CA . ILE A 1 630 ? 31.122 -10.332 -18.374 1.00 89.94 630 ILE A CA 1
ATOM 5205 C C . ILE A 1 630 ? 29.602 -10.195 -18.473 1.00 89.94 630 ILE A C 1
ATOM 5207 O O . ILE A 1 630 ? 28.999 -10.525 -19.497 1.00 89.94 630 ILE A O 1
ATOM 5211 N N . ILE A 1 631 ? 28.984 -9.709 -17.400 1.00 85.50 631 ILE A N 1
ATOM 5212 C CA . ILE A 1 631 ? 27.557 -9.391 -17.334 1.00 85.50 631 ILE A CA 1
ATOM 5213 C C . ILE A 1 631 ? 27.362 -7.927 -16.945 1.00 85.50 631 ILE A C 1
ATOM 5215 O O . ILE A 1 631 ? 28.087 -7.399 -16.099 1.00 85.50 631 ILE A O 1
ATOM 5219 N N . SER A 1 632 ? 26.363 -7.282 -17.541 1.00 79.31 632 SER A N 1
ATOM 5220 C CA . SER A 1 632 ? 25.842 -6.012 -17.038 1.00 79.31 632 SER A CA 1
ATOM 5221 C C . SER A 1 632 ? 24.982 -6.276 -15.801 1.00 79.31 632 SER A C 1
ATOM 5223 O O . SER A 1 632 ? 24.115 -7.158 -15.810 1.00 79.31 632 SER A O 1
ATOM 5225 N N . VAL A 1 633 ? 25.226 -5.507 -14.740 1.00 84.31 633 VAL A N 1
ATOM 5226 C CA . VAL A 1 633 ? 24.432 -5.515 -13.511 1.00 84.31 633 VAL A CA 1
ATOM 5227 C C . VAL A 1 633 ? 23.974 -4.091 -13.211 1.00 84.31 633 VAL A C 1
ATOM 5229 O O . VAL A 1 633 ? 24.786 -3.180 -13.056 1.00 84.31 633 VAL A O 1
ATOM 5232 N N . MET A 1 634 ? 22.661 -3.904 -13.111 1.00 79.00 634 MET A N 1
ATOM 5233 C CA . MET A 1 634 ? 22.050 -2.709 -12.543 1.00 79.00 634 MET A CA 1
ATOM 5234 C C . MET A 1 634 ? 22.095 -2.810 -11.016 1.00 79.00 634 MET A C 1
ATOM 5236 O O . MET A 1 634 ? 21.757 -3.851 -10.448 1.00 79.00 634 MET A O 1
ATOM 5240 N N . VAL A 1 635 ? 22.481 -1.726 -10.352 1.00 74.88 635 VAL A N 1
ATOM 5241 C CA . VAL A 1 635 ? 22.505 -1.611 -8.891 1.00 74.88 635 VAL A CA 1
ATOM 5242 C C . VAL A 1 635 ? 21.840 -0.305 -8.462 1.00 74.88 635 VAL A C 1
ATOM 5244 O O . VAL A 1 635 ? 21.978 0.719 -9.134 1.00 74.88 635 VAL A O 1
ATOM 5247 N N . ASP A 1 636 ? 21.148 -0.326 -7.325 1.00 64.81 636 ASP A N 1
ATOM 5248 C CA . ASP A 1 636 ? 20.606 0.890 -6.708 1.00 64.81 636 ASP A CA 1
ATOM 5249 C C . ASP A 1 636 ? 21.761 1.743 -6.157 1.00 64.81 636 ASP A C 1
ATOM 5251 O O . ASP A 1 636 ? 21.810 2.960 -6.343 1.00 64.81 636 ASP A O 1
ATOM 5255 N N . ASN A 1 637 ? 22.740 1.099 -5.509 1.00 69.12 637 ASN A N 1
ATOM 5256 C CA . ASN A 1 637 ? 23.936 1.770 -5.010 1.00 69.12 637 ASN A CA 1
ATOM 5257 C C . ASN A 1 637 ? 25.173 0.856 -4.982 1.00 69.12 637 ASN A C 1
ATOM 5259 O O . ASN A 1 637 ? 25.064 -0.368 -5.068 1.00 69.12 637 ASN A O 1
ATOM 5263 N N . ILE A 1 638 ? 26.350 1.474 -4.843 1.00 81.31 638 ILE A N 1
ATOM 5264 C CA . ILE A 1 638 ? 27.652 0.820 -4.653 1.00 81.31 638 ILE A CA 1
ATOM 5265 C C . ILE A 1 638 ? 28.275 1.406 -3.389 1.00 81.31 638 ILE A C 1
ATOM 5267 O O . ILE A 1 638 ? 28.522 2.614 -3.343 1.00 81.31 638 ILE A O 1
ATOM 5271 N N . ASN A 1 639 ? 28.567 0.566 -2.395 1.00 83.00 639 ASN A N 1
ATOM 5272 C CA . ASN A 1 639 ? 29.224 1.004 -1.163 1.00 83.00 639 ASN A CA 1
ATOM 5273 C C . ASN A 1 639 ? 30.703 0.612 -1.177 1.00 83.00 639 ASN A C 1
ATOM 5275 O O . ASN A 1 639 ? 31.095 -0.387 -1.782 1.00 83.00 639 ASN A O 1
ATOM 5279 N N . VAL A 1 640 ? 31.518 1.408 -0.484 1.00 86.06 640 VAL A N 1
ATOM 5280 C CA . VAL A 1 640 ? 32.958 1.186 -0.313 1.00 86.06 640 VAL A CA 1
ATOM 5281 C C . VAL A 1 640 ? 33.300 1.423 1.157 1.00 86.06 640 VAL A C 1
ATOM 5283 O O . VAL A 1 640 ? 32.990 2.494 1.684 1.00 86.06 640 VAL A O 1
ATOM 5286 N N . TRP A 1 641 ? 33.908 0.441 1.823 1.00 88.44 641 TRP A N 1
ATOM 5287 C CA . TRP A 1 641 ? 34.270 0.510 3.247 1.00 88.44 641 TRP A CA 1
ATOM 5288 C C . TRP A 1 641 ? 35.656 -0.080 3.513 1.00 88.44 641 TRP A C 1
ATOM 5290 O O . TRP A 1 641 ? 36.203 -0.813 2.691 1.00 88.44 641 TRP A O 1
ATOM 5300 N N . GLU A 1 642 ? 36.210 0.238 4.681 1.00 90.81 642 GLU A N 1
ATOM 5301 C CA . GLU A 1 642 ? 37.429 -0.377 5.209 1.00 90.81 642 GLU A CA 1
ATOM 5302 C C . GLU A 1 642 ? 37.046 -1.548 6.127 1.00 90.81 642 GLU A C 1
ATOM 5304 O O . GLU A 1 642 ? 36.195 -1.397 7.009 1.00 90.81 642 GLU A O 1
ATOM 5309 N N . GLY A 1 643 ? 37.604 -2.730 5.870 1.00 85.94 643 GLY A N 1
ATOM 5310 C CA . GLY A 1 643 ? 37.291 -3.970 6.575 1.00 85.94 643 GLY A CA 1
ATOM 5311 C C . GLY A 1 643 ? 38.076 -4.161 7.871 1.00 85.94 643 GLY A C 1
ATOM 5312 O O . GLY A 1 643 ? 39.058 -3.475 8.149 1.00 85.94 643 GLY A O 1
ATOM 5313 N N . ASP A 1 644 ? 37.674 -5.163 8.654 1.00 85.62 644 ASP A N 1
ATOM 5314 C CA . ASP A 1 644 ? 38.392 -5.586 9.867 1.00 85.62 644 ASP A CA 1
ATOM 5315 C C . ASP A 1 644 ? 39.778 -6.208 9.591 1.00 85.62 644 ASP A C 1
ATOM 5317 O O . ASP A 1 644 ? 40.581 -6.366 10.510 1.00 85.62 644 ASP A O 1
ATOM 5321 N N . ASP A 1 645 ? 40.085 -6.511 8.328 1.00 82.00 645 ASP A N 1
ATOM 5322 C CA . ASP A 1 645 ? 41.394 -6.954 7.848 1.00 82.00 645 ASP A CA 1
ATOM 5323 C C . ASP A 1 645 ? 42.288 -5.803 7.328 1.00 82.00 645 ASP A C 1
ATOM 5325 O O . ASP A 1 645 ? 43.386 -6.060 6.823 1.00 82.00 645 ASP A O 1
ATOM 5329 N N . GLY A 1 646 ? 41.822 -4.551 7.440 1.00 83.94 646 GLY A N 1
ATOM 5330 C CA . GLY A 1 646 ? 42.530 -3.345 7.005 1.00 83.94 646 GLY A CA 1
ATOM 5331 C C . GLY A 1 646 ? 42.565 -3.123 5.489 1.00 83.94 646 GLY A C 1
ATOM 5332 O O . GLY A 1 646 ? 43.444 -2.406 5.006 1.00 83.94 646 GLY A O 1
ATOM 5333 N N . LYS A 1 647 ? 41.668 -3.753 4.715 1.00 87.19 647 LYS A N 1
ATOM 5334 C CA . LYS A 1 647 ? 41.542 -3.539 3.263 1.00 87.19 647 LYS A CA 1
ATOM 5335 C C . LYS A 1 647 ? 40.305 -2.718 2.907 1.00 87.19 647 LYS A C 1
ATOM 5337 O O . LYS A 1 647 ? 39.374 -2.579 3.689 1.00 87.19 647 LYS A O 1
ATOM 5342 N N . GLU A 1 648 ? 40.296 -2.175 1.694 1.00 90.69 648 GLU A N 1
ATOM 5343 C CA . GLU A 1 648 ? 39.133 -1.513 1.099 1.00 90.69 648 GLU A CA 1
ATOM 5344 C C . GLU A 1 648 ? 38.288 -2.548 0.336 1.00 90.69 648 GLU A C 1
ATOM 5346 O O . GLU A 1 648 ? 38.812 -3.258 -0.524 1.00 90.69 648 GLU A O 1
ATOM 5351 N N . HIS A 1 649 ? 36.991 -2.622 0.631 1.00 92.44 649 HIS A N 1
ATOM 5352 C CA . HIS A 1 649 ? 36.032 -3.568 0.047 1.00 92.44 649 HIS A CA 1
ATOM 5353 C C . HIS A 1 649 ? 34.923 -2.839 -0.721 1.00 92.44 649 HIS A C 1
ATOM 5355 O O . HIS A 1 649 ? 34.711 -1.640 -0.534 1.00 92.44 649 HIS A O 1
ATOM 5361 N N . ILE A 1 650 ? 34.210 -3.569 -1.586 1.00 93.00 650 ILE A N 1
ATOM 5362 C CA . ILE A 1 650 ? 33.147 -3.036 -2.450 1.00 93.00 650 ILE A CA 1
ATOM 5363 C C . ILE A 1 650 ? 31.934 -3.966 -2.407 1.00 93.00 650 ILE A C 1
ATOM 5365 O O . ILE A 1 650 ? 32.083 -5.180 -2.529 1.00 93.00 650 ILE A O 1
ATOM 5369 N N . SER A 1 651 ? 30.740 -3.389 -2.291 1.00 92.75 651 SER A N 1
ATOM 5370 C CA . SER A 1 651 ? 29.446 -4.078 -2.327 1.00 92.75 651 SER A CA 1
ATOM 5371 C C . SER A 1 651 ? 28.492 -3.358 -3.273 1.00 92.75 651 SER A C 1
ATOM 5373 O O . SER A 1 651 ? 28.782 -2.282 -3.801 1.00 92.75 651 SER A O 1
ATOM 5375 N N . TRP A 1 652 ? 27.324 -3.960 -3.459 1.00 90.25 652 TRP A N 1
ATOM 5376 C CA . TRP A 1 652 ? 26.219 -3.399 -4.215 1.00 90.25 652 TRP A CA 1
ATOM 5377 C C . TRP A 1 652 ? 24.881 -3.630 -3.515 1.00 90.25 652 TRP A C 1
ATOM 5379 O O . TRP A 1 652 ? 24.711 -4.596 -2.767 1.00 90.25 652 TRP A O 1
ATOM 5389 N N . GLU A 1 653 ? 23.913 -2.764 -3.795 1.00 80.12 653 GLU A N 1
ATOM 5390 C CA . GLU A 1 653 ? 22.542 -2.891 -3.302 1.00 80.12 653 GLU A CA 1
ATOM 5391 C C . GLU A 1 653 ? 21.566 -3.116 -4.467 1.00 80.12 653 GLU A C 1
ATOM 5393 O O . GLU A 1 653 ? 21.702 -2.533 -5.542 1.00 80.12 653 GLU A O 1
ATOM 5398 N N . LYS A 1 654 ? 20.615 -4.036 -4.254 1.00 78.75 654 LYS A N 1
ATOM 5399 C CA . LYS A 1 654 ? 19.660 -4.572 -5.246 1.00 78.75 654 LYS A CA 1
ATOM 5400 C C . LYS A 1 654 ? 20.256 -4.989 -6.620 1.00 78.75 654 LYS A C 1
ATOM 5402 O O . LYS A 1 654 ? 19.690 -4.630 -7.650 1.00 78.75 654 LYS A O 1
ATOM 5407 N N . PRO A 1 655 ? 21.345 -5.785 -6.672 1.00 87.00 655 PRO A N 1
ATOM 5408 C CA . PRO A 1 655 ? 22.007 -6.181 -7.922 1.00 87.00 655 PRO A CA 1
ATOM 5409 C C . PRO A 1 655 ? 21.120 -7.038 -8.844 1.00 87.00 655 PRO A C 1
ATOM 5411 O O . PRO A 1 655 ? 20.912 -8.234 -8.605 1.00 87.00 655 PRO A O 1
ATOM 5414 N N . ARG A 1 656 ? 20.638 -6.436 -9.935 1.00 81.50 656 ARG A N 1
ATOM 5415 C CA . ARG A 1 656 ? 19.844 -7.071 -10.998 1.00 81.50 656 ARG A CA 1
ATOM 5416 C C . ARG A 1 656 ? 20.712 -7.260 -12.238 1.00 81.50 656 ARG A C 1
ATOM 5418 O O . ARG A 1 656 ? 21.232 -6.289 -12.777 1.00 81.50 656 ARG A O 1
ATOM 5425 N N . VAL A 1 657 ? 20.864 -8.494 -12.709 1.00 80.94 657 VAL A N 1
ATOM 5426 C CA . VAL A 1 657 ? 21.539 -8.754 -13.991 1.00 80.94 657 VAL A CA 1
ATOM 5427 C C . VAL A 1 657 ? 20.657 -8.260 -15.129 1.00 80.94 657 VAL A C 1
ATOM 5429 O O . VAL A 1 657 ? 19.462 -8.545 -15.132 1.00 80.94 657 VAL A O 1
ATOM 5432 N N . MET A 1 658 ? 21.256 -7.565 -16.093 1.00 72.88 658 MET A N 1
ATOM 5433 C CA . MET A 1 658 ? 20.580 -7.152 -17.321 1.00 72.88 658 MET A CA 1
ATOM 5434 C C . MET A 1 658 ? 20.875 -8.145 -18.447 1.00 72.88 658 MET A C 1
ATOM 5436 O O . MET A 1 658 ? 20.007 -8.906 -18.857 1.00 72.88 658 MET A O 1
ATOM 5440 N N . ASN A 1 659 ? 22.124 -8.169 -18.918 1.00 69.50 659 ASN A N 1
ATOM 5441 C CA . ASN A 1 659 ? 22.548 -8.915 -20.102 1.00 69.50 659 ASN A CA 1
ATOM 5442 C C . ASN A 1 659 ? 23.917 -9.569 -19.872 1.00 69.50 659 ASN A C 1
ATOM 5444 O O . ASN A 1 659 ? 24.731 -9.067 -19.094 1.00 69.50 659 ASN A O 1
ATOM 5448 N N . ILE A 1 660 ? 24.216 -10.637 -20.616 1.00 82.31 660 ILE A N 1
ATOM 5449 C CA . ILE A 1 660 ? 25.609 -11.043 -20.861 1.00 82.31 660 ILE A CA 1
ATOM 5450 C C . ILE A 1 660 ? 26.183 -10.080 -21.903 1.00 82.31 660 ILE A C 1
ATOM 5452 O O . ILE A 1 660 ? 25.513 -9.817 -22.898 1.00 82.31 660 ILE A O 1
ATOM 5456 N N . GLN A 1 661 ? 27.407 -9.592 -21.700 1.00 73.19 661 GLN A N 1
ATOM 5457 C CA . GLN A 1 661 ? 28.112 -8.723 -22.645 1.00 73.19 661 GLN A CA 1
ATOM 5458 C C . GLN A 1 661 ? 29.177 -9.538 -23.411 1.00 73.19 661 GLN A C 1
ATOM 5460 O O . GLN A 1 661 ? 30.306 -9.661 -22.937 1.00 73.19 661 GLN A O 1
ATOM 5465 N N . PRO A 1 662 ? 28.853 -10.151 -24.570 1.00 60.12 662 PRO A N 1
ATOM 5466 C CA . PRO A 1 662 ? 29.768 -11.050 -25.283 1.00 60.12 662 PRO A CA 1
ATOM 5467 C C . PRO A 1 662 ? 30.891 -10.333 -26.048 1.00 60.12 662 PRO A C 1
ATOM 5469 O O . PRO A 1 662 ? 31.865 -10.981 -26.427 1.00 60.12 662 PRO A O 1
ATOM 5472 N N . GLU A 1 663 ? 30.754 -9.030 -26.309 1.00 53.62 663 GLU A N 1
ATOM 5473 C CA . GLU A 1 663 ? 31.778 -8.226 -26.994 1.00 53.62 663 GLU A CA 1
ATOM 5474 C C . GLU A 1 663 ? 32.778 -7.580 -26.022 1.00 53.62 663 GLU A C 1
ATOM 5476 O O . GLU A 1 663 ? 33.898 -7.241 -26.421 1.00 53.62 663 GLU A O 1
ATOM 5481 N N . GLU A 1 664 ? 32.401 -7.467 -24.745 1.00 56.69 664 GLU A N 1
ATOM 5482 C CA . GLU A 1 664 ? 33.256 -6.941 -23.684 1.00 56.69 664 GLU A CA 1
ATOM 5483 C C . GLU A 1 664 ? 34.371 -7.921 -23.316 1.00 56.69 664 GLU A C 1
ATOM 5485 O O . GLU A 1 664 ? 34.207 -9.143 -23.343 1.00 56.69 664 GLU A O 1
ATOM 5490 N N . LYS A 1 665 ? 35.541 -7.371 -22.974 1.00 72.12 665 LYS A N 1
ATOM 5491 C CA . LYS A 1 665 ? 36.776 -8.154 -22.752 1.00 72.12 665 LYS A CA 1
ATOM 5492 C C . LYS A 1 665 ? 37.383 -7.971 -21.370 1.00 72.12 665 LYS A C 1
ATOM 5494 O O . LYS A 1 665 ? 38.191 -8.796 -20.952 1.00 72.12 665 LYS A O 1
ATOM 5499 N N . GLU A 1 666 ? 37.001 -6.913 -20.668 1.00 77.81 666 GLU A N 1
ATOM 5500 C CA . GLU A 1 666 ? 37.385 -6.646 -19.286 1.00 77.81 666 GLU A CA 1
ATOM 5501 C C . GLU A 1 666 ? 36.169 -6.067 -18.543 1.00 77.81 666 GLU A C 1
ATOM 5503 O O . GLU A 1 666 ? 35.413 -5.307 -19.145 1.00 77.81 666 GLU A O 1
ATOM 5508 N N . PRO A 1 667 ? 35.950 -6.408 -17.262 1.00 89.31 667 PRO A N 1
ATOM 5509 C CA . PRO A 1 667 ? 34.928 -5.758 -16.451 1.00 89.31 667 PRO A CA 1
ATOM 5510 C C . PRO A 1 667 ? 35.327 -4.316 -16.120 1.00 89.31 667 PRO A C 1
ATOM 5512 O O . PRO A 1 667 ? 36.506 -3.942 -16.179 1.00 89.31 667 PRO A O 1
ATOM 5515 N N . ASP A 1 668 ? 34.353 -3.542 -15.652 1.00 87.06 668 ASP A N 1
ATOM 5516 C CA . ASP A 1 668 ? 34.580 -2.224 -15.083 1.00 87.06 668 ASP A CA 1
ATOM 5517 C C . ASP A 1 668 ? 35.603 -2.249 -13.949 1.00 87.06 668 ASP A C 1
ATOM 5519 O O . ASP A 1 668 ? 35.776 -3.223 -13.209 1.00 87.06 668 ASP A O 1
ATOM 5523 N N . SER A 1 669 ? 36.299 -1.125 -13.805 1.00 87.62 669 SER A N 1
ATOM 5524 C CA . SER A 1 669 ? 37.337 -0.981 -12.791 1.00 87.62 669 SER A CA 1
ATOM 5525 C C . SER A 1 669 ? 36.788 -0.614 -11.414 1.00 87.62 669 SER A C 1
ATOM 5527 O O . SER A 1 669 ? 35.798 0.104 -11.281 1.00 87.62 669 SER A O 1
ATOM 5529 N N . VAL A 1 670 ? 37.527 -1.007 -10.378 1.00 88.12 670 VAL A N 1
ATOM 5530 C CA . VAL A 1 670 ? 37.372 -0.526 -8.995 1.00 88.12 670 VAL A CA 1
ATOM 5531 C C . VAL A 1 670 ? 37.277 1.007 -8.934 1.00 88.12 670 VAL A C 1
ATOM 5533 O O . VAL A 1 670 ? 36.418 1.556 -8.249 1.00 88.12 670 VAL A O 1
ATOM 5536 N N . GLU A 1 671 ? 38.089 1.722 -9.718 1.00 81.62 671 GLU A N 1
ATOM 5537 C CA . GLU A 1 671 ? 38.061 3.190 -9.787 1.00 81.62 671 GLU A CA 1
ATOM 5538 C C . GLU A 1 671 ? 36.875 3.761 -10.588 1.00 81.62 671 GLU A C 1
ATOM 5540 O O . GLU A 1 671 ? 36.575 4.950 -10.471 1.00 81.62 671 GLU A O 1
ATOM 5545 N N . PHE A 1 672 ? 36.169 2.947 -11.379 1.00 71.69 672 PHE A N 1
ATOM 5546 C CA . PHE A 1 672 ? 34.877 3.307 -11.970 1.00 71.69 672 PHE A CA 1
ATOM 5547 C C . PHE A 1 672 ? 33.733 3.066 -10.979 1.00 71.69 672 PHE A C 1
ATOM 5549 O O . PHE A 1 672 ? 32.944 3.979 -10.742 1.00 71.69 672 PHE A O 1
ATOM 5556 N N . ALA A 1 673 ? 33.720 1.926 -10.280 1.00 78.75 673 ALA A N 1
ATOM 5557 C CA . ALA A 1 673 ? 32.783 1.665 -9.183 1.00 78.75 673 ALA A CA 1
ATOM 5558 C C . ALA A 1 673 ? 32.853 2.751 -8.092 1.00 78.75 673 ALA A C 1
ATOM 5560 O O . ALA A 1 673 ? 31.830 3.297 -7.686 1.00 78.75 673 ALA A O 1
ATOM 5561 N N . LYS A 1 674 ? 34.061 3.183 -7.704 1.00 77.00 674 LYS A N 1
ATOM 5562 C CA . LYS A 1 674 ? 34.279 4.324 -6.792 1.00 77.00 674 LYS A CA 1
ATOM 5563 C C . LYS A 1 674 ? 33.813 5.675 -7.339 1.00 77.00 674 LYS A C 1
ATOM 5565 O O . LYS A 1 674 ? 33.600 6.594 -6.549 1.00 77.00 674 LYS A O 1
ATOM 5570 N N . LYS A 1 675 ? 33.687 5.848 -8.660 1.00 65.00 675 LYS A N 1
ATOM 5571 C CA . LYS A 1 675 ? 33.066 7.042 -9.265 1.00 65.00 675 LYS A CA 1
ATOM 5572 C C . LYS A 1 675 ? 31.545 6.925 -9.221 1.00 65.00 675 LYS A C 1
ATOM 5574 O O . LYS A 1 675 ? 30.903 7.875 -8.789 1.00 65.00 675 LYS A O 1
ATOM 5579 N N . LEU A 1 676 ? 30.978 5.766 -9.558 1.00 61.12 676 LEU A N 1
ATOM 5580 C CA . LEU A 1 676 ? 29.542 5.482 -9.430 1.00 61.12 676 LEU A CA 1
ATOM 5581 C C . LEU A 1 676 ? 29.038 5.590 -7.977 1.00 61.12 676 LEU A C 1
ATOM 5583 O O . LEU A 1 676 ? 27.948 6.109 -7.748 1.00 61.12 676 LEU A O 1
ATOM 5587 N N . ALA A 1 677 ? 29.845 5.206 -6.986 1.00 64.88 677 ALA A N 1
ATOM 5588 C CA . ALA A 1 677 ? 29.568 5.437 -5.563 1.00 64.88 677 ALA A CA 1
ATOM 5589 C C . ALA A 1 677 ? 29.537 6.939 -5.188 1.00 64.88 677 ALA A C 1
ATOM 5591 O O . ALA A 1 677 ? 28.811 7.342 -4.280 1.00 64.88 677 ALA A O 1
ATOM 5592 N N . LYS A 1 678 ? 30.300 7.782 -5.904 1.00 56.41 678 LYS A N 1
ATOM 5593 C CA . LYS A 1 678 ? 30.362 9.247 -5.710 1.00 56.41 678 LYS A CA 1
ATOM 5594 C C . LYS A 1 678 ? 29.232 10.006 -6.416 1.00 56.41 678 LYS A C 1
ATOM 5596 O O . LYS A 1 678 ? 28.903 11.120 -6.009 1.00 56.41 678 LYS A O 1
ATOM 5601 N N . TYR A 1 679 ? 28.601 9.421 -7.435 1.00 47.00 679 TYR A N 1
ATOM 5602 C CA . TYR A 1 679 ? 27.320 9.914 -7.947 1.00 47.00 679 TYR A CA 1
ATOM 5603 C C . TYR A 1 679 ? 26.216 9.619 -6.913 1.00 47.00 679 TYR A C 1
ATOM 5605 O O . TYR A 1 679 ? 26.066 8.485 -6.459 1.00 47.00 679 TYR A O 1
ATOM 5613 N N . GLY A 1 680 ? 25.501 10.665 -6.487 1.00 41.56 680 GLY A N 1
ATOM 5614 C CA . GLY A 1 680 ? 24.608 10.672 -5.314 1.00 41.56 680 GLY A CA 1
ATOM 5615 C C . GLY A 1 680 ? 25.255 11.205 -4.020 1.00 41.56 680 GLY A C 1
ATOM 5616 O O . GLY A 1 680 ? 24.557 11.742 -3.165 1.00 41.56 680 GLY A O 1
ATOM 5617 N N . THR A 1 681 ? 26.590 11.165 -3.888 1.00 39.19 681 THR A N 1
ATOM 5618 C CA . THR A 1 681 ? 27.319 11.575 -2.663 1.00 39.19 681 THR A CA 1
ATOM 5619 C C . THR A 1 681 ? 28.306 12.731 -2.889 1.00 39.19 681 THR A C 1
ATOM 5621 O O . THR A 1 681 ? 29.412 12.766 -2.340 1.00 39.19 681 THR A O 1
ATOM 5624 N N . ARG A 1 682 ? 27.903 13.739 -3.677 1.00 30.05 682 ARG A N 1
ATOM 5625 C CA . ARG A 1 682 ? 28.635 15.016 -3.745 1.00 30.05 682 ARG A CA 1
ATOM 5626 C C . ARG A 1 682 ? 28.620 15.715 -2.379 1.00 30.05 682 ARG A C 1
ATOM 5628 O O . ARG A 1 682 ? 27.603 15.736 -1.689 1.00 30.05 682 ARG A O 1
ATOM 5635 N N . LYS A 1 683 ? 29.754 16.312 -2.001 1.00 29.09 683 LYS A N 1
ATOM 5636 C CA . LYS A 1 683 ? 29.842 17.197 -0.832 1.00 29.09 683 LYS A CA 1
ATOM 5637 C C . LYS A 1 683 ? 28.906 18.401 -0.991 1.00 29.09 683 LYS A C 1
ATOM 5639 O O . LYS A 1 683 ? 28.756 18.919 -2.090 1.00 29.09 683 LYS A O 1
ATOM 5644 N N . ALA A 1 684 ? 28.387 18.909 0.125 1.00 30.45 684 ALA A N 1
ATOM 5645 C CA . ALA A 1 684 ? 27.630 20.163 0.196 1.00 30.45 684 ALA A CA 1
ATOM 5646 C C . ALA A 1 684 ? 28.536 21.420 0.249 1.00 30.45 684 ALA A C 1
ATOM 5648 O O . ALA A 1 684 ? 28.244 22.371 0.968 1.00 30.45 684 ALA A O 1
ATOM 5649 N N . GLU A 1 685 ? 29.660 21.406 -0.470 1.00 35.50 685 GLU A N 1
ATOM 5650 C CA . GLU A 1 685 ? 30.549 22.563 -0.628 1.00 35.50 685 GLU A CA 1
ATOM 5651 C C . GLU A 1 685 ? 30.187 23.252 -1.958 1.00 35.50 685 GLU A C 1
ATOM 5653 O O . GLU A 1 685 ? 30.192 22.603 -3.000 1.00 35.50 685 GLU A O 1
ATOM 5658 N N . GLU A 1 686 ? 29.839 24.543 -1.894 1.00 31.97 686 GLU A N 1
ATOM 5659 C CA . GLU A 1 686 ? 29.494 25.421 -3.032 1.00 31.97 686 GLU A CA 1
ATOM 5660 C C . GLU A 1 686 ? 28.222 25.057 -3.835 1.00 31.97 686 GLU A C 1
ATOM 5662 O O . GLU A 1 686 ? 28.223 24.935 -5.058 1.00 31.97 686 GLU A O 1
ATOM 5667 N N . VAL A 1 687 ? 27.080 25.025 -3.137 1.00 29.92 687 VAL A N 1
ATOM 5668 C CA . VAL A 1 687 ? 25.814 25.523 -3.707 1.00 29.92 687 VAL A CA 1
ATOM 5669 C C . VAL A 1 687 ? 25.450 26.797 -2.950 1.00 29.92 687 VAL A C 1
ATOM 5671 O O . VAL A 1 687 ? 24.956 26.728 -1.825 1.00 29.92 687 VAL A O 1
ATOM 5674 N N . GLU A 1 688 ? 25.717 27.964 -3.541 1.00 26.72 688 GLU A N 1
ATOM 5675 C CA . GLU A 1 688 ? 25.142 29.212 -3.029 1.00 26.72 688 GLU A CA 1
ATOM 5676 C C . GLU A 1 688 ? 23.607 29.144 -3.125 1.00 26.72 688 GLU A C 1
ATOM 5678 O O . GLU A 1 688 ? 23.079 28.569 -4.087 1.00 26.72 688 GLU A O 1
ATOM 5683 N N . PRO A 1 689 ? 22.860 29.708 -2.157 1.00 26.95 689 PRO A N 1
ATOM 5684 C CA . PRO A 1 689 ? 21.414 29.797 -2.271 1.00 26.95 689 PRO A CA 1
ATOM 5685 C C . PRO A 1 689 ? 21.075 30.657 -3.490 1.00 26.95 689 PRO A C 1
ATOM 5687 O O . PRO A 1 689 ? 21.321 31.863 -3.493 1.00 26.95 689 PRO A O 1
ATOM 5690 N N . ALA A 1 690 ? 20.521 30.029 -4.532 1.00 25.48 690 ALA A N 1
ATOM 5691 C CA . ALA A 1 690 ? 20.068 30.737 -5.723 1.00 25.48 690 ALA A CA 1
ATOM 5692 C C . ALA A 1 690 ? 19.128 31.879 -5.291 1.00 25.48 690 ALA A C 1
ATOM 5694 O O . ALA A 1 690 ? 18.208 31.617 -4.508 1.00 25.48 690 ALA A O 1
ATOM 5695 N N . PRO A 1 691 ? 19.366 33.125 -5.741 1.00 23.52 691 PRO A N 1
ATOM 5696 C CA . PRO A 1 691 ? 18.679 34.281 -5.193 1.00 23.52 691 PRO A CA 1
ATOM 5697 C C . PRO A 1 691 ? 17.169 34.151 -5.375 1.00 23.52 691 PRO A C 1
ATOM 5699 O O . PRO A 1 691 ? 16.680 33.830 -6.462 1.00 23.52 691 PRO A O 1
ATOM 5702 N N . ALA A 1 692 ? 16.432 34.437 -4.305 1.00 31.81 692 ALA A N 1
ATOM 5703 C CA . ALA A 1 692 ? 15.042 34.826 -4.438 1.00 31.81 692 ALA A CA 1
ATOM 5704 C C . ALA A 1 692 ? 15.028 36.201 -5.116 1.00 31.81 692 ALA A C 1
ATOM 5706 O O . ALA A 1 692 ? 15.401 37.185 -4.486 1.00 31.81 692 ALA A O 1
ATOM 5707 N N . ASP A 1 693 ? 14.766 36.215 -6.425 1.00 29.78 693 ASP A N 1
ATOM 5708 C CA . ASP A 1 693 ? 13.776 37.089 -7.071 1.00 29.78 693 ASP A CA 1
ATOM 5709 C C . ASP A 1 693 ? 13.890 37.030 -8.599 1.00 29.78 693 ASP A C 1
ATOM 5711 O O . ASP A 1 693 ? 14.948 37.287 -9.177 1.00 29.78 693 ASP A O 1
ATOM 5715 N N . SER A 1 694 ? 12.768 36.766 -9.270 1.00 24.80 694 SER A N 1
ATOM 5716 C CA . SER A 1 694 ? 12.245 37.639 -10.337 1.00 24.80 694 SER A CA 1
ATOM 5717 C C . SER A 1 694 ? 10.789 37.259 -10.614 1.00 24.80 694 SER A C 1
ATOM 5719 O O . SER A 1 694 ? 10.500 36.096 -10.893 1.00 24.80 694 SER A O 1
ATOM 5721 N N . ASP A 1 695 ? 9.875 38.228 -10.561 1.00 36.03 695 ASP A N 1
ATOM 5722 C CA . ASP A 1 695 ? 8.494 38.029 -11.001 1.00 36.03 695 ASP A CA 1
ATOM 5723 C C . ASP A 1 695 ? 8.424 37.959 -12.535 1.00 36.03 695 ASP A C 1
ATOM 5725 O O . ASP A 1 695 ? 8.358 38.990 -13.208 1.00 36.03 695 ASP A O 1
ATOM 5729 N N . GLU A 1 696 ? 8.350 36.756 -13.108 1.00 28.52 696 GLU A N 1
ATOM 5730 C CA . GLU A 1 696 ? 7.694 36.603 -14.411 1.00 28.52 696 GLU A CA 1
ATOM 5731 C C . GLU A 1 696 ? 6.180 36.582 -14.185 1.00 28.52 696 GLU A C 1
ATOM 5733 O O . GLU A 1 696 ? 5.549 35.545 -13.977 1.00 28.52 696 GLU A O 1
ATOM 5738 N N . GLN A 1 697 ? 5.602 37.786 -14.179 1.00 25.97 697 GLN A N 1
ATOM 5739 C CA . GLN A 1 697 ? 4.161 37.998 -14.116 1.00 25.97 697 GLN A CA 1
ATOM 5740 C C . GLN A 1 697 ? 3.500 37.372 -15.349 1.00 25.97 697 GLN A C 1
ATOM 5742 O O . GLN A 1 697 ? 3.478 37.975 -16.422 1.00 25.97 697 GLN A O 1
ATOM 5747 N N . ALA A 1 698 ? 2.927 36.178 -15.184 1.00 25.50 698 ALA A N 1
ATOM 5748 C CA . ALA A 1 698 ? 1.995 35.613 -16.150 1.00 25.50 698 ALA A CA 1
ATOM 5749 C C . ALA A 1 698 ? 0.800 36.571 -16.280 1.00 25.50 698 ALA A C 1
ATOM 5751 O O . ALA A 1 698 ? -0.045 36.666 -15.387 1.00 25.50 698 ALA A O 1
ATOM 5752 N N . THR A 1 699 ? 0.776 37.347 -17.361 1.00 22.80 699 THR A N 1
ATOM 5753 C CA . THR A 1 699 ? -0.224 38.389 -17.577 1.00 22.80 699 THR A CA 1
ATOM 5754 C C . THR A 1 699 ? -1.604 37.772 -17.766 1.00 22.80 699 THR A C 1
ATOM 5756 O O . THR A 1 699 ? -1.801 36.897 -18.608 1.00 22.80 699 THR A O 1
ATOM 5759 N N . VAL A 1 700 ? -2.577 38.253 -16.989 1.00 30.78 700 VAL A N 1
ATOM 5760 C CA . VAL A 1 700 ? -3.978 37.832 -17.102 1.00 30.78 700 VAL A CA 1
ATOM 5761 C C . VAL A 1 700 ? -4.533 38.325 -18.440 1.00 30.78 700 VAL A C 1
ATOM 5763 O O . VAL A 1 700 ? -4.880 39.496 -18.586 1.00 30.78 700 VAL A O 1
ATOM 5766 N N . GLY A 1 701 ? -4.562 37.427 -19.426 1.00 25.38 701 GLY A N 1
ATOM 5767 C CA . GLY A 1 701 ? -5.233 37.631 -20.707 1.00 25.38 701 GLY A CA 1
ATOM 5768 C C . GLY A 1 701 ? -6.754 37.664 -20.546 1.00 25.38 701 GLY A C 1
ATOM 5769 O O . GLY A 1 701 ? -7.304 37.088 -19.608 1.00 25.38 701 GLY A O 1
ATOM 5770 N N . GLU A 1 702 ? -7.430 38.371 -21.447 1.00 21.77 702 GLU A N 1
ATOM 5771 C CA . GLU A 1 702 ? -8.865 38.647 -21.340 1.00 21.77 702 GLU A CA 1
ATOM 5772 C C . GLU A 1 702 ? -9.734 37.390 -21.517 1.00 21.77 702 GLU A C 1
ATOM 5774 O O . GLU A 1 702 ? -9.432 36.500 -22.314 1.00 21.77 702 GLU A O 1
ATOM 5779 N N . ILE A 1 703 ? -10.853 37.347 -20.788 1.00 24.41 703 ILE A N 1
ATOM 5780 C CA . ILE A 1 703 ? -11.865 36.292 -20.902 1.00 24.41 703 ILE A CA 1
ATOM 5781 C C . ILE A 1 703 ? -12.530 36.389 -22.280 1.00 24.41 703 ILE A C 1
ATOM 5783 O O . ILE A 1 703 ? -13.163 37.395 -22.598 1.00 24.41 703 ILE A O 1
ATOM 5787 N N . VAL A 1 704 ? -12.440 35.316 -23.066 1.00 21.64 704 VAL A N 1
ATOM 5788 C CA . VAL A 1 704 ? -13.232 35.133 -24.287 1.00 21.64 704 VAL A CA 1
ATOM 5789 C C . VAL A 1 704 ? -14.321 34.107 -23.996 1.00 21.64 704 VAL A C 1
ATOM 5791 O O . VAL A 1 704 ? -14.030 32.928 -23.814 1.00 21.64 704 VAL A O 1
ATOM 5794 N N . GLU A 1 705 ? -15.579 34.548 -23.961 1.00 24.20 705 GLU A N 1
ATOM 5795 C CA . GLU A 1 705 ? -16.723 33.635 -23.908 1.00 24.20 705 GLU A CA 1
ATOM 5796 C C . GLU A 1 705 ? -16.793 32.816 -25.207 1.00 24.20 705 GLU A C 1
ATOM 5798 O O . GLU A 1 705 ? -16.961 33.367 -26.298 1.00 24.20 705 GLU A O 1
ATOM 5803 N N . VAL A 1 706 ? -16.696 31.490 -25.093 1.00 23.22 706 VAL A N 1
ATOM 5804 C CA . VAL A 1 706 ? -16.996 30.543 -26.175 1.00 23.22 706 VAL A CA 1
ATOM 5805 C C . VAL A 1 706 ? -18.029 29.556 -25.645 1.00 23.22 706 VAL A C 1
ATOM 5807 O O . VAL A 1 706 ? -17.831 28.948 -24.598 1.00 23.22 706 VAL A O 1
ATOM 5810 N N . THR A 1 707 ? -19.157 29.452 -26.343 1.00 24.11 707 THR A N 1
ATOM 5811 C CA . THR A 1 707 ? -20.335 28.696 -25.904 1.00 24.11 707 THR A CA 1
ATOM 5812 C C . THR A 1 707 ? -20.250 27.201 -26.215 1.00 24.11 707 THR A C 1
ATOM 5814 O O . THR A 1 707 ? -19.453 26.762 -27.045 1.00 24.11 707 THR A O 1
ATOM 5817 N N . ASP A 1 708 ? -21.100 26.433 -25.530 1.00 28.81 708 ASP A N 1
ATOM 5818 C CA . ASP A 1 708 ? -21.076 24.973 -25.428 1.00 28.81 708 ASP A CA 1
ATOM 5819 C C . ASP A 1 708 ? -20.887 24.208 -26.746 1.00 28.81 708 ASP A C 1
ATOM 5821 O O . ASP A 1 708 ? -21.591 24.448 -27.737 1.00 28.81 708 ASP A O 1
ATOM 5825 N N . LYS A 1 709 ? -20.038 23.168 -26.697 1.00 24.88 709 LYS A N 1
ATOM 5826 C CA . LYS A 1 709 ? -20.219 21.957 -27.509 1.00 24.88 709 LYS A CA 1
ATOM 5827 C C . LYS A 1 709 ? -19.538 20.711 -26.931 1.00 24.88 709 LYS A C 1
ATOM 5829 O O . LYS A 1 709 ? -18.323 20.576 -26.962 1.00 24.88 709 LYS A O 1
ATOM 5834 N N . GLU A 1 710 ? -20.405 19.837 -26.429 1.00 24.67 710 GLU A N 1
ATOM 5835 C CA . GLU A 1 710 ? -20.316 18.387 -26.190 1.00 24.67 710 GLU A CA 1
ATOM 5836 C C . GLU A 1 710 ? -18.975 17.672 -26.473 1.00 24.67 710 GLU A C 1
ATOM 5838 O O . GLU A 1 710 ? -18.504 17.611 -27.609 1.00 24.67 710 GLU A O 1
ATOM 5843 N N . ILE A 1 711 ? -18.458 16.990 -25.442 1.00 27.53 711 ILE A N 1
ATOM 5844 C CA . ILE A 1 711 ? -17.390 15.980 -25.525 1.00 27.53 711 ILE A CA 1
ATOM 5845 C C . ILE A 1 711 ? -17.993 14.593 -25.232 1.00 27.53 711 ILE A C 1
ATOM 5847 O O . ILE A 1 711 ? -18.590 14.416 -24.168 1.00 27.53 711 ILE A O 1
ATOM 5851 N N . PRO A 1 712 ? -17.802 13.592 -26.109 1.00 25.52 712 PRO A N 1
ATOM 5852 C CA . PRO A 1 712 ? -17.870 12.171 -25.769 1.00 25.52 712 PRO A CA 1
ATOM 5853 C C . PRO A 1 712 ? -16.462 11.517 -25.730 1.00 25.52 712 PRO A C 1
ATOM 5855 O O . PRO A 1 712 ? -15.520 12.090 -26.282 1.00 25.52 712 PRO A O 1
ATOM 5858 N N . PRO A 1 713 ? -16.270 10.358 -25.060 1.00 24.27 713 PRO A N 1
ATOM 5859 C CA . PRO A 1 713 ? -15.027 10.155 -24.306 1.00 24.27 713 PRO A CA 1
ATOM 5860 C C . PRO A 1 713 ? -14.182 8.906 -24.650 1.00 24.27 713 PRO A C 1
ATOM 5862 O O . PRO A 1 713 ? -14.658 7.962 -25.270 1.00 24.27 713 PRO A O 1
ATOM 5865 N N . GLU A 1 714 ? -12.977 8.903 -24.059 1.00 27.31 714 GLU A N 1
ATOM 5866 C CA . GLU A 1 714 ? -12.199 7.751 -23.549 1.00 27.31 714 GLU A CA 1
ATOM 5867 C C . GLU A 1 714 ? -11.544 6.700 -24.476 1.00 27.31 714 GLU A C 1
ATOM 5869 O O . GLU A 1 714 ? -12.101 6.291 -25.481 1.00 27.31 714 GLU A O 1
ATOM 5874 N N . LYS A 1 715 ? -10.392 6.197 -23.969 1.00 24.84 715 LYS A N 1
ATOM 5875 C CA . LYS A 1 715 ? -9.762 4.853 -24.105 1.00 24.84 715 LYS A CA 1
ATOM 5876 C C . LYS A 1 715 ? -9.566 4.287 -25.540 1.00 24.84 715 LYS A C 1
ATOM 5878 O O . LYS A 1 715 ? -10.426 4.342 -26.395 1.00 24.84 715 LYS A O 1
ATOM 5883 N N . GLY A 1 716 ? -8.466 3.619 -25.884 1.00 24.44 716 GLY A N 1
ATOM 5884 C CA . GLY A 1 716 ? -7.297 3.204 -25.113 1.00 24.44 716 GLY A CA 1
ATOM 5885 C C . GLY A 1 716 ? -6.683 1.911 -25.679 1.00 24.44 716 GLY A C 1
ATOM 5886 O O . GLY A 1 716 ? -7.376 1.093 -26.266 1.00 24.44 716 GLY A O 1
ATOM 5887 N N . LYS A 1 717 ? -5.376 1.748 -25.460 1.00 30.67 717 LYS A N 1
ATOM 5888 C CA . LYS A 1 717 ? -4.719 0.567 -24.863 1.00 30.67 717 LYS A CA 1
ATOM 5889 C C . LYS A 1 717 ? -5.197 -0.867 -25.206 1.00 30.67 717 LYS A C 1
ATOM 5891 O O . LYS A 1 717 ? -6.033 -1.393 -24.482 1.00 30.67 717 LYS A O 1
ATOM 5896 N N . ASP A 1 718 ? -4.617 -1.428 -26.282 1.00 28.92 718 ASP A N 1
ATOM 5897 C CA . ASP A 1 718 ? -3.559 -2.544 -26.407 1.00 28.92 718 ASP A CA 1
ATOM 5898 C C . ASP A 1 718 ? -3.939 -5.534 -26.673 1.00 28.92 718 ASP A C 1
ATOM 5900 O O . ASP A 1 718 ? -4.969 -6.192 -26.992 1.00 28.92 718 ASP A O 1
ATOM 5904 N N . ASP A 1 719 ? -3.172 -6.666 -26.554 1.00 30.55 719 ASP A N 1
ATOM 5905 C CA . ASP A 1 719 ? -1.999 -7.137 -25.805 1.00 30.55 719 ASP A CA 1
ATOM 5906 C C . ASP A 1 719 ? -1.591 -8.551 -26.277 1.00 30.55 719 ASP A C 1
ATOM 5908 O O . ASP A 1 719 ? -2.442 -9.354 -26.669 1.00 30.55 719 ASP A O 1
ATOM 5912 N N . GLU A 1 720 ? -0.312 -8.889 -26.072 1.00 33.47 720 GLU A N 1
ATOM 5913 C CA . GLU A 1 720 ? 0.198 -10.238 -25.729 1.00 33.47 720 GLU A CA 1
ATOM 5914 C C . GLU A 1 720 ? -0.018 -11.480 -26.630 1.00 33.47 720 GLU A C 1
ATOM 5916 O O . GLU A 1 720 ? -1.072 -11.724 -27.218 1.00 33.47 720 GLU A O 1
ATOM 5921 N N . GLY A 1 721 ? 0.933 -12.418 -26.488 1.00 28.39 721 GLY A N 1
ATOM 5922 C CA . GLY A 1 721 ? 0.633 -13.858 -26.373 1.00 28.39 721 GLY A CA 1
ATOM 5923 C C . GLY A 1 721 ? 1.601 -14.782 -27.123 1.00 28.39 721 GLY A C 1
ATOM 5924 O O . GLY A 1 721 ? 1.915 -14.524 -28.281 1.00 28.39 721 GLY A O 1
ATOM 5925 N N . GLY A 1 722 ? 2.100 -15.891 -26.561 1.00 27.48 722 GLY A N 1
ATOM 5926 C CA . GLY A 1 722 ? 2.450 -16.195 -25.154 1.00 27.48 722 GLY A CA 1
ATOM 5927 C C . GLY A 1 722 ? 3.899 -16.743 -25.118 1.00 27.48 722 GLY A C 1
ATOM 5928 O O . GLY A 1 722 ? 4.691 -16.304 -25.962 1.00 27.48 722 GLY A O 1
ATOM 5929 N N . GLU A 1 723 ? 4.351 -17.674 -24.259 1.00 30.42 723 GLU A N 1
ATOM 5930 C CA . GLU A 1 723 ? 3.802 -18.505 -23.144 1.00 30.42 723 GLU A CA 1
ATOM 5931 C C . GLU A 1 723 ? 5.022 -18.959 -22.269 1.00 30.42 723 GLU A C 1
ATOM 5933 O O . GLU A 1 723 ? 6.148 -18.826 -22.748 1.00 30.42 723 GLU A O 1
ATOM 5938 N N . GLY A 1 724 ? 4.970 -19.524 -21.046 1.00 28.81 724 GLY A N 1
ATOM 5939 C CA . GLY A 1 724 ? 3.893 -19.830 -20.080 1.00 28.81 724 GLY A CA 1
ATOM 5940 C C . GLY A 1 724 ? 4.346 -20.873 -19.010 1.00 28.81 724 GLY A C 1
ATOM 5941 O O . GLY A 1 724 ? 5.017 -21.838 -19.365 1.00 28.81 724 GLY A O 1
ATOM 5942 N N . GLY A 1 725 ? 3.973 -20.704 -17.725 1.00 26.36 725 GLY A N 1
ATOM 5943 C CA . GLY A 1 725 ? 4.341 -21.562 -16.561 1.00 26.36 725 GLY A CA 1
ATOM 5944 C C . GLY A 1 725 ? 5.192 -20.821 -15.504 1.00 26.36 725 GLY A C 1
ATOM 5945 O O . GLY A 1 725 ? 5.973 -19.949 -15.871 1.00 26.36 725 GLY A O 1
ATOM 5946 N N . ASP A 1 726 ? 5.106 -21.050 -14.186 1.00 27.33 726 ASP A N 1
ATOM 5947 C CA . ASP A 1 726 ? 4.417 -22.082 -13.377 1.00 27.33 726 ASP A CA 1
ATOM 5948 C C . ASP A 1 726 ? 3.006 -21.687 -12.852 1.00 27.33 726 ASP A C 1
ATOM 5950 O O . ASP A 1 726 ? 2.487 -20.606 -13.125 1.00 27.33 726 ASP A O 1
ATOM 5954 N N . ASP A 1 727 ? 2.388 -22.601 -12.092 1.00 37.09 727 ASP A N 1
ATOM 5955 C CA . ASP A 1 727 ? 1.101 -22.472 -11.387 1.00 37.09 727 ASP A CA 1
ATOM 5956 C C . ASP A 1 727 ? 1.080 -21.475 -10.192 1.00 37.09 727 ASP A C 1
ATOM 5958 O O . ASP A 1 727 ? 2.105 -20.969 -9.746 1.00 37.09 727 ASP A O 1
ATOM 5962 N N . ASP A 1 728 ? -0.124 -21.271 -9.629 1.00 36.03 728 ASP A N 1
ATOM 5963 C CA . ASP A 1 728 ? -0.452 -20.507 -8.400 1.00 36.03 728 ASP A CA 1
ATOM 5964 C C . ASP A 1 728 ? -0.539 -18.966 -8.499 1.00 36.03 728 ASP A C 1
ATOM 5966 O O . ASP A 1 728 ? -0.462 -18.259 -7.494 1.00 36.03 728 ASP A O 1
ATOM 5970 N N . VAL A 1 729 ? -0.785 -18.425 -9.700 1.00 35.16 729 VAL A N 1
ATOM 5971 C CA . VAL A 1 729 ? -1.141 -16.996 -9.866 1.00 35.16 729 VAL A CA 1
ATOM 5972 C C . VAL A 1 729 ? -2.656 -16.776 -10.027 1.00 35.16 729 VAL A C 1
ATOM 5974 O O . VAL A 1 729 ? -3.202 -15.820 -9.493 1.00 35.16 729 VAL A O 1
ATOM 5977 N N . LEU A 1 730 ? -3.395 -17.695 -10.657 1.00 34.91 730 LEU A N 1
ATOM 5978 C CA . LEU A 1 730 ? -4.862 -17.575 -10.821 1.00 34.91 730 LEU A CA 1
ATOM 5979 C C . LEU A 1 730 ? -5.679 -18.062 -9.603 1.00 34.91 730 LEU A C 1
ATOM 5981 O O . LEU A 1 730 ? -6.901 -17.937 -9.576 1.00 34.91 730 LEU A O 1
ATOM 5985 N N . SER A 1 731 ? -5.011 -18.594 -8.581 1.00 34.81 731 SER A N 1
ATOM 5986 C CA . SER A 1 731 ? -5.573 -18.841 -7.246 1.00 34.81 731 SER A CA 1
ATOM 5987 C C . SER A 1 731 ? -5.771 -17.540 -6.460 1.00 34.81 731 SER A C 1
ATOM 5989 O O . SER A 1 731 ? -6.784 -17.388 -5.789 1.00 34.81 731 SER A O 1
ATOM 5991 N N . ARG A 1 732 ? -4.826 -16.599 -6.580 1.00 32.06 732 ARG A N 1
ATOM 5992 C CA . ARG A 1 732 ? -4.753 -15.360 -5.784 1.00 32.06 732 ARG A CA 1
ATOM 5993 C C . ARG A 1 732 ? -5.573 -14.219 -6.398 1.00 32.06 732 ARG A C 1
ATOM 5995 O O . ARG A 1 732 ? -6.367 -13.578 -5.721 1.00 32.06 732 ARG A O 1
ATOM 6002 N N . PHE A 1 733 ? -5.469 -14.031 -7.714 1.00 35.50 733 PHE A N 1
ATOM 6003 C CA . PHE A 1 733 ? -6.038 -12.876 -8.430 1.00 35.50 733 PHE A CA 1
ATOM 6004 C C . PHE A 1 733 ? -7.539 -12.994 -8.793 1.00 35.50 733 PHE A C 1
ATOM 6006 O O . PHE A 1 733 ? -8.032 -12.256 -9.637 1.00 35.50 733 PHE A O 1
ATOM 6013 N N . TRP A 1 734 ? -8.281 -13.908 -8.158 1.00 34.41 734 TRP A N 1
ATOM 6014 C CA . TRP A 1 734 ? -9.760 -13.936 -8.159 1.00 34.41 734 TRP A CA 1
ATOM 6015 C C . TRP A 1 734 ? -10.357 -13.697 -6.753 1.00 34.41 734 TRP A C 1
ATOM 6017 O O . TRP A 1 734 ? -11.565 -13.864 -6.547 1.00 34.41 734 TRP A O 1
ATOM 6027 N N . PHE A 1 735 ? -9.496 -13.350 -5.787 1.00 37.09 735 PHE A N 1
ATOM 6028 C CA . PHE A 1 735 ? -9.820 -13.071 -4.383 1.00 37.09 735 PHE A CA 1
ATOM 6029 C C . PHE A 1 735 ? -9.116 -11.811 -3.865 1.00 37.09 735 PHE A C 1
ATOM 6031 O O . PHE A 1 735 ? -9.721 -11.070 -3.103 1.00 37.09 735 PHE A O 1
ATOM 6038 N N . GLU A 1 736 ? -7.894 -11.519 -4.321 1.00 33.03 736 GLU A N 1
ATOM 6039 C CA . GLU A 1 736 ? -7.226 -10.237 -4.073 1.00 33.03 736 GLU A CA 1
ATOM 6040 C C . GLU A 1 736 ? -7.169 -9.390 -5.355 1.00 33.03 736 GLU A C 1
ATOM 6042 O O . GLU A 1 736 ? -6.306 -9.577 -6.216 1.00 33.03 736 GLU A O 1
ATOM 6047 N N . ILE A 1 737 ? -8.088 -8.425 -5.448 1.00 29.91 737 ILE A N 1
ATOM 6048 C CA . ILE A 1 737 ? -7.860 -7.131 -6.105 1.00 29.91 737 ILE A CA 1
ATOM 6049 C C . ILE A 1 737 ? -8.152 -6.075 -5.033 1.00 29.91 737 ILE A C 1
ATOM 6051 O O . ILE A 1 737 ? -9.309 -5.748 -4.789 1.00 29.91 737 ILE A O 1
ATOM 6055 N N . ASP A 1 738 ? -7.101 -5.622 -4.344 1.00 29.84 738 ASP A N 1
ATOM 6056 C CA . ASP A 1 738 ? -7.102 -4.511 -3.375 1.00 29.84 738 ASP A CA 1
ATOM 6057 C C . ASP A 1 738 ? -8.323 -4.457 -2.428 1.00 29.84 738 ASP A C 1
ATOM 6059 O O . ASP A 1 738 ? -8.951 -3.416 -2.247 1.00 29.84 738 ASP A O 1
ATOM 6063 N N . GLY A 1 739 ? -8.679 -5.607 -1.839 1.00 29.42 739 GLY A N 1
ATOM 6064 C CA . GLY A 1 739 ? -9.737 -5.736 -0.826 1.00 29.42 739 GLY A CA 1
ATOM 6065 C C . GLY A 1 739 ? -11.175 -5.501 -1.306 1.00 29.42 739 GLY A C 1
ATOM 6066 O O . GLY A 1 739 ? -12.090 -5.569 -0.491 1.00 29.42 739 GLY A O 1
ATOM 6067 N N . GLN A 1 740 ? -11.405 -5.238 -2.595 1.00 27.61 740 GLN A N 1
ATOM 6068 C CA . GLN A 1 740 ? -12.740 -4.934 -3.113 1.00 27.61 740 GLN A CA 1
ATOM 6069 C C . GLN A 1 740 ? -13.499 -6.207 -3.485 1.00 27.61 740 GLN A C 1
ATOM 6071 O O . GLN A 1 740 ? -13.010 -7.052 -4.241 1.00 27.61 740 GLN A O 1
ATOM 6076 N N . GLU A 1 741 ? -14.732 -6.324 -2.993 1.00 34.16 741 GLU A N 1
ATOM 6077 C CA . GLU A 1 741 ? -15.638 -7.371 -3.446 1.00 34.16 741 GLU A CA 1
ATOM 6078 C C . GLU A 1 741 ? -15.926 -7.219 -4.942 1.00 34.16 741 GLU A C 1
ATOM 6080 O O . GLU A 1 741 ? -16.216 -6.130 -5.445 1.00 34.16 741 GLU A O 1
ATOM 6085 N N . VAL A 1 742 ? -15.909 -8.344 -5.663 1.00 39.56 742 VAL A N 1
ATOM 6086 C CA . VAL A 1 742 ? -16.492 -8.408 -7.006 1.00 39.56 742 VAL A CA 1
ATOM 6087 C C . VAL A 1 742 ? -18.007 -8.506 -6.848 1.00 39.56 742 VAL A C 1
ATOM 6089 O O . VAL A 1 742 ? -18.604 -9.581 -6.994 1.00 39.56 742 VAL A O 1
ATOM 6092 N N . GLU A 1 743 ? -18.606 -7.363 -6.509 1.00 41.66 743 GLU A N 1
ATOM 6093 C CA . GLU A 1 743 ? -20.048 -7.164 -6.558 1.00 41.66 743 GLU A CA 1
ATOM 6094 C C . GLU A 1 743 ? -20.510 -7.523 -7.977 1.00 41.66 743 GLU A C 1
ATOM 6096 O O . GLU A 1 743 ? -19.988 -7.039 -8.988 1.00 41.66 743 GLU A O 1
ATOM 6101 N N . GLN A 1 744 ? -21.416 -8.491 -8.054 1.00 53.62 744 GLN A N 1
ATOM 6102 C CA . GLN A 1 744 ? -21.978 -8.947 -9.314 1.00 53.62 744 GLN A CA 1
ATOM 6103 C C . GLN A 1 744 ? -23.246 -8.144 -9.566 1.00 53.62 744 GLN A C 1
ATOM 6105 O O . GLN A 1 744 ? -24.076 -8.017 -8.673 1.00 53.62 744 GLN A O 1
ATOM 6110 N N . ASP A 1 745 ? -23.403 -7.630 -10.782 1.00 57.22 745 ASP A N 1
ATOM 6111 C CA . ASP A 1 745 ? -24.675 -7.084 -11.238 1.00 57.22 745 ASP A CA 1
ATOM 6112 C C . ASP A 1 745 ? -25.358 -8.051 -12.216 1.00 57.22 745 ASP A C 1
ATOM 6114 O O . ASP A 1 745 ? -24.769 -9.010 -12.730 1.00 57.22 745 ASP A O 1
ATOM 6118 N N . ASP A 1 746 ? -26.642 -7.808 -12.451 1.00 65.88 746 ASP A N 1
ATOM 6119 C CA . ASP A 1 746 ? -27.469 -8.557 -13.388 1.00 65.88 746 ASP A CA 1
ATOM 6120 C C . ASP A 1 746 ? -27.430 -7.933 -14.806 1.00 65.88 746 ASP A C 1
ATOM 6122 O O . ASP A 1 746 ? -28.344 -8.139 -15.611 1.00 65.88 746 ASP A O 1
ATOM 6126 N N . GLU A 1 747 ? -26.386 -7.158 -15.141 1.00 74.81 747 GLU A N 1
ATOM 6127 C CA . GLU A 1 747 ? -26.244 -6.436 -16.414 1.00 74.81 747 GLU A CA 1
ATOM 6128 C C . GLU A 1 747 ? -25.147 -7.040 -17.324 1.00 74.81 747 GLU A C 1
ATOM 6130 O O . GLU A 1 747 ? -23.973 -7.122 -16.946 1.00 74.81 747 GLU A O 1
ATOM 6135 N N . PRO A 1 748 ? -25.471 -7.463 -18.567 1.00 80.69 748 PRO A N 1
ATOM 6136 C CA . PRO A 1 748 ? -24.508 -8.154 -19.422 1.00 80.69 748 PRO A CA 1
ATOM 6137 C C . PRO A 1 748 ? -23.296 -7.291 -19.809 1.00 80.69 748 PRO A C 1
ATOM 6139 O O . PRO A 1 748 ? -23.405 -6.330 -20.577 1.00 80.69 748 PRO A O 1
ATOM 6142 N N . ASN A 1 749 ? -22.124 -7.723 -19.346 1.00 87.75 749 ASN A N 1
ATOM 6143 C CA . ASN A 1 749 ? -20.799 -7.231 -19.725 1.00 87.75 749 ASN A CA 1
ATOM 6144 C C . ASN A 1 749 ? -20.588 -7.280 -21.246 1.00 87.75 749 ASN A C 1
ATOM 6146 O O . ASN A 1 749 ? -21.178 -8.109 -21.939 1.00 87.75 749 ASN A O 1
ATOM 6150 N N . LYS A 1 750 ? -19.729 -6.425 -21.801 1.00 91.44 750 LYS A N 1
ATOM 6151 C CA . LYS A 1 750 ? -19.334 -6.505 -23.219 1.00 91.44 750 LYS A CA 1
ATOM 6152 C C . LYS A 1 750 ? -18.164 -7.477 -23.406 1.00 91.44 750 LYS A C 1
ATOM 6154 O O . LYS A 1 750 ? -17.404 -7.746 -22.477 1.00 91.44 750 LYS A O 1
ATOM 6159 N N . PHE A 1 751 ? -17.989 -7.975 -24.628 1.00 93.62 751 PHE A N 1
ATOM 6160 C CA . PHE A 1 751 ? -16.765 -8.664 -25.041 1.00 93.62 751 PHE A CA 1
ATOM 6161 C C . PHE A 1 751 ? -16.347 -8.301 -26.469 1.00 93.62 751 PHE A C 1
ATOM 6163 O O . PHE A 1 751 ? -17.195 -7.984 -27.309 1.00 93.62 751 PHE A O 1
ATOM 6170 N N . CYS A 1 752 ? -15.054 -8.434 -26.761 1.00 93.50 752 CYS A N 1
ATOM 6171 C CA . CYS A 1 752 ? -14.521 -8.515 -28.118 1.00 93.50 752 CYS A CA 1
ATOM 6172 C C . CYS A 1 752 ? -13.762 -9.837 -28.311 1.00 93.50 752 CYS A C 1
ATOM 6174 O O . CYS A 1 752 ? -13.275 -10.451 -27.360 1.00 93.50 752 CYS A O 1
ATOM 6176 N N . TYR A 1 753 ? -13.688 -10.293 -29.556 1.00 92.06 753 TYR A N 1
ATOM 6177 C CA . TYR A 1 753 ? -12.851 -11.399 -29.992 1.00 92.06 753 TYR A CA 1
ATOM 6178 C C . TYR A 1 753 ? -12.051 -10.943 -31.212 1.00 92.06 753 TYR A C 1
ATOM 6180 O O . TYR A 1 753 ? -12.618 -10.594 -32.254 1.00 92.06 753 TYR A O 1
ATOM 6188 N N . GLN A 1 754 ? -10.733 -10.889 -31.054 1.00 91.06 754 GLN A N 1
ATOM 6189 C CA . GLN A 1 754 ? -9.796 -10.312 -32.018 1.00 91.06 754 GLN A CA 1
ATOM 6190 C C . GLN A 1 754 ? -8.744 -11.350 -32.400 1.00 91.06 754 GLN A C 1
ATOM 6192 O O . GLN A 1 754 ? -8.257 -12.087 -31.543 1.00 91.06 754 GLN A O 1
ATOM 6197 N N . HIS A 1 755 ? -8.349 -11.381 -33.669 1.00 90.12 755 HIS A N 1
ATOM 6198 C CA . HIS A 1 755 ? -7.150 -12.102 -34.084 1.00 90.12 755 HIS A CA 1
ATOM 6199 C C . HIS A 1 755 ? -5.932 -11.190 -33.947 1.00 90.12 755 HIS A C 1
ATOM 6201 O O . HIS A 1 755 ? -5.971 -10.013 -34.312 1.00 90.12 755 HIS A O 1
ATOM 6207 N N . HIS A 1 756 ? -4.857 -11.752 -33.404 1.00 90.50 756 HIS A N 1
ATOM 6208 C CA . HIS A 1 756 ? -3.575 -11.108 -33.174 1.00 90.50 756 HIS A CA 1
ATOM 6209 C C . HIS A 1 756 ? -2.516 -11.875 -33.975 1.00 90.50 756 HIS A C 1
ATOM 6211 O O . HIS A 1 756 ? -2.229 -13.045 -33.712 1.00 90.50 756 HIS A O 1
ATOM 6217 N N . VAL A 1 757 ? -1.941 -11.220 -34.984 1.00 91.25 757 VAL A N 1
ATOM 6218 C CA . VAL A 1 757 ? -0.860 -11.765 -35.813 1.00 91.25 757 VAL A CA 1
ATOM 6219 C C . VAL A 1 757 ? 0.451 -11.084 -35.436 1.00 91.25 757 VAL A C 1
ATOM 6221 O O . VAL A 1 757 ? 0.583 -9.880 -35.634 1.00 91.25 757 VAL A O 1
ATOM 6224 N N . ARG A 1 758 ? 1.446 -11.842 -34.959 1.00 90.38 758 ARG A N 1
ATOM 6225 C CA . ARG A 1 758 ? 2.789 -11.329 -34.614 1.00 90.38 758 ARG A CA 1
ATOM 6226 C C . ARG A 1 758 ? 3.895 -12.016 -35.410 1.00 90.38 758 ARG A C 1
ATOM 6228 O O . ARG A 1 758 ? 3.768 -13.182 -35.784 1.00 90.38 758 ARG A O 1
ATOM 6235 N N . GLY A 1 759 ? 5.012 -11.323 -35.632 1.00 90.69 759 GLY A N 1
ATOM 6236 C CA . GLY A 1 759 ? 6.138 -11.859 -36.418 1.00 90.69 759 GLY A CA 1
ATOM 6237 C C . GLY A 1 759 ? 6.203 -11.341 -37.857 1.00 90.69 759 GLY A C 1
ATOM 6238 O O . GLY A 1 759 ? 6.726 -12.037 -38.724 1.00 90.69 759 GLY A O 1
ATOM 6239 N N . ILE A 1 760 ? 5.634 -10.160 -38.113 1.00 93.56 760 ILE A N 1
ATOM 6240 C CA . ILE A 1 760 ? 5.452 -9.576 -39.451 1.00 93.56 760 ILE A CA 1
ATOM 6241 C C . ILE A 1 760 ? 6.155 -8.208 -39.581 1.00 93.56 760 ILE A C 1
ATOM 6243 O O . ILE A 1 760 ? 6.781 -7.720 -38.638 1.00 93.56 760 ILE A O 1
ATOM 6247 N N . MET A 1 761 ? 6.077 -7.562 -40.743 1.00 94.44 761 MET A N 1
ATOM 6248 C CA . MET A 1 761 ? 6.612 -6.218 -40.991 1.00 94.44 761 MET A CA 1
ATOM 6249 C C . MET A 1 761 ? 5.509 -5.158 -40.998 1.00 94.44 761 MET A C 1
ATOM 6251 O O . MET A 1 761 ? 4.421 -5.393 -41.518 1.00 94.44 761 MET A O 1
ATOM 6255 N N . MET A 1 762 ? 5.821 -3.945 -40.524 1.00 93.56 762 MET A N 1
ATOM 6256 C CA . MET A 1 762 ? 4.956 -2.777 -40.750 1.00 93.56 762 MET A CA 1
ATOM 6257 C C . MET A 1 762 ? 4.758 -2.540 -42.259 1.00 93.56 762 MET A C 1
ATOM 6259 O O . MET A 1 762 ? 5.706 -2.756 -43.025 1.00 93.56 762 MET A O 1
ATOM 6263 N N . PRO A 1 763 ? 3.604 -2.015 -42.715 1.00 92.19 763 PRO A N 1
ATOM 6264 C CA . PRO A 1 763 ? 3.336 -1.830 -44.142 1.00 92.19 763 PRO A CA 1
ATOM 6265 C C . PRO A 1 763 ? 4.388 -0.981 -44.879 1.00 92.19 763 PRO A C 1
ATOM 6267 O O . PRO A 1 763 ? 4.748 -1.278 -46.017 1.00 92.19 763 PRO A O 1
ATOM 6270 N N . ASP A 1 764 ? 4.948 0.049 -44.241 1.00 90.75 764 ASP A N 1
ATOM 6271 C CA . ASP A 1 764 ? 6.018 0.856 -44.848 1.00 90.75 764 ASP A CA 1
ATOM 6272 C C . ASP A 1 764 ? 7.382 0.147 -44.862 1.00 90.75 764 ASP A C 1
ATOM 6274 O O . ASP A 1 764 ? 8.187 0.369 -45.771 1.00 90.75 764 ASP A O 1
ATOM 6278 N N . THR A 1 765 ? 7.620 -0.785 -43.933 1.00 92.62 765 THR A N 1
ATOM 6279 C CA . THR A 1 765 ? 8.767 -1.699 -43.998 1.00 92.62 765 THR A CA 1
ATOM 6280 C C . THR A 1 765 ? 8.619 -2.657 -45.177 1.00 92.62 765 THR A C 1
ATOM 6282 O O . THR A 1 765 ? 9.582 -2.807 -45.925 1.00 92.62 765 THR A O 1
ATOM 6285 N N . VAL A 1 766 ? 7.424 -3.210 -45.436 1.00 94.31 766 VAL A N 1
ATOM 6286 C CA . VAL A 1 766 ? 7.178 -4.031 -46.640 1.00 94.31 766 VAL A CA 1
ATOM 6287 C C . VAL A 1 766 ? 7.461 -3.230 -47.913 1.00 94.31 766 VAL A C 1
ATOM 6289 O O . VAL A 1 766 ? 8.220 -3.700 -48.754 1.00 94.31 766 VAL A O 1
ATOM 6292 N N . LYS A 1 767 ? 6.981 -1.981 -48.031 1.00 93.38 767 LYS A N 1
ATOM 6293 C CA . LYS A 1 767 ? 7.300 -1.097 -49.179 1.00 93.38 767 LYS A CA 1
ATOM 6294 C C . LYS A 1 767 ? 8.808 -0.855 -49.342 1.00 93.38 767 LYS A C 1
ATOM 6296 O O . LYS A 1 767 ? 9.314 -0.794 -50.466 1.00 93.38 767 LYS A O 1
ATOM 6301 N N . ARG A 1 768 ? 9.552 -0.722 -48.235 1.00 93.81 768 ARG A N 1
ATOM 6302 C CA . ARG A 1 768 ? 11.020 -0.591 -48.258 1.00 93.81 768 ARG A CA 1
ATOM 6303 C C . ARG A 1 768 ? 11.687 -1.881 -48.740 1.00 93.81 768 ARG A C 1
ATOM 6305 O O . ARG A 1 768 ? 12.583 -1.817 -49.577 1.00 93.81 768 ARG A O 1
ATOM 6312 N N . VAL A 1 769 ? 11.241 -3.031 -48.236 1.00 93.81 769 VAL A N 1
ATOM 6313 C CA . VAL A 1 769 ? 11.761 -4.362 -48.578 1.00 93.81 769 VAL A CA 1
ATOM 6314 C C . VAL A 1 769 ? 11.464 -4.713 -50.036 1.00 93.81 769 VAL A C 1
ATOM 6316 O O . VAL A 1 769 ? 12.401 -5.036 -50.757 1.00 93.81 769 VAL A O 1
ATOM 6319 N N . GLN A 1 770 ? 10.227 -4.527 -50.512 1.00 95.00 770 GLN A N 1
ATOM 6320 C CA . GLN A 1 770 ? 9.832 -4.618 -51.928 1.00 95.00 770 GLN A CA 1
ATOM 6321 C C . GLN A 1 770 ? 10.836 -3.913 -52.845 1.00 95.00 770 GLN A C 1
ATOM 6323 O O . GLN A 1 770 ? 11.377 -4.511 -53.774 1.00 95.00 770 GLN A O 1
ATOM 6328 N N . LYS A 1 771 ? 11.124 -2.638 -52.556 1.00 94.00 771 LYS A N 1
ATOM 6329 C CA . LYS A 1 771 ? 12.030 -1.817 -53.362 1.00 94.00 771 LYS A CA 1
ATOM 6330 C C . LYS A 1 771 ? 13.467 -2.349 -53.377 1.00 94.00 771 LYS A C 1
ATOM 6332 O O . LYS A 1 771 ? 14.126 -2.216 -54.401 1.00 94.00 771 LYS A O 1
ATOM 6337 N N . ILE A 1 772 ? 13.944 -2.932 -52.277 1.00 95.00 772 ILE A N 1
ATOM 6338 C CA . ILE A 1 772 ? 15.288 -3.523 -52.190 1.00 95.00 772 ILE A CA 1
ATOM 6339 C C . ILE A 1 772 ? 15.331 -4.870 -52.930 1.00 95.00 772 ILE A C 1
ATOM 6341 O O . ILE A 1 772 ? 16.256 -5.106 -53.700 1.00 95.00 772 ILE A O 1
ATOM 6345 N N . LEU A 1 773 ? 14.312 -5.724 -52.778 1.00 95.06 773 LEU A N 1
ATOM 6346 C CA . LEU A 1 773 ? 14.218 -7.008 -53.488 1.00 95.06 773 LEU A CA 1
ATOM 6347 C C . LEU A 1 773 ? 14.225 -6.815 -55.014 1.00 95.06 773 LEU A C 1
ATOM 6349 O O . LEU A 1 773 ? 14.999 -7.473 -55.703 1.00 95.06 773 LEU A O 1
ATOM 6353 N N . LEU A 1 774 ? 13.450 -5.849 -55.522 1.00 94.38 774 LEU A N 1
ATOM 6354 C CA . LEU A 1 774 ? 13.410 -5.474 -56.946 1.00 94.38 774 LEU A CA 1
ATOM 6355 C C . LEU A 1 774 ? 14.699 -4.795 -57.459 1.00 94.38 774 LEU A C 1
ATOM 6357 O O . LEU A 1 774 ? 14.833 -4.563 -58.659 1.00 94.38 774 LEU A O 1
ATOM 6361 N N . GLN A 1 775 ? 15.637 -4.435 -56.577 1.00 92.31 775 GLN A N 1
ATOM 6362 C CA . GLN A 1 775 ? 16.966 -3.926 -56.949 1.00 92.31 775 GLN A CA 1
ATOM 6363 C C . GLN A 1 775 ? 18.035 -5.031 -56.984 1.00 92.31 775 GLN A C 1
ATOM 6365 O O . GLN A 1 775 ? 19.081 -4.836 -57.603 1.00 92.31 775 GLN A O 1
ATOM 6370 N N . GLY A 1 776 ? 17.767 -6.189 -56.369 1.00 88.62 776 GLY A N 1
ATOM 6371 C CA . GLY A 1 776 ? 18.661 -7.345 -56.355 1.00 88.62 776 GLY A CA 1
ATOM 6372 C C . GLY A 1 776 ? 19.990 -7.119 -55.620 1.00 88.62 776 GLY A C 1
ATOM 6373 O O . GLY A 1 776 ? 20.159 -6.195 -54.821 1.00 88.62 776 GLY A O 1
ATOM 6374 N N . GLY A 1 777 ? 20.956 -8.000 -55.890 1.00 90.56 777 GLY A N 1
ATOM 6375 C CA . GLY A 1 777 ? 22.305 -7.931 -55.322 1.00 90.56 777 GLY A CA 1
ATOM 6376 C C . GLY A 1 777 ? 22.400 -8.277 -53.828 1.00 90.56 777 GLY A C 1
ATOM 6377 O O . GLY A 1 777 ? 21.485 -8.839 -53.227 1.00 90.56 777 GLY A O 1
ATOM 6378 N N . GLU A 1 778 ? 23.549 -7.953 -53.228 1.00 90.25 778 GLU A N 1
ATOM 6379 C CA . GLU A 1 778 ? 23.911 -8.373 -51.863 1.00 90.25 778 GLU A CA 1
ATOM 6380 C C . GLU A 1 778 ? 22.966 -7.817 -50.782 1.00 90.25 778 GLU A C 1
ATOM 6382 O O . GLU A 1 778 ? 22.655 -8.513 -49.817 1.00 90.25 778 GLU A O 1
ATOM 6387 N N . GLU A 1 779 ? 22.460 -6.590 -50.949 1.00 89.38 779 GLU A N 1
ATOM 6388 C CA . GLU A 1 779 ? 21.534 -5.972 -49.988 1.00 89.38 779 GLU A CA 1
ATOM 6389 C C . GLU A 1 779 ? 20.145 -6.642 -50.026 1.00 89.38 779 GLU A C 1
ATOM 6391 O O . GLU A 1 779 ? 19.515 -6.798 -48.981 1.00 89.38 779 GLU A O 1
ATOM 6396 N N . ALA A 1 780 ? 19.698 -7.134 -51.190 1.00 91.75 780 ALA A N 1
ATOM 6397 C CA . ALA A 1 780 ? 18.484 -7.947 -51.296 1.00 91.75 780 ALA A CA 1
ATOM 6398 C C . ALA A 1 780 ? 18.650 -9.317 -50.617 1.00 91.75 780 ALA A C 1
ATOM 6400 O O . ALA A 1 780 ? 17.769 -9.732 -49.864 1.00 91.75 780 ALA A O 1
ATOM 6401 N N . GLU A 1 781 ? 19.794 -9.990 -50.799 1.00 94.25 781 GLU A N 1
ATOM 6402 C CA . GLU A 1 781 ? 20.085 -11.256 -50.107 1.00 94.25 781 GLU A CA 1
ATOM 6403 C C . GLU A 1 781 ? 20.210 -11.067 -48.580 1.00 94.25 781 GLU A C 1
ATOM 6405 O O . GLU A 1 781 ? 19.803 -11.931 -47.798 1.00 94.25 781 GLU A O 1
ATOM 6410 N N . LYS A 1 782 ? 20.751 -9.927 -48.137 1.00 92.56 782 LYS A N 1
ATOM 6411 C CA . LYS A 1 782 ? 20.835 -9.541 -46.724 1.00 92.56 782 LYS A CA 1
ATOM 6412 C C . LYS A 1 782 ? 19.450 -9.309 -46.120 1.00 92.56 782 LYS A C 1
ATOM 6414 O O . LYS A 1 782 ? 19.123 -9.961 -45.132 1.00 92.56 782 LYS A O 1
ATOM 6419 N N . VAL A 1 783 ? 18.620 -8.464 -46.735 1.00 92.44 783 VAL A N 1
ATOM 6420 C CA . VAL A 1 783 ? 17.248 -8.179 -46.274 1.00 92.44 783 VAL A CA 1
ATOM 6421 C C . VAL A 1 783 ? 16.376 -9.442 -46.278 1.00 92.44 783 VAL A C 1
ATOM 6423 O O . VAL A 1 783 ? 15.605 -9.666 -45.345 1.00 92.44 783 VAL A O 1
ATOM 6426 N N . TRP A 1 784 ? 16.551 -10.326 -47.265 1.00 95.31 784 TRP A N 1
ATOM 6427 C CA . TRP A 1 784 ? 15.899 -11.639 -47.304 1.00 95.31 784 TRP A CA 1
ATOM 6428 C C . TRP A 1 784 ? 16.201 -12.487 -46.058 1.00 95.31 784 TRP A C 1
ATOM 6430 O O . TRP A 1 784 ? 15.296 -13.093 -45.481 1.00 95.31 784 TRP A O 1
ATOM 6440 N N . LYS A 1 785 ? 17.465 -12.506 -45.612 1.00 92.19 785 LYS A N 1
ATOM 6441 C CA . LYS A 1 785 ? 17.897 -13.215 -44.394 1.00 92.19 785 LYS A CA 1
ATOM 6442 C C . LYS A 1 785 ? 17.451 -12.503 -43.115 1.00 92.19 785 LYS A C 1
ATOM 6444 O O . LYS A 1 785 ? 17.042 -13.182 -42.180 1.00 92.19 785 LYS A O 1
ATOM 6449 N N . GLU A 1 786 ? 17.510 -11.171 -43.088 1.00 89.75 786 GLU A N 1
ATOM 6450 C CA . GLU A 1 786 ? 17.145 -10.310 -41.951 1.00 89.75 786 GLU A CA 1
ATOM 6451 C C . GLU A 1 786 ? 15.683 -10.513 -41.525 1.00 89.75 786 GLU A C 1
ATOM 6453 O O . GLU A 1 786 ? 15.414 -10.786 -40.357 1.00 89.75 786 GLU A O 1
ATOM 6458 N N . PHE A 1 787 ? 14.748 -10.477 -42.480 1.00 89.06 787 PHE A N 1
ATOM 6459 C CA . PHE A 1 787 ? 13.316 -10.672 -42.215 1.00 89.06 787 PHE A CA 1
ATOM 6460 C C . PHE A 1 787 ? 12.855 -12.136 -42.333 1.00 89.06 787 PHE A C 1
ATOM 6462 O O . PHE A 1 787 ? 11.688 -12.437 -42.082 1.00 89.06 787 PHE A O 1
ATOM 6469 N N . GLY A 1 788 ? 13.758 -13.063 -42.675 1.00 92.81 788 GLY A N 1
ATOM 6470 C CA . GLY A 1 788 ? 13.471 -14.499 -42.748 1.00 92.81 788 GLY A CA 1
ATOM 6471 C C . GLY A 1 788 ? 12.510 -14.894 -43.875 1.00 92.81 788 GLY A C 1
ATOM 6472 O O . GLY A 1 788 ? 11.701 -15.807 -43.686 1.00 92.81 788 GLY A O 1
ATOM 6473 N N . LEU A 1 789 ? 12.586 -14.198 -45.015 1.00 96.19 789 LEU A N 1
ATOM 6474 C CA . LEU A 1 789 ? 11.676 -14.359 -46.152 1.00 96.19 789 LEU A CA 1
ATOM 6475 C C . LEU A 1 789 ? 11.780 -15.747 -46.807 1.00 96.19 789 LEU A C 1
ATOM 6477 O O . LEU A 1 789 ? 12.793 -16.447 -46.705 1.00 96.19 789 LEU A O 1
ATOM 6481 N N . ALA A 1 790 ? 10.714 -16.140 -47.503 1.00 96.94 790 ALA A N 1
ATOM 6482 C CA . ALA A 1 790 ? 10.651 -17.385 -48.261 1.00 96.94 790 ALA A CA 1
ATOM 6483 C C . ALA A 1 790 ? 9.810 -17.249 -49.537 1.00 96.94 790 ALA A C 1
ATOM 6485 O O . ALA A 1 790 ? 8.863 -16.466 -49.586 1.00 96.94 790 ALA A O 1
ATOM 6486 N N . THR A 1 791 ? 10.110 -18.075 -50.541 1.00 96.88 791 THR A N 1
ATOM 6487 C CA . THR A 1 791 ? 9.261 -18.270 -51.724 1.00 96.88 791 THR A CA 1
ATOM 6488 C C . THR A 1 791 ? 8.251 -19.385 -51.461 1.00 96.88 791 THR A C 1
ATOM 6490 O O . THR A 1 791 ? 8.626 -20.525 -51.177 1.00 96.88 791 THR A O 1
ATOM 6493 N N . LEU A 1 792 ? 6.963 -19.084 -51.603 1.00 96.06 792 LEU A N 1
ATOM 6494 C CA . LEU A 1 792 ? 5.868 -20.039 -51.492 1.00 96.06 792 LEU A CA 1
ATOM 6495 C C . LEU A 1 792 ? 5.844 -20.966 -52.720 1.00 96.06 792 LEU A C 1
ATOM 6497 O O . LEU A 1 792 ? 5.623 -20.516 -53.850 1.00 96.06 792 LEU A O 1
ATOM 6501 N N . THR A 1 793 ? 6.078 -22.265 -52.524 1.00 95.06 793 THR A N 1
ATOM 6502 C CA . THR A 1 793 ? 6.304 -23.242 -53.610 1.00 95.06 793 THR A CA 1
ATOM 6503 C C . THR A 1 793 ? 5.013 -23.733 -54.280 1.00 95.06 793 THR A C 1
ATOM 6505 O O . THR A 1 793 ? 5.023 -24.040 -55.475 1.00 95.06 793 THR A O 1
ATOM 6508 N N . ILE A 1 794 ? 3.891 -23.705 -53.557 1.00 94.56 794 ILE A N 1
ATOM 6509 C CA . ILE A 1 794 ? 2.529 -24.061 -54.004 1.00 94.56 794 ILE A CA 1
ATOM 6510 C C . ILE A 1 794 ? 1.570 -22.856 -53.884 1.00 94.56 794 ILE A C 1
ATOM 6512 O O . ILE A 1 794 ? 1.922 -21.875 -53.232 1.00 94.56 794 ILE A O 1
ATOM 6516 N N . PRO A 1 795 ? 0.367 -22.871 -54.490 1.00 93.81 795 PRO A N 1
ATOM 6517 C CA . PRO A 1 795 ? -0.643 -21.833 -54.261 1.00 93.81 795 PRO A CA 1
ATOM 6518 C C . PRO A 1 795 ? -1.095 -21.776 -52.792 1.00 93.81 795 PRO A C 1
ATOM 6520 O O . PRO A 1 795 ? -1.240 -22.816 -52.148 1.00 93.81 795 PRO A O 1
ATOM 6523 N N . VAL A 1 796 ? -1.389 -20.579 -52.270 1.00 91.81 796 VAL A N 1
ATOM 6524 C CA . VAL A 1 796 ? -1.772 -20.405 -50.853 1.00 91.81 796 VAL A CA 1
ATOM 6525 C C . VAL A 1 796 ? -3.063 -21.146 -50.484 1.00 91.81 796 VAL A C 1
ATOM 6527 O O . VAL A 1 796 ? -3.132 -21.759 -49.424 1.00 91.81 796 VAL A O 1
ATOM 6530 N N . GLU A 1 797 ? -4.040 -21.216 -51.390 1.00 92.06 797 GLU A N 1
ATOM 6531 C CA . GLU A 1 797 ? -5.266 -22.003 -51.190 1.00 92.06 797 GLU A CA 1
ATOM 6532 C C . GLU A 1 797 ? -5.005 -23.517 -51.121 1.00 92.06 797 GLU A C 1
ATOM 6534 O O . GLU A 1 797 ? -5.665 -24.229 -50.364 1.00 92.06 797 GLU A O 1
ATOM 6539 N N . GLU A 1 798 ? -4.001 -24.023 -51.845 1.00 93.88 798 GLU A N 1
ATOM 6540 C CA . GLU A 1 798 ? -3.578 -25.425 -51.739 1.00 93.88 798 GLU A CA 1
ATOM 6541 C C . GLU A 1 798 ? -2.891 -25.686 -50.388 1.00 93.88 798 GLU A C 1
ATOM 6543 O O . GLU A 1 798 ? -3.106 -26.731 -49.771 1.00 93.88 798 GLU A O 1
ATOM 6548 N N . LEU A 1 799 ? -2.112 -24.719 -49.885 1.00 92.38 799 LEU A N 1
ATOM 6549 C CA . LEU A 1 799 ? -1.523 -24.787 -48.547 1.00 92.38 799 LEU A CA 1
ATOM 6550 C C . LEU A 1 799 ? -2.599 -24.746 -47.451 1.00 92.38 799 LEU A C 1
ATOM 6552 O O . LEU A 1 799 ? -2.564 -25.582 -46.552 1.00 92.38 799 LEU A O 1
ATOM 6556 N N . LYS A 1 800 ? -3.585 -23.846 -47.544 1.00 89.31 800 LYS A N 1
ATOM 6557 C CA . LYS A 1 800 ? -4.706 -23.741 -46.590 1.00 89.31 800 LYS A CA 1
ATOM 6558 C C . LYS A 1 800 ? -5.518 -25.039 -46.540 1.00 89.31 800 LYS A C 1
ATOM 6560 O O . LYS A 1 800 ? -5.793 -25.543 -45.454 1.00 89.31 800 LYS A O 1
ATOM 6565 N N . GLN A 1 801 ? -5.805 -25.657 -47.689 1.00 89.00 801 GLN A N 1
ATOM 6566 C CA . GLN A 1 801 ? -6.445 -26.980 -47.745 1.00 89.00 801 GLN A CA 1
ATOM 6567 C C . GLN A 1 801 ? -5.588 -28.082 -47.096 1.00 89.00 801 GLN A C 1
ATOM 6569 O O . GLN A 1 801 ? -6.113 -28.903 -46.344 1.00 89.00 801 GLN A O 1
ATOM 6574 N N . LYS A 1 802 ? -4.269 -28.091 -47.335 1.00 89.88 802 LYS A N 1
ATOM 6575 C CA . LYS A 1 802 ? -3.340 -29.057 -46.722 1.00 89.88 802 LYS A CA 1
ATOM 6576 C C . LYS A 1 802 ? -3.179 -28.871 -45.212 1.00 89.88 802 LYS A C 1
ATOM 6578 O O . LYS A 1 802 ? -3.032 -29.867 -44.514 1.00 89.88 802 LYS A O 1
ATOM 6583 N N . VAL A 1 803 ? -3.215 -27.634 -44.713 1.00 86.69 803 VAL A N 1
ATOM 6584 C CA . VAL A 1 803 ? -3.147 -27.318 -43.277 1.00 86.69 803 VAL A CA 1
ATOM 6585 C C . VAL A 1 803 ? -4.415 -27.774 -42.552 1.00 86.69 803 VAL A C 1
ATOM 6587 O O . VAL A 1 803 ? -4.297 -28.438 -41.529 1.00 86.69 803 VAL A O 1
ATOM 6590 N N . ARG A 1 804 ? -5.606 -27.522 -43.112 1.00 81.06 804 ARG A N 1
ATOM 6591 C CA . ARG A 1 804 ? -6.884 -28.015 -42.555 1.00 81.06 804 ARG A CA 1
ATOM 6592 C C . ARG A 1 804 ? -6.977 -29.545 -42.534 1.00 81.06 804 ARG A C 1
ATOM 6594 O O . ARG A 1 804 ? -7.464 -30.142 -41.587 1.00 81.06 804 ARG A O 1
ATOM 6601 N N . ALA A 1 805 ? -6.439 -30.213 -43.555 1.00 83.06 805 ALA A N 1
ATOM 6602 C CA . ALA A 1 805 ? -6.400 -31.676 -43.611 1.00 83.06 805 ALA A CA 1
ATOM 6603 C C . ALA A 1 805 ? -5.325 -32.333 -42.707 1.00 83.06 805 ALA A C 1
ATOM 6605 O O . ALA A 1 805 ? -5.218 -33.563 -42.692 1.00 83.06 805 ALA A O 1
ATOM 6606 N N . ALA A 1 806 ? -4.501 -31.555 -41.997 1.00 81.25 806 ALA A N 1
ATOM 6607 C CA . ALA A 1 806 ? -3.365 -32.052 -41.221 1.00 81.25 806 ALA A CA 1
ATOM 6608 C C . ALA A 1 806 ? -3.735 -32.418 -39.776 1.00 81.25 806 ALA A C 1
ATOM 6610 O O . ALA A 1 806 ? -4.597 -31.799 -39.154 1.00 81.25 806 ALA A O 1
ATOM 6611 N N . LYS A 1 807 ? -3.009 -33.365 -39.169 1.00 76.19 807 LYS A N 1
ATOM 6612 C CA . LYS A 1 807 ? -3.074 -33.545 -37.708 1.00 76.19 807 LYS A CA 1
ATOM 6613 C C . LYS A 1 807 ? -2.313 -32.407 -37.004 1.00 76.19 807 LYS A C 1
ATOM 6615 O O . LYS A 1 807 ? -1.352 -31.892 -37.576 1.00 76.19 807 LYS A O 1
ATOM 6620 N N . PRO A 1 808 ? -2.630 -32.061 -35.739 1.00 64.62 808 PRO A N 1
ATOM 6621 C CA . PRO A 1 808 ? -2.009 -30.922 -35.047 1.00 64.62 808 PRO A CA 1
ATOM 6622 C C . PRO A 1 808 ? -0.467 -30.905 -35.030 1.00 64.62 808 PRO A C 1
ATOM 6624 O O . PRO A 1 808 ? 0.129 -29.840 -35.146 1.00 64.62 808 PRO A O 1
ATOM 6627 N N . GLY A 1 809 ? 0.192 -32.069 -34.956 1.00 68.19 809 GLY A N 1
ATOM 6628 C CA . GLY A 1 809 ? 1.660 -32.175 -35.019 1.00 68.19 809 GLY A CA 1
ATOM 6629 C C . GLY A 1 809 ? 2.272 -32.110 -36.430 1.00 68.19 809 GLY A C 1
ATOM 6630 O O . GLY A 1 809 ? 3.490 -32.038 -36.567 1.00 68.19 809 GLY A O 1
ATOM 6631 N N . GLU A 1 810 ? 1.457 -32.150 -37.487 1.00 80.25 810 GLU A N 1
ATOM 6632 C CA . GLU A 1 810 ? 1.897 -32.186 -38.891 1.00 80.25 810 GLU A CA 1
ATOM 6633 C C . GLU A 1 810 ? 1.899 -30.778 -39.532 1.00 80.25 810 GLU A C 1
ATOM 6635 O O . GLU A 1 810 ? 2.711 -30.512 -40.423 1.00 80.25 810 GLU A O 1
ATOM 6640 N N . VAL A 1 811 ? 1.062 -29.854 -39.031 1.00 80.88 811 VAL A N 1
ATOM 6641 C CA . VAL A 1 811 ? 0.840 -28.489 -39.564 1.00 80.88 811 VAL A CA 1
ATOM 6642 C C . VAL A 1 811 ? 2.144 -27.729 -39.832 1.00 80.88 811 VAL A C 1
ATOM 6644 O O . VAL A 1 811 ? 2.412 -27.329 -40.966 1.00 80.88 811 VAL A O 1
ATOM 6647 N N . SER A 1 812 ? 3.008 -27.570 -38.823 1.00 82.25 812 SER A N 1
ATOM 6648 C CA . SER A 1 812 ? 4.257 -26.805 -38.983 1.00 82.25 812 SER A CA 1
ATOM 6649 C C . SER A 1 812 ? 5.257 -27.456 -39.945 1.00 82.25 812 SER A C 1
ATOM 6651 O O . SER A 1 812 ? 6.076 -26.744 -40.527 1.00 82.25 812 SER A O 1
ATOM 6653 N N . SER A 1 813 ? 5.182 -28.775 -40.163 1.00 86.19 813 SER A N 1
ATOM 6654 C CA . SER A 1 813 ? 5.993 -29.457 -41.180 1.00 86.19 813 SER A CA 1
ATOM 6655 C C . SER A 1 813 ? 5.486 -29.144 -42.588 1.00 86.19 813 SER A C 1
ATOM 6657 O O . SER A 1 813 ? 6.277 -28.792 -43.459 1.00 86.19 813 SER A O 1
ATOM 6659 N N . ILE A 1 814 ? 4.166 -29.189 -42.794 1.00 89.56 814 ILE A N 1
ATOM 6660 C CA . ILE A 1 814 ? 3.514 -28.882 -44.076 1.00 89.56 814 ILE A CA 1
ATOM 6661 C C . ILE A 1 814 ? 3.778 -27.431 -44.498 1.00 89.56 814 ILE A C 1
ATOM 6663 O O . ILE A 1 814 ? 4.157 -27.189 -45.643 1.00 89.56 814 ILE A O 1
ATOM 6667 N N . ILE A 1 815 ? 3.664 -26.475 -43.568 1.00 90.38 815 ILE A N 1
ATOM 6668 C CA . ILE A 1 815 ? 3.969 -25.061 -43.838 1.00 90.38 815 ILE A CA 1
ATOM 6669 C C . ILE A 1 815 ? 5.453 -24.887 -44.188 1.00 90.38 815 ILE A C 1
ATOM 6671 O O . ILE A 1 815 ? 5.772 -24.236 -45.178 1.00 90.38 815 ILE A O 1
ATOM 6675 N N . ASN A 1 816 ? 6.375 -25.510 -43.446 1.00 89.94 816 ASN A N 1
ATOM 6676 C CA . ASN A 1 816 ? 7.807 -25.409 -43.751 1.00 89.94 816 ASN A CA 1
ATOM 6677 C C . ASN A 1 816 ? 8.194 -26.068 -45.091 1.00 89.94 816 ASN A C 1
ATOM 6679 O O . ASN A 1 816 ? 9.112 -25.589 -45.748 1.00 89.94 816 ASN A O 1
ATOM 6683 N N . GLN A 1 817 ? 7.496 -27.120 -45.532 1.00 93.12 817 GLN A N 1
ATOM 6684 C CA . GLN A 1 817 ? 7.696 -27.730 -46.858 1.00 93.12 817 GLN A CA 1
ATOM 6685 C C . GLN A 1 817 ? 7.190 -26.847 -48.014 1.00 93.12 817 GLN A C 1
ATOM 6687 O O . GLN A 1 817 ? 7.645 -26.995 -49.148 1.00 93.12 817 GLN A O 1
ATOM 6692 N N . ALA A 1 818 ? 6.266 -25.921 -47.742 1.00 93.81 818 ALA A N 1
ATOM 6693 C CA . ALA A 1 818 ? 5.744 -24.977 -48.727 1.00 93.81 818 ALA A CA 1
ATOM 6694 C C . ALA A 1 818 ? 6.593 -23.697 -48.877 1.00 93.81 818 ALA A C 1
ATOM 6696 O O . ALA A 1 818 ? 6.286 -22.880 -49.742 1.00 93.81 818 ALA A O 1
ATOM 6697 N N . LEU A 1 819 ? 7.637 -23.506 -48.059 1.00 95.44 819 LEU A N 1
ATOM 6698 C CA . LEU A 1 819 ? 8.410 -22.262 -47.958 1.00 95.44 819 LEU A CA 1
ATOM 6699 C C . LEU A 1 819 ? 9.896 -22.491 -48.279 1.00 95.44 819 LEU A C 1
ATOM 6701 O O . LEU A 1 819 ? 10.667 -22.904 -47.411 1.00 95.44 819 LEU A O 1
ATOM 6705 N N . ASP A 1 820 ? 10.326 -22.172 -49.504 1.00 95.62 820 ASP A N 1
ATOM 6706 C CA . ASP A 1 820 ? 11.753 -22.175 -49.846 1.00 95.62 820 ASP A CA 1
ATOM 6707 C C . ASP A 1 820 ? 12.427 -20.894 -49.332 1.00 95.62 820 ASP A C 1
ATOM 6709 O O . ASP A 1 820 ? 12.213 -19.800 -49.854 1.00 95.62 820 ASP A O 1
ATOM 6713 N N . LYS A 1 821 ? 13.251 -21.033 -48.289 1.00 93.94 821 LYS A N 1
ATOM 6714 C CA . LYS A 1 821 ? 14.012 -19.931 -47.679 1.00 93.94 821 LYS A CA 1
ATOM 6715 C C . LYS A 1 821 ? 15.264 -19.535 -48.466 1.00 93.94 821 LYS A C 1
ATOM 6717 O O . LYS A 1 821 ? 15.969 -18.613 -48.053 1.00 93.94 821 LYS A O 1
ATOM 6722 N N . LYS A 1 822 ? 15.590 -20.215 -49.567 1.00 94.44 822 LYS A N 1
ATOM 6723 C CA . LYS A 1 822 ? 16.720 -19.846 -50.420 1.00 94.44 822 LYS A CA 1
ATOM 6724 C C . LYS A 1 822 ? 16.410 -18.547 -51.173 1.00 94.44 822 LYS A C 1
ATOM 6726 O O . LYS A 1 822 ? 15.383 -18.438 -51.833 1.00 94.44 822 LYS A O 1
ATOM 6731 N N . PHE A 1 823 ? 17.335 -17.588 -51.120 1.00 93.75 823 PHE A N 1
ATOM 6732 C CA . PHE A 1 823 ? 17.258 -16.375 -51.934 1.00 93.75 823 PHE A CA 1
ATOM 6733 C C . PHE A 1 823 ? 17.299 -16.741 -53.437 1.00 93.75 823 PHE A C 1
ATOM 6735 O O . PHE A 1 823 ? 18.213 -17.470 -53.846 1.00 93.75 823 PHE A O 1
ATOM 6742 N N . PRO A 1 824 ? 16.330 -16.292 -54.259 1.00 90.19 824 PRO A N 1
ATOM 6743 C CA . PRO A 1 824 ? 16.214 -16.725 -55.655 1.00 90.19 824 PRO A CA 1
ATOM 6744 C C . PRO A 1 824 ? 17.214 -16.046 -56.605 1.00 90.19 824 PRO A C 1
ATOM 6746 O O . PRO A 1 824 ? 17.525 -16.621 -57.648 1.00 90.19 824 PRO A O 1
ATOM 6749 N N . GLY A 1 825 ? 17.750 -14.874 -56.244 1.00 90.25 825 GLY A N 1
ATOM 6750 C CA . GLY A 1 825 ? 18.606 -14.053 -57.104 1.00 90.25 825 GLY A CA 1
ATOM 6751 C C . GLY A 1 825 ? 17.884 -12.786 -57.560 1.00 90.25 825 GLY A C 1
ATOM 6752 O O . GLY A 1 825 ? 17.523 -11.952 -56.734 1.00 90.25 825 GLY A O 1
ATOM 6753 N N . GLU A 1 826 ? 17.692 -12.633 -58.868 1.00 90.69 826 GLU A N 1
ATOM 6754 C CA . GLU A 1 826 ? 16.858 -11.567 -59.438 1.00 90.69 826 GLU A CA 1
ATOM 6755 C C . GLU A 1 826 ? 15.370 -11.848 -59.139 1.00 90.69 826 GLU A C 1
ATOM 6757 O O . GLU A 1 826 ? 14.938 -13.003 -59.148 1.00 90.69 826 GLU A O 1
ATOM 6762 N N . ILE A 1 827 ? 14.602 -10.800 -58.822 1.00 94.31 827 ILE A N 1
ATOM 6763 C CA . ILE A 1 827 ? 13.194 -10.872 -58.397 1.00 94.31 827 ILE A CA 1
ATOM 6764 C C . ILE A 1 827 ? 12.399 -9.855 -59.213 1.00 94.31 827 ILE A C 1
ATOM 6766 O O . ILE A 1 827 ? 12.710 -8.665 -59.178 1.00 94.31 827 ILE A O 1
ATOM 6770 N N . GLU A 1 828 ? 11.352 -10.304 -59.906 1.00 92.81 828 GLU A N 1
ATOM 6771 C CA . GLU A 1 828 ? 10.461 -9.426 -60.665 1.00 92.81 828 GLU A CA 1
ATOM 6772 C C . GLU A 1 828 ? 9.211 -9.040 -59.861 1.00 92.81 828 GLU A C 1
ATOM 6774 O O . GLU A 1 828 ? 8.791 -9.723 -58.924 1.00 92.81 828 GLU A O 1
ATOM 6779 N N . VAL A 1 829 ? 8.532 -7.965 -60.280 1.00 91.19 829 VAL A N 1
ATOM 6780 C CA . VAL A 1 829 ? 7.270 -7.506 -59.652 1.00 91.19 829 VAL A CA 1
ATOM 6781 C C . VAL A 1 829 ? 6.207 -8.615 -59.644 1.00 91.19 829 VAL A C 1
ATOM 6783 O O . VAL A 1 829 ? 5.377 -8.694 -58.740 1.00 91.19 829 VAL A O 1
ATOM 6786 N N . ALA A 1 830 ? 6.250 -9.515 -60.629 1.00 91.38 830 ALA A N 1
ATOM 6787 C CA . ALA A 1 830 ? 5.336 -10.646 -60.737 1.00 91.38 830 ALA A CA 1
ATOM 6788 C C . ALA A 1 830 ? 5.581 -11.766 -59.704 1.00 91.38 830 ALA A C 1
ATOM 6790 O O . ALA A 1 830 ? 4.680 -12.595 -59.531 1.00 91.38 830 ALA A O 1
ATOM 6791 N N . ASP A 1 831 ? 6.741 -11.794 -59.039 1.00 92.56 831 ASP A N 1
ATOM 6792 C CA . ASP A 1 831 ? 7.137 -12.825 -58.068 1.00 92.56 831 ASP A CA 1
ATOM 6793 C C . ASP A 1 831 ? 6.816 -12.439 -56.620 1.00 92.56 831 ASP A C 1
ATOM 6795 O O . ASP A 1 831 ? 6.644 -13.319 -55.777 1.00 92.56 831 ASP A O 1
ATOM 6799 N N . LEU A 1 832 ? 6.655 -11.140 -56.336 1.00 93.56 832 LEU A N 1
ATOM 6800 C CA . LEU A 1 832 ? 6.336 -10.602 -55.007 1.00 93.56 832 LEU A CA 1
ATOM 6801 C C . LEU A 1 832 ? 5.124 -11.289 -54.349 1.00 93.56 832 LEU A C 1
ATOM 6803 O O . LEU A 1 832 ? 5.185 -11.636 -53.174 1.00 93.56 832 LEU A O 1
ATOM 6807 N N . LYS A 1 833 ? 4.093 -11.622 -55.138 1.00 93.44 833 LYS A N 1
ATOM 6808 C CA . LYS A 1 833 ? 2.892 -12.394 -54.740 1.00 93.44 833 LYS A CA 1
ATOM 6809 C C . LYS A 1 833 ? 3.153 -13.845 -54.298 1.00 93.44 833 LYS A C 1
ATOM 6811 O O . LYS A 1 833 ? 2.225 -14.609 -54.036 1.00 93.44 833 LYS A O 1
ATOM 6816 N N . ARG A 1 834 ? 4.411 -14.286 -54.328 1.00 94.12 834 ARG A N 1
ATOM 6817 C CA . ARG A 1 834 ? 4.882 -15.587 -53.833 1.00 94.12 834 ARG A CA 1
ATOM 6818 C C . ARG A 1 834 ? 5.952 -15.444 -52.759 1.00 94.12 834 ARG A C 1
ATOM 6820 O O . ARG A 1 834 ? 6.309 -16.455 -52.164 1.00 94.12 834 ARG A O 1
ATOM 6827 N N . ILE A 1 835 ? 6.480 -14.247 -52.519 1.00 96.56 835 ILE A N 1
ATOM 6828 C CA . ILE A 1 835 ? 7.465 -14.005 -51.467 1.00 96.56 835 ILE A CA 1
ATOM 6829 C C . ILE A 1 835 ? 6.693 -13.611 -50.210 1.00 96.56 835 ILE A C 1
ATOM 6831 O O . ILE A 1 835 ? 5.833 -12.733 -50.253 1.00 96.56 835 ILE A O 1
ATOM 6835 N N . VAL A 1 836 ? 6.980 -14.287 -49.101 1.00 96.12 836 VAL A N 1
ATOM 6836 C CA . VAL A 1 836 ? 6.228 -14.150 -47.850 1.00 96.12 836 VAL A CA 1
ATOM 6837 C C . VAL A 1 836 ? 7.140 -14.084 -46.629 1.00 96.12 836 VAL A C 1
ATOM 6839 O O . VAL A 1 836 ? 8.218 -14.685 -46.607 1.00 96.12 836 VAL A O 1
ATOM 6842 N N . GLN A 1 837 ? 6.664 -13.412 -45.582 1.00 94.75 837 GLN A N 1
ATOM 6843 C CA . GLN A 1 837 ? 7.157 -13.566 -44.213 1.00 94.75 837 GLN A CA 1
ATOM 6844 C C . GLN A 1 837 ? 6.159 -14.413 -43.409 1.00 94.75 837 GLN A C 1
ATOM 6846 O O . GLN A 1 837 ? 4.951 -14.196 -43.506 1.00 94.75 837 GLN A O 1
ATOM 6851 N N . ARG A 1 838 ? 6.645 -15.379 -42.613 1.00 92.88 838 ARG A N 1
ATOM 6852 C CA . ARG A 1 838 ? 5.798 -16.211 -41.739 1.00 92.88 838 ARG A CA 1
ATOM 6853 C C . ARG A 1 838 ? 5.727 -15.624 -40.327 1.00 92.88 838 ARG A C 1
ATOM 6855 O O . ARG A 1 838 ? 6.710 -15.702 -39.594 1.00 92.88 838 ARG A O 1
ATOM 6862 N N . GLY A 1 839 ? 4.546 -15.148 -39.945 1.00 90.94 839 GLY A N 1
ATOM 6863 C CA . GLY A 1 839 ? 4.172 -14.852 -38.562 1.00 90.94 839 GLY A CA 1
ATOM 6864 C C . GLY A 1 839 ? 3.421 -16.010 -37.889 1.00 90.94 839 GLY A C 1
ATOM 6865 O O . GLY A 1 839 ? 3.138 -17.045 -38.501 1.00 90.94 839 GLY A O 1
ATOM 6866 N N . ASN A 1 840 ? 3.056 -15.808 -36.625 1.00 88.50 840 ASN A N 1
ATOM 6867 C CA . ASN A 1 840 ? 2.137 -16.656 -35.860 1.00 88.50 840 ASN A CA 1
ATOM 6868 C C . ASN A 1 840 ? 0.832 -15.892 -35.606 1.00 88.50 840 ASN A C 1
ATOM 6870 O O . ASN A 1 840 ? 0.853 -14.664 -35.535 1.00 88.50 840 ASN A O 1
ATOM 6874 N N . CYS A 1 841 ? -0.283 -16.609 -35.472 1.00 87.50 841 CYS A N 1
ATOM 6875 C CA . CYS A 1 841 ? -1.599 -16.019 -35.234 1.00 87.50 841 CYS A CA 1
ATOM 6876 C C . CYS A 1 841 ? -2.310 -16.744 -34.090 1.00 87.50 841 CYS A C 1
ATOM 6878 O O . CYS A 1 841 ? -2.327 -17.977 -34.073 1.00 87.50 841 CYS A O 1
ATOM 6880 N N . HIS A 1 842 ? -2.907 -15.982 -33.174 1.00 86.69 842 HIS A N 1
ATOM 6881 C CA . HIS A 1 842 ? -3.818 -16.489 -32.151 1.00 86.69 842 HIS A CA 1
ATOM 6882 C C . HIS A 1 842 ? -5.026 -15.560 -31.969 1.00 86.69 842 HIS A C 1
ATOM 6884 O O . HIS A 1 842 ? -5.007 -14.407 -32.399 1.00 86.69 842 HIS A O 1
ATOM 6890 N N . GLY A 1 843 ? -6.088 -16.072 -31.347 1.00 88.50 843 GLY A N 1
ATOM 6891 C CA . GLY A 1 843 ? -7.353 -15.373 -31.155 1.00 88.50 843 GLY A CA 1
ATOM 6892 C C . GLY A 1 843 ? -7.586 -15.073 -29.681 1.00 88.50 843 GLY A C 1
ATOM 6893 O O . GLY A 1 843 ? -7.649 -15.985 -28.857 1.00 88.50 843 GLY A O 1
ATOM 6894 N N . ASP A 1 844 ? -7.735 -13.800 -29.347 1.00 89.75 844 ASP A N 1
ATOM 6895 C CA . ASP A 1 844 ? -7.921 -13.310 -27.987 1.00 89.75 844 ASP A CA 1
ATOM 6896 C C . ASP A 1 844 ? -9.384 -12.932 -27.744 1.00 89.75 844 ASP A C 1
ATOM 6898 O O . ASP A 1 844 ? -9.941 -12.068 -28.423 1.00 89.75 844 ASP A O 1
ATOM 6902 N N . LEU A 1 845 ? -10.000 -13.571 -26.749 1.00 91.38 845 LEU A N 1
ATOM 6903 C CA . LEU A 1 845 ? -11.308 -13.214 -26.203 1.00 91.38 845 LEU A CA 1
ATOM 6904 C C . LEU A 1 845 ? -11.097 -12.289 -25.003 1.00 91.38 845 LEU A C 1
ATOM 6906 O O . LEU A 1 845 ? -10.362 -12.650 -24.087 1.00 91.38 845 LEU A O 1
ATOM 6910 N N . ARG A 1 846 ? -11.740 -11.120 -24.996 1.00 90.50 846 ARG A N 1
ATOM 6911 C CA . ARG A 1 846 ? -11.618 -10.114 -23.931 1.00 90.50 846 ARG A CA 1
ATOM 6912 C C . ARG A 1 846 ? -13.008 -9.720 -23.445 1.00 90.50 846 ARG A C 1
ATOM 6914 O O . ARG A 1 846 ? -13.817 -9.276 -24.255 1.00 90.50 846 ARG A O 1
ATOM 6921 N N . ILE A 1 847 ? -13.296 -9.904 -22.158 1.00 89.94 847 ILE A N 1
ATOM 6922 C CA . ILE A 1 847 ? -14.629 -9.716 -21.549 1.00 89.94 847 ILE A CA 1
ATOM 6923 C C . ILE A 1 847 ? -14.530 -8.699 -20.407 1.00 89.94 847 ILE A C 1
ATOM 6925 O O . ILE A 1 847 ? -13.635 -8.834 -19.584 1.00 89.94 847 ILE A O 1
ATOM 6929 N N . GLU A 1 848 ? -15.433 -7.721 -20.312 1.00 85.44 848 GLU A N 1
ATOM 6930 C CA . GLU A 1 848 ? -15.450 -6.769 -19.184 1.00 85.44 848 GLU A CA 1
ATOM 6931 C C . GLU A 1 848 ? -15.641 -7.480 -17.833 1.00 85.44 848 GLU A C 1
ATOM 6933 O O . GLU A 1 848 ? -16.497 -8.358 -17.699 1.00 85.44 848 GLU A O 1
ATOM 6938 N N . ALA A 1 849 ? -14.853 -7.084 -16.830 1.00 68.81 849 ALA A N 1
ATOM 6939 C CA . ALA A 1 849 ? -14.957 -7.586 -15.464 1.00 68.81 849 ALA A CA 1
ATOM 6940 C C . ALA A 1 849 ? -15.844 -6.661 -14.595 1.00 68.81 849 ALA A C 1
ATOM 6942 O O . ALA A 1 849 ? -15.521 -5.475 -14.466 1.00 68.81 849 ALA A O 1
ATOM 6943 N N . PRO A 1 850 ? -16.937 -7.157 -13.982 1.00 61.34 850 PRO A N 1
ATOM 6944 C CA . PRO A 1 850 ? -17.703 -6.393 -12.992 1.00 61.34 850 PRO A CA 1
ATOM 6945 C C . PRO A 1 850 ? -16.895 -6.199 -11.688 1.00 61.34 850 PRO A C 1
ATOM 6947 O O . PRO A 1 850 ? -15.891 -6.891 -11.499 1.00 61.34 850 PRO A O 1
ATOM 6950 N N . PRO A 1 851 ? -17.307 -5.290 -10.780 1.00 49.22 851 PRO A N 1
ATOM 6951 C CA . PRO A 1 851 ? -18.424 -4.346 -10.920 1.00 49.22 851 PRO A CA 1
ATOM 6952 C C . PRO A 1 851 ? -18.083 -3.138 -11.802 1.00 49.22 851 PRO A C 1
ATOM 6954 O O . PRO A 1 851 ? -18.853 -2.771 -12.688 1.00 49.22 851 PRO A O 1
ATOM 6957 N N . LYS A 1 852 ? -16.896 -2.543 -11.614 1.00 56.50 852 LYS A N 1
ATOM 6958 C CA . LYS A 1 852 ? -16.528 -1.240 -12.205 1.00 56.50 852 LYS A CA 1
ATOM 6959 C C . LYS A 1 852 ? -16.306 -1.259 -13.723 1.00 56.50 852 LYS A C 1
ATOM 6961 O O . LYS A 1 852 ? -16.301 -0.199 -14.342 1.00 56.50 852 LYS A O 1
ATOM 6966 N N . ARG A 1 853 ? -16.124 -2.438 -14.339 1.00 67.56 853 ARG A N 1
ATOM 6967 C CA . ARG A 1 853 ? -15.840 -2.606 -15.783 1.00 67.56 853 ARG A CA 1
ATOM 6968 C C . ARG A 1 853 ? -14.600 -1.829 -16.250 1.00 67.56 853 ARG A C 1
ATOM 6970 O O . ARG A 1 853 ? -14.527 -1.382 -17.387 1.00 67.56 853 ARG A O 1
ATOM 6977 N N . GLU A 1 854 ? -13.597 -1.696 -15.383 1.00 58.88 854 GLU A N 1
ATOM 6978 C CA . GLU A 1 854 ? -12.332 -0.987 -15.658 1.00 58.88 854 GLU A CA 1
ATOM 6979 C C . GLU A 1 854 ? -11.266 -1.877 -16.327 1.00 58.88 854 GLU A C 1
ATOM 6981 O O . GLU A 1 854 ? -10.328 -1.379 -16.958 1.00 58.88 854 GLU A O 1
ATOM 6986 N N . PHE A 1 855 ? -11.439 -3.199 -16.238 1.00 62.69 855 PHE A N 1
ATOM 6987 C CA . PHE A 1 855 ? -10.499 -4.217 -16.711 1.00 62.69 855 PHE A CA 1
ATOM 6988 C C . PHE A 1 855 ? -11.218 -5.317 -17.500 1.00 62.69 855 PHE A C 1
ATOM 6990 O O . PHE A 1 855 ? -12.432 -5.505 -17.372 1.00 62.69 855 PHE A O 1
ATOM 6997 N N . LEU A 1 856 ? -10.459 -6.066 -18.301 1.00 71.50 856 LEU A N 1
ATOM 6998 C CA . LEU A 1 856 ? -10.946 -7.180 -19.109 1.00 71.50 856 LEU A CA 1
ATOM 6999 C C . LEU A 1 856 ? -10.329 -8.508 -18.661 1.00 71.50 856 LEU A C 1
ATOM 7001 O O . LEU A 1 856 ? -9.112 -8.625 -18.507 1.00 71.50 856 LEU A O 1
ATOM 7005 N N . LEU A 1 857 ? -11.164 -9.536 -18.554 1.00 78.06 857 LEU A N 1
ATOM 7006 C CA . LEU A 1 857 ? -10.762 -10.936 -18.505 1.00 78.06 857 LEU A CA 1
ATOM 7007 C C . LEU A 1 857 ? -10.271 -11.360 -19.895 1.00 78.06 857 LEU A C 1
ATOM 7009 O O . LEU A 1 857 ? -11.071 -11.489 -20.826 1.00 78.06 857 LEU A O 1
ATOM 7013 N N . GLY A 1 858 ? -8.960 -11.559 -20.037 1.00 82.31 858 GLY A N 1
ATOM 7014 C CA . GLY A 1 858 ? -8.339 -12.037 -21.272 1.00 82.31 858 GLY A CA 1
ATOM 7015 C C . GLY A 1 858 ? -8.247 -13.565 -21.328 1.00 82.31 858 GLY A C 1
ATOM 7016 O O . GLY A 1 858 ? -7.742 -14.206 -20.407 1.00 82.31 858 GLY A O 1
ATOM 7017 N N . ILE A 1 859 ? -8.683 -14.164 -22.436 1.00 86.50 859 ILE A N 1
ATOM 7018 C CA . ILE A 1 859 ? -8.524 -15.593 -22.727 1.00 86.50 859 ILE A CA 1
ATOM 7019 C C . ILE A 1 859 ? -8.007 -15.759 -24.159 1.00 86.50 859 ILE A C 1
ATOM 7021 O O . ILE A 1 859 ? -8.764 -15.623 -25.126 1.00 86.50 859 ILE A O 1
ATOM 7025 N N . THR A 1 860 ? -6.731 -16.115 -24.304 1.00 86.62 860 THR A N 1
ATOM 7026 C CA . THR A 1 860 ? -6.187 -16.560 -25.591 1.00 86.62 860 THR A CA 1
ATOM 7027 C C . THR A 1 860 ? -6.730 -17.950 -25.894 1.00 86.62 860 THR A C 1
ATOM 7029 O O . THR A 1 860 ? -6.439 -18.921 -25.194 1.00 86.62 860 THR A O 1
ATOM 7032 N N . GLN A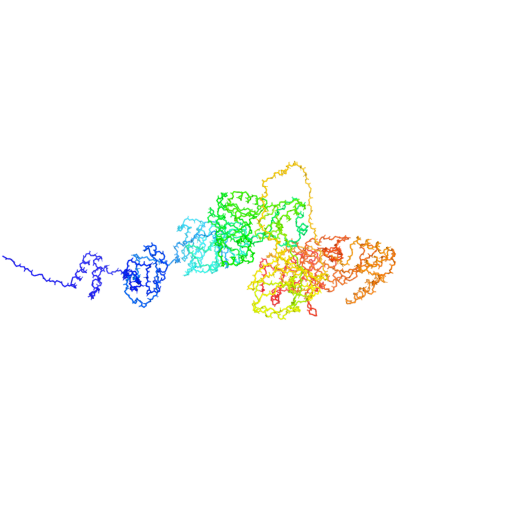 1 861 ? -7.508 -18.068 -26.964 1.00 85.00 861 GLN A N 1
ATOM 7033 C CA . GLN A 1 861 ? -7.851 -19.361 -27.542 1.00 85.00 861 GLN A CA 1
ATOM 7034 C C . GLN A 1 861 ? -6.623 -19.841 -28.329 1.00 85.00 861 GLN A C 1
ATOM 7036 O O . GLN A 1 861 ? -6.078 -19.096 -29.145 1.00 85.00 861 GLN A O 1
ATOM 7041 N N . ALA A 1 862 ? -6.141 -21.059 -28.067 1.00 67.81 862 ALA A N 1
ATOM 7042 C CA . ALA A 1 862 ? -4.908 -21.560 -28.674 1.00 67.81 862 ALA A CA 1
ATOM 7043 C C . ALA A 1 862 ? -5.168 -22.042 -30.109 1.00 67.81 862 ALA A C 1
ATOM 7045 O O . ALA A 1 862 ? -5.386 -23.230 -30.382 1.00 67.81 862 ALA A O 1
ATOM 7046 N N . VAL A 1 863 ? -5.158 -21.083 -31.029 1.00 58.97 863 VAL A N 1
ATOM 7047 C CA . VAL A 1 863 ? -5.271 -21.305 -32.470 1.00 58.97 863 VAL A CA 1
ATOM 7048 C C . VAL A 1 863 ? -4.052 -22.079 -32.947 1.00 58.97 863 VAL A C 1
ATOM 7050 O O . VAL A 1 863 ? -2.914 -21.748 -32.617 1.00 58.97 863 VAL A O 1
ATOM 7053 N N . VAL A 1 864 ? -4.263 -23.093 -33.785 1.00 54.66 864 VAL A N 1
ATOM 7054 C CA . VAL A 1 864 ? -3.156 -23.794 -34.457 1.00 54.66 864 VAL A CA 1
ATOM 7055 C C . VAL A 1 864 ? -2.776 -22.994 -35.711 1.00 54.66 864 VAL A C 1
ATOM 7057 O O . VAL A 1 864 ? -2.917 -23.472 -36.835 1.00 54.66 864 VAL A O 1
ATOM 7060 N N . GLY A 1 865 ? -2.394 -21.731 -35.495 1.00 72.38 865 GLY A N 1
ATOM 7061 C CA . GLY A 1 865 ? -2.343 -20.679 -36.505 1.00 72.38 865 GLY A CA 1
ATOM 7062 C C . GLY A 1 865 ? -0.931 -20.198 -36.838 1.00 72.38 865 GLY A C 1
ATOM 7063 O O . GLY A 1 865 ? -0.133 -19.819 -35.981 1.00 72.38 865 GLY A O 1
ATOM 7064 N N . SER A 1 866 ? -0.621 -20.141 -38.128 1.00 86.38 866 SER A N 1
ATOM 7065 C CA . SER A 1 866 ? 0.450 -19.287 -38.654 1.00 86.38 866 SER A CA 1
ATOM 7066 C C . SER A 1 866 ? -0.127 -18.307 -39.661 1.00 86.38 866 SER A C 1
ATOM 7068 O O . SER A 1 866 ? -1.168 -18.575 -40.246 1.00 86.38 866 SER A O 1
ATOM 7070 N N . ALA A 1 867 ? 0.555 -17.193 -39.889 1.00 91.31 867 ALA A N 1
ATOM 7071 C CA . ALA A 1 867 ? 0.157 -16.206 -40.884 1.00 91.31 867 ALA A CA 1
ATOM 7072 C C . ALA A 1 867 ? 1.261 -16.029 -41.929 1.00 91.31 867 ALA A C 1
ATOM 7074 O O . ALA A 1 867 ? 2.445 -16.141 -41.603 1.00 91.31 867 ALA A O 1
ATOM 7075 N N . LEU A 1 868 ? 0.886 -15.734 -43.171 1.00 94.06 868 LEU A N 1
ATOM 7076 C CA . LEU A 1 868 ? 1.807 -15.309 -44.223 1.00 94.06 868 LEU A CA 1
ATOM 7077 C C . LEU A 1 868 ? 1.494 -13.865 -44.612 1.00 94.06 868 LEU A C 1
ATOM 7079 O O . LEU A 1 868 ? 0.421 -13.612 -45.151 1.00 94.06 868 LEU A O 1
ATOM 7083 N N . GLN A 1 869 ? 2.424 -12.941 -44.371 1.00 95.12 869 GLN A N 1
ATOM 7084 C CA . GLN A 1 869 ? 2.371 -11.602 -44.962 1.00 95.12 869 GLN A CA 1
ATOM 7085 C C . GLN A 1 869 ? 3.026 -11.654 -46.344 1.00 95.12 869 GLN A C 1
ATOM 7087 O O . GLN A 1 869 ? 4.180 -12.080 -46.455 1.00 95.12 869 GLN A O 1
ATOM 7092 N N . PHE A 1 870 ? 2.303 -11.240 -47.381 1.00 95.69 870 PHE A N 1
ATOM 7093 C CA . PHE A 1 870 ? 2.779 -11.252 -48.764 1.00 95.69 870 PHE A CA 1
ATOM 7094 C C . PHE A 1 870 ? 3.546 -9.976 -49.118 1.00 95.69 870 PHE A C 1
ATOM 7096 O O . PHE A 1 870 ? 3.329 -8.911 -48.543 1.00 95.69 870 PHE A O 1
ATOM 7103 N N . MET A 1 871 ? 4.498 -10.094 -50.047 1.00 95.12 871 MET A N 1
ATOM 7104 C CA . MET A 1 871 ? 5.352 -8.977 -50.456 1.00 95.12 871 MET A CA 1
ATOM 7105 C C . MET A 1 871 ? 4.816 -8.206 -51.672 1.00 95.12 871 MET A C 1
ATOM 7107 O O . MET A 1 871 ? 5.525 -7.329 -52.153 1.00 95.12 871 MET A O 1
ATOM 7111 N N . ASP A 1 872 ? 3.615 -8.467 -52.196 1.00 92.50 872 ASP A N 1
ATOM 7112 C CA . ASP A 1 872 ? 2.983 -7.645 -53.245 1.00 92.50 872 ASP A CA 1
ATOM 7113 C C . ASP A 1 872 ? 2.083 -6.533 -52.676 1.00 92.50 872 ASP A C 1
ATOM 7115 O O . ASP A 1 872 ? 2.270 -5.372 -53.048 1.00 92.50 872 ASP A O 1
ATOM 7119 N N . ASP A 1 873 ? 1.195 -6.838 -51.726 1.00 90.50 873 ASP A N 1
ATOM 7120 C CA . ASP A 1 873 ? 0.454 -5.832 -50.945 1.00 90.50 873 ASP A CA 1
ATOM 7121 C C . ASP A 1 873 ? 0.938 -5.794 -49.476 1.00 90.50 873 ASP A C 1
ATOM 7123 O O . ASP A 1 873 ? 0.775 -6.775 -48.749 1.00 90.50 873 ASP A O 1
ATOM 7127 N N . PRO A 1 874 ? 1.467 -4.652 -48.990 1.00 83.81 874 PRO A N 1
ATOM 7128 C CA . PRO A 1 874 ? 1.863 -4.446 -47.595 1.00 83.81 874 PRO A CA 1
ATOM 7129 C C . PRO A 1 874 ? 0.843 -4.801 -46.498 1.00 83.81 874 PRO A C 1
ATOM 7131 O O . PRO A 1 874 ? 1.258 -5.012 -45.355 1.00 83.81 874 PRO A O 1
ATOM 7134 N N . LYS A 1 875 ? -0.463 -4.835 -46.804 1.00 87.81 875 LYS A N 1
ATOM 7135 C CA . LYS A 1 875 ? -1.528 -5.253 -45.874 1.00 87.81 875 LYS A CA 1
ATOM 7136 C C . LYS A 1 875 ? -2.040 -6.684 -46.114 1.00 87.81 875 LYS A C 1
ATOM 7138 O O . LYS A 1 875 ? -2.867 -7.143 -45.330 1.00 87.81 875 LYS A O 1
ATOM 7143 N N . HIS A 1 876 ? -1.589 -7.407 -47.145 1.00 91.88 876 HIS A N 1
ATOM 7144 C CA . HIS A 1 876 ? -2.096 -8.758 -47.425 1.00 91.88 876 HIS A CA 1
ATOM 7145 C C . HIS A 1 876 ? -1.484 -9.796 -46.481 1.00 91.88 876 HIS A C 1
ATOM 7147 O O . HIS A 1 876 ? -0.289 -10.098 -46.529 1.00 91.88 876 HIS A O 1
ATOM 7153 N N . ILE A 1 877 ? -2.338 -10.342 -45.615 1.00 91.81 877 ILE A N 1
ATOM 7154 C CA . ILE A 1 877 ? -2.020 -11.400 -44.660 1.00 91.81 877 ILE A CA 1
ATOM 7155 C C . ILE A 1 877 ? -2.993 -12.562 -44.880 1.00 91.81 877 ILE A C 1
ATOM 7157 O O . ILE A 1 877 ? -4.202 -12.356 -44.940 1.00 91.81 877 ILE A O 1
ATOM 7161 N N . GLU A 1 878 ? -2.468 -13.782 -44.974 1.00 91.25 878 GLU A N 1
ATOM 7162 C CA . GLU A 1 878 ? -3.253 -15.019 -45.062 1.00 91.25 878 GLU A CA 1
ATOM 7163 C C . GLU A 1 878 ? -3.045 -15.884 -43.820 1.00 91.25 878 GLU A C 1
ATOM 7165 O O . GLU A 1 878 ? -1.917 -16.277 -43.507 1.00 91.25 878 GLU A O 1
ATOM 7170 N N . GLU A 1 879 ? -4.136 -16.233 -43.142 1.00 89.00 879 GLU A N 1
ATOM 7171 C CA . GLU A 1 879 ? -4.127 -17.184 -42.032 1.00 89.00 879 GLU A CA 1
ATOM 7172 C C . GLU A 1 879 ? -4.069 -18.638 -42.522 1.00 89.00 879 GLU A C 1
ATOM 7174 O O . GLU A 1 879 ? -4.772 -19.058 -43.447 1.00 89.00 879 GLU A O 1
ATOM 7179 N N . LEU A 1 880 ? -3.236 -19.428 -41.847 1.00 84.38 880 LEU A N 1
ATOM 7180 C CA . LEU A 1 880 ? -3.030 -20.855 -42.049 1.00 84.38 880 LEU A CA 1
ATOM 7181 C C . LEU A 1 880 ? -3.401 -21.595 -40.754 1.00 84.38 880 LEU A C 1
ATOM 7183 O O . LEU A 1 880 ? -2.546 -21.806 -39.891 1.00 84.38 880 LEU A O 1
ATOM 7187 N N . GLY A 1 881 ? -4.670 -21.987 -40.632 1.00 74.75 881 GLY A N 1
ATOM 7188 C CA . GLY A 1 881 ? -5.204 -22.713 -39.477 1.00 74.75 881 GLY A CA 1
ATOM 7189 C C . GLY A 1 881 ? -6.692 -23.075 -39.608 1.00 74.75 881 GLY A C 1
ATOM 7190 O O . GLY A 1 881 ? -7.301 -22.920 -40.673 1.00 74.75 881 GLY A O 1
ATOM 7191 N N . GLU A 1 882 ? -7.250 -23.557 -38.499 1.00 69.81 882 GLU A N 1
ATOM 7192 C CA . GLU A 1 882 ? -8.687 -23.742 -38.237 1.00 69.81 882 GLU A CA 1
ATOM 7193 C C . GLU A 1 882 ? -9.014 -23.018 -36.931 1.00 69.81 882 GLU A C 1
ATOM 7195 O O . GLU A 1 882 ? -8.316 -23.234 -35.931 1.00 69.81 882 GLU A O 1
ATOM 7200 N N . GLU A 1 883 ? -10.047 -22.173 -36.932 1.00 74.50 883 GLU A N 1
ATOM 7201 C CA . GLU A 1 883 ? -10.396 -21.367 -35.762 1.00 74.50 883 GLU A CA 1
ATOM 7202 C C . GLU A 1 883 ? -11.469 -22.060 -34.924 1.00 74.50 883 GLU A C 1
ATOM 7204 O O . GLU A 1 883 ? -12.671 -21.829 -35.049 1.00 74.50 883 GLU A O 1
ATOM 7209 N N . LYS A 1 884 ? -11.012 -22.950 -34.047 1.00 78.00 884 LYS A N 1
ATOM 7210 C CA . LYS A 1 884 ? -11.854 -23.895 -33.305 1.00 78.00 884 LYS A CA 1
ATOM 7211 C C . LYS A 1 884 ? -12.886 -23.242 -32.388 1.00 78.00 884 LYS A C 1
ATOM 7213 O O . LYS A 1 884 ? -13.914 -23.872 -32.130 1.00 78.00 884 LYS A O 1
ATOM 7218 N N . PHE A 1 885 ? -12.652 -22.018 -31.915 1.00 85.62 885 PHE A N 1
ATOM 7219 C CA . PHE A 1 885 ? -13.620 -21.276 -31.110 1.00 85.62 885 PHE A CA 1
ATOM 7220 C C . PHE A 1 885 ? -14.784 -20.757 -31.968 1.00 85.62 885 PHE A C 1
ATOM 7222 O O . PHE A 1 885 ? -15.947 -20.992 -31.624 1.00 85.62 885 PHE A O 1
ATOM 7229 N N . ILE A 1 886 ? -14.487 -20.122 -33.112 1.00 83.00 886 ILE A N 1
ATOM 7230 C CA . ILE A 1 886 ? -15.507 -19.558 -34.016 1.00 83.00 886 ILE A CA 1
ATOM 7231 C C . ILE A 1 886 ? -16.159 -20.626 -34.918 1.00 83.00 886 ILE A C 1
ATOM 7233 O O . ILE A 1 886 ? -17.301 -20.479 -35.345 1.00 83.00 886 ILE A O 1
ATOM 7237 N N . GLU A 1 887 ? -15.474 -21.743 -35.163 1.00 77.94 887 GLU A N 1
ATOM 7238 C CA . GLU A 1 887 ? -16.017 -22.926 -35.842 1.00 77.94 887 GLU A CA 1
ATOM 7239 C C . GLU A 1 887 ? -16.872 -23.801 -34.901 1.00 77.94 887 GLU A C 1
ATOM 7241 O O . GLU A 1 887 ? -17.636 -24.649 -35.365 1.00 77.94 887 GLU A O 1
ATOM 7246 N N . GLY A 1 888 ? -16.796 -23.579 -33.580 1.00 72.19 888 GLY A N 1
ATOM 7247 C CA . GLY A 1 888 ? -17.614 -24.270 -32.579 1.00 72.19 888 GLY A CA 1
ATOM 7248 C C . GLY A 1 888 ? -17.216 -25.731 -32.341 1.00 72.19 888 GLY A C 1
ATOM 7249 O O . GLY A 1 888 ? -18.089 -26.588 -32.182 1.00 72.19 888 GLY A O 1
ATOM 7250 N N . ALA A 1 889 ? -15.913 -26.028 -32.330 1.00 75.88 889 ALA A N 1
ATOM 7251 C CA . ALA A 1 889 ? -15.385 -27.372 -32.094 1.00 75.88 889 ALA A CA 1
ATOM 7252 C C . ALA A 1 889 ? -15.757 -27.924 -30.698 1.00 75.88 889 ALA A C 1
ATOM 7254 O O . ALA A 1 889 ? -16.045 -27.177 -29.767 1.00 75.88 889 ALA A O 1
ATOM 7255 N N . GLU A 1 890 ? -15.706 -29.249 -30.508 1.00 77.31 890 GLU A N 1
ATOM 7256 C CA . GLU A 1 890 ? -16.069 -29.853 -29.210 1.00 77.31 890 GLU A CA 1
ATOM 7257 C C . GLU A 1 890 ? -15.107 -29.471 -28.068 1.00 77.31 890 GLU A C 1
ATOM 7259 O O . GLU A 1 890 ? -15.525 -29.410 -26.910 1.00 77.31 890 GLU A O 1
ATOM 7264 N N . GLN A 1 891 ? -13.829 -29.226 -28.385 1.00 84.19 891 GLN A N 1
ATOM 7265 C CA . GLN A 1 891 ? -12.822 -28.705 -27.458 1.00 84.19 891 GLN A CA 1
ATOM 7266 C C . GLN A 1 891 ? -11.601 -28.127 -28.190 1.00 84.19 891 GLN A C 1
ATOM 7268 O O . GLN A 1 891 ? -11.224 -28.609 -29.262 1.00 84.19 891 GLN A O 1
ATOM 7273 N N . TRP A 1 892 ? -10.937 -27.156 -27.568 1.00 85.25 892 TRP A N 1
ATOM 7274 C CA . TRP A 1 892 ? -9.666 -26.570 -28.009 1.00 85.25 892 TRP A CA 1
ATOM 7275 C C . TRP A 1 892 ? -8.806 -26.179 -26.788 1.00 85.25 892 TRP A C 1
ATOM 7277 O O . TRP A 1 892 ? -9.356 -26.006 -25.699 1.00 85.25 892 TRP A O 1
ATOM 7287 N N . PRO A 1 893 ? -7.469 -26.069 -26.907 1.00 83.62 893 PRO A N 1
ATOM 7288 C CA . PRO A 1 893 ? -6.639 -25.551 -25.822 1.00 83.62 893 PRO A CA 1
ATOM 7289 C C . PRO A 1 893 ? -6.806 -24.033 -25.693 1.00 83.62 893 PRO A C 1
ATOM 7291 O O . PRO A 1 893 ? -7.155 -23.352 -26.656 1.00 83.62 893 PRO A O 1
ATOM 7294 N N . ALA A 1 894 ? -6.543 -23.494 -24.510 1.00 85.62 894 ALA A N 1
ATOM 7295 C CA . ALA A 1 894 ? -6.569 -22.064 -24.236 1.00 85.62 894 ALA A CA 1
ATOM 7296 C C . ALA A 1 894 ? -5.539 -21.700 -23.158 1.00 85.62 894 ALA A C 1
ATOM 7298 O O . ALA A 1 894 ? -5.088 -22.559 -22.397 1.00 85.62 894 ALA A O 1
ATOM 7299 N N . ALA A 1 895 ? -5.227 -20.412 -23.066 1.00 81.06 895 ALA A N 1
ATOM 7300 C CA . ALA A 1 895 ? -4.492 -19.810 -21.966 1.00 81.06 895 ALA A CA 1
ATOM 7301 C C . ALA A 1 895 ? -5.306 -18.637 -21.404 1.00 81.06 895 ALA A C 1
ATOM 7303 O O . ALA A 1 895 ? -5.779 -17.779 -22.151 1.00 81.06 895 ALA A O 1
ATOM 7304 N N . LEU A 1 896 ? -5.474 -18.605 -20.082 1.00 72.69 896 LEU A N 1
ATOM 7305 C CA . LEU A 1 896 ? -5.992 -17.431 -19.384 1.00 72.69 896 LEU A CA 1
ATOM 7306 C C . LEU A 1 896 ? -4.860 -16.402 -19.282 1.00 72.69 896 LEU A C 1
ATOM 7308 O O . LEU A 1 896 ? -3.735 -16.760 -18.926 1.00 72.69 896 LEU A O 1
ATOM 7312 N N . LYS A 1 897 ? -5.155 -15.149 -19.623 1.00 62.72 897 LYS A N 1
ATOM 7313 C CA . LYS A 1 897 ? -4.235 -14.011 -19.515 1.00 62.72 897 LYS A CA 1
ATOM 7314 C C . LYS A 1 897 ? -4.456 -13.290 -18.182 1.00 62.72 897 LYS A C 1
ATOM 7316 O O . LYS A 1 897 ? -5.407 -13.580 -17.454 1.00 62.72 897 LYS A O 1
ATOM 7321 N N . TYR A 1 898 ? -3.573 -12.349 -17.865 1.00 53.56 898 TYR A N 1
ATOM 7322 C CA . TYR A 1 898 ? -3.810 -11.393 -16.783 1.00 53.56 898 TYR A CA 1
ATOM 7323 C C . TYR A 1 898 ? -4.960 -10.439 -17.144 1.00 53.56 898 TYR A C 1
ATOM 7325 O O . TYR A 1 898 ? -5.400 -10.391 -18.295 1.00 53.56 898 TYR A O 1
ATOM 7333 N N . PHE A 1 899 ? -5.447 -9.672 -16.166 1.00 55.47 899 PHE A N 1
ATOM 7334 C CA . PHE A 1 899 ? -6.403 -8.598 -16.429 1.00 55.47 899 PHE A CA 1
ATOM 7335 C C . PHE A 1 899 ? -5.803 -7.575 -17.395 1.00 55.47 899 PHE A C 1
ATOM 7337 O O . PHE A 1 899 ? -4.738 -7.014 -17.138 1.00 55.47 899 PHE A O 1
ATOM 7344 N N . GLN A 1 900 ? -6.501 -7.332 -18.499 1.00 58.16 900 GLN A N 1
ATOM 7345 C CA . GLN A 1 900 ? -6.053 -6.424 -19.549 1.00 58.16 900 GLN A CA 1
ATOM 7346 C C . GLN A 1 900 ? -6.802 -5.081 -19.453 1.00 58.16 900 GLN A C 1
ATOM 7348 O O . GLN A 1 900 ? -7.966 -5.065 -19.047 1.00 58.16 900 GLN A O 1
ATOM 7353 N N . PRO A 1 901 ? -6.189 -3.945 -19.826 1.00 63.66 901 PRO A N 1
ATOM 7354 C CA . PRO A 1 901 ? -6.872 -2.651 -19.902 1.00 63.66 901 PRO A CA 1
ATOM 7355 C C . PRO A 1 901 ? -8.185 -2.677 -20.706 1.00 63.66 901 PRO A C 1
ATOM 7357 O O . PRO A 1 901 ? -8.245 -3.277 -21.777 1.00 63.66 901 PRO A O 1
ATOM 7360 N N . TYR A 1 902 ? -9.214 -1.953 -20.242 1.00 67.50 902 TYR A N 1
ATOM 7361 C CA . TYR A 1 902 ? -10.516 -1.843 -20.930 1.00 67.50 902 TYR A CA 1
ATOM 7362 C C . TYR A 1 902 ? -10.420 -1.458 -22.414 1.00 67.50 902 TYR A C 1
ATOM 7364 O O . TYR A 1 902 ? -11.215 -1.923 -23.225 1.00 67.50 902 TYR A O 1
ATOM 7372 N N . GLY A 1 903 ? -9.451 -0.615 -22.784 1.00 72.06 903 GLY A N 1
ATOM 7373 C CA . GLY A 1 903 ? -9.315 -0.084 -24.144 1.00 72.06 903 GLY A CA 1
ATOM 7374 C C . GLY A 1 903 ? -9.194 -1.150 -25.242 1.00 72.06 903 GLY A C 1
ATOM 7375 O O . GLY A 1 903 ? -9.680 -0.953 -26.356 1.00 72.06 903 GLY A O 1
ATOM 7376 N N . TRP A 1 904 ? -8.663 -2.327 -24.914 1.00 75.06 904 TRP A N 1
ATOM 7377 C CA . TRP A 1 904 ? -8.517 -3.442 -25.843 1.00 75.06 904 TRP A CA 1
ATOM 7378 C C . TRP A 1 904 ? -9.854 -3.962 -26.389 1.00 75.06 904 TRP A C 1
ATOM 7380 O O . TRP A 1 904 ? -9.917 -4.470 -27.511 1.00 75.06 904 TRP A O 1
ATOM 7390 N N . LEU A 1 905 ? -10.945 -3.757 -25.642 1.00 80.00 905 LEU A N 1
ATOM 7391 C CA . LEU A 1 905 ? -12.322 -4.003 -26.074 1.00 80.00 905 LEU A CA 1
ATOM 7392 C C . LEU A 1 905 ? -12.677 -3.224 -27.355 1.00 80.00 905 LEU A C 1
ATOM 7394 O O . LEU A 1 905 ? -13.470 -3.694 -28.172 1.00 80.00 905 LEU A O 1
ATOM 7398 N N . THR A 1 906 ? -12.074 -2.045 -27.525 1.00 78.50 906 THR A N 1
ATOM 7399 C CA . THR A 1 906 ? -12.353 -1.062 -28.579 1.00 78.50 906 THR A CA 1
ATOM 7400 C C . THR A 1 906 ? -11.174 -0.791 -29.521 1.00 78.50 906 THR A C 1
ATOM 7402 O O . THR A 1 906 ? -11.339 0.011 -30.433 1.00 78.50 906 THR A O 1
ATOM 7405 N N . LEU A 1 907 ? -10.022 -1.463 -29.357 1.00 75.94 907 LEU A N 1
ATOM 7406 C CA . LEU A 1 907 ? -8.807 -1.245 -30.170 1.00 75.94 907 LEU A CA 1
ATOM 7407 C C . LEU A 1 907 ? -9.067 -1.259 -31.685 1.00 75.94 907 LEU A C 1
ATOM 7409 O O . LEU A 1 907 ? -8.542 -0.419 -32.407 1.00 75.94 907 LEU A O 1
ATOM 7413 N N . VAL A 1 908 ? -9.843 -2.233 -32.169 1.00 78.44 908 VAL A N 1
ATOM 7414 C CA . VAL A 1 908 ? -10.137 -2.394 -33.600 1.00 78.44 908 VAL A CA 1
ATOM 7415 C C . VAL A 1 908 ? -11.625 -2.587 -33.810 1.00 78.44 908 VAL A C 1
ATOM 7417 O O . VAL A 1 908 ? -12.258 -3.374 -33.102 1.00 78.44 908 VAL A O 1
ATOM 7420 N N . ASP A 1 909 ? -12.158 -1.921 -34.831 1.00 81.12 909 ASP A N 1
ATOM 7421 C CA . ASP A 1 909 ? -13.529 -2.105 -35.290 1.00 81.12 909 ASP A CA 1
ATOM 7422 C C . ASP A 1 909 ? -13.596 -2.820 -36.655 1.00 81.12 909 ASP A C 1
ATOM 7424 O O . ASP A 1 909 ? -12.597 -3.236 -37.247 1.00 81.12 909 ASP A O 1
ATOM 7428 N N . TRP A 1 910 ? -14.817 -3.028 -37.131 1.00 84.19 910 TRP A N 1
ATOM 7429 C CA . TRP A 1 910 ? -15.170 -3.875 -38.257 1.00 84.19 910 TRP A CA 1
ATOM 7430 C C . TRP A 1 910 ? -14.494 -3.533 -39.597 1.00 84.19 910 TRP A C 1
ATOM 7432 O O . TRP A 1 910 ? -15.015 -2.748 -40.387 1.00 84.19 910 TRP A O 1
ATOM 7442 N N . GLY A 1 911 ? -13.428 -4.269 -39.921 1.00 77.06 911 GLY A N 1
ATOM 7443 C CA . GLY A 1 911 ? -12.730 -4.206 -41.212 1.00 77.06 911 GLY A CA 1
ATOM 7444 C C . GLY A 1 911 ? -11.452 -3.367 -41.200 1.00 77.06 911 GLY A C 1
ATOM 7445 O O . GLY A 1 911 ? -10.772 -3.304 -42.224 1.00 77.06 911 GLY A O 1
ATOM 7446 N N . GLU A 1 912 ? -11.113 -2.774 -40.056 1.00 79.19 912 GLU A N 1
ATOM 7447 C CA . GLU A 1 912 ? -9.842 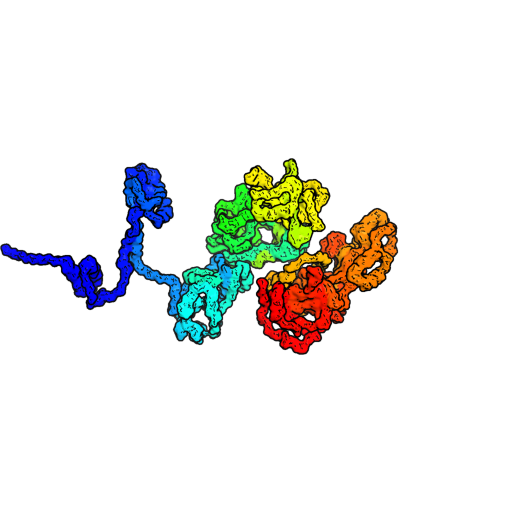-2.087 -39.846 1.00 79.19 912 GLU A CA 1
ATOM 7448 C C . GLU A 1 912 ? -8.750 -3.036 -39.328 1.00 79.19 912 GLU A C 1
ATOM 7450 O O . GLU A 1 912 ? -9.011 -4.174 -38.930 1.00 79.19 912 GLU A O 1
ATOM 7455 N N . TYR A 1 913 ? -7.509 -2.550 -39.360 1.00 85.00 913 TYR A N 1
ATOM 7456 C CA . TYR A 1 913 ? -6.313 -3.251 -38.891 1.00 85.00 913 TYR A CA 1
ATOM 7457 C C . TYR A 1 913 ? -5.491 -2.300 -38.023 1.00 85.00 913 TYR A C 1
ATOM 7459 O O . TYR A 1 913 ? -4.998 -1.302 -38.555 1.00 85.00 913 TYR A O 1
ATOM 7467 N N . GLU A 1 914 ? -5.285 -2.631 -36.749 1.00 90.56 914 GLU A N 1
ATOM 7468 C CA . GLU A 1 914 ? -4.440 -1.839 -35.845 1.00 90.56 914 GLU A CA 1
ATOM 7469 C C . GLU A 1 914 ? -3.028 -2.436 -35.770 1.00 90.56 914 GLU A C 1
ATOM 7471 O O . GLU A 1 914 ? -2.883 -3.643 -35.567 1.00 90.56 914 GLU A O 1
ATOM 7476 N N . TRP A 1 915 ? -1.988 -1.622 -35.982 1.00 88.50 915 TRP A N 1
ATOM 7477 C CA . TRP A 1 915 ? -0.622 -2.091 -36.265 1.00 88.50 915 TRP A CA 1
ATOM 7478 C C . TRP A 1 915 ? 0.370 -1.672 -35.179 1.00 88.50 915 TRP A C 1
ATOM 7480 O O . TRP A 1 915 ? 0.724 -0.501 -35.062 1.00 88.50 915 TRP A O 1
ATOM 7490 N N . SER A 1 916 ? 0.911 -2.658 -34.465 1.00 83.50 916 SER A N 1
ATOM 7491 C CA . SER A 1 916 ? 1.906 -2.461 -33.409 1.00 83.50 916 SER A CA 1
ATOM 7492 C C . SER A 1 916 ? 3.332 -2.628 -33.967 1.00 83.50 916 SER A C 1
ATOM 7494 O O . SER A 1 916 ? 3.658 -3.709 -34.477 1.00 83.50 916 SER A O 1
ATOM 7496 N N . PRO A 1 917 ? 4.195 -1.592 -33.941 1.00 79.56 917 PRO A N 1
ATOM 7497 C CA . PRO A 1 917 ? 5.551 -1.664 -34.487 1.00 79.56 917 PRO A CA 1
ATOM 7498 C C . PRO A 1 917 ? 6.503 -2.519 -33.623 1.00 79.56 917 PRO A C 1
ATOM 7500 O O . PRO A 1 917 ? 6.190 -2.853 -32.484 1.00 79.56 917 PRO A O 1
ATOM 7503 N N . PRO A 1 918 ? 7.691 -2.900 -34.138 1.00 82.38 918 PRO A N 1
ATOM 7504 C CA . PRO A 1 918 ? 8.668 -3.679 -33.377 1.00 82.38 918 PRO A CA 1
ATOM 7505 C C . PRO A 1 918 ? 9.022 -3.045 -32.024 1.00 82.38 918 PRO A C 1
ATOM 7507 O O . PRO A 1 918 ? 9.500 -1.913 -31.979 1.00 82.38 918 PRO A O 1
ATOM 7510 N N . GLY A 1 919 ? 8.835 -3.801 -30.942 1.00 62.78 919 GLY A N 1
ATOM 7511 C CA . GLY A 1 919 ? 9.055 -3.356 -29.562 1.00 62.78 919 GLY A CA 1
ATOM 7512 C C . GLY A 1 919 ? 7.810 -2.840 -28.829 1.00 62.78 919 GLY A C 1
ATOM 7513 O O . GLY A 1 919 ? 7.826 -2.852 -27.600 1.00 62.78 919 GLY A O 1
ATOM 7514 N N . ASP A 1 920 ? 6.744 -2.472 -29.545 1.00 65.69 920 ASP A N 1
ATOM 7515 C CA . ASP A 1 920 ? 5.472 -2.050 -28.948 1.00 65.69 920 ASP A CA 1
ATOM 7516 C C . ASP A 1 920 ? 4.577 -3.249 -28.583 1.00 65.69 920 ASP A C 1
ATOM 7518 O O . ASP A 1 920 ? 4.912 -4.425 -28.766 1.00 65.69 920 ASP A O 1
ATOM 7522 N N . VAL A 1 921 ? 3.427 -2.956 -27.979 1.00 66.88 921 VAL A N 1
ATOM 7523 C CA . VAL A 1 921 ? 2.625 -3.942 -27.254 1.00 66.88 921 VAL A CA 1
ATOM 7524 C C . VAL A 1 921 ? 1.970 -4.953 -28.206 1.00 66.88 921 VAL A C 1
ATOM 7526 O O . VAL A 1 921 ? 1.349 -4.587 -29.202 1.00 66.88 921 VAL A O 1
ATOM 7529 N N . GLY A 1 922 ? 2.159 -6.246 -27.928 1.00 67.94 922 GLY A N 1
ATOM 7530 C CA . GLY A 1 922 ? 1.788 -7.368 -28.805 1.00 67.94 922 GLY A CA 1
ATOM 7531 C C . GLY A 1 922 ? 2.840 -7.742 -29.864 1.00 67.94 922 GLY A C 1
ATOM 7532 O O . GLY A 1 922 ? 2.963 -8.918 -30.221 1.00 67.94 922 GLY A O 1
ATOM 7533 N N . ALA A 1 923 ? 3.663 -6.788 -30.308 1.00 76.75 923 ALA A N 1
ATOM 7534 C CA . ALA A 1 923 ? 4.745 -7.037 -31.255 1.00 76.75 923 ALA A CA 1
ATOM 7535 C C . ALA A 1 923 ? 5.884 -7.881 -30.646 1.00 76.75 923 ALA A C 1
ATOM 7537 O O . ALA A 1 923 ? 5.897 -8.237 -29.466 1.00 76.75 923 ALA A O 1
ATOM 7538 N N . THR A 1 924 ? 6.880 -8.224 -31.468 1.00 78.19 924 THR A N 1
ATOM 7539 C CA . THR A 1 924 ? 8.174 -8.711 -30.962 1.00 78.19 924 THR A CA 1
ATOM 7540 C C . THR A 1 924 ? 9.195 -7.579 -31.006 1.00 78.19 924 THR A C 1
ATOM 7542 O O . THR A 1 924 ? 9.037 -6.618 -31.757 1.00 78.19 924 THR A O 1
ATOM 7545 N N . LYS A 1 925 ? 10.302 -7.727 -30.272 1.00 75.00 925 LYS A N 1
ATOM 7546 C CA . LYS A 1 925 ? 11.436 -6.786 -30.279 1.00 75.00 925 LYS A CA 1
ATOM 7547 C C . LYS A 1 925 ? 11.925 -6.395 -31.688 1.00 75.00 925 LYS A C 1
ATOM 7549 O O . LYS A 1 925 ? 12.424 -5.290 -31.865 1.00 75.00 925 LYS A O 1
ATOM 7554 N N . ASN A 1 926 ? 11.788 -7.288 -32.674 1.00 79.62 926 ASN A N 1
ATOM 7555 C CA . ASN A 1 926 ? 12.356 -7.122 -34.019 1.00 79.62 926 ASN A CA 1
ATOM 7556 C C . ASN A 1 926 ? 11.299 -7.087 -35.144 1.00 79.62 926 ASN A C 1
ATOM 7558 O O . ASN A 1 926 ? 11.641 -6.810 -36.292 1.00 79.62 926 ASN A O 1
ATOM 7562 N N . THR A 1 927 ? 10.032 -7.396 -34.854 1.00 85.62 927 THR A N 1
ATOM 7563 C CA . THR A 1 927 ? 8.966 -7.560 -35.860 1.00 85.62 927 THR A CA 1
ATOM 7564 C C . THR A 1 927 ? 7.635 -7.046 -35.329 1.00 85.62 927 THR A C 1
ATOM 7566 O O . THR A 1 927 ? 7.293 -7.321 -34.181 1.00 85.62 927 THR A O 1
ATOM 7569 N N . ALA A 1 928 ? 6.855 -6.404 -36.188 1.00 90.88 928 ALA A N 1
ATOM 7570 C CA . ALA A 1 928 ? 5.531 -5.894 -35.876 1.00 90.88 928 ALA A CA 1
ATOM 7571 C C . ALA A 1 928 ? 4.516 -6.998 -35.520 1.00 90.88 928 ALA A C 1
ATOM 7573 O O . ALA A 1 928 ? 4.731 -8.198 -35.765 1.00 90.88 928 ALA A O 1
ATOM 7574 N N . ALA A 1 929 ? 3.382 -6.542 -34.996 1.00 92.69 929 ALA A N 1
ATOM 7575 C CA . ALA A 1 929 ? 2.129 -7.274 -34.926 1.00 92.69 929 ALA A CA 1
ATOM 7576 C C . ALA A 1 929 ? 0.977 -6.455 -35.532 1.00 92.69 929 ALA A C 1
ATOM 7578 O O . ALA A 1 929 ? 1.096 -5.249 -35.752 1.00 92.69 929 ALA A O 1
ATOM 7579 N N . VAL A 1 930 ? -0.145 -7.118 -35.796 1.00 92.69 930 VAL A N 1
ATOM 7580 C CA . VAL A 1 930 ? -1.407 -6.487 -36.193 1.00 92.69 930 VAL A CA 1
ATOM 7581 C C . VAL A 1 930 ? -2.583 -7.183 -35.511 1.00 92.69 930 VAL A C 1
ATOM 7583 O O . VAL A 1 930 ? -2.562 -8.401 -35.308 1.00 92.69 930 VAL A O 1
ATOM 7586 N N . PHE A 1 931 ? -3.608 -6.403 -35.186 1.00 91.62 931 PHE A N 1
ATOM 7587 C CA . PHE A 1 931 ? -4.865 -6.855 -34.600 1.00 91.62 931 PHE A CA 1
ATOM 7588 C C . PHE A 1 931 ? -6.035 -6.570 -35.549 1.00 91.62 931 PHE A C 1
ATOM 7590 O O . PHE A 1 931 ? -6.049 -5.536 -36.223 1.00 91.62 931 PHE A O 1
ATOM 7597 N N . TYR A 1 932 ? -7.043 -7.446 -35.570 1.00 88.44 932 TYR A N 1
ATOM 7598 C CA . TYR A 1 932 ? -8.332 -7.178 -36.221 1.00 88.44 932 TYR A CA 1
ATOM 7599 C C . TYR A 1 932 ? -9.505 -7.908 -35.557 1.00 88.44 932 TYR A C 1
ATOM 7601 O O . TYR A 1 932 ? -9.356 -8.974 -34.958 1.00 88.44 932 TYR A O 1
ATOM 7609 N N . LEU A 1 933 ? -10.691 -7.301 -35.651 1.00 91.06 933 LEU A N 1
ATOM 7610 C CA . LEU A 1 933 ? -11.914 -7.759 -34.993 1.00 91.06 933 LEU A CA 1
ATOM 7611 C C . LEU A 1 933 ? -12.595 -8.905 -35.763 1.00 91.06 933 LEU A C 1
ATOM 7613 O O . LEU A 1 933 ? -12.955 -8.747 -36.931 1.00 91.06 933 LEU A O 1
ATOM 7617 N N . VAL A 1 934 ? -12.847 -10.025 -35.080 1.00 89.88 934 VAL A N 1
ATOM 7618 C CA . VAL A 1 934 ? -13.590 -11.181 -35.618 1.00 89.88 934 VAL A CA 1
ATOM 7619 C C . VAL A 1 934 ? -15.054 -11.148 -35.188 1.00 89.88 934 VAL A C 1
ATOM 7621 O O . VAL A 1 934 ? -15.946 -11.346 -36.015 1.00 89.88 934 VAL A O 1
ATOM 7624 N N . ASP A 1 935 ? -15.316 -10.873 -33.907 1.00 92.62 935 ASP A N 1
ATOM 7625 C CA . ASP A 1 935 ? -16.657 -10.560 -33.409 1.00 92.62 935 ASP A CA 1
ATOM 7626 C C . ASP A 1 935 ? -16.629 -9.782 -32.093 1.00 92.62 935 ASP A C 1
ATOM 7628 O O . ASP A 1 935 ? -15.600 -9.680 -31.433 1.00 92.62 935 ASP A O 1
ATOM 7632 N N . LYS A 1 936 ? -17.778 -9.241 -31.702 1.00 94.62 936 LYS A N 1
ATOM 7633 C CA . LYS A 1 936 ? -18.003 -8.613 -30.394 1.00 94.62 936 LYS A CA 1
ATOM 7634 C C . LYS A 1 936 ? -19.422 -8.898 -29.919 1.00 94.62 936 LYS A C 1
ATOM 7636 O O . LYS A 1 936 ? -20.209 -9.512 -30.642 1.00 94.62 936 LYS A O 1
ATOM 7641 N N . GLY A 1 937 ? -19.766 -8.498 -28.703 1.00 94.19 937 GLY A N 1
ATOM 7642 C CA . GLY A 1 937 ? -21.119 -8.698 -28.194 1.00 94.19 937 GLY A CA 1
ATOM 7643 C C . GLY A 1 937 ? -21.242 -8.566 -26.686 1.00 94.19 937 GLY A C 1
ATOM 7644 O O . GLY A 1 937 ? -20.497 -7.817 -26.061 1.00 94.19 937 GLY A O 1
ATOM 7645 N N . GLN A 1 938 ? -22.200 -9.300 -26.117 1.00 93.62 938 GLN A N 1
ATOM 7646 C CA . GLN A 1 938 ? -22.448 -9.351 -24.672 1.00 93.62 938 GLN A CA 1
ATOM 7647 C C . GLN A 1 938 ? -22.004 -10.690 -24.073 1.00 93.62 938 GLN A C 1
ATOM 7649 O O . GLN A 1 938 ? -22.096 -11.730 -24.725 1.00 93.62 938 GLN A O 1
ATOM 7654 N N . ALA A 1 939 ? -21.537 -10.658 -22.833 1.00 92.56 939 ALA A N 1
ATOM 7655 C CA . ALA A 1 939 ? -21.041 -11.778 -22.056 1.00 92.56 939 ALA A CA 1
ATOM 7656 C C . ALA A 1 939 ? -21.653 -11.748 -20.648 1.00 92.56 939 ALA A C 1
ATOM 7658 O O . ALA A 1 939 ? -21.824 -10.687 -20.052 1.00 92.56 939 ALA A O 1
ATOM 7659 N N . ILE A 1 940 ? -21.966 -12.919 -20.103 1.00 90.25 940 ILE A N 1
ATOM 7660 C CA . ILE A 1 940 ? -22.429 -13.086 -18.720 1.00 90.25 940 ILE A CA 1
ATOM 7661 C C . ILE A 1 940 ? -21.518 -14.118 -18.060 1.00 90.25 940 ILE A C 1
ATOM 7663 O O . ILE A 1 940 ? -21.320 -15.205 -18.609 1.00 90.25 940 ILE A O 1
ATOM 7667 N N . LEU A 1 941 ? -20.941 -13.779 -16.908 1.00 88.62 941 LEU A N 1
ATOM 7668 C CA . LEU A 1 941 ? -20.057 -14.670 -16.156 1.00 88.62 941 LEU A CA 1
ATOM 7669 C C . LEU A 1 941 ? -20.909 -15.620 -15.309 1.00 88.62 941 LEU A C 1
ATOM 7671 O O . LEU A 1 941 ? -21.672 -15.165 -14.465 1.00 88.62 941 LEU A O 1
ATOM 7675 N N . GLY A 1 942 ? -20.794 -16.927 -15.538 1.00 87.62 942 GLY A N 1
ATOM 7676 C CA . GLY A 1 942 ? -21.444 -17.953 -14.718 1.00 87.62 942 GLY A CA 1
ATOM 7677 C C . GLY A 1 942 ? -20.627 -18.299 -13.473 1.00 87.62 942 GLY A C 1
ATOM 7678 O O . GLY A 1 942 ? -19.892 -17.463 -12.944 1.00 87.62 942 GLY A O 1
ATOM 7679 N N . VAL A 1 943 ? -20.704 -19.554 -13.028 1.00 86.75 943 VAL A N 1
ATOM 7680 C CA . VAL A 1 943 ? -19.870 -20.049 -11.917 1.00 86.75 943 VAL A CA 1
ATOM 7681 C C . VAL A 1 943 ? -18.388 -20.043 -12.312 1.00 86.75 943 VAL A C 1
ATOM 7683 O O . VAL A 1 943 ? -18.008 -20.576 -13.356 1.00 86.75 943 VAL A O 1
ATOM 7686 N N . GLN A 1 944 ? -17.544 -19.464 -11.457 1.00 86.25 944 GLN A N 1
ATOM 7687 C CA . GLN A 1 944 ? -16.085 -19.446 -11.618 1.00 86.25 944 GLN A CA 1
ATOM 7688 C C . GLN A 1 944 ? -15.436 -20.285 -10.513 1.00 86.25 944 GLN A C 1
ATOM 7690 O O . GLN A 1 944 ? -15.956 -20.346 -9.403 1.00 86.25 944 GLN A O 1
ATOM 7695 N N . LYS A 1 945 ? -14.298 -20.915 -10.787 1.00 81.62 945 LYS A N 1
ATOM 7696 C CA . LYS A 1 945 ? -13.488 -21.694 -9.845 1.00 81.62 945 LYS A CA 1
ATOM 7697 C C . LYS A 1 945 ? -12.022 -21.670 -10.264 1.00 81.62 945 LYS A C 1
ATOM 7699 O O . LYS A 1 945 ? -11.707 -21.473 -11.434 1.00 81.62 945 LYS A O 1
ATOM 7704 N N . HIS A 1 946 ? -11.144 -22.039 -9.337 1.00 70.94 946 HIS A N 1
ATOM 7705 C CA . HIS A 1 946 ? -9.711 -22.246 -9.588 1.00 70.94 946 HIS A CA 1
ATOM 7706 C C . HIS A 1 946 ? -9.375 -23.240 -10.732 1.00 70.94 946 HIS A C 1
ATOM 7708 O O . HIS A 1 946 ? -8.266 -23.207 -11.273 1.00 70.94 946 HIS A O 1
ATOM 7714 N N . ASP A 1 947 ? -10.311 -24.128 -11.092 1.00 79.50 947 ASP A N 1
ATOM 7715 C CA . ASP A 1 947 ? -10.193 -25.177 -12.113 1.00 79.50 947 ASP A CA 1
ATOM 7716 C C . ASP A 1 947 ? -11.243 -25.084 -13.245 1.00 79.50 947 ASP A C 1
ATOM 7718 O O . ASP A 1 947 ? -11.186 -25.861 -14.204 1.00 79.50 947 ASP A O 1
ATOM 7722 N N . PHE A 1 948 ? -12.201 -24.153 -13.166 1.00 88.62 948 PHE A N 1
ATOM 7723 C CA . PHE A 1 948 ? -13.389 -24.108 -14.027 1.00 88.62 948 PHE A CA 1
ATOM 7724 C C . PHE A 1 948 ? -13.910 -22.674 -14.202 1.00 88.62 948 PHE A C 1
ATOM 7726 O O . PHE A 1 948 ? -14.213 -22.010 -13.222 1.00 88.62 948 PHE A O 1
ATOM 7733 N N . HIS A 1 949 ? -14.121 -22.221 -15.435 1.00 89.19 949 HIS A N 1
ATOM 7734 C CA . HIS A 1 949 ? -14.751 -20.927 -15.731 1.00 89.19 949 HIS A CA 1
ATOM 7735 C C . HIS A 1 949 ? -15.946 -21.110 -16.667 1.00 89.19 949 HIS A C 1
ATOM 7737 O O . HIS A 1 949 ? -15.807 -21.747 -17.711 1.00 89.19 949 HIS A O 1
ATOM 7743 N N . GLU A 1 950 ? -17.101 -20.535 -16.329 1.00 92.69 950 GLU A N 1
ATOM 7744 C CA . GLU A 1 950 ? -18.315 -20.527 -17.159 1.00 92.69 950 GLU A CA 1
ATOM 7745 C C . GLU A 1 950 ? -18.604 -19.122 -17.702 1.00 92.69 950 GLU A C 1
ATOM 7747 O O . GLU A 1 950 ? -18.634 -18.154 -16.944 1.00 92.69 950 GLU A O 1
ATOM 7752 N N . VAL A 1 951 ? -18.862 -18.996 -19.007 1.00 93.00 951 VAL A N 1
ATOM 7753 C CA . VAL A 1 951 ? -19.278 -17.728 -19.633 1.00 93.00 951 VAL A CA 1
ATOM 7754 C C . VAL A 1 951 ? -20.371 -17.990 -20.663 1.00 93.00 951 VAL A C 1
ATOM 7756 O O . VAL A 1 951 ? -20.272 -18.913 -21.471 1.00 93.00 951 VAL A O 1
ATOM 7759 N N . PHE A 1 952 ? -21.403 -17.153 -20.684 1.00 94.44 952 PHE A N 1
ATOM 7760 C CA . PHE A 1 952 ? -22.429 -17.153 -21.724 1.00 94.44 952 PHE A CA 1
ATOM 7761 C C . PHE A 1 952 ? -22.153 -16.002 -22.688 1.00 94.44 952 PHE A C 1
ATOM 7763 O O . PHE A 1 952 ? -22.171 -14.846 -22.279 1.00 94.44 952 PHE A O 1
ATOM 7770 N N . LEU A 1 953 ? -21.881 -16.309 -23.957 1.00 94.69 953 LEU A N 1
ATOM 7771 C CA . LEU A 1 953 ? -21.512 -15.325 -24.980 1.00 94.69 953 LEU A CA 1
ATOM 7772 C C . LEU A 1 953 ? -22.669 -15.072 -25.951 1.00 94.69 953 LEU A C 1
ATOM 7774 O O . LEU A 1 953 ? -23.375 -15.997 -26.354 1.00 94.69 953 LEU A O 1
ATOM 7778 N N . ILE A 1 954 ? -22.841 -13.820 -26.367 1.00 94.94 954 ILE A N 1
ATOM 7779 C CA . ILE A 1 954 ? -23.901 -13.349 -27.265 1.00 94.94 954 ILE A CA 1
ATOM 7780 C C . ILE A 1 954 ? -23.257 -12.553 -28.403 1.00 94.94 954 ILE A C 1
ATOM 7782 O O . ILE A 1 954 ? -23.147 -11.331 -28.342 1.00 94.94 954 ILE A O 1
ATOM 7786 N N . PHE A 1 955 ? -22.835 -13.267 -29.445 1.00 94.12 955 PHE A N 1
ATOM 7787 C CA . PHE A 1 955 ? -22.139 -12.725 -30.615 1.00 94.12 955 PHE A CA 1
ATOM 7788 C C . PHE A 1 955 ? -23.025 -11.779 -31.447 1.00 94.12 955 PHE A C 1
ATOM 7790 O O . PHE A 1 955 ? -24.183 -12.098 -31.747 1.00 94.12 955 PHE A O 1
ATOM 7797 N N . GLU A 1 956 ? -22.471 -10.638 -31.870 1.00 93.69 956 GLU A N 1
ATOM 7798 C CA . GLU A 1 956 ? -23.140 -9.636 -32.707 1.00 93.69 956 GLU A CA 1
ATOM 7799 C C . GLU A 1 956 ? -23.363 -10.166 -34.128 1.00 93.69 956 GLU A C 1
ATOM 7801 O O . GLU A 1 956 ? -24.483 -10.065 -34.643 1.00 93.69 956 GLU A O 1
ATOM 7806 N N . ARG A 1 957 ? -22.344 -10.774 -34.758 1.00 90.88 957 ARG A N 1
ATOM 7807 C CA . ARG A 1 957 ? -22.469 -11.374 -36.100 1.00 90.88 957 ARG A CA 1
ATOM 7808 C C . ARG A 1 957 ? -22.744 -12.871 -36.047 1.00 90.88 957 ARG A C 1
ATOM 7810 O O . ARG A 1 957 ? -23.741 -13.327 -36.614 1.00 90.88 957 ARG A O 1
ATOM 7817 N N . ASN A 1 958 ? -21.923 -13.641 -35.339 1.00 88.75 958 ASN A N 1
ATOM 7818 C CA . ASN A 1 958 ? -21.960 -15.106 -35.318 1.00 88.75 958 ASN A CA 1
ATOM 7819 C C . ASN A 1 958 ? -23.033 -15.679 -34.370 1.00 88.75 958 ASN A C 1
ATOM 7821 O O . ASN A 1 958 ? -22.795 -16.614 -33.611 1.00 88.75 958 ASN A O 1
ATOM 7825 N N . LYS A 1 959 ? -24.268 -15.167 -34.460 1.00 88.75 959 LYS A N 1
ATOM 7826 C CA . LYS A 1 959 ? -25.416 -15.431 -33.559 1.00 88.75 959 LYS A CA 1
ATOM 7827 C C . LYS A 1 959 ? -25.788 -16.907 -33.329 1.00 88.75 959 LYS A C 1
ATOM 7829 O O . LYS A 1 959 ? -26.579 -17.191 -32.438 1.00 88.75 959 LYS A O 1
ATOM 7834 N N . LYS A 1 960 ? -25.269 -17.840 -34.138 1.00 87.88 960 LYS A N 1
ATOM 7835 C CA . LYS A 1 960 ? -25.439 -19.298 -33.964 1.00 87.88 960 LYS A CA 1
ATOM 7836 C C . LYS A 1 960 ? -24.492 -19.902 -32.922 1.00 87.88 960 LYS A C 1
ATOM 7838 O O . LYS A 1 960 ? -24.781 -20.974 -32.404 1.00 87.88 960 LYS A O 1
ATOM 7843 N N . LEU A 1 961 ? -23.365 -19.242 -32.660 1.00 89.88 961 LEU A N 1
ATOM 7844 C CA . LEU A 1 961 ? -22.381 -19.643 -31.657 1.00 89.88 961 LEU A CA 1
ATOM 7845 C C . LEU A 1 961 ? -22.827 -19.252 -30.249 1.00 89.88 961 LEU A C 1
ATOM 7847 O O . LEU A 1 961 ? -22.503 -19.954 -29.294 1.00 89.88 961 LEU A O 1
ATOM 7851 N N . SER A 1 962 ? -23.616 -18.181 -30.135 1.00 94.25 962 SER A N 1
ATOM 7852 C CA . SER A 1 962 ? -24.135 -17.658 -28.873 1.00 94.25 962 SER A CA 1
ATOM 7853 C C . SER A 1 962 ? -24.709 -18.750 -27.969 1.00 94.25 962 SER A C 1
ATOM 7855 O O . SER A 1 962 ? -25.370 -19.677 -28.442 1.00 94.25 962 SER A O 1
ATOM 7857 N N . GLY A 1 963 ? -24.428 -18.651 -26.673 1.00 93.94 963 GLY A N 1
ATOM 7858 C CA . GLY A 1 963 ? -24.739 -19.679 -25.688 1.00 93.94 963 GLY A CA 1
ATOM 7859 C C . GLY A 1 963 ? -23.634 -19.851 -24.649 1.00 93.94 963 GLY A C 1
ATOM 7860 O O . GLY A 1 963 ? -22.757 -19.002 -24.505 1.00 93.94 963 GLY A O 1
ATOM 7861 N N . ARG A 1 964 ? -23.691 -20.968 -23.926 1.00 94.19 964 ARG A N 1
ATOM 7862 C CA . ARG A 1 964 ? -22.772 -21.343 -22.847 1.00 94.19 964 ARG A CA 1
ATOM 7863 C C . ARG A 1 964 ? -21.437 -21.861 -23.389 1.00 94.19 964 ARG A C 1
ATOM 7865 O O . ARG A 1 964 ? -21.420 -22.753 -24.242 1.00 94.19 964 ARG A O 1
ATOM 7872 N N . TYR A 1 965 ? -20.350 -21.365 -22.810 1.00 93.62 965 TYR A N 1
ATOM 7873 C CA . TYR A 1 965 ? -18.966 -21.803 -22.972 1.00 93.62 965 TYR A CA 1
ATOM 7874 C C . TYR A 1 965 ? -18.363 -22.106 -21.596 1.00 93.62 965 TYR A C 1
ATOM 7876 O O . TYR A 1 965 ? -18.745 -21.492 -20.598 1.00 93.62 965 TYR A O 1
ATOM 7884 N N . ILE A 1 966 ? -17.427 -23.054 -21.542 1.00 92.69 966 ILE A N 1
ATOM 7885 C CA . ILE A 1 966 ? -16.659 -23.365 -20.331 1.00 92.69 966 ILE A CA 1
ATOM 7886 C C . ILE A 1 966 ? -15.172 -23.531 -20.652 1.00 92.69 966 ILE A C 1
ATOM 7888 O O . ILE A 1 966 ? -14.824 -24.065 -21.707 1.00 92.69 966 ILE A O 1
ATOM 7892 N N . TRP A 1 967 ? -14.305 -23.152 -19.717 1.00 91.94 967 TRP A N 1
ATOM 7893 C CA . TRP A 1 967 ? -12.879 -23.483 -19.729 1.00 91.94 967 TRP A CA 1
ATOM 7894 C C . TRP A 1 967 ? -12.555 -24.319 -18.494 1.00 91.94 967 TRP A C 1
ATOM 7896 O O . TRP A 1 967 ? -12.911 -23.944 -17.382 1.00 91.94 967 TRP A O 1
ATOM 7906 N N . THR A 1 968 ? -11.901 -25.467 -18.682 1.00 89.88 968 THR A N 1
ATOM 7907 C CA . THR A 1 968 ? -11.590 -26.408 -17.590 1.00 89.88 968 THR A CA 1
ATOM 7908 C C . THR A 1 968 ? -10.101 -26.713 -17.534 1.00 89.88 968 THR A C 1
ATOM 7910 O O . THR A 1 968 ? -9.530 -27.103 -18.559 1.00 89.88 968 THR A O 1
ATOM 7913 N N . LYS A 1 969 ? -9.487 -26.587 -16.357 1.00 83.75 969 LYS A N 1
ATOM 7914 C CA . LYS A 1 969 ? -8.080 -26.912 -16.122 1.00 83.75 969 LYS A CA 1
ATOM 7915 C C . LYS A 1 969 ? -7.912 -28.428 -16.021 1.00 83.75 969 LYS A C 1
ATOM 7917 O O . LYS A 1 969 ? -8.574 -29.089 -15.229 1.00 83.75 969 LYS A O 1
ATOM 7922 N N . VAL A 1 970 ? -7.030 -28.997 -16.836 1.00 81.12 970 VAL A N 1
ATOM 7923 C CA . VAL A 1 970 ? -6.764 -30.443 -16.880 1.00 81.12 970 VAL A CA 1
ATOM 7924 C C . VAL A 1 970 ? -5.266 -30.713 -16.879 1.00 81.12 970 VAL A C 1
ATOM 7926 O O . VAL A 1 970 ? -4.498 -29.939 -17.447 1.00 81.12 970 VAL A O 1
ATOM 7929 N N . ASN A 1 971 ? -4.839 -31.816 -16.262 1.00 75.50 971 ASN A N 1
ATOM 7930 C CA . ASN A 1 971 ? -3.459 -32.277 -16.377 1.00 75.50 971 ASN A CA 1
ATOM 7931 C C . ASN A 1 971 ? -3.332 -33.220 -17.585 1.00 75.50 971 ASN A C 1
ATOM 7933 O O . ASN A 1 971 ? -3.978 -34.269 -17.639 1.00 75.50 971 ASN A O 1
ATOM 7937 N N . LEU A 1 972 ? -2.508 -32.840 -18.559 1.00 66.88 972 LEU A N 1
ATOM 7938 C CA . LEU A 1 972 ? -2.203 -33.614 -19.755 1.00 66.88 972 LEU A CA 1
ATOM 7939 C C . LEU A 1 972 ? -0.709 -33.949 -19.750 1.00 66.88 972 LEU A C 1
ATOM 7941 O O . LEU A 1 972 ? 0.145 -33.078 -19.874 1.00 66.88 972 LEU A O 1
ATOM 7945 N N . GLN A 1 973 ? -0.395 -35.239 -19.604 1.00 56.59 973 GLN A N 1
ATOM 7946 C CA . GLN A 1 973 ? 0.976 -35.778 -19.633 1.00 56.59 973 GLN A CA 1
ATOM 7947 C C . GLN A 1 973 ? 1.952 -35.146 -18.612 1.00 56.59 973 GLN A C 1
ATOM 7949 O O . GLN A 1 973 ? 3.164 -35.228 -18.791 1.00 56.59 973 GLN A O 1
ATOM 7954 N N . GLY A 1 974 ? 1.438 -34.568 -17.521 1.00 56.62 974 GLY A N 1
ATOM 7955 C CA . GLY A 1 974 ? 2.225 -33.921 -16.468 1.00 56.62 974 GLY A CA 1
ATOM 7956 C C . GLY A 1 974 ? 2.160 -32.393 -16.479 1.00 56.62 974 GLY A C 1
ATOM 7957 O O . GLY A 1 974 ? 2.475 -31.790 -15.459 1.00 56.62 974 GLY A O 1
ATOM 7958 N N . GLN A 1 975 ? 1.697 -31.765 -17.565 1.00 57.97 975 GLN A N 1
ATOM 7959 C CA . GLN A 1 975 ? 1.492 -30.313 -17.639 1.00 57.97 975 GLN A CA 1
ATOM 7960 C C . GLN A 1 975 ? 0.020 -29.957 -17.407 1.00 57.97 975 GLN A C 1
ATOM 7962 O O . GLN A 1 975 ? -0.876 -30.672 -17.856 1.00 57.97 975 GLN A O 1
ATOM 7967 N N . TRP A 1 976 ? -0.246 -28.845 -16.723 1.00 73.88 976 TRP A N 1
ATOM 7968 C CA . TRP A 1 976 ? -1.596 -28.290 -16.627 1.00 73.88 976 TRP A CA 1
ATOM 7969 C C . TRP A 1 976 ? -1.921 -27.449 -17.864 1.00 73.88 976 TRP A C 1
ATOM 7971 O O . TRP A 1 976 ? -1.077 -26.727 -18.388 1.00 73.88 976 TRP A O 1
ATOM 7981 N N . THR A 1 977 ? -3.152 -27.548 -18.357 1.00 77.19 977 THR A N 1
ATOM 7982 C CA . THR A 1 977 ? -3.620 -26.821 -19.545 1.00 77.19 977 THR A CA 1
ATOM 7983 C C . THR A 1 977 ? -5.104 -26.507 -19.401 1.00 77.19 977 THR A C 1
ATOM 7985 O O . THR A 1 977 ? -5.866 -27.337 -18.904 1.00 77.19 977 THR A O 1
ATOM 7988 N N . TRP A 1 978 ? -5.536 -25.329 -19.849 1.00 85.75 978 TRP A N 1
ATOM 7989 C CA . TRP A 1 978 ? -6.958 -25.004 -19.941 1.00 85.75 978 TRP A CA 1
ATOM 7990 C C . TRP A 1 978 ? -7.528 -25.521 -21.264 1.00 85.75 978 TRP A C 1
ATOM 7992 O O . TRP A 1 978 ? -6.955 -25.299 -22.330 1.00 85.75 978 TRP A O 1
ATOM 8002 N N . LEU A 1 979 ? -8.666 -26.212 -21.207 1.00 87.62 979 LEU A N 1
ATOM 8003 C CA . LEU A 1 979 ? -9.433 -26.602 -22.391 1.00 87.62 979 LEU A CA 1
ATOM 8004 C C . LEU A 1 979 ? -10.726 -25.793 -22.460 1.00 87.62 979 LEU A C 1
ATOM 8006 O O . LEU A 1 979 ? -11.588 -25.948 -21.595 1.00 87.62 979 LEU A O 1
ATOM 8010 N N . GLY A 1 980 ? -10.861 -24.974 -23.502 1.00 89.25 980 GLY A N 1
ATOM 8011 C CA . GLY A 1 980 ? -12.114 -24.323 -23.870 1.00 89.25 980 GLY A CA 1
ATOM 8012 C C . GLY A 1 980 ? -13.059 -25.309 -24.555 1.00 89.25 980 GLY A C 1
ATOM 8013 O O . GLY A 1 980 ? -12.627 -26.167 -25.332 1.00 89.25 980 GLY A O 1
ATOM 8014 N N . ARG A 1 981 ? -14.352 -25.222 -24.233 1.00 88.50 981 ARG A N 1
ATOM 8015 C CA . ARG A 1 981 ? -15.420 -26.071 -24.779 1.00 88.50 981 ARG A CA 1
ATOM 8016 C C . ARG A 1 981 ? -16.729 -25.301 -24.910 1.00 88.50 981 ARG A C 1
ATOM 8018 O O . ARG A 1 981 ? -17.092 -24.522 -24.032 1.00 88.50 981 ARG A O 1
ATOM 8025 N N . ARG A 1 982 ? -17.507 -25.624 -25.946 1.00 90.31 982 ARG A N 1
ATOM 8026 C CA . ARG A 1 982 ? -18.924 -25.249 -26.061 1.00 90.31 982 ARG A CA 1
ATOM 8027 C C . ARG A 1 982 ? -19.790 -26.484 -25.748 1.00 90.31 982 ARG A C 1
ATOM 8029 O O . ARG A 1 982 ? -20.016 -27.300 -26.643 1.00 90.31 982 ARG A O 1
ATOM 8036 N N . PRO A 1 983 ? -20.216 -26.706 -24.488 1.00 88.81 983 PRO A N 1
ATOM 8037 C CA . PRO A 1 983 ? -20.868 -27.952 -24.084 1.00 88.81 983 PRO A CA 1
ATOM 8038 C C . PRO A 1 983 ? -22.204 -28.177 -24.805 1.00 88.81 983 PRO A C 1
ATOM 8040 O O . PRO A 1 983 ? -22.956 -27.241 -25.068 1.00 88.81 983 PRO A O 1
ATOM 8043 N N . LYS A 1 984 ? -22.524 -29.445 -25.101 1.00 87.69 984 LYS A N 1
ATOM 8044 C CA . LYS A 1 984 ? -23.805 -29.833 -25.728 1.00 87.69 984 LYS A CA 1
ATOM 8045 C C . LYS A 1 984 ? -25.001 -29.577 -24.807 1.00 87.69 984 LYS A C 1
ATOM 8047 O O . LYS A 1 984 ? -26.078 -29.261 -25.300 1.00 87.69 984 LYS A O 1
ATOM 8052 N N . ASP A 1 985 ? -24.790 -29.683 -23.496 1.00 89.94 985 ASP A N 1
ATOM 8053 C CA . ASP A 1 985 ? -25.711 -29.168 -22.487 1.00 89.94 985 ASP A CA 1
ATOM 8054 C C . ASP A 1 985 ? -25.391 -27.693 -22.199 1.00 89.94 985 ASP A C 1
ATOM 8056 O O . ASP A 1 985 ? -24.301 -27.341 -21.737 1.00 89.94 985 ASP A O 1
ATOM 8060 N N . GLN A 1 986 ? -26.355 -26.835 -22.512 1.00 92.94 986 GLN A N 1
ATOM 8061 C CA . GLN A 1 986 ? -26.256 -25.384 -22.391 1.00 92.94 986 GLN A CA 1
ATOM 8062 C C . GLN A 1 986 ? -26.883 -24.854 -21.085 1.00 92.94 986 GLN A C 1
ATOM 8064 O O . GLN A 1 986 ? -26.834 -23.650 -20.850 1.00 92.94 986 GLN A O 1
ATOM 8069 N N . THR A 1 987 ? -27.422 -25.731 -20.228 1.00 91.62 987 THR A N 1
ATOM 8070 C CA . THR A 1 987 ? -27.982 -25.368 -18.915 1.00 91.62 987 THR A CA 1
ATOM 8071 C C . THR A 1 987 ? -26.888 -24.789 -17.999 1.00 91.62 987 THR A C 1
ATOM 8073 O O . THR A 1 987 ? -25.814 -25.390 -17.918 1.00 91.62 987 THR A O 1
ATOM 8076 N N . PRO A 1 988 ? -27.120 -23.667 -17.288 1.00 93.88 988 PRO A N 1
ATOM 8077 C CA . PRO A 1 988 ? -26.152 -23.095 -16.346 1.00 93.88 988 PRO A CA 1
ATOM 8078 C C . PRO A 1 988 ? -25.668 -24.051 -15.245 1.00 93.88 988 PRO A C 1
ATOM 8080 O O . PRO A 1 988 ? -26.414 -24.915 -14.771 1.00 93.88 988 PRO A O 1
ATOM 8083 N N . TYR A 1 989 ? -24.423 -23.865 -14.792 1.00 92.12 989 TYR A N 1
ATOM 8084 C CA . TYR A 1 989 ? -23.809 -24.701 -13.754 1.00 92.12 989 TYR A CA 1
ATOM 8085 C C . TYR A 1 989 ? -24.589 -24.657 -12.432 1.00 92.12 989 TYR A C 1
ATOM 8087 O O . TYR A 1 989 ? -24.864 -25.702 -11.839 1.00 92.12 989 TYR A O 1
ATOM 8095 N N . ILE A 1 990 ? -25.021 -23.460 -12.024 1.00 89.31 990 ILE A N 1
ATOM 8096 C CA . ILE A 1 990 ? -25.809 -23.221 -10.806 1.00 89.31 990 ILE A CA 1
ATOM 8097 C C . ILE A 1 990 ? -27.125 -24.018 -10.766 1.00 89.31 990 ILE A C 1
ATOM 8099 O O . ILE A 1 990 ? -27.503 -24.526 -9.718 1.00 89.31 990 ILE A O 1
ATOM 8103 N N . LEU A 1 991 ? -27.789 -24.222 -11.910 1.00 88.50 991 LEU A N 1
ATOM 8104 C CA . LEU A 1 991 ? -29.069 -24.946 -11.986 1.00 88.50 991 LEU A CA 1
ATOM 8105 C C . LEU A 1 991 ? -28.916 -26.480 -12.025 1.00 88.50 991 LEU A C 1
ATOM 8107 O O . LEU A 1 991 ? -29.919 -27.198 -12.114 1.00 88.50 991 LEU A O 1
ATOM 8111 N N . THR A 1 992 ? -27.674 -26.978 -12.001 1.00 87.38 992 THR A N 1
ATOM 8112 C CA . THR A 1 992 ? -27.319 -28.404 -12.130 1.00 87.38 992 THR A CA 1
ATOM 8113 C C . THR A 1 992 ? -26.459 -28.945 -10.979 1.00 87.38 992 THR A C 1
ATOM 8115 O O . THR A 1 992 ? -26.334 -30.162 -10.853 1.00 87.38 992 THR A O 1
ATOM 8118 N N . HIS A 1 993 ? -25.917 -28.076 -10.117 1.00 89.38 993 HIS A N 1
ATOM 8119 C CA . HIS A 1 993 ? -25.049 -28.419 -8.981 1.00 89.38 993 HIS A CA 1
ATOM 8120 C C . HIS A 1 993 ? -25.573 -27.778 -7.679 1.00 89.38 993 HIS A C 1
ATOM 8122 O O . HIS A 1 993 ? -26.495 -26.970 -7.709 1.00 89.38 993 HIS A O 1
ATOM 8128 N N . ASN A 1 994 ? -25.015 -28.143 -6.520 1.00 87.12 994 ASN A N 1
ATOM 8129 C CA . ASN A 1 994 ? -25.417 -27.615 -5.205 1.00 87.12 994 ASN A CA 1
ATOM 8130 C C . ASN A 1 994 ? -24.231 -26.883 -4.560 1.00 87.12 994 ASN A C 1
ATOM 8132 O O . ASN A 1 994 ? -23.154 -27.466 -4.447 1.00 87.12 994 ASN A O 1
ATOM 8136 N N . LYS A 1 995 ? -24.462 -25.626 -4.147 1.00 83.06 995 LYS A N 1
ATOM 8137 C CA . LYS A 1 995 ? -23.462 -24.683 -3.617 1.00 83.06 995 LYS A CA 1
ATOM 8138 C C . LYS A 1 995 ? -22.548 -25.335 -2.571 1.00 83.06 995 LYS A C 1
ATOM 8140 O O . LYS A 1 995 ? -21.351 -25.467 -2.805 1.00 83.06 995 LYS A O 1
ATOM 8145 N N . GLU A 1 996 ? -23.144 -25.847 -1.495 1.00 82.56 996 GLU A N 1
ATOM 8146 C CA . GLU A 1 996 ? -22.451 -26.416 -0.328 1.00 82.56 996 GLU A CA 1
ATOM 8147 C C . GLU A 1 996 ? -21.428 -27.502 -0.702 1.00 82.56 996 GLU A C 1
ATOM 8149 O O . GLU A 1 996 ? -20.311 -27.507 -0.195 1.00 82.56 996 GLU A O 1
ATOM 8154 N N . LYS A 1 997 ? -21.782 -28.421 -1.614 1.00 85.69 997 LYS A N 1
ATOM 8155 C CA . LYS A 1 997 ? -20.891 -29.515 -2.046 1.00 85.69 997 LYS A CA 1
ATOM 8156 C C . LYS A 1 997 ? -19.741 -29.040 -2.920 1.00 85.69 997 LYS A C 1
ATOM 8158 O O . LYS A 1 997 ? -18.662 -29.623 -2.872 1.00 85.69 997 LYS A O 1
ATOM 8163 N N . GLU A 1 998 ? -19.969 -28.018 -3.736 1.00 83.94 998 GLU A N 1
ATOM 8164 C CA . GLU A 1 998 ? -18.928 -27.442 -4.586 1.00 83.94 998 GLU A CA 1
ATOM 8165 C C . GLU A 1 998 ? -17.971 -26.555 -3.771 1.00 83.94 998 GLU A C 1
ATOM 8167 O O . GLU A 1 998 ? -16.770 -26.551 -4.036 1.00 83.94 998 GLU A O 1
ATOM 8172 N N . GLU A 1 999 ? -18.472 -25.891 -2.725 1.00 80.38 999 GLU A N 1
ATOM 8173 C CA . GLU A 1 999 ? -17.671 -25.191 -1.712 1.00 80.38 999 GLU A CA 1
ATOM 8174 C C . GLU A 1 999 ? -16.876 -26.170 -0.832 1.00 80.38 999 GLU A C 1
ATOM 8176 O O . GLU A 1 999 ? -15.676 -25.974 -0.628 1.00 80.38 999 GLU A O 1
ATOM 8181 N N . GLU A 1 1000 ? -17.481 -27.277 -0.379 1.00 81.25 1000 GLU A N 1
ATOM 8182 C CA . GLU A 1 1000 ? -16.765 -28.336 0.346 1.00 81.25 1000 GLU A CA 1
ATOM 8183 C C . GLU A 1 1000 ? -15.668 -28.968 -0.529 1.00 81.25 1000 GLU A C 1
ATOM 8185 O O . GLU A 1 1000 ? -14.547 -29.173 -0.060 1.00 81.25 1000 GLU A O 1
ATOM 8190 N N . LYS A 1 1001 ? -15.950 -29.224 -1.814 1.00 80.50 1001 LYS A N 1
ATOM 8191 C CA . LYS A 1 1001 ? -14.957 -29.726 -2.774 1.00 80.50 1001 LYS A CA 1
ATOM 8192 C C . LYS A 1 1001 ? -13.801 -28.737 -2.952 1.00 80.50 1001 LYS A C 1
ATOM 8194 O O . LYS A 1 1001 ? -12.648 -29.138 -2.800 1.00 80.50 1001 LYS A O 1
ATOM 8199 N N . ALA A 1 1002 ? -14.094 -27.460 -3.214 1.00 73.81 1002 ALA A N 1
ATOM 8200 C CA . ALA A 1 1002 ? -13.073 -26.422 -3.362 1.00 73.81 1002 ALA A CA 1
ATOM 8201 C C . ALA A 1 1002 ? -12.177 -26.338 -2.111 1.00 73.81 1002 ALA A C 1
ATOM 8203 O O . ALA A 1 1002 ? -10.953 -26.381 -2.223 1.00 73.81 1002 ALA A O 1
ATOM 8204 N N . LYS A 1 1003 ? -12.779 -26.359 -0.916 1.00 73.50 1003 LYS A N 1
ATOM 8205 C CA . LYS A 1 1003 ? -12.076 -26.409 0.374 1.00 73.50 1003 LYS A CA 1
ATOM 8206 C C . LYS A 1 1003 ? -11.159 -27.629 0.519 1.00 73.50 1003 LYS A C 1
ATOM 8208 O O . LYS A 1 1003 ? -10.022 -27.485 0.964 1.00 73.50 1003 LYS A O 1
ATOM 8213 N N . GLN A 1 1004 ? -11.622 -28.826 0.147 1.00 77.00 1004 GLN A N 1
ATOM 8214 C CA . GLN A 1 1004 ? -10.800 -30.046 0.184 1.00 77.00 1004 GLN A CA 1
ATOM 8215 C C . GLN A 1 1004 ? -9.603 -29.969 -0.781 1.00 77.00 1004 GLN A C 1
ATOM 8217 O O . GLN A 1 1004 ? -8.531 -30.492 -0.479 1.00 77.00 1004 GLN A O 1
ATOM 8222 N N . GLU A 1 1005 ? -9.769 -29.292 -1.918 1.00 74.44 1005 GLU A N 1
ATOM 8223 C CA . GLU A 1 1005 ? -8.737 -29.103 -2.944 1.00 74.44 1005 GLU A CA 1
ATOM 8224 C C . GLU A 1 1005 ? -7.811 -27.899 -2.673 1.00 74.44 1005 GLU A C 1
ATOM 8226 O O . GLU A 1 1005 ? -6.818 -27.732 -3.382 1.00 74.44 1005 GLU A O 1
ATOM 8231 N N . ARG A 1 1006 ? -8.099 -27.081 -1.643 1.00 71.38 1006 ARG A N 1
ATOM 8232 C CA . ARG A 1 1006 ? -7.516 -25.734 -1.419 1.00 71.38 1006 ARG A CA 1
ATOM 8233 C C . ARG A 1 1006 ? -7.677 -24.800 -2.625 1.00 71.38 1006 ARG A C 1
ATOM 8235 O O . ARG A 1 1006 ? -6.858 -23.916 -2.868 1.00 71.38 1006 ARG A O 1
ATOM 8242 N N . GLY A 1 1007 ? -8.723 -25.049 -3.400 1.00 66.75 1007 GLY A N 1
ATOM 8243 C CA . GLY A 1 1007 ? -9.166 -24.219 -4.500 1.00 66.75 1007 GLY A CA 1
ATOM 8244 C C . GLY A 1 1007 ? -10.254 -23.250 -4.061 1.00 66.75 1007 GLY A C 1
ATOM 8245 O O . GLY A 1 1007 ? -10.624 -23.170 -2.891 1.00 66.75 1007 GLY A O 1
ATOM 8246 N N . TRP A 1 1008 ? -10.805 -22.537 -5.035 1.00 71.31 1008 TRP A N 1
ATOM 8247 C CA . TRP A 1 1008 ? -11.798 -21.497 -4.800 1.00 71.31 1008 TRP A CA 1
ATOM 8248 C C . TRP A 1 1008 ? -13.007 -21.604 -5.732 1.00 71.31 1008 TRP A C 1
ATOM 8250 O O . TRP A 1 1008 ? -12.922 -22.251 -6.781 1.00 71.31 1008 TRP A O 1
ATOM 8260 N N . ILE A 1 1009 ? -14.116 -20.949 -5.356 1.00 77.88 1009 ILE A N 1
ATOM 8261 C CA . ILE A 1 1009 ? -15.371 -20.866 -6.124 1.00 77.88 1009 ILE A CA 1
ATOM 8262 C C . ILE A 1 1009 ? -16.048 -19.479 -6.004 1.00 77.88 1009 ILE A C 1
ATOM 8264 O O . ILE A 1 1009 ? -16.079 -18.873 -4.934 1.00 77.88 1009 ILE A O 1
ATOM 8268 N N . VAL A 1 1010 ? -16.556 -18.937 -7.117 1.00 76.44 1010 VAL A N 1
ATOM 8269 C CA . VAL A 1 1010 ? -17.573 -17.868 -7.193 1.00 76.44 1010 VAL A CA 1
ATOM 8270 C C . VAL A 1 1010 ? -18.899 -18.549 -7.520 1.00 76.44 1010 VAL A C 1
ATOM 8272 O O . VAL A 1 1010 ? -19.034 -19.151 -8.589 1.00 76.44 1010 VAL A O 1
ATOM 8275 N N . TRP A 1 1011 ? -19.887 -18.435 -6.637 1.00 80.06 1011 TRP A N 1
ATOM 8276 C CA . TRP A 1 1011 ? -21.254 -18.865 -6.916 1.00 80.06 1011 TRP A CA 1
ATOM 8277 C C . TRP A 1 1011 ? -22.069 -17.647 -7.366 1.00 80.06 1011 TRP A C 1
ATOM 8279 O O . TRP A 1 1011 ? -22.422 -16.826 -6.529 1.00 80.06 1011 TRP A O 1
ATOM 8289 N N . ASN A 1 1012 ? -22.325 -17.506 -8.674 1.00 80.19 1012 ASN A N 1
ATOM 8290 C CA . ASN A 1 1012 ? -23.050 -16.356 -9.233 1.00 80.19 1012 ASN A CA 1
ATOM 8291 C C . ASN A 1 1012 ? -24.536 -16.698 -9.503 1.00 80.19 1012 ASN A C 1
ATOM 8293 O O . ASN A 1 1012 ? -24.814 -17.373 -10.503 1.00 80.19 1012 ASN A O 1
ATOM 8297 N N . PRO A 1 1013 ? -25.491 -16.250 -8.660 1.00 78.75 1013 PRO A N 1
ATOM 8298 C CA . PRO A 1 1013 ? -26.925 -16.379 -8.924 1.00 78.75 1013 PRO A CA 1
ATOM 8299 C C . PRO A 1 1013 ? -27.435 -15.396 -9.988 1.00 78.75 1013 PRO A C 1
ATOM 8301 O O . PRO A 1 1013 ? -28.189 -15.797 -10.880 1.00 78.75 1013 PRO A O 1
ATOM 8304 N N . LEU A 1 1014 ? -26.955 -14.149 -9.956 1.00 81.00 1014 LEU A N 1
ATOM 8305 C CA . LEU A 1 1014 ? -27.370 -13.043 -10.831 1.00 81.00 1014 LEU A CA 1
ATOM 8306 C C . LEU A 1 1014 ? -27.061 -13.308 -12.314 1.00 81.00 1014 LEU A C 1
ATOM 8308 O O . LEU A 1 1014 ? -27.713 -12.763 -13.202 1.00 81.00 1014 LEU A O 1
ATOM 8312 N N . ALA A 1 1015 ? -26.150 -14.241 -12.609 1.00 84.38 1015 ALA A N 1
ATOM 8313 C CA . ALA A 1 1015 ? -25.957 -14.798 -13.947 1.00 84.38 1015 ALA A CA 1
ATOM 8314 C C . ALA A 1 1015 ? -27.265 -15.303 -14.589 1.00 84.38 1015 ALA A C 1
ATOM 8316 O O . ALA A 1 1015 ? -27.420 -15.213 -15.808 1.00 84.38 1015 ALA A O 1
ATOM 8317 N N . CYS A 1 1016 ? -28.216 -15.825 -13.804 1.00 86.44 1016 CYS A N 1
ATOM 8318 C CA . CYS A 1 1016 ? -29.514 -16.263 -14.322 1.00 86.44 1016 CYS A CA 1
ATOM 8319 C C . CYS A 1 1016 ? -30.469 -15.086 -14.589 1.00 86.44 1016 CYS A C 1
ATOM 8321 O O . CYS A 1 1016 ? -31.153 -15.092 -15.612 1.00 86.44 1016 CYS A O 1
ATOM 8323 N N . GLU A 1 1017 ? -30.452 -14.044 -13.756 1.00 84.31 1017 GLU A N 1
ATOM 8324 C CA . GLU A 1 1017 ? -31.206 -12.798 -13.972 1.00 84.31 1017 GLU A CA 1
ATOM 8325 C C . GLU A 1 1017 ? -30.710 -12.066 -15.230 1.00 84.31 1017 GLU A C 1
ATOM 8327 O O . GLU A 1 1017 ? -31.488 -11.777 -16.147 1.00 84.31 1017 GLU A O 1
ATOM 8332 N N . ALA A 1 1018 ? -29.390 -11.905 -15.358 1.00 85.62 1018 ALA A N 1
ATOM 8333 C CA . ALA A 1 1018 ? -28.746 -11.392 -16.562 1.00 85.62 1018 ALA A CA 1
ATOM 8334 C C . ALA A 1 1018 ? -29.091 -12.238 -17.802 1.00 85.62 1018 ALA A C 1
ATOM 8336 O O . ALA A 1 1018 ? -29.378 -11.698 -18.873 1.00 85.62 1018 ALA A O 1
ATOM 8337 N N . LEU A 1 1019 ? -29.122 -13.575 -17.689 1.00 89.38 1019 LEU A N 1
ATOM 8338 C CA . LEU A 1 1019 ? -29.548 -14.445 -18.792 1.00 89.38 1019 LEU A CA 1
ATOM 8339 C C . LEU A 1 1019 ? -31.011 -14.191 -19.176 1.00 89.38 1019 LEU A C 1
ATOM 8341 O O . LEU A 1 1019 ? -31.292 -14.070 -20.372 1.00 89.38 1019 LEU A O 1
ATOM 8345 N N . ALA A 1 1020 ? -31.914 -14.046 -18.201 1.00 86.56 1020 ALA A N 1
ATOM 8346 C CA . ALA A 1 1020 ? -33.340 -13.792 -18.411 1.00 86.56 1020 ALA A CA 1
ATOM 8347 C C . ALA A 1 1020 ? -33.616 -12.473 -19.162 1.00 86.56 1020 ALA A C 1
ATOM 8349 O O . ALA A 1 1020 ? -34.516 -12.426 -20.010 1.00 86.56 1020 ALA A O 1
ATOM 8350 N N . LYS A 1 1021 ? -32.798 -11.432 -18.937 1.00 86.31 1021 LYS A N 1
ATOM 8351 C CA . LYS A 1 1021 ? -32.837 -10.164 -19.696 1.00 86.31 1021 LYS A CA 1
ATOM 8352 C C . LYS A 1 1021 ? -32.438 -10.309 -21.174 1.00 86.31 1021 LYS A C 1
ATOM 8354 O O . LYS A 1 1021 ? -32.782 -9.453 -21.991 1.00 86.31 1021 LYS A O 1
ATOM 8359 N N . THR A 1 1022 ? -31.706 -11.360 -21.554 1.00 89.06 1022 THR A N 1
ATOM 8360 C CA . THR A 1 1022 ? -31.087 -11.478 -22.889 1.00 89.06 1022 THR A CA 1
ATOM 8361 C C . THR A 1 1022 ? -31.771 -12.475 -23.833 1.00 89.06 1022 THR A C 1
ATOM 8363 O O . THR A 1 1022 ? -32.746 -13.154 -23.522 1.00 89.06 1022 THR A O 1
ATOM 8366 N N . LYS A 1 1023 ? -31.204 -12.604 -25.040 1.00 85.62 1023 LYS A N 1
ATOM 8367 C CA . LYS A 1 1023 ? -31.566 -13.616 -26.047 1.00 85.62 1023 LYS A CA 1
ATOM 8368 C C . LYS A 1 1023 ? -31.166 -15.047 -25.654 1.00 85.62 1023 LYS A C 1
ATOM 8370 O O . LYS A 1 1023 ? -31.466 -15.961 -26.413 1.00 85.62 1023 LYS A O 1
ATOM 8375 N N . LEU A 1 1024 ? -30.485 -15.244 -24.520 1.00 91.19 1024 LEU A N 1
ATOM 8376 C CA . LEU A 1 1024 ? -30.139 -16.564 -23.981 1.00 91.19 1024 LEU A CA 1
ATOM 8377 C C . LEU A 1 1024 ? -31.062 -17.023 -22.842 1.00 91.19 1024 LEU A C 1
ATOM 8379 O O . LEU A 1 1024 ? -30.856 -18.108 -22.309 1.00 91.19 1024 LEU A O 1
ATOM 8383 N N . LYS A 1 1025 ? -32.117 -16.266 -22.515 1.00 88.88 1025 LYS A N 1
ATOM 8384 C CA . LYS A 1 1025 ? -33.133 -16.664 -21.528 1.00 88.88 1025 LYS A CA 1
ATOM 8385 C C . LYS A 1 1025 ? -33.750 -18.046 -21.780 1.00 88.88 1025 LYS A C 1
ATOM 8387 O O . LYS A 1 1025 ? -34.123 -18.726 -20.836 1.00 88.88 1025 LYS A O 1
ATOM 8392 N N . ASP A 1 1026 ? -33.804 -18.490 -23.039 1.00 88.06 1026 ASP A N 1
ATOM 8393 C CA . ASP A 1 1026 ? -34.334 -19.804 -23.428 1.00 88.06 1026 ASP A CA 1
ATOM 8394 C C . ASP A 1 1026 ? -33.421 -20.977 -22.976 1.00 88.06 1026 ASP A C 1
ATOM 8396 O O . ASP A 1 1026 ? -33.778 -22.142 -23.151 1.00 88.06 1026 ASP A O 1
ATOM 8400 N N . LEU A 1 1027 ? -32.246 -20.688 -22.392 1.00 89.06 1027 LEU A N 1
ATOM 8401 C CA . LEU A 1 1027 ? -31.395 -21.652 -21.678 1.00 89.06 1027 LEU A CA 1
ATOM 8402 C C . LEU A 1 1027 ? -31.851 -21.904 -20.227 1.00 89.06 1027 LEU A C 1
ATOM 8404 O O . LEU A 1 1027 ? -31.360 -22.836 -19.587 1.00 89.06 1027 LEU A O 1
ATOM 8408 N N . LEU A 1 1028 ? -32.761 -21.080 -19.699 1.00 88.69 1028 LEU A N 1
ATOM 8409 C CA . LEU A 1 1028 ? -33.308 -21.206 -18.352 1.00 88.69 1028 LEU A CA 1
ATOM 8410 C C . LEU A 1 1028 ? -34.589 -22.066 -18.377 1.00 88.69 1028 LEU A C 1
ATOM 8412 O O . LEU A 1 1028 ? -35.451 -21.870 -19.238 1.00 88.69 1028 LEU A O 1
ATOM 8416 N N . PRO A 1 1029 ? -34.762 -23.022 -17.445 1.00 84.62 1029 PRO A N 1
ATOM 8417 C CA . PRO A 1 1029 ? -36.034 -23.717 -17.268 1.00 84.62 1029 PRO A CA 1
ATOM 8418 C C . PRO A 1 1029 ? -37.114 -22.758 -16.740 1.00 84.62 1029 PRO A C 1
ATOM 8420 O O . PRO A 1 1029 ? -36.811 -21.787 -16.061 1.00 84.62 1029 PRO A O 1
ATOM 8423 N N . VAL A 1 1030 ? -38.391 -23.078 -16.983 1.00 76.62 1030 VAL A N 1
ATOM 8424 C CA . VAL A 1 1030 ? -39.554 -22.240 -16.599 1.00 76.62 1030 VAL A CA 1
ATOM 8425 C C . VAL A 1 1030 ? -39.612 -21.915 -15.095 1.00 76.62 1030 VAL A C 1
ATOM 8427 O O . VAL A 1 1030 ? -40.137 -20.877 -14.719 1.00 76.62 1030 VAL A O 1
ATOM 8430 N N . ASN A 1 1031 ? -39.032 -22.779 -14.260 1.00 76.38 1031 ASN A N 1
ATOM 8431 C CA . ASN A 1 1031 ? -38.881 -22.622 -12.813 1.00 76.38 1031 ASN A CA 1
ATOM 8432 C C . ASN A 1 1031 ? -37.378 -22.602 -12.476 1.00 76.38 1031 ASN A C 1
ATOM 8434 O O . ASN A 1 1031 ? -36.831 -23.577 -11.946 1.00 76.38 1031 ASN A O 1
ATOM 8438 N N . TRP A 1 1032 ? -36.678 -21.553 -12.917 1.00 81.31 1032 TRP A N 1
ATOM 8439 C CA . TRP A 1 1032 ? -35.277 -21.307 -12.554 1.00 81.31 1032 TRP A CA 1
ATOM 8440 C C . TRP A 1 1032 ? -35.176 -20.457 -11.280 1.00 81.31 1032 TRP A C 1
ATOM 8442 O O . TRP A 1 1032 ? -34.310 -20.734 -10.458 1.00 81.31 1032 TRP A O 1
ATOM 8452 N N . GLU A 1 1033 ? -36.102 -19.513 -11.088 1.00 77.44 1033 GLU A N 1
ATOM 8453 C CA . GLU A 1 1033 ? -36.245 -18.659 -9.898 1.00 77.44 1033 GLU A CA 1
ATOM 8454 C C . GLU A 1 1033 ? -36.363 -19.513 -8.618 1.00 77.44 1033 GLU A C 1
ATOM 8456 O O . GLU A 1 1033 ? -35.532 -19.387 -7.721 1.00 77.44 1033 GLU A O 1
ATOM 8461 N N . ASP A 1 1034 ? -37.251 -20.520 -8.612 1.00 70.44 1034 ASP A N 1
ATOM 8462 C CA . ASP A 1 1034 ? -37.421 -21.549 -7.562 1.00 70.44 1034 ASP A CA 1
ATOM 8463 C C . ASP A 1 1034 ? -36.129 -22.312 -7.168 1.00 70.44 1034 ASP A C 1
ATOM 8465 O O . ASP A 1 1034 ? -36.130 -23.104 -6.224 1.00 70.44 1034 ASP A O 1
ATOM 8469 N N . LYS A 1 1035 ? -35.040 -22.174 -7.937 1.00 66.69 1035 LYS A N 1
ATOM 8470 C CA . LYS A 1 1035 ? -33.744 -22.846 -7.721 1.00 66.69 1035 LYS A CA 1
ATOM 8471 C C . LYS A 1 1035 ? -32.614 -21.886 -7.343 1.00 66.69 1035 LYS A C 1
ATOM 8473 O O . LYS A 1 1035 ? -31.483 -22.338 -7.168 1.00 66.69 1035 LYS A O 1
ATOM 8478 N N . VAL A 1 1036 ? -32.909 -20.590 -7.273 1.00 68.25 1036 VAL A N 1
ATOM 8479 C CA . VAL A 1 1036 ? -31.963 -19.490 -7.022 1.00 68.25 1036 VAL A CA 1
ATOM 8480 C C . VAL A 1 1036 ? -32.454 -18.597 -5.855 1.00 68.25 1036 VAL A C 1
ATOM 8482 O O . VAL A 1 1036 ? -31.812 -17.610 -5.516 1.00 68.25 1036 VAL A O 1
ATOM 8485 N N . GLU A 1 1037 ? -33.564 -18.978 -5.201 1.00 56.12 1037 GLU A N 1
ATOM 8486 C CA . GLU A 1 1037 ? -34.185 -18.304 -4.045 1.00 56.12 1037 GLU A CA 1
ATOM 8487 C C . GLU A 1 1037 ? -33.230 -17.995 -2.860 1.00 56.12 1037 GLU A C 1
ATOM 8489 O O . GLU A 1 1037 ? -32.176 -18.621 -2.704 1.00 56.12 1037 GLU A O 1
ATOM 8494 N N . PRO A 1 1038 ? -33.557 -16.975 -2.038 1.00 43.53 1038 PRO A N 1
ATOM 8495 C CA . PRO A 1 1038 ? -32.700 -15.795 -1.999 1.00 43.53 1038 PRO A CA 1
ATOM 8496 C C . PRO A 1 1038 ? -31.800 -15.724 -0.763 1.00 43.53 1038 PRO A C 1
ATOM 8498 O O . PRO A 1 1038 ? -32.273 -15.664 0.370 1.00 43.53 1038 PRO A O 1
ATOM 8501 N N . PHE A 1 1039 ? -30.497 -15.602 -1.008 1.00 39.97 1039 PHE A N 1
ATOM 8502 C CA . PHE A 1 1039 ? -29.503 -15.194 -0.015 1.00 39.97 1039 PHE A CA 1
ATOM 8503 C C . PHE A 1 1039 ? -28.875 -13.865 -0.447 1.00 39.97 1039 PHE A C 1
ATOM 8505 O O . PHE A 1 1039 ? -27.786 -13.831 -1.014 1.00 39.97 1039 PHE A O 1
ATOM 8512 N N . PHE A 1 1040 ? -29.594 -12.771 -0.182 1.00 41.62 1040 PHE A N 1
ATOM 8513 C CA . PHE A 1 1040 ? -29.023 -11.423 -0.107 1.00 41.62 1040 PHE A CA 1
ATOM 8514 C C . PHE A 1 1040 ? -28.490 -11.189 1.315 1.00 41.62 1040 PHE A C 1
ATOM 8516 O O . PHE A 1 1040 ? -29.026 -10.368 2.045 1.00 41.62 1040 PHE A O 1
ATOM 8523 N N . ASP A 1 1041 ? -27.500 -11.994 1.706 1.00 34.72 1041 ASP A N 1
ATOM 8524 C CA . ASP A 1 1041 ? -26.638 -11.852 2.889 1.00 34.72 1041 ASP A CA 1
ATOM 8525 C C . ASP A 1 1041 ? -25.484 -12.881 2.768 1.00 34.72 1041 ASP A C 1
ATOM 8527 O O . ASP A 1 1041 ? -25.647 -13.925 2.130 1.00 34.72 1041 ASP A O 1
ATOM 8531 N N . GLU A 1 1042 ? -24.333 -12.594 3.389 1.00 30.98 1042 GLU A N 1
ATOM 8532 C CA . GLU A 1 1042 ? -23.083 -13.395 3.411 1.00 30.98 1042 GLU A CA 1
ATOM 8533 C C . GLU A 1 1042 ? -22.301 -13.577 2.077 1.00 30.98 1042 GLU A C 1
ATOM 8535 O O . GLU A 1 1042 ? -22.396 -14.615 1.401 1.00 30.98 1042 GLU A O 1
ATOM 8540 N N . PRO A 1 1043 ? -21.385 -12.644 1.741 1.00 36.59 1043 PRO A N 1
ATOM 8541 C CA . PRO A 1 1043 ? -20.341 -12.872 0.745 1.00 36.59 1043 PRO A CA 1
ATOM 8542 C C . PRO A 1 1043 ? -19.202 -13.763 1.291 1.00 36.59 1043 PRO A C 1
ATOM 8544 O O . PRO A 1 1043 ? -18.268 -13.292 1.927 1.00 36.59 1043 PRO A O 1
ATOM 8547 N N . ARG A 1 1044 ? -19.240 -15.054 0.918 1.00 37.59 1044 ARG A N 1
ATOM 8548 C CA . ARG A 1 1044 ? -18.142 -16.060 0.974 1.00 37.59 1044 ARG A CA 1
ATOM 8549 C C . ARG A 1 1044 ? -17.549 -16.442 2.343 1.00 37.59 1044 ARG A C 1
ATOM 8551 O O . ARG A 1 1044 ? -17.308 -15.639 3.230 1.00 37.59 1044 ARG A O 1
ATOM 8558 N N . VAL A 1 1045 ? -17.142 -17.713 2.431 1.00 37.50 1045 VAL A N 1
ATOM 8559 C CA . VAL A 1 1045 ? -16.253 -18.214 3.490 1.00 37.50 1045 VAL A CA 1
ATOM 8560 C C . VAL A 1 1045 ? -14.935 -18.680 2.866 1.00 37.50 1045 VAL A C 1
ATOM 8562 O O . VAL A 1 1045 ? -14.930 -19.630 2.082 1.00 37.50 1045 VAL A O 1
ATOM 8565 N N . ASP A 1 1046 ? -13.823 -18.023 3.208 1.00 34.00 1046 ASP A N 1
ATOM 8566 C CA . ASP A 1 1046 ? -12.476 -18.523 2.901 1.00 34.00 1046 ASP A CA 1
ATOM 8567 C C . ASP A 1 1046 ? -12.055 -19.608 3.914 1.00 34.00 1046 ASP A C 1
ATOM 8569 O O . ASP A 1 1046 ? -12.497 -19.640 5.066 1.00 34.00 1046 ASP A O 1
ATOM 8573 N N . PHE A 1 1047 ? -11.208 -20.532 3.467 1.00 33.72 1047 PHE A N 1
ATOM 8574 C CA . PHE A 1 1047 ? -10.709 -21.675 4.227 1.00 33.72 1047 PHE A CA 1
ATOM 8575 C C . PHE A 1 1047 ? -9.210 -21.948 3.981 1.00 33.72 1047 PHE A C 1
ATOM 8577 O O . PHE A 1 1047 ? -8.772 -23.090 4.172 1.00 33.72 1047 PHE A O 1
ATOM 8584 N N . SER A 1 1048 ? -8.460 -20.944 3.506 1.00 30.47 1048 SER A N 1
ATOM 8585 C CA . SER A 1 1048 ? -7.039 -21.046 3.136 1.00 30.47 1048 SER A CA 1
ATOM 8586 C C . SER A 1 1048 ? -6.055 -21.200 4.313 1.00 30.47 1048 SER A C 1
ATOM 8588 O O . SER A 1 1048 ? -6.375 -20.797 5.455 1.00 30.47 1048 SER A O 1
#

Sequence (1048 aa):
MKKRRARRNMSLLERIQQLHDEAHEKQDKELHELARLLMDIFDLGHISIDELDEQPDDLWHKFPLAVSVAKQAVLQIGSSVKRTDYHDIDLLVRSEGAWELLDAVSGKLEQVLGAPIHLVHDESGPHGDYVPVYDVVLIRRPERQLIHPDGVVRPGEFVRIGPWRRVGTFKFPVVAQHLIRGERYQIHKIGEKIVVFNNEGEVVEDNPSVSNFALAFWRMDEPQVAIWEGVWDGENFWICELLYHEDAQAWNMPLQHRLALMQKYDYPEPVKVVPYEIILTPDDLLELEEGTYVIKWRYERIDLQRPFWFVYEAQAIKPGQFFKLLKPGASYHGREFFSIDEIWEFWAKRFIEEGHKIYCQAKIDGTHCEGHVWAGGEQVRIFTEDRARDRSQYLGQLVKAMKQWCEDADVDSIVFDGEIVWYKNGKVIPRKDMAAIWGGKRDLSNEDIRWFIFDLVYVDGEDIHEQPYQERFKRLKELFSKASAEVKKRLILIPNRVADSKETFYKHWNWASSFSFSEGMVCKLDTMTYELDGGTVYMAKCKTRKEIHTLVIGRRKIAGKDNTYQYRCALKAPGGYQAIEAERKVTDKDLETENEWEMAPGWPRREKGEYAYGSTYAVEMERPAKLGEIISVMVDNINVWEGDDGKEHISWEKPRVMNIQPEEKEPDSVEFAKKLAKYGTRKAEEVEPAPADSDEQATVGEIVEVTDKEIPPEKGKDDEGGEGGDDDVLSRFWFEIDGQEVEQDDEPNKFCYQHHVRGIMMPDTVKRVQKILLQGGEEAEKVWKEFGLATLTIPVEELKQKVRAAKPGEVSSIINQALDKKFPGEIEVADLKRIVQRGNCHGDLRIEAPPKREFLLGITQAVVGSALQFMDDPKHIEELGEEKFIEGAEQWPAALKYFQPYGWLTLVDWGEYEWSPPGDVGATKNTAAVFYLVDKGQAILGVQKHDFHEVFLIFERNKKLSGRYIWTKVNLQGQWTWLGRRPKDQTPYILTHNKEKEEEKAKQERGWIVWNPLACEALAKTKLKDLLPVNWEDKVEPFFDEPRVDFS

pLDDT: mean 79.58, std 18.45, range [21.64, 97.81]